Protein AF-A0A7S4MX42-F1 (afdb_monomer_lite)

Structure (mmCIF, N/CA/C/O backbone):
data_AF-A0A7S4MX42-F1
#
_entry.id   AF-A0A7S4MX42-F1
#
loop_
_atom_site.group_PDB
_atom_site.id
_atom_site.type_symbol
_atom_site.label_atom_id
_atom_site.label_alt_id
_atom_site.label_comp_id
_atom_site.label_asym_id
_atom_site.label_entity_id
_atom_site.label_seq_id
_atom_site.pdbx_PDB_ins_code
_atom_site.Cartn_x
_atom_site.Cartn_y
_atom_site.Cartn_z
_atom_site.occupancy
_atom_site.B_iso_or_equiv
_atom_site.auth_seq_id
_atom_site.auth_comp_id
_atom_site.auth_asym_id
_atom_site.auth_atom_id
_atom_site.pdbx_PDB_model_num
ATOM 1 N N . MET A 1 1 ? -13.483 -54.528 -21.824 1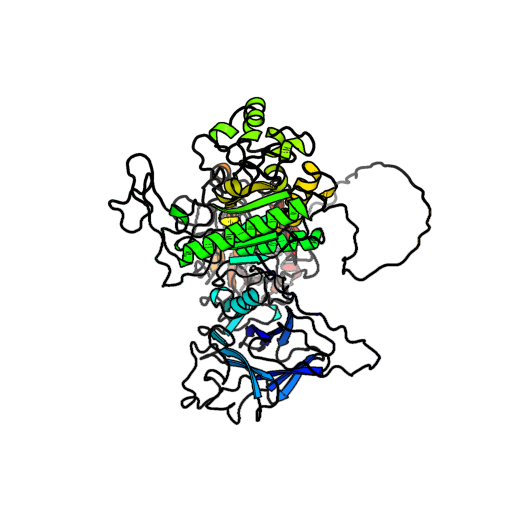.00 38.81 1 MET A N 1
ATOM 2 C CA . MET A 1 1 ? -12.741 -53.911 -20.704 1.00 38.81 1 MET A CA 1
ATOM 3 C C . MET A 1 1 ? -12.476 -52.499 -21.180 1.00 38.81 1 MET A C 1
ATOM 5 O O . MET A 1 1 ? -11.850 -52.378 -22.213 1.00 38.81 1 MET A O 1
ATOM 9 N N . THR A 1 2 ? -13.122 -51.457 -20.687 1.00 32.28 2 THR A N 1
ATOM 10 C CA . THR A 1 2 ? -13.238 -50.993 -19.300 1.00 32.28 2 THR A CA 1
ATOM 11 C C . THR A 1 2 ? -14.602 -50.321 -19.090 1.00 32.28 2 THR A C 1
ATOM 13 O O . THR A 1 2 ? -15.190 -49.778 -20.019 1.00 32.28 2 THR A O 1
ATOM 16 N N . LYS A 1 3 ? -15.151 -50.462 -17.880 1.00 28.30 3 LYS A N 1
ATOM 17 C CA . LYS A 1 3 ? -16.454 -49.929 -17.465 1.00 28.30 3 LYS A CA 1
ATOM 18 C C . LYS A 1 3 ? -16.252 -48.567 -16.792 1.00 28.30 3 LYS A C 1
ATOM 20 O O . LYS A 1 3 ? -15.428 -48.481 -15.888 1.00 28.30 3 LYS A O 1
ATOM 25 N N . SER A 1 4 ? -17.036 -47.569 -17.195 1.00 33.97 4 SER A N 1
ATOM 26 C CA . SER A 1 4 ? -17.308 -46.342 -16.432 1.00 33.97 4 SER A CA 1
ATOM 27 C C . SER A 1 4 ? -18.083 -46.629 -15.138 1.00 33.97 4 SER A C 1
ATOM 29 O O . SER A 1 4 ? -18.848 -47.600 -15.093 1.00 33.97 4 SER A O 1
ATOM 31 N N . PRO A 1 5 ? -17.982 -45.726 -14.150 1.00 36.84 5 PRO A N 1
ATOM 32 C CA . PRO A 1 5 ? -19.131 -45.338 -13.330 1.00 36.84 5 PRO A CA 1
ATOM 33 C C . PRO A 1 5 ? -19.310 -43.800 -13.325 1.00 36.84 5 PRO A C 1
ATOM 35 O O . PRO A 1 5 ? -18.338 -43.063 -13.246 1.00 36.84 5 PRO A O 1
ATOM 38 N N . THR A 1 6 ? -20.478 -43.267 -13.693 1.00 29.48 6 THR A N 1
ATOM 39 C CA . THR A 1 6 ? -21.685 -43.012 -12.870 1.00 29.48 6 THR A CA 1
ATOM 40 C C . THR A 1 6 ? -21.624 -41.662 -12.140 1.00 29.48 6 THR A C 1
ATOM 42 O O . THR A 1 6 ? -21.134 -41.575 -11.021 1.00 29.48 6 THR A O 1
ATOM 45 N N . LEU A 1 7 ? -22.191 -40.632 -12.780 1.00 28.59 7 LEU A N 1
ATOM 46 C CA . LEU A 1 7 ? -22.596 -39.357 -12.178 1.00 28.59 7 LEU A CA 1
ATOM 47 C C . LEU A 1 7 ? -24.053 -39.514 -11.702 1.00 28.59 7 LEU A C 1
ATOM 49 O O . LEU A 1 7 ? -24.910 -39.908 -12.499 1.00 28.59 7 LEU A O 1
ATOM 53 N N . LEU A 1 8 ? -24.338 -39.268 -10.419 1.00 29.67 8 LEU A N 1
ATOM 54 C CA . LEU A 1 8 ? -25.681 -39.390 -9.843 1.00 29.67 8 LEU A CA 1
ATOM 55 C C . LEU A 1 8 ? -26.348 -38.008 -9.712 1.00 29.67 8 LEU A C 1
ATOM 57 O O . LEU A 1 8 ? -25.989 -37.209 -8.861 1.00 29.67 8 LEU A O 1
ATOM 61 N N . LEU A 1 9 ? -27.320 -37.789 -10.597 1.00 29.81 9 LEU A N 1
ATOM 62 C CA . LEU A 1 9 ? -28.656 -37.217 -10.385 1.00 29.81 9 LEU A CA 1
ATOM 63 C C . LEU A 1 9 ? -28.816 -35.946 -9.519 1.00 29.81 9 LEU A C 1
ATOM 65 O O . LEU A 1 9 ? -28.980 -36.006 -8.304 1.00 29.81 9 LEU A O 1
ATOM 69 N N . ALA A 1 10 ? -28.965 -34.813 -10.211 1.00 32.00 10 ALA A N 1
ATOM 70 C CA . ALA A 1 10 ? -29.667 -33.633 -9.718 1.00 32.00 10 ALA A CA 1
ATOM 71 C C . ALA A 1 10 ? -31.174 -33.924 -9.575 1.00 32.00 10 ALA A C 1
ATOM 73 O O . ALA A 1 10 ? -31.817 -34.395 -10.518 1.00 32.00 10 ALA A O 1
ATOM 74 N N . ALA A 1 11 ? -31.742 -33.607 -8.412 1.00 29.81 11 ALA A N 1
ATOM 75 C CA . ALA A 1 11 ? -33.181 -33.515 -8.209 1.00 29.81 11 ALA A CA 1
ATOM 76 C C . ALA A 1 11 ? -33.554 -32.035 -8.073 1.00 29.81 11 ALA A C 1
ATOM 78 O O . ALA A 1 11 ? -33.274 -31.400 -7.061 1.00 29.81 11 ALA A O 1
ATOM 79 N N . ALA A 1 12 ? -34.174 -31.496 -9.121 1.00 36.00 12 ALA A N 1
ATOM 80 C CA . ALA A 1 12 ? -34.840 -30.205 -9.087 1.00 36.00 12 ALA A CA 1
ATOM 81 C C . ALA A 1 12 ? -36.085 -30.297 -8.191 1.00 36.00 12 ALA A C 1
ATOM 83 O O . ALA A 1 12 ? -36.926 -31.178 -8.394 1.00 36.00 12 ALA A O 1
ATOM 84 N N . LEU A 1 13 ? -36.220 -29.373 -7.238 1.00 31.33 13 LEU A N 1
ATOM 85 C CA . LEU A 1 13 ? -37.456 -29.165 -6.490 1.00 31.33 13 LEU A CA 1
ATOM 86 C C . LEU A 1 13 ? -38.009 -27.774 -6.811 1.00 31.33 13 LEU A C 1
ATOM 88 O O . LEU A 1 13 ? -37.309 -26.769 -6.744 1.00 31.33 13 LEU A O 1
ATOM 92 N N . ALA A 1 14 ? -39.267 -27.764 -7.239 1.00 33.66 14 ALA A N 1
ATOM 93 C CA . ALA A 1 14 ? -40.009 -26.605 -7.701 1.00 33.66 14 ALA A CA 1
ATOM 94 C C . ALA A 1 14 ? -40.277 -25.594 -6.573 1.00 33.66 14 ALA A C 1
ATOM 96 O O . ALA A 1 14 ? -40.770 -25.979 -5.514 1.00 33.66 14 ALA A O 1
ATOM 97 N N . LEU A 1 15 ? -40.048 -24.301 -6.830 1.00 35.56 15 LEU A N 1
ATOM 98 C CA . LEU A 1 15 ? -40.553 -23.222 -5.981 1.00 35.56 15 LEU A CA 1
ATOM 99 C C . LEU A 1 15 ? -42.000 -22.888 -6.356 1.00 35.56 15 LEU A C 1
ATOM 101 O O . LEU A 1 15 ? -42.282 -22.348 -7.425 1.00 35.56 15 LEU A O 1
ATOM 105 N N . ALA A 1 16 ? -42.911 -23.179 -5.431 1.00 35.62 16 ALA A N 1
ATOM 106 C CA . ALA A 1 16 ? -44.204 -22.524 -5.326 1.00 35.62 16 ALA A CA 1
ATOM 107 C C . ALA A 1 16 ? -44.269 -21.811 -3.966 1.00 35.62 16 ALA A C 1
ATOM 109 O O . ALA A 1 16 ? -44.184 -22.463 -2.933 1.00 35.62 16 ALA A O 1
ATOM 110 N N . GLY A 1 17 ? -44.404 -20.482 -4.024 1.00 41.00 17 GLY A N 1
ATOM 111 C CA . GLY A 1 17 ? -44.880 -19.529 -3.013 1.00 41.00 17 GLY A CA 1
ATOM 112 C C . GLY A 1 17 ? -44.714 -19.807 -1.514 1.00 41.00 17 GLY A C 1
ATOM 113 O O . GLY A 1 17 ? -45.458 -20.595 -0.945 1.00 41.00 17 GLY A O 1
ATOM 114 N N . SER A 1 18 ? -43.946 -18.942 -0.855 1.00 34.09 18 SER A N 1
ATOM 115 C CA . SER A 1 18 ? -44.390 -18.192 0.330 1.00 34.09 18 SER A CA 1
ATOM 116 C C . SER A 1 18 ? -43.370 -17.093 0.609 1.00 34.09 18 SER A C 1
ATOM 118 O O . SER A 1 18 ? -42.189 -17.392 0.714 1.00 34.09 18 SER A O 1
ATOM 120 N N . SER A 1 19 ? -43.811 -15.844 0.738 1.00 44.53 19 SER A N 1
ATOM 121 C CA . SER A 1 19 ? -43.034 -14.801 1.407 1.00 44.53 19 SER A CA 1
ATOM 122 C C . SER A 1 19 ? -42.882 -15.210 2.877 1.00 44.53 19 SER A C 1
ATOM 124 O O . SER A 1 19 ? -43.774 -14.938 3.687 1.00 44.53 19 SER A O 1
ATOM 126 N N . SER A 1 20 ? -41.827 -15.956 3.207 1.00 44.81 20 SER A N 1
ATOM 127 C CA . SER A 1 20 ? -41.344 -16.030 4.581 1.00 44.81 20 SER A CA 1
ATOM 128 C C . SER A 1 20 ? -40.844 -14.639 4.941 1.00 44.81 20 SER A C 1
ATOM 130 O O . SER A 1 20 ? -40.162 -14.005 4.147 1.00 44.81 20 SER A O 1
ATOM 132 N N . ALA A 1 21 ? -41.231 -14.133 6.108 1.00 45.75 21 ALA A N 1
ATOM 133 C CA . ALA A 1 21 ? -40.398 -13.131 6.750 1.00 45.75 21 ALA A CA 1
ATOM 134 C C . ALA A 1 21 ? -39.057 -13.831 6.999 1.00 45.75 21 ALA A C 1
ATOM 136 O O . ALA A 1 21 ? -39.061 -14.862 7.680 1.00 45.75 21 ALA A O 1
ATOM 137 N N . ASP A 1 22 ? -37.980 -13.374 6.364 1.00 54.91 22 ASP A N 1
ATOM 138 C CA . ASP A 1 22 ? -36.669 -13.976 6.575 1.00 54.91 22 ASP A CA 1
ATOM 139 C C . ASP A 1 22 ? -36.323 -13.862 8.063 1.00 54.91 22 ASP A C 1
ATOM 141 O O . ASP A 1 22 ? -36.532 -12.830 8.705 1.00 54.91 22 ASP A O 1
ATOM 145 N N . ALA A 1 23 ? -35.965 -14.999 8.657 1.00 79.50 23 ALA A N 1
ATOM 146 C CA . ALA A 1 23 ? -35.583 -15.055 10.057 1.00 79.50 23 ALA A CA 1
ATOM 147 C C . ALA A 1 23 ? -34.211 -14.388 10.214 1.00 79.50 23 ALA A C 1
ATOM 149 O O . ALA A 1 23 ? -33.374 -14.522 9.328 1.00 79.50 23 ALA A O 1
ATOM 150 N N . ALA A 1 24 ? -33.982 -13.717 11.346 1.00 90.81 24 ALA A N 1
ATOM 151 C CA . ALA A 1 24 ? -32.682 -13.139 11.680 1.00 90.81 24 ALA A CA 1
ATOM 152 C C . ALA A 1 24 ? -31.536 -14.150 11.466 1.00 90.81 24 ALA A C 1
ATOM 154 O O . ALA A 1 24 ? -31.672 -15.327 11.825 1.00 90.81 24 ALA A O 1
ATOM 155 N N . THR A 1 25 ? -30.417 -13.684 10.908 1.00 97.31 25 THR A N 1
ATOM 156 C CA . THR A 1 25 ? -29.229 -14.500 10.642 1.00 97.31 25 THR A CA 1
ATOM 157 C C . THR A 1 25 ? -28.686 -15.076 11.951 1.00 97.31 25 THR A C 1
ATOM 159 O O . THR A 1 25 ? -28.468 -14.356 12.927 1.00 97.31 25 THR A O 1
ATOM 162 N N . VAL A 1 26 ? -28.447 -16.389 11.971 1.00 97.44 26 VAL A N 1
ATOM 163 C CA . VAL A 1 26 ? -27.744 -17.066 13.071 1.00 97.44 26 VAL A CA 1
ATOM 164 C C . VAL A 1 26 ? -26.246 -16.958 12.822 1.00 97.44 26 VAL A C 1
ATOM 166 O O . VAL A 1 26 ? -25.765 -17.439 11.796 1.00 97.44 26 VAL A O 1
ATOM 169 N N . LEU A 1 27 ? -25.530 -16.338 13.756 1.00 97.94 27 LEU A N 1
ATOM 170 C CA . LEU A 1 27 ? -24.100 -16.064 13.628 1.00 97.94 27 LEU A CA 1
ATOM 171 C C . LEU A 1 27 ? -23.257 -17.182 14.248 1.00 97.94 27 LEU A C 1
ATOM 173 O O . LEU A 1 27 ? -23.635 -17.783 15.256 1.00 97.94 27 LEU A O 1
ATOM 177 N N . HIS A 1 28 ? -22.097 -17.434 13.651 1.00 97.25 28 HIS A N 1
ATOM 178 C CA . HIS A 1 28 ? -21.094 -18.393 14.107 1.00 97.25 28 HIS A CA 1
ATOM 179 C C . HIS A 1 28 ? -19.768 -17.683 14.411 1.00 97.25 28 HIS A C 1
ATOM 181 O O . HIS A 1 28 ? -19.558 -16.556 13.954 1.00 97.25 28 HIS A O 1
ATOM 187 N N . PRO A 1 29 ? -18.848 -18.325 15.159 1.00 97.69 29 PRO A N 1
ATOM 188 C CA . PRO A 1 29 ? -17.511 -17.790 15.364 1.00 97.69 29 PRO A CA 1
ATOM 189 C C . PRO A 1 29 ? -16.873 -17.306 14.062 1.00 97.69 29 PRO A C 1
ATOM 191 O O . PRO A 1 29 ? -16.876 -18.020 13.057 1.00 97.69 29 PRO A O 1
ATOM 194 N N . ASN A 1 30 ? -16.295 -16.107 14.112 1.00 95.25 30 ASN A N 1
ATOM 195 C CA . ASN A 1 30 ? -15.642 -15.427 12.998 1.00 95.25 30 ASN A CA 1
ATOM 196 C C . ASN A 1 30 ? -16.567 -14.871 11.895 1.00 95.25 30 ASN A C 1
ATOM 198 O O . ASN A 1 30 ? -16.089 -14.550 10.806 1.00 95.25 30 ASN A O 1
ATOM 202 N N . ASP A 1 31 ? -17.879 -14.765 12.123 1.00 97.94 31 ASP A N 1
ATOM 203 C CA . ASP A 1 31 ? -18.807 -14.101 11.186 1.00 97.94 31 ASP A CA 1
ATOM 204 C C . ASP A 1 31 ? -18.820 -12.569 11.326 1.00 97.94 31 ASP A C 1
ATOM 206 O O . ASP A 1 31 ? -19.287 -11.865 10.430 1.00 97.94 31 ASP A O 1
ATOM 210 N N . VAL A 1 32 ? -18.294 -12.045 12.433 1.00 97.81 32 VAL A N 1
ATOM 211 C CA . VAL A 1 32 ? -18.120 -10.614 12.714 1.00 97.81 32 VAL A CA 1
ATOM 212 C C . VAL A 1 32 ? -16.758 -10.424 13.372 1.00 97.81 32 VAL A C 1
ATOM 214 O O . VAL A 1 32 ? -16.403 -11.233 14.222 1.00 97.81 32 VAL A O 1
ATOM 217 N N . GLN A 1 33 ? -16.002 -9.387 13.009 1.00 96.56 33 GLN A N 1
ATOM 218 C CA . GLN A 1 33 ? -14.708 -9.064 13.627 1.00 96.56 33 GLN A CA 1
ATOM 219 C C . GLN A 1 33 ? -14.579 -7.559 13.887 1.00 96.56 33 GLN A C 1
ATOM 221 O O . GLN A 1 33 ? -15.224 -6.752 13.218 1.00 96.56 33 GLN A O 1
ATOM 226 N N . ILE A 1 34 ? -13.746 -7.185 14.859 1.00 92.88 34 ILE A N 1
ATOM 227 C CA . ILE A 1 34 ? -13.434 -5.784 15.170 1.00 92.88 34 ILE A CA 1
ATOM 228 C C . ILE A 1 34 ? -12.367 -5.271 14.197 1.00 92.88 34 ILE A C 1
ATOM 230 O O . ILE A 1 34 ? -11.359 -5.938 13.977 1.00 92.88 34 ILE A O 1
ATOM 234 N N . VAL A 1 35 ? -12.600 -4.090 13.619 1.00 88.75 35 VAL A N 1
ATOM 235 C CA . VAL A 1 35 ? -11.672 -3.418 12.688 1.00 88.75 35 VAL A CA 1
ATOM 236 C C . VAL A 1 35 ? -11.102 -2.121 13.253 1.00 88.75 35 VAL A C 1
ATOM 238 O O . VAL A 1 35 ? -10.080 -1.646 12.755 1.00 88.75 35 VAL A O 1
ATOM 241 N N . ALA A 1 36 ? -11.732 -1.568 14.292 1.00 85.62 36 ALA A N 1
ATOM 242 C CA . ALA A 1 36 ? -11.185 -0.474 15.080 1.00 85.62 36 ALA A CA 1
ATOM 243 C C . ALA A 1 36 ? -11.676 -0.521 16.534 1.00 85.62 36 ALA A C 1
ATOM 245 O O . ALA A 1 36 ? -12.778 -0.998 16.812 1.00 85.62 36 ALA A O 1
ATOM 246 N N . PHE A 1 37 ? -10.845 -0.007 17.431 1.00 83.06 37 PHE A N 1
ATOM 247 C CA . PHE A 1 37 ? -11.049 0.101 18.871 1.00 83.06 37 PHE A CA 1
ATOM 248 C C . PHE A 1 37 ? -10.440 1.425 19.337 1.00 83.06 37 PHE A C 1
ATOM 250 O O . PHE A 1 37 ? -9.316 1.735 18.941 1.00 83.06 37 PHE A O 1
ATOM 257 N N . ALA A 1 38 ? -11.138 2.167 20.191 1.00 83.31 38 ALA A N 1
ATOM 258 C CA . ALA A 1 38 ? -10.605 3.340 20.875 1.00 83.31 38 ALA A CA 1
ATOM 259 C C . ALA A 1 38 ? -11.128 3.386 22.310 1.00 83.31 38 ALA A C 1
ATOM 261 O O . ALA A 1 38 ? -12.342 3.348 22.508 1.00 83.31 38 ALA A O 1
ATOM 262 N N . SER A 1 39 ? -10.218 3.447 23.282 1.00 81.88 39 SER A N 1
ATOM 263 C CA . SER A 1 39 ? -10.528 3.507 24.716 1.00 81.88 39 SER A CA 1
ATOM 264 C C . SER A 1 39 ? -10.308 4.871 25.360 1.00 81.88 39 SER A C 1
ATOM 266 O O . SER A 1 39 ? -10.536 5.038 26.556 1.00 81.88 39 SER A O 1
ATOM 268 N N . ASP A 1 40 ? -9.841 5.853 24.592 1.00 75.62 40 ASP A N 1
ATOM 269 C CA . ASP A 1 40 ? -9.837 7.241 25.033 1.00 75.62 40 ASP A CA 1
ATOM 270 C C . ASP A 1 40 ? -11.149 7.910 24.643 1.00 75.62 40 ASP A C 1
ATOM 272 O O . ASP A 1 40 ? -11.629 7.767 23.522 1.00 75.62 40 ASP A O 1
ATOM 276 N N . ALA A 1 41 ? -11.731 8.669 25.571 1.00 71.00 41 ALA A N 1
ATOM 277 C CA . ALA A 1 41 ? -13.031 9.279 25.349 1.00 71.00 41 ALA A CA 1
ATOM 278 C C . ALA A 1 41 ? -13.013 10.246 24.135 1.00 71.00 41 ALA A C 1
ATOM 280 O O . ALA A 1 41 ? -12.242 11.214 24.135 1.00 71.00 41 ALA A O 1
ATOM 281 N N . PRO A 1 42 ? -13.934 10.093 23.164 1.00 75.88 42 PRO A N 1
ATOM 282 C CA . PRO A 1 42 ? -15.057 9.158 23.185 1.00 75.88 42 PRO A CA 1
ATOM 283 C C . PRO A 1 42 ? -14.660 7.716 22.830 1.00 75.88 42 PRO A C 1
ATOM 285 O O . PRO A 1 42 ? -14.074 7.468 21.780 1.00 75.88 42 PRO A O 1
ATOM 288 N N . ASP A 1 43 ? -15.071 6.767 23.677 1.00 82.81 43 ASP A N 1
ATOM 289 C CA . ASP A 1 43 ? -14.871 5.340 23.437 1.00 82.81 43 ASP A CA 1
ATOM 290 C C . ASP A 1 43 ? -15.592 4.881 22.176 1.00 82.81 43 ASP A C 1
ATOM 292 O O . ASP A 1 43 ? -16.734 5.280 21.913 1.00 82.81 43 ASP A O 1
ATOM 296 N N . ALA A 1 44 ? -14.963 3.987 21.421 1.00 85.12 44 ALA A N 1
ATOM 297 C CA . ALA A 1 44 ? -15.525 3.565 20.156 1.00 85.12 44 ALA A CA 1
ATOM 298 C C . ALA A 1 44 ? -15.067 2.210 19.652 1.00 85.12 44 ALA A C 1
ATOM 300 O O . ALA A 1 44 ? -13.989 1.706 19.967 1.00 85.12 44 ALA A O 1
ATOM 301 N N . ILE A 1 45 ? -15.910 1.655 18.784 1.00 88.19 45 ILE A N 1
ATOM 302 C CA . ILE A 1 45 ? -15.639 0.423 18.059 1.00 88.19 45 ILE A CA 1
ATOM 303 C C . ILE A 1 45 ? -16.096 0.545 16.611 1.00 88.19 45 ILE A C 1
ATOM 305 O O . ILE A 1 45 ? -17.115 1.164 16.304 1.00 88.19 45 ILE A O 1
ATOM 309 N N . ALA A 1 46 ? -15.376 -0.140 15.732 1.00 89.19 46 ALA A N 1
ATOM 310 C CA . ALA A 1 46 ? -15.847 -0.460 14.397 1.00 89.19 46 ALA A CA 1
ATOM 311 C C . ALA A 1 46 ? -15.794 -1.970 14.197 1.00 89.19 46 ALA A C 1
ATOM 313 O O . ALA A 1 46 ? -14.820 -2.623 14.583 1.00 89.19 46 ALA A O 1
ATOM 314 N N . PHE A 1 47 ? -16.816 -2.532 13.561 1.00 93.12 47 PHE A N 1
ATOM 315 C CA . PHE A 1 47 ? -16.847 -3.950 13.225 1.00 93.12 47 PHE A CA 1
ATOM 316 C C . PHE A 1 47 ? -17.174 -4.166 11.754 1.00 93.12 47 PHE A C 1
ATOM 318 O O . PHE A 1 47 ? -17.883 -3.376 11.136 1.00 93.12 47 PHE A O 1
ATOM 325 N N . VAL A 1 48 ? -16.697 -5.285 11.221 1.00 95.00 48 VAL A N 1
ATOM 326 C CA . VAL A 1 48 ? -17.043 -5.795 9.895 1.00 95.00 48 VAL A CA 1
ATOM 327 C C . VAL A 1 48 ? -17.840 -7.084 10.034 1.00 95.00 48 VAL A C 1
ATOM 329 O O . VAL A 1 48 ? -17.542 -7.917 10.893 1.00 95.00 48 VAL A O 1
ATOM 332 N N . THR A 1 49 ? -18.854 -7.265 9.191 1.00 97.00 49 THR A N 1
ATOM 333 C CA . THR A 1 49 ? -19.545 -8.553 9.060 1.00 97.00 49 THR A CA 1
ATOM 334 C C . THR A 1 49 ? -19.057 -9.313 7.834 1.00 97.00 49 THR A C 1
ATOM 336 O O . THR A 1 49 ? -18.895 -8.738 6.766 1.00 97.00 49 THR A O 1
ATOM 339 N N . TRP A 1 50 ? -18.831 -10.616 7.965 1.00 97.19 50 TRP A N 1
ATOM 340 C CA . TRP A 1 50 ? -18.341 -11.505 6.906 1.00 97.19 50 TRP A CA 1
ATOM 341 C C . TRP A 1 50 ? -19.422 -12.395 6.301 1.00 97.19 50 TRP A C 1
ATOM 343 O O . TRP A 1 50 ? -19.148 -13.205 5.414 1.00 97.19 50 TRP A O 1
ATOM 353 N N . VAL A 1 51 ? -20.651 -12.232 6.777 1.00 97.12 51 VAL A N 1
ATOM 354 C CA . VAL A 1 51 ? -21.849 -12.906 6.291 1.00 97.12 51 VAL A CA 1
ATOM 355 C C . VAL A 1 51 ? -22.927 -11.866 6.026 1.00 97.12 51 VAL A C 1
ATOM 357 O O . VAL A 1 51 ? -22.853 -10.736 6.499 1.00 97.12 51 VAL A O 1
ATOM 360 N N . GLU A 1 52 ? -23.929 -12.235 5.240 1.00 97.06 52 GLU A N 1
ATOM 361 C CA . GLU A 1 52 ? -25.097 -11.380 5.065 1.00 97.06 52 GLU A CA 1
ATOM 362 C C . GLU A 1 52 ? -25.935 -11.373 6.354 1.00 97.06 52 GLU A C 1
ATOM 364 O O . GLU A 1 52 ? -26.283 -12.431 6.893 1.00 97.06 52 GLU A O 1
ATOM 369 N N . LEU A 1 53 ? -26.258 -10.182 6.861 1.00 97.50 53 LEU A N 1
ATOM 370 C CA . LEU A 1 53 ? -27.155 -10.028 8.005 1.00 97.50 53 LEU A CA 1
ATOM 371 C C . LEU A 1 53 ? -28.546 -9.695 7.489 1.00 97.50 53 LEU A C 1
ATOM 373 O O . LEU A 1 53 ? -28.763 -8.615 6.948 1.00 97.50 53 LEU A O 1
ATOM 377 N N . GLU A 1 54 ? -29.503 -10.593 7.683 1.00 97.50 54 GLU A N 1
ATOM 378 C CA . GLU A 1 54 ? -30.896 -10.310 7.364 1.00 97.50 54 GLU A CA 1
ATOM 379 C C . GLU A 1 54 ? -31.459 -9.234 8.292 1.00 97.50 54 GLU A C 1
ATOM 381 O O . GLU A 1 54 ? -31.013 -9.072 9.436 1.00 97.50 54 GLU A O 1
ATOM 386 N N . ALA A 1 55 ? -32.473 -8.510 7.820 1.00 96.31 55 ALA A N 1
ATOM 387 C CA . ALA A 1 55 ? -33.155 -7.503 8.626 1.00 96.31 55 ALA A CA 1
ATOM 388 C C . ALA A 1 55 ? -33.626 -8.086 9.978 1.00 96.31 55 ALA A C 1
ATOM 390 O O . ALA A 1 55 ? -34.256 -9.141 10.040 1.00 96.31 55 ALA A O 1
ATOM 391 N N . GLY A 1 56 ? -33.341 -7.380 11.071 1.00 96.12 56 GLY A N 1
ATOM 392 C CA . GLY A 1 56 ? -33.633 -7.806 12.441 1.00 96.12 56 GLY A CA 1
ATOM 393 C C . GLY A 1 56 ? -32.561 -8.686 13.089 1.00 96.12 56 GLY A C 1
ATOM 394 O O . GLY A 1 56 ? -32.740 -9.086 14.238 1.00 96.12 56 GLY A O 1
ATOM 395 N N . THR A 1 57 ? -31.455 -8.983 12.400 1.00 98.38 57 THR A N 1
ATOM 396 C CA . THR A 1 57 ? -30.293 -9.637 13.019 1.00 98.38 57 THR A CA 1
ATOM 397 C C . THR A 1 57 ? -29.664 -8.723 14.063 1.00 98.38 57 THR A C 1
ATOM 399 O O . THR A 1 57 ? -29.301 -7.588 13.756 1.00 98.38 57 THR A O 1
ATOM 402 N N . GLU A 1 58 ? -29.524 -9.230 15.288 1.00 97.88 58 GLU A N 1
ATOM 403 C CA . GLU A 1 58 ? -28.828 -8.544 16.377 1.00 97.88 58 GLU A CA 1
ATOM 404 C C . GLU A 1 58 ? -27.382 -9.051 16.498 1.00 97.88 58 GLU A C 1
ATOM 406 O O . GLU A 1 58 ? -27.148 -10.265 16.551 1.00 97.88 58 GLU A O 1
ATOM 411 N N . VAL A 1 59 ? -26.439 -8.113 16.605 1.00 98.38 59 VAL A N 1
ATOM 412 C CA . VAL A 1 59 ? -25.042 -8.332 17.011 1.00 98.38 59 VAL A CA 1
ATOM 413 C C . VAL A 1 59 ? -24.816 -7.551 18.299 1.00 98.38 59 VAL A C 1
ATOM 415 O O . VAL A 1 59 ? -25.199 -6.383 18.382 1.00 98.38 59 VAL A O 1
ATOM 418 N N . ARG A 1 60 ? -24.239 -8.183 19.321 1.00 97.19 60 ARG A N 1
ATOM 419 C CA . ARG A 1 60 ? -24.019 -7.556 20.628 1.00 97.19 60 ARG A CA 1
ATOM 420 C C . ARG A 1 60 ? -22.543 -7.495 20.966 1.00 97.19 60 ARG A C 1
ATOM 422 O O . ARG A 1 60 ? -21.785 -8.388 20.595 1.00 97.19 60 ARG A O 1
ATOM 429 N N . PHE A 1 61 ? -22.172 -6.447 21.688 1.00 95.94 61 PHE A N 1
ATOM 430 C CA . PHE A 1 61 ? -20.806 -6.157 22.102 1.00 95.94 61 PHE A CA 1
ATOM 431 C C . PHE A 1 61 ? -20.807 -5.863 23.593 1.00 95.94 61 PHE A C 1
ATOM 433 O O . PHE A 1 61 ? -21.724 -5.218 24.112 1.00 95.94 61 PHE A O 1
ATOM 440 N N . THR A 1 62 ? -19.796 -6.355 24.289 1.00 93.56 62 THR A N 1
ATOM 441 C CA . THR A 1 62 ? -19.583 -6.044 25.696 1.00 93.56 62 THR A CA 1
ATOM 442 C C . THR A 1 62 ? -18.100 -6.039 25.994 1.00 93.56 62 THR A C 1
ATOM 444 O O . THR A 1 62 ? -17.345 -6.842 25.446 1.00 93.56 62 THR A O 1
ATOM 447 N N . ASP A 1 63 ? -17.732 -5.132 26.876 1.00 91.25 63 ASP A N 1
ATOM 448 C CA . ASP A 1 63 ? -16.460 -5.058 27.567 1.00 91.25 63 ASP A CA 1
ATOM 449 C C . ASP A 1 63 ? -16.374 -6.053 28.726 1.00 91.25 63 ASP A C 1
ATOM 451 O O . ASP A 1 63 ? -15.296 -6.304 29.218 1.00 91.25 63 ASP A O 1
ATOM 455 N N . ARG A 1 64 ? -17.454 -6.757 29.099 1.00 90.75 64 ARG A N 1
ATOM 456 C CA . ARG A 1 64 ? -17.422 -7.703 30.227 1.00 90.75 64 ARG A CA 1
ATOM 457 C C . ARG A 1 64 ? -16.425 -8.836 30.044 1.00 90.75 64 ARG A C 1
ATOM 459 O O . ARG A 1 64 ? -16.586 -9.667 29.150 1.00 90.75 64 ARG A O 1
ATOM 466 N N . GLY A 1 65 ? -15.534 -8.983 31.021 1.00 91.19 65 GLY A N 1
ATOM 467 C CA . GLY A 1 65 ? -14.629 -10.126 31.118 1.00 91.19 65 GLY A CA 1
ATOM 468 C C . GLY A 1 65 ? -15.356 -11.475 31.070 1.00 91.19 65 GLY A C 1
ATOM 469 O O . GLY A 1 65 ? -16.391 -11.687 31.719 1.00 91.19 65 GLY A O 1
ATOM 470 N N . TRP A 1 66 ? -14.808 -12.420 30.305 1.00 94.25 66 TRP A N 1
ATOM 471 C CA . TRP A 1 66 ? -15.283 -13.801 30.250 1.00 94.25 66 TRP A CA 1
ATOM 472 C C . TRP A 1 66 ? -14.562 -14.674 31.278 1.00 94.25 66 TRP A C 1
ATOM 474 O O . TRP A 1 66 ? -13.335 -14.734 31.303 1.00 94.25 66 TRP A O 1
ATOM 484 N N . ALA A 1 67 ? -15.318 -15.406 32.095 1.00 93.00 67 ALA A N 1
ATOM 485 C CA . ALA A 1 67 ? -14.814 -16.418 33.024 1.00 93.00 67 ALA A CA 1
ATOM 486 C C . ALA A 1 67 ? -15.278 -17.822 32.612 1.00 93.00 67 ALA A C 1
ATOM 488 O O . ALA A 1 67 ? -15.858 -18.015 31.548 1.00 93.00 67 ALA A O 1
ATOM 489 N N . CYS A 1 68 ? -15.023 -18.842 33.438 1.00 90.00 68 CYS A N 1
ATOM 490 C CA . CYS A 1 68 ? -15.364 -20.220 33.078 1.00 90.00 68 CYS A CA 1
ATOM 491 C C . CYS A 1 68 ? -16.879 -20.401 32.829 1.00 90.00 68 CYS A C 1
ATOM 493 O O . CYS A 1 68 ? -17.660 -20.551 33.774 1.00 90.00 68 CYS A O 1
ATOM 495 N N . GLY A 1 69 ? -17.275 -20.454 31.554 1.00 86.50 69 GLY A N 1
ATOM 496 C CA . GLY A 1 69 ? -18.645 -20.701 31.109 1.00 86.50 69 GLY A CA 1
ATOM 497 C C . GLY A 1 69 ? -19.537 -19.468 30.931 1.00 86.50 69 GLY A C 1
ATOM 498 O O . GLY A 1 69 ? -20.737 -19.657 30.729 1.00 86.50 69 GLY A O 1
ATOM 499 N N . GLY A 1 70 ? -19.015 -18.238 31.025 1.00 93.12 70 GLY A N 1
ATOM 500 C CA . GLY A 1 70 ? -19.818 -17.040 30.757 1.00 93.12 70 GLY A CA 1
ATOM 501 C C . GLY A 1 70 ? -19.215 -15.716 31.223 1.00 93.12 70 GLY A C 1
ATOM 502 O O . GLY A 1 70 ? -18.163 -15.675 31.859 1.00 93.12 70 GLY A O 1
ATOM 503 N N . PHE A 1 71 ? -19.930 -14.629 30.929 1.00 93.44 71 PHE A N 1
ATOM 504 C CA . PHE A 1 71 ? -19.573 -13.273 31.348 1.00 93.44 71 PHE A CA 1
ATOM 505 C C . PHE A 1 71 ? -19.616 -13.088 32.866 1.00 93.44 71 PHE A C 1
ATOM 507 O O . PHE A 1 71 ? -20.444 -13.686 33.565 1.00 93.44 71 PHE A O 1
ATOM 514 N N . GLN A 1 72 ? -18.782 -12.179 33.370 1.00 90.12 72 GLN A N 1
ATOM 515 C CA . GLN A 1 72 ? -18.886 -11.707 34.745 1.00 90.12 72 GLN A CA 1
ATOM 516 C C . GLN A 1 72 ? -20.293 -11.132 35.034 1.00 90.12 72 GLN A C 1
ATOM 518 O O . GLN A 1 72 ? -20.906 -10.455 34.198 1.00 90.12 72 GLN A O 1
ATOM 523 N N . PRO A 1 73 ? -20.849 -11.390 36.234 1.00 80.88 73 PRO A N 1
ATOM 524 C CA . PRO A 1 73 ? -22.261 -11.145 36.526 1.00 80.88 73 PRO A CA 1
ATOM 525 C C . PRO A 1 73 ? -22.643 -9.662 36.655 1.00 80.88 73 PRO A C 1
ATOM 527 O O . PRO A 1 73 ? -23.833 -9.342 36.681 1.00 80.88 73 PRO A O 1
ATOM 530 N N . SER A 1 74 ? -21.684 -8.742 36.761 1.00 75.38 74 SER A N 1
ATOM 531 C CA . SER A 1 74 ? -21.962 -7.310 36.892 1.00 75.38 74 SER A CA 1
ATOM 532 C C . SER A 1 74 ? -20.782 -6.453 36.466 1.00 75.38 74 SER A C 1
ATOM 534 O O . SER A 1 74 ? -19.644 -6.842 36.697 1.00 75.38 74 SER A O 1
ATOM 536 N N . GLY A 1 75 ? -21.067 -5.231 36.019 1.00 68.12 75 GLY A N 1
ATOM 537 C CA . GLY A 1 75 ? -20.116 -4.121 36.113 1.00 68.12 75 GLY A CA 1
ATOM 538 C C . GLY A 1 75 ? -19.981 -3.272 34.859 1.00 68.12 75 GLY A C 1
ATOM 539 O O . GLY A 1 75 ? -19.509 -2.155 34.993 1.00 68.12 75 GLY A O 1
ATOM 540 N N . GLU A 1 76 ? -20.456 -3.747 33.706 1.00 81.62 76 GLU A N 1
ATOM 541 C CA . GLU A 1 76 ? -20.086 -3.156 32.411 1.00 81.62 76 GLU A CA 1
ATOM 542 C C . GLU A 1 76 ? -21.184 -3.226 31.348 1.00 81.62 76 GLU A C 1
ATOM 544 O O . GLU A 1 76 ? -22.286 -3.748 31.597 1.00 81.62 76 GLU A O 1
ATOM 549 N N . THR A 1 77 ? -20.883 -2.655 30.188 1.00 82.50 77 THR A N 1
ATOM 550 C CA . THR A 1 77 ? -21.831 -2.195 29.182 1.00 82.50 77 THR A CA 1
ATOM 551 C C . THR A 1 77 ? -22.242 -3.291 28.212 1.00 82.50 77 THR A C 1
ATOM 553 O O . THR A 1 77 ? -21.563 -4.293 28.003 1.00 82.50 77 THR A O 1
ATOM 556 N N . GLU A 1 78 ? -23.425 -3.118 27.631 1.00 90.38 78 GLU A N 1
ATOM 557 C CA . GLU A 1 78 ? -23.907 -3.952 26.539 1.00 90.38 78 GLU A CA 1
ATOM 558 C C . GLU A 1 78 ? -24.396 -3.044 25.410 1.00 90.38 78 GLU A C 1
ATOM 560 O O . GLU A 1 78 ? -25.374 -2.306 25.568 1.00 90.38 78 GLU A O 1
ATOM 565 N N . LEU A 1 79 ? -23.699 -3.104 24.277 1.00 93.75 79 LEU A N 1
ATOM 566 C CA . LEU A 1 79 ? -24.095 -2.466 23.028 1.00 93.75 79 LEU A CA 1
ATOM 567 C C . LEU A 1 79 ? -24.796 -3.481 22.135 1.00 93.75 79 LEU A C 1
ATOM 569 O O . LEU A 1 79 ? -24.416 -4.654 22.079 1.00 93.75 79 LEU A O 1
ATOM 573 N N . ARG A 1 80 ? -25.789 -3.016 21.382 1.00 96.19 80 ARG A N 1
ATOM 574 C CA . ARG A 1 80 ? -26.458 -3.810 20.359 1.00 96.19 80 ARG A CA 1
ATOM 575 C C . ARG A 1 80 ? -26.524 -3.051 19.045 1.00 96.19 80 ARG A C 1
ATOM 577 O O . ARG A 1 80 ? -27.073 -1.957 18.988 1.00 96.19 80 ARG A O 1
ATOM 584 N N . PHE A 1 81 ? -26.078 -3.713 17.989 1.00 97.62 81 PHE A N 1
ATOM 585 C CA . PHE A 1 81 ? -26.388 -3.378 16.609 1.00 97.62 81 PHE A CA 1
ATOM 586 C C . PHE A 1 81 ? -27.562 -4.236 16.122 1.00 97.62 81 PHE A C 1
ATOM 588 O O . PHE A 1 81 ? -27.571 -5.452 16.327 1.00 97.62 81 PHE A O 1
ATOM 595 N N . THR A 1 82 ? -28.539 -3.623 15.454 1.00 98.12 82 THR A N 1
ATOM 596 C CA . THR A 1 82 ? -29.657 -4.316 14.798 1.00 98.12 82 THR A CA 1
ATOM 597 C C . THR A 1 82 ? -29.703 -3.952 13.321 1.00 98.12 82 THR A C 1
ATOM 599 O O . THR A 1 82 ? -29.969 -2.799 12.973 1.00 98.12 82 THR A O 1
ATOM 602 N N . ALA A 1 83 ? -29.529 -4.946 12.447 1.00 97.12 83 ALA A N 1
ATOM 603 C CA . ALA A 1 83 ? -29.628 -4.767 11.002 1.00 97.12 83 ALA A CA 1
ATOM 604 C C . ALA A 1 83 ? -31.024 -4.237 10.614 1.00 97.12 83 ALA A C 1
ATOM 606 O O . ALA A 1 83 ? -32.024 -4.948 10.718 1.00 97.12 83 ALA A O 1
ATOM 607 N N . GLN A 1 84 ? -31.114 -2.977 10.177 1.00 95.69 84 GLN A N 1
ATOM 608 C CA . GLN A 1 84 ? -32.394 -2.339 9.812 1.00 95.69 84 GLN A CA 1
ATOM 609 C C . GLN A 1 84 ? -32.942 -2.833 8.462 1.00 95.69 84 GLN A C 1
ATOM 611 O O . GLN A 1 84 ? -34.140 -2.752 8.185 1.00 95.69 84 GLN A O 1
ATOM 616 N N . SER A 1 85 ? -32.056 -3.362 7.626 1.00 94.25 85 SER A N 1
ATOM 617 C CA . SER A 1 85 ? -32.318 -4.015 6.346 1.00 94.25 85 SER A CA 1
ATOM 618 C C . SER A 1 85 ? -31.306 -5.142 6.160 1.00 94.25 85 SER A C 1
ATOM 620 O O . SER A 1 85 ? -30.401 -5.280 6.980 1.00 94.25 85 SER A O 1
ATOM 622 N N . THR A 1 86 ? -31.420 -5.918 5.082 1.00 95.38 86 THR A N 1
ATOM 623 C CA . THR A 1 86 ? -30.354 -6.849 4.695 1.00 95.38 86 THR A CA 1
ATOM 624 C C . THR A 1 86 ? -29.033 -6.084 4.534 1.00 95.38 86 THR A C 1
ATOM 626 O O . THR A 1 86 ? -28.987 -5.064 3.838 1.00 95.38 86 THR A O 1
ATOM 629 N N . VAL A 1 87 ? -27.987 -6.552 5.211 1.00 95.25 87 VAL A N 1
ATOM 630 C CA . VAL A 1 87 ? -26.634 -5.989 5.219 1.00 95.25 87 VAL A CA 1
ATOM 631 C C . VAL A 1 87 ? -25.705 -6.956 4.488 1.00 95.25 87 VAL A C 1
ATOM 633 O O . VAL A 1 87 ? -25.561 -8.094 4.937 1.00 95.25 87 VAL A O 1
ATOM 636 N N . PRO A 1 88 ? -25.046 -6.532 3.398 1.00 95.19 88 PRO A N 1
ATOM 637 C CA . PRO A 1 88 ? -24.089 -7.375 2.693 1.00 95.19 88 PRO A CA 1
ATOM 638 C C . PRO A 1 88 ? -22.861 -7.717 3.545 1.00 95.19 88 PRO A C 1
ATOM 640 O O . PRO A 1 88 ? -22.370 -6.886 4.313 1.00 95.19 88 PRO A O 1
ATOM 643 N N . ALA A 1 89 ? -22.303 -8.906 3.325 1.00 95.75 89 ALA A N 1
ATOM 644 C CA . ALA A 1 89 ? -20.983 -9.261 3.834 1.00 95.75 89 ALA A CA 1
ATOM 645 C C . ALA A 1 89 ? -19.909 -8.272 3.328 1.00 95.75 89 ALA A C 1
ATOM 647 O O . ALA A 1 89 ? -19.962 -7.814 2.188 1.00 95.75 89 ALA A O 1
ATOM 648 N N . GLY A 1 90 ? -18.937 -7.953 4.180 1.00 93.75 90 GLY A N 1
ATOM 649 C CA . GLY A 1 90 ? -17.913 -6.926 3.988 1.00 93.75 90 GLY A CA 1
ATOM 650 C C . GLY A 1 90 ? -18.303 -5.535 4.503 1.00 93.75 90 GLY A C 1
ATOM 651 O O . GLY A 1 90 ? -17.457 -4.643 4.533 1.00 93.75 90 GLY A O 1
ATOM 652 N N . SER A 1 91 ? -19.553 -5.324 4.931 1.00 92.56 91 SER A N 1
ATOM 653 C CA . SER A 1 91 ? -20.001 -4.026 5.460 1.00 92.56 91 SER A CA 1
ATOM 654 C C . SER A 1 91 ? -19.366 -3.717 6.818 1.00 92.56 91 SER A C 1
ATOM 656 O O . SER A 1 91 ? -19.271 -4.608 7.667 1.00 92.56 91 SER A O 1
ATOM 658 N N . VAL A 1 92 ? -18.978 -2.454 7.019 1.00 91.38 92 VAL A N 1
ATOM 659 C CA . VAL A 1 92 ? -18.405 -1.931 8.269 1.00 91.38 92 VAL A CA 1
ATOM 660 C C . VAL A 1 92 ? -19.411 -1.003 8.946 1.00 91.38 92 VAL A C 1
ATOM 662 O O . VAL A 1 92 ? -20.086 -0.228 8.268 1.00 91.38 92 VAL A O 1
ATOM 665 N N . PHE A 1 93 ? -19.511 -1.093 10.271 1.00 89.31 93 PHE A N 1
ATOM 666 C CA . PHE A 1 93 ? -20.343 -0.221 11.100 1.00 89.31 93 PHE A CA 1
ATOM 667 C C . PHE A 1 93 ? -19.553 0.290 12.292 1.00 89.31 93 PHE A C 1
ATOM 669 O O . PHE A 1 93 ? -18.730 -0.432 12.856 1.00 89.31 93 PHE A O 1
ATOM 676 N N . GLU A 1 94 ? -19.863 1.517 12.692 1.00 87.62 94 GLU A N 1
ATOM 677 C CA . GLU A 1 94 ? -19.139 2.259 13.717 1.00 87.62 94 GLU A CA 1
ATOM 678 C C . GLU A 1 94 ? -20.097 2.690 14.827 1.00 87.62 94 GLU A C 1
ATOM 680 O O . GLU A 1 94 ? -21.253 3.040 14.563 1.00 87.62 94 GLU A O 1
ATOM 685 N N . TYR A 1 95 ? -19.601 2.648 16.060 1.00 88.06 95 TYR A N 1
ATOM 686 C CA . TYR A 1 95 ? -20.243 3.195 17.247 1.00 88.06 95 TYR A CA 1
ATOM 687 C C . TYR A 1 95 ? -19.241 4.083 17.985 1.00 88.06 95 TYR A C 1
ATOM 689 O O . TYR A 1 95 ? -18.126 3.641 18.258 1.00 88.06 95 TYR A O 1
ATOM 697 N N . GLU A 1 96 ? -19.663 5.292 18.355 1.00 86.38 96 GLU A N 1
ATOM 698 C CA . GLU A 1 96 ? -18.902 6.221 19.201 1.00 86.38 96 GLU A CA 1
ATOM 699 C C . GLU A 1 96 ? -19.759 6.648 20.406 1.00 86.38 96 GLU A C 1
ATOM 701 O O . GLU A 1 96 ? -20.928 7.031 20.255 1.00 86.38 96 GLU A O 1
ATOM 706 N N . ASP A 1 97 ? -19.208 6.583 21.619 1.00 82.62 97 ASP A N 1
ATOM 707 C CA . ASP A 1 97 ? -19.914 7.015 22.823 1.00 82.62 97 ASP A CA 1
ATOM 708 C C . ASP A 1 97 ? -20.159 8.532 22.817 1.00 82.62 97 ASP A C 1
ATOM 710 O O . ASP A 1 97 ? -19.341 9.331 22.369 1.00 82.62 97 ASP A O 1
ATOM 714 N N . ASN A 1 98 ? -21.316 8.959 23.328 1.00 77.06 98 ASN A N 1
ATOM 715 C CA . ASN A 1 98 ? -21.782 10.358 23.304 1.00 77.06 98 ASN A CA 1
ATOM 716 C C . ASN A 1 98 ? -21.959 10.992 21.904 1.00 77.06 98 ASN A C 1
ATOM 718 O O . ASN A 1 98 ? -22.280 12.183 21.817 1.00 77.06 98 ASN A O 1
ATOM 722 N N . ALA A 1 99 ? -21.839 10.217 20.823 1.00 78.94 99 ALA A N 1
ATOM 723 C CA . ALA A 1 99 ? -22.133 10.654 19.464 1.00 78.94 99 ALA A CA 1
ATOM 724 C C . ALA A 1 99 ? -23.601 10.417 19.064 1.00 78.94 99 ALA A C 1
ATOM 726 O O . ALA A 1 99 ? -24.371 9.703 19.714 1.00 78.94 99 ALA A O 1
ATOM 727 N N . SER A 1 100 ? -24.012 11.026 17.948 1.00 82.62 100 SER A N 1
ATOM 728 C CA . SER A 1 100 ? -25.293 10.710 17.302 1.00 82.62 100 SER A CA 1
ATOM 729 C C . SER A 1 100 ? -25.133 9.486 16.398 1.00 82.62 100 SER A C 1
ATOM 731 O O . SER A 1 100 ? -24.938 9.631 15.195 1.00 82.62 100 SER A O 1
ATOM 733 N N . ASN A 1 101 ? -25.211 8.293 16.989 1.00 86.25 101 ASN A N 1
ATOM 734 C CA . ASN A 1 101 ? -25.140 7.023 16.261 1.00 86.25 101 ASN A CA 1
ATOM 735 C C . ASN A 1 101 ? -26.402 6.762 15.414 1.00 86.25 101 ASN A C 1
ATOM 737 O O . ASN A 1 101 ? -27.476 7.323 15.663 1.00 86.25 101 ASN A O 1
ATOM 741 N N . GLY A 1 102 ? -26.264 5.902 14.401 1.00 87.00 102 GLY A N 1
ATOM 742 C CA . GLY A 1 102 ? -27.367 5.489 13.532 1.00 87.00 102 GLY A CA 1
ATOM 743 C C . GLY A 1 102 ? -28.496 4.752 14.275 1.00 87.00 102 GLY A C 1
ATOM 744 O O . GLY A 1 102 ? -28.285 4.236 15.375 1.00 87.00 102 GLY A O 1
ATOM 745 N N . PRO A 1 103 ? -29.714 4.687 13.696 1.00 91.88 103 PRO A N 1
ATOM 746 C CA . PRO A 1 103 ? -30.878 4.026 14.305 1.00 91.88 103 PRO A CA 1
ATOM 747 C C . PRO A 1 103 ? -30.706 2.515 14.546 1.00 91.88 103 PRO A C 1
ATOM 749 O O . PRO A 1 103 ? -31.531 1.904 15.220 1.00 91.88 103 PRO A O 1
ATOM 752 N N . GLU A 1 104 ? -29.681 1.905 13.964 1.00 94.00 104 GLU A N 1
ATOM 753 C CA . GLU A 1 104 ? -29.247 0.529 14.189 1.00 94.00 104 GLU A CA 1
ATOM 754 C C . GLU A 1 104 ? -28.661 0.271 15.585 1.00 94.00 104 GLU A C 1
ATOM 756 O O . GLU A 1 104 ? -28.616 -0.889 15.997 1.00 94.00 104 GLU A O 1
ATOM 761 N N . TRP A 1 105 ? -28.215 1.306 16.303 1.00 94.69 105 TRP A N 1
ATOM 762 C CA . TRP A 1 105 ? -27.475 1.166 17.554 1.00 94.69 105 TRP A CA 1
ATOM 763 C C . TRP A 1 105 ? -28.339 1.435 18.785 1.00 94.69 105 TRP A C 1
ATOM 765 O O . TRP A 1 105 ? -28.976 2.480 18.909 1.00 94.69 105 TRP A O 1
ATOM 775 N N . ASP A 1 106 ? -28.281 0.514 19.746 1.00 93.19 106 ASP A N 1
ATOM 776 C CA . ASP A 1 106 ? -28.879 0.653 21.070 1.00 93.19 106 ASP A CA 1
ATOM 777 C C . ASP A 1 106 ? -27.836 0.405 22.168 1.00 93.19 106 ASP A C 1
ATOM 779 O O . ASP A 1 106 ? -27.210 -0.656 22.227 1.00 93.19 106 ASP A O 1
ATOM 783 N N . LEU A 1 107 ? -27.722 1.348 23.106 1.00 90.75 107 LEU A N 1
ATOM 784 C CA . LEU A 1 107 ? -27.017 1.155 24.374 1.00 90.75 107 LEU A CA 1
ATOM 785 C C . LEU A 1 107 ? -27.984 0.510 25.380 1.00 90.75 107 LEU A C 1
ATOM 787 O O . LEU A 1 107 ? -28.911 1.159 25.873 1.00 90.75 107 LEU A O 1
ATOM 791 N N . LEU A 1 108 ? -27.811 -0.784 25.658 1.00 87.75 108 LEU A N 1
ATOM 792 C CA . LEU A 1 108 ? -28.760 -1.563 26.464 1.00 87.75 108 LEU A CA 1
ATOM 793 C C . LEU A 1 108 ? -28.571 -1.363 27.971 1.00 87.75 108 LEU A C 1
ATOM 795 O O . LEU A 1 108 ? -29.527 -1.500 28.740 1.00 87.75 108 LEU A O 1
ATOM 799 N N . SER A 1 109 ? -27.354 -1.040 28.409 1.00 78.56 109 SER A N 1
ATOM 800 C CA . SER A 1 109 ? -27.050 -0.736 29.807 1.00 78.56 109 SER A CA 1
ATOM 801 C C . SER A 1 109 ? -25.769 0.087 29.942 1.00 78.56 109 SER A C 1
ATOM 803 O O . SER A 1 109 ? -24.920 0.031 29.063 1.00 78.56 109 SER A O 1
ATOM 805 N N . GLY A 1 110 ? -25.626 0.815 31.055 1.00 73.38 110 GLY A N 1
ATOM 806 C CA . GLY A 1 110 ? -24.382 1.508 31.407 1.00 73.38 110 GLY A CA 1
ATOM 807 C C . GLY A 1 110 ? -24.036 2.709 30.521 1.00 73.38 110 GLY A C 1
ATOM 808 O O . GLY A 1 110 ? -24.920 3.362 29.970 1.00 73.38 110 GLY A O 1
ATOM 809 N N . THR A 1 111 ? -22.739 2.994 30.460 1.00 73.69 111 THR A N 1
ATOM 810 C CA . THR A 1 111 ? -22.068 3.932 29.552 1.00 73.69 111 THR A CA 1
ATOM 811 C C . THR A 1 111 ? -20.936 3.137 28.927 1.00 73.69 111 THR A C 1
ATOM 813 O O . THR A 1 111 ? -20.222 2.456 29.664 1.00 73.69 111 THR A O 1
ATOM 816 N N . PHE A 1 112 ? -20.801 3.166 27.604 1.00 80.75 112 PHE A N 1
ATOM 817 C CA . PHE A 1 112 ? -19.716 2.447 26.946 1.00 80.75 112 PHE A CA 1
ATOM 818 C C . PHE A 1 112 ? -18.395 3.108 27.334 1.00 80.75 112 PHE A C 1
ATOM 820 O O . PHE A 1 112 ? -18.209 4.278 27.031 1.00 80.75 112 PHE A O 1
ATOM 827 N N . SER A 1 113 ? -17.567 2.399 28.099 1.00 81.69 113 SER A N 1
ATOM 828 C CA . SER A 1 113 ? -16.338 2.931 28.681 1.00 81.69 113 SER A CA 1
ATOM 829 C C . SER A 1 113 ? -15.300 1.833 28.629 1.00 81.69 113 SER A C 1
ATOM 831 O O . SER A 1 113 ? -15.414 0.864 29.369 1.00 81.69 113 SER A O 1
ATOM 833 N N . LEU A 1 114 ? -14.321 1.986 27.750 1.00 85.19 114 LEU A N 1
ATOM 834 C CA . LEU A 1 114 ? -13.228 1.044 27.614 1.00 85.19 114 LEU A CA 1
ATOM 835 C C . LEU A 1 114 ? -12.051 1.545 28.438 1.00 85.19 114 LEU A C 1
ATOM 837 O O . LEU A 1 114 ? -11.817 2.743 28.594 1.00 85.19 114 LEU A O 1
ATOM 841 N N . THR A 1 115 ? -11.314 0.615 29.024 1.00 79.56 115 THR A N 1
ATOM 842 C CA . THR A 1 115 ? -10.218 0.958 29.922 1.00 79.56 115 THR A CA 1
ATOM 843 C C . THR A 1 115 ? -8.899 1.079 29.163 1.00 79.56 115 THR A C 1
ATOM 845 O O . THR A 1 115 ? -8.386 0.104 28.621 1.00 79.56 115 THR A O 1
ATOM 848 N N . GLY A 1 116 ? -8.308 2.275 29.194 1.00 68.56 116 GLY A N 1
ATOM 849 C CA . GLY A 1 116 ? -6.994 2.554 28.605 1.00 68.56 116 GLY A CA 1
ATOM 850 C C . GLY A 1 116 ? -5.770 2.103 29.422 1.00 68.56 116 GLY A C 1
ATOM 851 O O . GLY A 1 116 ? -4.671 2.225 28.939 1.00 68.56 116 GLY A O 1
ATOM 852 N N . ASP A 1 117 ? -5.868 1.595 30.656 1.00 69.31 117 ASP A N 1
ATOM 853 C CA . ASP A 1 117 ? -4.724 0.970 31.373 1.00 69.31 117 ASP A CA 1
ATOM 854 C C . ASP A 1 117 ? -5.283 0.048 32.471 1.00 69.31 117 ASP A C 1
ATOM 856 O O . ASP A 1 117 ? -6.008 0.540 33.347 1.00 69.31 117 ASP A O 1
ATOM 860 N N . PRO A 1 118 ? -5.020 -1.277 32.458 1.00 71.19 118 PRO A N 1
ATOM 861 C CA . PRO A 1 118 ? -4.018 -2.022 31.672 1.00 71.19 118 PRO A CA 1
ATOM 862 C C . PRO A 1 118 ? -4.467 -2.502 30.279 1.00 71.19 118 PRO A C 1
ATOM 864 O O . PRO A 1 118 ? -3.810 -3.368 29.699 1.00 71.19 118 PRO A O 1
ATOM 867 N N . GLY A 1 119 ? -5.579 -1.979 29.764 1.00 81.00 119 GLY A N 1
ATOM 868 C CA . GLY A 1 119 ? -6.287 -2.486 28.590 1.00 81.00 119 GLY A CA 1
ATOM 869 C C . GLY A 1 119 ? -7.671 -3.015 28.955 1.00 81.00 119 GLY A C 1
ATOM 870 O O . GLY A 1 119 ? -8.082 -2.956 30.116 1.00 81.00 119 GLY A O 1
ATOM 871 N N . ASP A 1 120 ? -8.372 -3.520 27.946 1.00 86.94 120 ASP A N 1
ATOM 872 C CA . ASP A 1 120 ? -9.740 -4.022 28.031 1.00 86.94 120 ASP A CA 1
ATOM 873 C C . ASP A 1 120 ? -10.004 -5.057 26.924 1.00 86.94 120 ASP A C 1
ATOM 875 O O . ASP A 1 120 ? -9.153 -5.305 26.062 1.00 86.94 120 ASP A O 1
ATOM 879 N N . GLN A 1 121 ? -11.202 -5.628 26.899 1.00 91.38 121 GLN A N 1
ATOM 880 C CA . GLN A 1 121 ? -11.660 -6.503 25.827 1.00 91.38 121 GLN A CA 1
ATOM 881 C C . GLN A 1 121 ? -12.938 -5.990 25.169 1.00 91.38 121 GLN A C 1
ATOM 883 O O . GLN A 1 121 ? -13.726 -5.261 25.749 1.00 91.38 121 GLN A O 1
ATOM 888 N N . ILE A 1 122 ? -13.189 -6.455 23.950 1.00 93.81 122 ILE A N 1
ATOM 889 C CA . ILE A 1 122 ? -14.496 -6.428 23.306 1.00 93.81 122 ILE A CA 1
ATOM 890 C C . ILE A 1 122 ? -14.849 -7.850 22.918 1.00 93.81 122 ILE A C 1
ATOM 892 O O . ILE A 1 122 ? -14.194 -8.465 22.072 1.00 93.81 122 ILE A O 1
ATOM 896 N N . ILE A 1 123 ? -15.929 -8.361 23.494 1.00 95.69 123 ILE A N 1
ATOM 897 C CA . ILE A 1 123 ? -16.501 -9.646 23.115 1.00 95.69 123 ILE A CA 1
ATOM 898 C C . ILE A 1 123 ? -17.757 -9.395 22.292 1.00 95.69 123 ILE A C 1
ATOM 900 O O . ILE A 1 123 ? -18.735 -8.803 22.753 1.00 95.69 123 ILE A O 1
ATOM 904 N N . VAL A 1 124 ? -17.725 -9.895 21.060 1.00 98.19 124 VAL A N 1
ATOM 905 C CA . VAL A 1 124 ? -18.845 -9.914 20.126 1.00 98.19 124 VAL A CA 1
ATOM 906 C C . VAL A 1 124 ? -19.614 -11.212 20.315 1.00 98.19 124 VAL A C 1
ATOM 908 O O . VAL A 1 124 ? -19.033 -12.301 20.292 1.00 98.19 124 VAL A O 1
ATOM 911 N N . TYR A 1 125 ? -20.930 -11.126 20.474 1.00 98.06 125 TYR A N 1
ATOM 912 C CA . TYR A 1 125 ? -21.781 -12.292 20.684 1.00 98.06 125 TYR A CA 1
ATOM 913 C C . TYR A 1 125 ? -23.199 -12.096 20.135 1.00 98.06 125 TYR A C 1
ATOM 915 O O . TYR A 1 125 ? -23.648 -10.985 19.850 1.00 98.06 125 TYR A O 1
ATOM 923 N N . GLN A 1 126 ? -23.927 -13.204 20.006 1.00 97.25 126 GLN A N 1
ATOM 924 C CA . GLN A 1 126 ? -25.366 -13.226 19.736 1.00 97.25 126 GLN A CA 1
ATOM 925 C C . GLN A 1 126 ? -26.113 -13.855 20.926 1.00 97.25 126 GLN A C 1
ATOM 927 O O . GLN A 1 126 ? -25.581 -14.735 21.601 1.00 97.25 126 GLN A O 1
ATOM 932 N N . GLY A 1 127 ? -27.351 -13.427 21.201 1.00 95.19 127 GLY A N 1
ATOM 933 C CA . GLY A 1 127 ? -28.158 -13.925 22.327 1.00 95.19 127 GLY A CA 1
ATOM 934 C C . GLY A 1 127 ? -28.262 -12.922 23.478 1.00 95.19 127 GLY A C 1
ATOM 935 O O . GLY A 1 127 ? -28.403 -11.729 23.238 1.00 95.19 127 GLY A O 1
ATOM 936 N N . THR A 1 128 ? -28.244 -13.397 24.725 1.00 92.88 128 THR A N 1
ATOM 937 C CA . THR A 1 128 ? -28.234 -12.543 25.933 1.00 92.88 128 THR A CA 1
ATOM 938 C C . THR A 1 128 ? -27.023 -12.872 26.797 1.00 92.88 128 THR A C 1
ATOM 940 O O . THR A 1 128 ? -26.417 -13.925 26.616 1.00 92.88 128 THR A O 1
ATOM 943 N N . LEU A 1 129 ? -26.697 -12.022 27.773 1.00 90.94 129 LEU A N 1
ATOM 944 C CA . LEU A 1 129 ? -25.597 -12.263 28.716 1.00 90.94 129 LEU A CA 1
ATOM 945 C C . LEU A 1 129 ? -25.712 -13.601 29.477 1.00 90.94 129 LEU A C 1
ATOM 947 O O . LEU A 1 129 ? -24.696 -14.190 29.833 1.00 90.94 129 LEU A O 1
ATOM 951 N N . GLU A 1 130 ? -26.926 -14.113 29.716 1.00 91.69 130 GLU A N 1
ATOM 952 C CA . GLU A 1 130 ? -27.160 -15.401 30.392 1.00 91.69 130 GLU A CA 1
ATOM 953 C C . GLU A 1 130 ? -27.089 -16.619 29.462 1.00 91.69 130 GLU A C 1
ATOM 955 O O . GLU A 1 130 ? -27.005 -17.754 29.933 1.00 91.69 130 GLU A O 1
ATOM 960 N N . SER A 1 131 ? -27.184 -16.403 28.150 1.00 94.25 131 SER A N 1
ATOM 961 C CA . SER A 1 131 ? -27.110 -17.457 27.138 1.00 94.25 131 SER A CA 1
ATOM 962 C C . SER A 1 131 ? -26.411 -16.946 25.870 1.00 94.25 131 SER A C 1
ATOM 964 O O . SER A 1 131 ? -27.041 -16.909 24.804 1.00 94.25 131 SER A O 1
ATOM 966 N N . PRO A 1 132 ? -25.136 -16.527 25.968 1.00 95.94 132 PRO A N 1
ATOM 967 C CA . PRO A 1 132 ? -24.423 -15.936 24.849 1.00 95.94 132 PRO A CA 1
ATOM 968 C C . PRO A 1 132 ? -23.911 -17.010 23.889 1.00 95.94 132 PRO A C 1
ATOM 970 O O . PRO A 1 132 ? -23.546 -18.115 24.289 1.00 95.94 132 PRO A O 1
ATOM 973 N N . THR A 1 133 ? -23.852 -16.661 22.609 1.00 97.38 133 THR A N 1
ATOM 974 C CA . THR A 1 133 ? -23.097 -17.375 21.576 1.00 97.38 133 THR A CA 1
ATOM 975 C C . THR A 1 133 ? -21.929 -16.481 21.167 1.00 97.38 133 THR A C 1
ATOM 977 O O . THR A 1 133 ? -22.168 -15.505 20.453 1.00 97.38 133 THR A O 1
ATOM 980 N N . PRO A 1 134 ? -20.698 -16.744 21.646 1.00 97.94 134 PRO A N 1
ATOM 981 C CA . PRO A 1 134 ? -19.525 -15.961 21.269 1.00 97.94 134 PRO A CA 1
ATOM 982 C C . PRO A 1 134 ? -19.268 -16.024 19.761 1.00 97.94 134 PRO A C 1
ATOM 984 O O . PRO A 1 134 ? -19.327 -17.098 19.160 1.00 97.94 134 PRO A O 1
ATOM 987 N N . ILE A 1 135 ? -18.981 -14.869 19.164 1.00 98.56 135 ILE A N 1
ATOM 988 C CA . ILE A 1 135 ? -18.716 -14.704 17.730 1.00 98.56 135 ILE A CA 1
ATOM 989 C C . ILE A 1 135 ? -17.264 -14.288 17.497 1.00 98.56 135 ILE A C 1
ATOM 991 O O . ILE A 1 135 ? -16.596 -14.866 16.642 1.00 98.56 135 ILE A O 1
ATOM 995 N N . PHE A 1 136 ? -16.765 -13.317 18.260 1.00 98.50 136 PHE A N 1
ATOM 996 C CA . PHE A 1 136 ? -15.383 -12.850 18.176 1.00 98.50 136 PHE A CA 1
ATOM 997 C C . PHE A 1 136 ? -14.947 -12.199 19.486 1.00 98.50 136 PHE A C 1
ATOM 999 O O . PHE A 1 136 ? -15.796 -11.740 20.249 1.00 98.50 136 PHE A O 1
ATOM 1006 N N . ALA A 1 137 ? -13.643 -12.150 19.747 1.00 97.00 137 ALA A N 1
ATOM 1007 C CA . ALA A 1 137 ? -13.100 -11.441 20.898 1.00 97.00 137 ALA A CA 1
ATOM 1008 C C . ALA A 1 137 ? -11.809 -10.695 20.535 1.00 97.00 137 ALA A C 1
ATOM 1010 O O . ALA A 1 137 ? -10.924 -11.247 19.885 1.00 97.00 137 ALA A O 1
ATOM 1011 N N . PHE A 1 138 ? -11.710 -9.445 20.964 1.00 94.31 138 PHE A N 1
ATOM 1012 C CA . PHE A 1 138 ? -10.542 -8.588 20.789 1.00 94.31 138 PHE A CA 1
ATOM 1013 C C . PHE A 1 138 ? -10.087 -8.136 22.172 1.00 94.31 138 PHE A C 1
ATOM 1015 O O . PHE A 1 138 ? -10.896 -7.580 22.900 1.00 94.31 138 PHE A O 1
ATOM 1022 N N . ASP A 1 139 ? -8.842 -8.393 22.546 1.00 92.38 139 ASP A N 1
ATOM 1023 C CA . ASP A 1 139 ? -8.316 -8.098 23.885 1.00 92.38 139 ASP A CA 1
ATOM 1024 C C . ASP A 1 139 ? -7.043 -7.255 23.778 1.00 92.38 139 ASP A C 1
ATOM 1026 O O . ASP A 1 139 ? -6.182 -7.540 22.947 1.00 92.38 139 ASP A O 1
ATOM 1030 N N . THR A 1 140 ? -6.917 -6.208 24.590 1.00 88.69 140 THR A N 1
ATOM 1031 C CA . THR A 1 140 ? -5.767 -5.288 24.579 1.00 88.69 140 THR A CA 1
ATOM 1032 C C . THR A 1 140 ? -4.871 -5.445 25.806 1.00 88.69 140 THR A C 1
ATOM 1034 O O . THR A 1 140 ? -4.015 -4.602 26.052 1.00 88.69 140 THR A O 1
ATOM 1037 N N . THR A 1 141 ? -5.017 -6.532 26.568 1.00 86.31 141 THR A N 1
ATOM 1038 C CA . THR A 1 141 ? -4.259 -6.786 27.806 1.00 86.31 141 THR A CA 1
ATOM 1039 C C . THR A 1 141 ? -2.995 -7.632 27.593 1.00 86.31 141 THR A C 1
ATOM 1041 O O . THR A 1 141 ? -2.327 -8.021 28.552 1.00 86.31 141 THR A O 1
ATOM 1044 N N . ASP A 1 142 ? -2.627 -7.890 26.331 1.00 84.94 142 ASP A N 1
ATOM 1045 C CA . ASP A 1 142 ? -1.504 -8.741 25.905 1.00 84.94 142 ASP A CA 1
ATOM 1046 C C . ASP A 1 142 ? -1.596 -10.210 26.371 1.00 84.94 142 ASP A C 1
ATOM 1048 O O . ASP A 1 142 ? -0.590 -10.866 26.651 1.00 84.94 142 ASP A O 1
ATOM 1052 N N . GLY A 1 143 ? -2.808 -10.773 26.420 1.00 89.88 143 GLY A N 1
ATOM 1053 C CA . GLY A 1 143 ? -2.989 -12.211 26.622 1.00 89.88 143 GLY A CA 1
ATOM 1054 C C . GLY A 1 143 ? -4.293 -12.598 27.306 1.00 89.88 143 GLY A C 1
ATOM 1055 O O . GLY A 1 143 ? -4.778 -11.913 28.194 1.00 89.88 143 GLY A O 1
ATOM 1056 N N . TRP A 1 144 ? -4.819 -13.769 26.943 1.00 93.94 144 TRP A N 1
ATOM 1057 C CA . TRP A 1 144 ? -5.991 -14.340 27.601 1.00 93.94 144 TRP A CA 1
ATOM 1058 C C . TRP A 1 144 ? -5.642 -14.890 28.990 1.00 93.94 144 TRP A C 1
ATOM 1060 O O . TRP A 1 144 ? -4.699 -15.672 29.144 1.00 93.94 144 TRP A O 1
ATOM 1070 N N . GLU A 1 145 ? -6.447 -14.550 29.992 1.00 93.88 145 GLU A N 1
ATOM 1071 C CA . GLU A 1 145 ? -6.304 -15.071 31.353 1.00 93.88 145 GLU A CA 1
ATOM 1072 C C . GLU A 1 145 ? -6.796 -16.525 31.484 1.00 93.88 145 GLU A C 1
ATOM 1074 O O . GLU A 1 145 ? -7.620 -17.023 30.711 1.00 93.88 145 GLU A O 1
ATOM 1079 N N . ASP A 1 146 ? -6.335 -17.224 32.528 1.00 93.50 146 ASP A N 1
ATOM 1080 C CA . ASP A 1 146 ? -6.984 -18.469 32.959 1.00 93.50 146 ASP A CA 1
ATOM 1081 C C . ASP A 1 146 ? -8.425 -18.145 33.389 1.00 93.50 146 ASP A C 1
ATOM 1083 O O . ASP A 1 146 ? -8.641 -17.276 34.234 1.00 93.50 146 ASP A O 1
ATOM 1087 N N . CYS A 1 147 ? -9.426 -18.859 32.860 1.00 92.00 147 CYS A N 1
ATOM 1088 C CA . CYS A 1 147 ? -10.840 -18.578 33.145 1.00 92.00 147 CYS A CA 1
ATOM 1089 C C . CYS A 1 147 ? -11.195 -18.601 34.637 1.00 92.00 147 CYS A C 1
ATOM 1091 O O . CYS A 1 147 ? -12.183 -17.990 35.046 1.00 92.00 147 CYS A O 1
ATOM 1093 N N . SER A 1 148 ? -10.410 -19.308 35.455 1.00 92.00 148 SER A N 1
ATOM 1094 C CA . SER A 1 148 ? -10.586 -19.367 36.907 1.00 92.00 148 SER A CA 1
ATOM 1095 C C . SER A 1 148 ? -9.946 -18.193 37.658 1.00 92.00 148 SER A C 1
ATOM 1097 O O . SER A 1 148 ? -10.251 -17.989 38.835 1.00 92.00 148 SER A O 1
ATOM 1099 N N . ALA A 1 149 ? -9.075 -17.434 36.988 1.00 90.50 149 ALA A N 1
ATOM 1100 C CA . ALA A 1 149 ? -8.365 -16.271 37.508 1.00 90.50 149 ALA A CA 1
ATOM 1101 C C . ALA A 1 149 ? -9.040 -14.935 37.157 1.00 90.50 149 ALA A C 1
ATOM 1103 O O . ALA A 1 149 ? -8.692 -13.918 37.753 1.00 90.50 149 ALA A O 1
ATOM 1104 N N . VAL A 1 150 ? -10.025 -14.929 36.252 1.00 90.38 150 VAL A N 1
ATOM 1105 C CA . VAL A 1 150 ? -10.794 -13.725 35.902 1.00 90.38 150 VAL A CA 1
ATOM 1106 C C . VAL A 1 150 ? -11.691 -13.327 37.077 1.00 90.38 150 VAL A C 1
ATOM 1108 O O . VAL A 1 150 ? -12.693 -13.985 37.375 1.00 90.38 150 VAL A O 1
ATOM 1111 N N . THR A 1 151 ? -11.305 -12.261 37.780 1.00 84.25 151 THR A N 1
ATOM 1112 C CA . THR A 1 151 ? -12.001 -11.757 38.983 1.00 84.25 151 THR A CA 1
ATOM 1113 C C . THR A 1 151 ? -12.491 -10.319 38.872 1.00 84.25 151 THR A C 1
ATOM 1115 O O . THR A 1 151 ? -13.169 -9.834 39.779 1.00 84.25 151 THR A O 1
ATOM 1118 N N . ASP A 1 152 ? -12.124 -9.645 37.795 1.00 83.44 152 ASP A N 1
ATOM 1119 C CA . ASP A 1 152 ? -12.547 -8.299 37.445 1.00 83.44 152 ASP A CA 1
ATOM 1120 C C . ASP A 1 152 ? -13.010 -8.299 35.987 1.00 83.44 152 ASP A C 1
ATOM 1122 O O . ASP A 1 152 ? -13.109 -9.359 35.363 1.00 83.44 152 ASP A O 1
ATOM 1126 N N . ASN A 1 153 ? -13.361 -7.120 35.494 1.00 82.38 153 ASN A N 1
ATOM 1127 C CA . ASN A 1 153 ? -13.848 -6.955 34.143 1.00 82.38 153 ASN A CA 1
ATOM 1128 C C . ASN A 1 153 ? -12.817 -6.300 33.211 1.00 82.38 153 ASN A C 1
ATOM 1130 O O . ASN A 1 153 ? -13.099 -6.163 32.041 1.00 82.38 153 ASN A O 1
ATOM 1134 N N . TYR A 1 154 ? -11.610 -5.974 33.677 1.00 85.38 154 TYR A N 1
ATOM 1135 C CA . TYR A 1 154 ? -10.559 -5.404 32.818 1.00 85.38 154 TYR A CA 1
ATOM 1136 C C . TYR A 1 154 ? -9.776 -6.477 32.063 1.00 85.38 154 TYR A C 1
ATOM 1138 O O . TYR A 1 154 ? -8.795 -6.186 31.388 1.00 85.38 154 TYR A O 1
ATOM 1146 N N . LYS A 1 155 ? -10.121 -7.742 32.304 1.00 88.88 155 LYS A N 1
ATOM 1147 C CA . LYS A 1 155 ? -9.431 -8.911 31.790 1.00 88.88 155 LYS A CA 1
ATOM 1148 C C . LYS A 1 155 ? -10.437 -9.961 31.387 1.00 88.88 155 LYS A C 1
ATOM 1150 O O . LYS A 1 155 ? -11.464 -10.150 32.045 1.00 88.88 155 LYS A O 1
ATOM 1155 N N . SER A 1 156 ? -10.061 -10.755 30.397 1.00 93.56 156 SER A N 1
ATOM 1156 C CA . SER A 1 156 ? -10.882 -11.857 29.934 1.00 93.56 156 SER A CA 1
ATOM 1157 C C . SER A 1 156 ? -10.076 -13.133 29.741 1.00 93.56 156 SER A C 1
ATOM 1159 O O . SER A 1 156 ? -8.920 -13.127 29.324 1.00 93.56 156 SER A O 1
ATOM 1161 N N . ALA A 1 157 ? -10.717 -14.270 29.995 1.00 95.88 157 ALA A N 1
ATOM 1162 C CA . ALA A 1 157 ? -10.296 -15.519 29.385 1.00 95.88 157 ALA A CA 1
ATOM 1163 C C . ALA A 1 157 ? -10.823 -15.593 27.951 1.00 95.88 157 ALA A C 1
ATOM 1165 O O . ALA A 1 157 ? -11.769 -14.891 27.590 1.00 95.88 157 ALA A O 1
ATOM 1166 N N . LEU A 1 158 ? -10.240 -16.471 27.137 1.00 96.81 158 LEU A N 1
ATOM 1167 C CA . LEU A 1 158 ? -10.745 -16.739 25.794 1.00 96.81 158 LEU A CA 1
ATOM 1168 C C . LEU A 1 158 ? -12.169 -17.328 25.884 1.00 96.81 158 LEU A C 1
ATOM 1170 O O . LEU A 1 158 ? -12.333 -18.373 26.527 1.00 96.81 158 LEU A O 1
ATOM 1174 N N . PRO A 1 159 ? -13.193 -16.708 25.260 1.00 96.94 159 PRO A N 1
ATOM 1175 C CA . PRO A 1 159 ? -14.553 -17.229 25.307 1.00 96.94 159 PRO A CA 1
ATOM 1176 C C . PRO A 1 159 ? -14.692 -18.641 24.738 1.00 96.94 159 PRO A C 1
ATOM 1178 O O . PRO A 1 159 ? -14.041 -19.010 23.756 1.00 96.94 159 PRO A O 1
ATOM 1181 N N . ASP A 1 160 ? -15.581 -19.433 25.342 1.00 93.62 160 ASP A N 1
ATOM 1182 C CA . ASP A 1 160 ? -15.782 -20.828 24.949 1.00 93.62 160 ASP A CA 1
ATOM 1183 C C . ASP A 1 160 ? -16.195 -20.930 23.471 1.00 93.62 160 ASP A C 1
ATOM 1185 O O . ASP A 1 160 ? -17.182 -20.337 23.036 1.00 93.62 160 ASP A O 1
ATOM 1189 N N . GLY A 1 161 ? -15.453 -21.729 22.700 1.00 93.44 161 GLY A N 1
ATOM 1190 C CA . GLY A 1 161 ? -15.699 -21.941 21.270 1.00 93.44 161 GLY A CA 1
ATOM 1191 C C . GLY A 1 161 ? -14.940 -20.996 20.335 1.00 93.44 161 GLY A C 1
ATOM 1192 O O . GLY A 1 161 ? -14.922 -21.262 19.133 1.00 93.44 161 GLY A O 1
ATOM 1193 N N . LEU A 1 162 ? -14.277 -19.961 20.863 1.00 97.31 162 LEU A N 1
ATOM 1194 C CA . LEU A 1 162 ? -13.349 -19.130 20.096 1.00 97.31 162 LEU A CA 1
ATOM 1195 C C . LEU A 1 162 ? -11.931 -19.716 20.114 1.00 97.31 162 LEU A C 1
ATOM 1197 O O . LEU A 1 162 ? -11.572 -20.538 20.959 1.00 97.31 162 LEU A O 1
ATOM 1201 N N . VAL A 1 163 ? -11.125 -19.300 19.141 1.00 97.00 163 VAL A N 1
ATOM 1202 C CA . VAL A 1 163 ? -9.733 -19.725 18.946 1.00 97.00 163 VAL A CA 1
ATOM 1203 C C . VAL A 1 163 ? -8.882 -18.485 18.697 1.00 97.00 163 VAL A C 1
ATOM 1205 O O . VAL A 1 163 ? -9.137 -17.755 17.736 1.00 97.00 163 VAL A O 1
ATOM 1208 N N . ASP A 1 164 ? -7.883 -18.264 19.550 1.00 94.88 164 ASP A N 1
ATOM 1209 C CA . ASP A 1 164 ? -6.926 -17.161 19.420 1.00 94.88 164 ASP A CA 1
ATOM 1210 C C . ASP A 1 164 ? -6.134 -17.260 18.105 1.00 94.88 164 ASP A C 1
ATOM 1212 O O . ASP A 1 164 ? -5.714 -18.347 17.702 1.00 94.88 164 ASP A O 1
ATOM 1216 N N . GLY A 1 165 ? -5.993 -16.134 17.407 1.00 92.12 165 GLY A N 1
ATOM 1217 C CA . GLY A 1 165 ? -5.430 -16.054 16.058 1.00 92.12 165 GLY A CA 1
ATOM 1218 C C . GLY A 1 165 ? -6.361 -16.534 14.935 1.00 92.12 165 GLY A C 1
ATOM 1219 O O . GLY A 1 165 ? -5.912 -16.668 13.802 1.00 92.12 165 GLY A O 1
ATOM 1220 N N . VAL A 1 166 ? -7.639 -16.821 15.218 1.00 93.56 166 VAL A N 1
ATOM 1221 C CA . VAL A 1 166 ? -8.633 -17.214 14.195 1.00 93.56 166 VAL A CA 1
ATOM 1222 C C . VAL A 1 166 ? -9.950 -16.468 14.377 1.00 93.56 166 VAL A C 1
ATOM 1224 O O . VAL A 1 166 ? -10.425 -15.805 13.467 1.00 93.56 166 VAL A O 1
ATOM 1227 N N . SER A 1 167 ? -10.555 -16.599 15.555 1.00 96.38 167 SER A N 1
ATOM 1228 C CA . SER A 1 167 ? -11.836 -15.982 15.940 1.00 96.38 167 SER A CA 1
ATOM 1229 C C . SER A 1 167 ? -11.709 -15.173 17.231 1.00 96.38 167 SER A C 1
ATOM 1231 O O . SER A 1 167 ? -12.703 -14.793 17.840 1.00 96.38 167 SER A O 1
ATOM 1233 N N . ALA A 1 168 ? -10.474 -14.921 17.647 1.00 96.75 168 ALA A N 1
ATOM 1234 C CA . ALA A 1 168 ? -10.118 -14.001 18.701 1.00 96.75 168 ALA A CA 1
ATOM 1235 C C . ALA A 1 168 ? -8.690 -13.500 18.455 1.00 96.75 168 ALA A C 1
ATOM 1237 O O . ALA A 1 168 ? -7.923 -14.172 17.760 1.00 96.75 168 ALA A O 1
ATOM 1238 N N . VAL A 1 169 ? -8.334 -12.342 18.999 1.00 94.31 169 VAL A N 1
ATOM 1239 C CA . VAL A 1 169 ? -6.968 -11.812 18.941 1.00 94.31 169 VAL A CA 1
ATOM 1240 C C . VAL A 1 169 ? -6.663 -11.027 20.206 1.00 94.31 169 VAL A C 1
ATOM 1242 O O . VAL A 1 169 ? -7.499 -10.256 20.674 1.00 94.31 169 VAL A O 1
ATOM 1245 N N . THR A 1 170 ? -5.454 -11.204 20.735 1.00 91.62 170 THR A N 1
ATOM 1246 C CA . THR A 1 170 ? -4.893 -10.273 21.718 1.00 91.62 170 THR A CA 1
ATOM 1247 C C . THR A 1 170 ? -3.915 -9.318 21.054 1.00 91.62 170 THR A C 1
ATOM 1249 O O . THR A 1 170 ? -3.171 -9.706 20.148 1.00 91.62 170 THR A O 1
ATOM 1252 N N . MET A 1 171 ? -3.899 -8.079 21.516 1.00 85.81 171 MET A N 1
ATOM 1253 C CA . MET A 1 171 ? -2.977 -7.028 21.123 1.00 85.81 171 MET A CA 1
ATOM 1254 C C . MET A 1 171 ? -2.171 -6.592 22.345 1.00 85.81 171 MET A C 1
ATOM 1256 O O . MET A 1 171 ? -2.679 -6.590 23.467 1.00 85.81 171 MET A O 1
ATOM 1260 N N . ALA A 1 172 ? -0.917 -6.199 22.119 1.00 85.12 172 ALA A N 1
ATOM 1261 C CA . ALA A 1 172 ? -0.175 -5.475 23.140 1.00 85.12 172 ALA A CA 1
ATOM 1262 C C . ALA A 1 172 ? -0.882 -4.145 23.402 1.00 85.12 172 ALA A C 1
ATOM 1264 O O . ALA A 1 172 ? -1.308 -3.492 22.450 1.00 85.12 172 ALA A O 1
ATOM 1265 N N . HIS A 1 173 ? -0.996 -3.773 24.670 1.00 85.00 173 HIS A N 1
ATOM 1266 C CA . HIS A 1 173 ? -1.793 -2.636 25.099 1.00 85.00 173 HIS A CA 1
ATOM 1267 C C . HIS A 1 173 ? -1.458 -1.320 24.362 1.00 85.00 173 HIS A C 1
ATOM 1269 O O . HIS A 1 173 ? -0.291 -0.947 24.224 1.00 85.00 173 HIS A O 1
ATOM 1275 N N . SER A 1 174 ? -2.509 -0.634 23.907 1.00 82.75 174 SER A N 1
ATOM 1276 C CA . SER A 1 174 ? -2.521 0.704 23.308 1.00 82.75 174 SER A CA 1
ATOM 1277 C C . SER A 1 174 ? -3.924 1.291 23.500 1.00 82.75 174 SER A C 1
ATOM 1279 O O . SER A 1 174 ? -4.886 0.527 23.582 1.00 82.75 174 SER A O 1
ATOM 1281 N N . ASP A 1 175 ? -4.062 2.616 23.502 1.00 79.75 175 ASP A N 1
ATOM 1282 C CA . ASP A 1 175 ? -5.372 3.255 23.693 1.00 79.75 175 ASP A CA 1
ATOM 1283 C C . ASP A 1 175 ? -6.274 3.132 22.460 1.00 79.75 175 ASP A C 1
ATOM 1285 O O . ASP A 1 175 ? -7.498 3.195 22.545 1.00 79.75 175 ASP A O 1
ATOM 1289 N N . SER A 1 176 ? -5.700 2.977 21.267 1.00 80.88 176 SER A N 1
ATOM 1290 C CA . SER A 1 176 ? -6.489 2.793 20.047 1.00 80.88 176 SER A CA 1
ATOM 1291 C C . SER A 1 176 ? -5.809 1.894 19.028 1.00 80.88 176 SER A C 1
ATOM 1293 O O . SER A 1 176 ? -4.581 1.870 18.917 1.00 80.88 176 SER A O 1
ATOM 1295 N N . PHE A 1 177 ? -6.636 1.191 18.253 1.00 81.38 177 PHE A N 1
ATOM 1296 C CA . PHE A 1 177 ? -6.260 0.288 17.170 1.00 81.38 177 PHE A CA 1
ATOM 1297 C C . PHE A 1 177 ? -7.184 0.497 15.977 1.00 81.38 177 PHE A C 1
ATOM 1299 O O . PHE A 1 177 ? -8.395 0.598 16.146 1.00 81.38 177 PHE A O 1
ATOM 1306 N N . TRP A 1 178 ? -6.649 0.480 14.760 1.00 82.69 178 TRP A N 1
ATOM 1307 C CA . TRP A 1 178 ? -7.476 0.427 13.553 1.00 82.69 178 TRP A CA 1
ATOM 1308 C C . TRP A 1 178 ? -6.753 -0.258 12.405 1.00 82.69 178 TRP A C 1
ATOM 1310 O O . TRP A 1 178 ? -5.528 -0.169 12.271 1.00 82.69 178 TRP A O 1
ATOM 1320 N N . TYR A 1 179 ? -7.522 -0.943 11.563 1.00 81.62 179 TYR A N 1
ATOM 1321 C CA . TYR A 1 179 ? -7.013 -1.522 10.329 1.00 81.62 179 TYR A CA 1
ATOM 1322 C C . TYR A 1 179 ? -6.447 -0.422 9.427 1.00 81.62 179 TYR A C 1
ATOM 1324 O O . TYR A 1 179 ? -7.129 0.573 9.164 1.00 81.62 179 TYR A O 1
ATOM 1332 N N . ARG A 1 180 ? -5.202 -0.568 8.951 1.00 76.12 180 ARG A N 1
ATOM 1333 C CA . ARG A 1 180 ? -4.556 0.555 8.254 1.00 76.12 180 ARG A CA 1
ATOM 1334 C C . ARG A 1 180 ? -5.229 0.839 6.905 1.00 76.12 180 ARG A C 1
ATOM 1336 O O . ARG A 1 180 ? -5.423 -0.086 6.116 1.00 76.12 180 ARG A O 1
ATOM 1343 N N . PRO A 1 181 ? -5.492 2.113 6.579 1.00 65.12 181 PRO A N 1
ATOM 1344 C CA . PRO A 1 181 ? -6.203 2.505 5.359 1.00 65.12 181 PRO A CA 1
ATOM 1345 C C . PRO A 1 181 ? -5.430 2.188 4.069 1.00 65.12 181 PRO A C 1
ATOM 1347 O O . PRO A 1 181 ? -6.032 2.068 3.004 1.00 65.12 181 PRO A O 1
ATOM 1350 N N . TRP A 1 182 ? -4.110 2.000 4.156 1.00 68.75 182 TRP A N 1
ATOM 1351 C CA . TRP A 1 182 ? -3.258 1.669 3.014 1.00 68.75 182 TRP A CA 1
ATOM 1352 C C . TRP A 1 182 ? -3.065 0.182 2.740 1.00 68.75 182 TRP A C 1
ATOM 1354 O O . TRP A 1 182 ? -2.476 -0.164 1.714 1.00 68.75 182 TRP A O 1
ATOM 1364 N N . TYR A 1 183 ? -3.552 -0.696 3.615 1.00 81.88 183 TYR A N 1
ATOM 1365 C CA . TYR A 1 183 ? -3.633 -2.118 3.303 1.00 81.88 183 TYR A CA 1
ATOM 1366 C C . TYR A 1 183 ? -4.815 -2.394 2.371 1.00 81.88 183 TYR A C 1
ATOM 1368 O O . TYR A 1 183 ? -5.789 -1.640 2.321 1.00 81.88 183 TYR A O 1
ATOM 1376 N N . ALA A 1 184 ? -4.719 -3.464 1.583 1.00 86.00 184 ALA A N 1
ATOM 1377 C CA . ALA A 1 184 ? -5.796 -3.839 0.684 1.00 86.00 184 ALA A CA 1
ATOM 1378 C C . ALA A 1 184 ? -7.070 -4.191 1.462 1.00 86.00 184 ALA A C 1
ATOM 1380 O O . ALA A 1 184 ? -7.019 -4.801 2.524 1.00 86.00 184 ALA A O 1
ATOM 1381 N N . LYS A 1 185 ? -8.231 -3.865 0.890 1.00 88.88 185 LYS A N 1
ATOM 1382 C CA . LYS A 1 185 ? -9.544 -4.221 1.454 1.00 88.88 185 LYS A CA 1
ATOM 1383 C C . LYS A 1 185 ? -10.276 -5.270 0.618 1.00 88.88 185 LYS A C 1
ATOM 1385 O O . LYS A 1 185 ? -11.468 -5.498 0.818 1.00 88.88 185 LYS A O 1
ATOM 1390 N N . SER A 1 186 ? -9.577 -5.908 -0.322 1.00 92.12 186 SER A N 1
ATOM 1391 C CA . SER A 1 186 ? -10.132 -6.930 -1.204 1.00 92.12 186 SER A CA 1
ATOM 1392 C C . SER A 1 186 ? -9.271 -8.197 -1.233 1.00 92.12 186 SER A C 1
ATOM 1394 O O . SER A 1 186 ? -8.078 -8.181 -1.541 1.00 92.12 186 SER A O 1
ATOM 1396 N N . ALA A 1 187 ? -9.876 -9.331 -0.888 1.00 93.69 187 ALA A N 1
ATOM 1397 C CA . ALA A 1 187 ? -9.253 -10.654 -0.947 1.00 93.69 187 ALA A CA 1
ATOM 1398 C C . ALA A 1 187 ? -10.330 -11.744 -0.848 1.00 93.69 187 ALA A C 1
ATOM 1400 O O . ALA A 1 187 ? -11.524 -11.436 -0.796 1.00 93.69 187 ALA A O 1
ATOM 1401 N N . THR A 1 188 ? -9.935 -13.019 -0.825 1.00 93.00 188 THR A N 1
ATOM 1402 C CA . THR A 1 188 ? -10.864 -14.083 -0.419 1.00 93.00 188 THR A CA 1
ATOM 1403 C C . THR A 1 188 ? -11.303 -13.910 1.033 1.00 93.00 188 THR A C 1
ATOM 1405 O O . THR A 1 188 ? -10.620 -13.276 1.836 1.00 93.00 188 THR A O 1
ATOM 1408 N N . LEU A 1 189 ? -12.462 -14.481 1.370 1.00 93.06 189 LEU A N 1
ATOM 1409 C CA . LEU A 1 189 ? -13.038 -14.378 2.711 1.00 93.06 189 LEU A CA 1
ATOM 1410 C C . LEU A 1 189 ? -12.074 -14.852 3.806 1.00 93.06 189 LEU A C 1
ATOM 1412 O O . LEU A 1 189 ? -11.950 -14.190 4.831 1.00 93.06 189 LEU A O 1
ATOM 1416 N N . ASP A 1 190 ? -11.384 -15.968 3.574 1.00 91.75 190 ASP A N 1
ATOM 1417 C CA . ASP A 1 190 ? -10.440 -16.533 4.539 1.00 91.75 190 ASP A CA 1
ATOM 1418 C C . ASP A 1 190 ? -9.251 -15.586 4.758 1.00 91.75 190 ASP A C 1
ATOM 1420 O O . ASP A 1 190 ? -8.934 -15.257 5.898 1.00 91.75 190 ASP A O 1
ATOM 1424 N N . THR A 1 191 ? -8.671 -15.044 3.680 1.00 92.31 191 THR A N 1
ATOM 1425 C CA . THR A 1 191 ? -7.593 -14.045 3.761 1.00 92.31 191 THR A CA 1
ATOM 1426 C C . THR A 1 191 ? -8.030 -12.787 4.520 1.00 92.31 191 THR A C 1
ATOM 1428 O O . THR A 1 191 ? -7.291 -12.300 5.373 1.00 92.31 191 THR A O 1
ATOM 1431 N N . LEU A 1 192 ? -9.233 -12.264 4.246 1.00 93.50 192 LEU A N 1
ATOM 1432 C CA . LEU A 1 192 ? -9.762 -11.088 4.948 1.00 93.50 192 LEU A CA 1
ATOM 1433 C C . LEU A 1 192 ? -9.935 -11.357 6.449 1.00 93.50 192 LEU A C 1
ATOM 1435 O O . LEU A 1 192 ? -9.545 -10.523 7.265 1.00 93.50 192 LEU A O 1
ATOM 1439 N N . LYS A 1 193 ? -10.462 -12.532 6.814 1.00 93.88 193 LYS A N 1
ATOM 1440 C CA . LYS A 1 193 ? -10.628 -12.941 8.215 1.00 93.88 193 LYS A CA 1
ATOM 1441 C C . LYS A 1 193 ? -9.292 -13.100 8.943 1.00 93.88 193 LYS A C 1
ATOM 1443 O O . LYS A 1 193 ? -9.177 -12.702 10.101 1.00 93.88 193 LYS A O 1
ATOM 1448 N N . GLU A 1 194 ? -8.288 -13.652 8.262 1.00 92.06 194 GLU A N 1
ATOM 1449 C CA . GLU A 1 194 ? -6.919 -13.783 8.778 1.00 92.06 194 GLU A CA 1
ATOM 1450 C C . GLU A 1 194 ? -6.263 -12.414 9.015 1.00 92.06 194 GLU A C 1
ATOM 1452 O O . GLU A 1 194 ? -5.578 -12.221 10.015 1.00 92.06 194 GLU A O 1
ATOM 1457 N N . TRP A 1 195 ? -6.511 -11.424 8.156 1.00 91.25 195 TRP A N 1
ATOM 1458 C CA . TRP A 1 195 ? -5.968 -10.075 8.344 1.00 91.25 195 TRP A CA 1
ATOM 1459 C C . TRP A 1 195 ? -6.506 -9.352 9.577 1.00 91.25 195 TRP A C 1
ATOM 1461 O O . TRP A 1 195 ? -5.786 -8.548 10.161 1.00 91.25 195 TRP A O 1
ATOM 1471 N N . MET A 1 196 ? -7.745 -9.623 9.988 1.00 91.38 196 MET A N 1
ATOM 1472 C CA . MET A 1 196 ? -8.334 -8.994 11.181 1.00 91.38 196 MET A CA 1
ATOM 1473 C C . MET A 1 196 ? -7.754 -9.528 12.496 1.00 91.38 196 MET A C 1
ATOM 1475 O O . MET A 1 196 ? -8.004 -8.961 13.555 1.00 91.38 196 MET A O 1
ATOM 1479 N N . VAL A 1 197 ? -6.983 -10.615 12.441 1.00 91.38 197 VAL A N 1
ATOM 1480 C CA . VAL A 1 197 ? -6.267 -11.184 13.592 1.00 91.38 197 VAL A CA 1
ATOM 1481 C C . VAL A 1 197 ? -4.745 -11.062 13.446 1.00 91.38 197 VAL A C 1
ATOM 1483 O O . VAL A 1 197 ? -4.004 -11.483 14.333 1.00 91.38 197 VAL A O 1
ATOM 1486 N N . ASP A 1 198 ? -4.265 -10.440 12.364 1.00 87.56 198 ASP A N 1
ATOM 1487 C CA . ASP A 1 198 ? -2.859 -10.090 12.174 1.00 87.56 198 ASP A CA 1
ATOM 1488 C C . ASP A 1 198 ? -2.559 -8.716 12.783 1.00 87.56 198 ASP A C 1
ATOM 1490 O O . ASP A 1 198 ? -2.932 -7.666 12.254 1.00 87.56 198 ASP A O 1
ATOM 1494 N N . ARG A 1 199 ? -1.808 -8.729 13.886 1.00 85.12 199 ARG A N 1
ATOM 1495 C CA . ARG A 1 199 ? -1.417 -7.532 14.642 1.00 85.12 199 ARG A CA 1
ATOM 1496 C C . ARG A 1 199 ? -0.685 -6.494 13.785 1.00 85.12 199 ARG A C 1
ATOM 1498 O O . ARG A 1 199 ? -0.818 -5.299 14.035 1.00 85.12 199 ARG A O 1
ATOM 1505 N N . ASN A 1 200 ? 0.059 -6.917 12.760 1.00 82.19 200 ASN A N 1
ATOM 1506 C CA . ASN A 1 200 ? 0.845 -6.005 11.922 1.00 82.19 200 ASN A CA 1
ATOM 1507 C C . ASN A 1 200 ? -0.024 -5.156 10.982 1.00 82.19 200 ASN A C 1
ATOM 1509 O O . ASN A 1 200 ? 0.412 -4.096 10.522 1.00 82.19 200 ASN A O 1
ATOM 1513 N N . ARG A 1 201 ? -1.265 -5.588 10.725 1.00 83.00 201 ARG A N 1
ATOM 1514 C CA . ARG A 1 201 ? -2.230 -4.867 9.882 1.00 83.00 201 ARG A CA 1
ATOM 1515 C C . ARG A 1 201 ? -3.029 -3.805 10.626 1.00 83.00 201 ARG A C 1
ATOM 1517 O O . ARG A 1 201 ? -3.793 -3.071 9.999 1.00 83.00 201 ARG A O 1
ATOM 1524 N N . PHE A 1 202 ? -2.796 -3.658 11.927 1.00 80.81 202 PHE A N 1
ATOM 1525 C CA . PHE A 1 202 ? -3.341 -2.569 12.720 1.00 80.81 202 PHE A CA 1
ATOM 1526 C C . PHE A 1 202 ? -2.295 -1.461 12.911 1.00 80.81 202 PHE A C 1
ATOM 1528 O O . PHE A 1 202 ? -1.078 -1.685 12.937 1.00 80.81 202 PHE A O 1
ATOM 1535 N N . LYS A 1 203 ? -2.763 -0.217 12.964 1.00 78.69 203 LYS A N 1
ATOM 1536 C CA . LYS A 1 203 ? -2.013 0.914 13.512 1.00 78.69 203 LYS A CA 1
ATOM 1537 C C . LYS A 1 203 ? -2.480 1.114 14.949 1.00 78.69 203 LYS A C 1
ATOM 1539 O O . LYS A 1 203 ? -3.650 0.877 15.234 1.00 78.69 203 LYS A O 1
ATOM 1544 N N . THR A 1 204 ? -1.561 1.509 15.824 1.00 77.81 204 THR A N 1
ATOM 1545 C CA . THR A 1 204 ? -1.836 1.707 17.248 1.00 77.81 204 THR A CA 1
ATOM 1546 C C . THR A 1 204 ? -1.337 3.076 17.697 1.00 77.81 204 THR A C 1
ATOM 1548 O O . THR A 1 204 ? -0.392 3.617 17.114 1.00 77.81 204 THR A O 1
ATOM 1551 N N . THR A 1 205 ? -1.985 3.655 18.703 1.00 72.19 205 THR A N 1
ATOM 1552 C CA . THR A 1 205 ? -1.552 4.900 19.352 1.00 72.19 205 THR A CA 1
ATOM 1553 C C . THR A 1 205 ? -1.956 4.902 20.824 1.00 72.19 205 THR A C 1
ATOM 1555 O O . THR A 1 205 ? -2.913 4.223 21.198 1.00 72.19 205 THR A O 1
ATOM 1558 N N . SER A 1 206 ? -1.211 5.643 21.642 1.00 71.06 206 SER A N 1
ATOM 1559 C CA . SER A 1 206 ? -1.491 5.866 23.069 1.00 71.06 206 SER A CA 1
ATOM 1560 C C . SER A 1 206 ? -1.718 7.357 23.364 1.00 71.06 206 SER A C 1
ATOM 1562 O O . SER A 1 206 ? -1.212 7.904 24.345 1.00 71.06 206 SER A O 1
ATOM 1564 N N . ILE A 1 207 ? -2.314 8.073 22.403 1.00 59.00 207 ILE A N 1
ATOM 1565 C CA . ILE A 1 207 ? -2.510 9.526 22.473 1.00 59.00 207 ILE A CA 1
ATOM 1566 C C . ILE A 1 207 ? -3.950 9.814 22.902 1.00 59.00 207 ILE A C 1
ATOM 1568 O O . ILE A 1 207 ? -4.892 9.588 22.140 1.00 59.00 207 ILE A O 1
ATOM 1572 N N . THR A 1 208 ? -4.063 10.449 24.069 1.00 50.94 208 THR A N 1
ATOM 1573 C CA . THR A 1 208 ? -5.278 10.696 24.869 1.00 50.94 208 THR A CA 1
ATOM 1574 C C . THR A 1 208 ? -6.338 11.631 24.273 1.00 50.94 208 THR A C 1
ATOM 1576 O O . THR A 1 208 ? -7.288 11.999 24.965 1.00 50.94 208 THR A O 1
ATOM 1579 N N . SER A 1 209 ? -6.197 12.062 23.014 1.00 45.53 209 SER A N 1
ATOM 1580 C CA . SER A 1 209 ? -7.140 12.984 22.354 1.00 45.53 209 SER A CA 1
ATOM 1581 C C . SER A 1 209 ? -7.718 12.472 21.036 1.00 45.53 209 SER A C 1
ATOM 1583 O O . SER A 1 209 ? -8.341 13.260 20.324 1.00 45.53 209 SER A O 1
ATOM 1585 N N . THR A 1 210 ? -7.490 11.206 20.680 1.00 43.56 210 THR A N 1
ATOM 1586 C CA . THR A 1 210 ? -7.914 10.671 19.379 1.00 43.56 210 THR A CA 1
ATOM 1587 C C . THR A 1 210 ? -9.400 10.305 19.383 1.00 43.56 210 THR A C 1
ATOM 1589 O O . THR A 1 210 ? -9.841 9.461 20.153 1.00 43.56 210 THR A O 1
ATOM 1592 N N . ARG A 1 211 ? -10.198 10.970 18.537 1.00 44.31 211 ARG A N 1
ATOM 1593 C CA . ARG A 1 211 ? -11.609 10.627 18.277 1.00 44.31 211 ARG A CA 1
ATOM 1594 C C . ARG A 1 211 ? -11.719 9.591 17.166 1.00 44.31 211 ARG A C 1
ATOM 1596 O O . ARG A 1 211 ? -10.801 9.456 16.361 1.00 44.31 211 ARG A O 1
ATOM 1603 N N . VAL A 1 212 ? -12.893 8.970 17.006 1.00 43.41 212 VAL A N 1
ATOM 1604 C CA . VAL A 1 212 ? -13.146 8.074 15.860 1.00 43.41 212 VAL A CA 1
ATOM 1605 C C . VAL A 1 212 ? -12.946 8.769 14.528 1.00 43.41 212 VAL A C 1
ATOM 1607 O O . VAL A 1 212 ? -12.376 8.196 13.607 1.00 43.41 212 VAL A O 1
ATOM 1610 N N . ALA A 1 213 ? -13.369 10.030 14.458 1.00 40.06 213 ALA A N 1
ATOM 1611 C CA . ALA A 1 213 ? -13.202 10.886 13.292 1.00 40.06 213 ALA A CA 1
ATOM 1612 C C . ALA A 1 213 ? -11.733 11.233 12.969 1.00 40.06 213 ALA A C 1
ATOM 1614 O O . ALA A 1 213 ? -11.457 11.623 11.837 1.00 40.06 213 ALA A O 1
ATOM 1615 N N . ASP A 1 214 ? -10.812 11.083 13.929 1.00 44.97 214 ASP A N 1
ATOM 1616 C CA . ASP A 1 214 ? -9.369 11.281 13.724 1.00 44.97 214 ASP A CA 1
ATOM 1617 C C . ASP A 1 214 ? -8.686 9.980 13.260 1.00 44.97 214 ASP A C 1
ATOM 1619 O O . ASP A 1 214 ? -7.550 9.989 12.775 1.00 44.97 214 ASP A O 1
ATOM 1623 N N . PHE A 1 215 ? -9.378 8.840 13.374 1.00 50.69 215 PHE A N 1
ATOM 1624 C CA . PHE A 1 215 ? -8.976 7.618 12.701 1.00 50.69 215 PHE A CA 1
ATOM 1625 C C . PHE A 1 215 ? -9.424 7.701 11.243 1.00 50.69 215 PHE A C 1
ATOM 1627 O O . PHE A 1 215 ? -10.598 7.886 10.932 1.00 50.69 215 PHE A O 1
ATOM 1634 N N . GLU A 1 216 ? -8.515 7.409 10.316 1.00 47.62 216 GLU A N 1
ATOM 1635 C CA . GLU A 1 216 ? -8.902 6.865 9.012 1.00 47.62 216 GLU A CA 1
ATOM 1636 C C . GLU A 1 216 ? -9.443 5.433 9.207 1.00 47.62 216 GLU A C 1
ATOM 1638 O O . GLU A 1 216 ? -8.912 4.460 8.658 1.00 47.62 216 GLU A O 1
ATOM 1643 N N . ALA A 1 217 ? -10.465 5.274 10.056 1.00 45.53 217 ALA A N 1
ATOM 1644 C CA . ALA A 1 217 ? -11.194 4.031 10.186 1.00 45.53 217 ALA A CA 1
ATOM 1645 C C . ALA A 1 217 ? -11.690 3.631 8.788 1.00 45.53 217 ALA A C 1
ATOM 1647 O O . ALA A 1 217 ? -11.974 4.500 7.952 1.00 45.53 217 ALA A O 1
ATOM 1648 N N . PRO A 1 218 ? -11.773 2.328 8.475 1.00 52.09 218 PRO A N 1
ATOM 1649 C CA . PRO A 1 218 ? -12.385 1.854 7.245 1.00 52.09 218 PRO A CA 1
ATOM 1650 C C . PRO A 1 218 ? -13.881 2.213 7.157 1.00 52.09 218 PRO A C 1
ATOM 1652 O O . PRO A 1 218 ? -14.729 1.332 7.173 1.00 52.09 218 PRO A O 1
ATOM 1655 N N . THR A 1 219 ? -14.228 3.485 6.966 1.00 49.16 219 THR A N 1
ATOM 1656 C CA . THR A 1 219 ? -15.598 3.912 6.645 1.00 49.16 219 THR A CA 1
ATOM 1657 C C . THR A 1 219 ? -16.048 3.331 5.295 1.00 49.16 219 THR A C 1
ATOM 1659 O O . THR A 1 219 ? -17.240 3.242 5.003 1.00 49.16 219 THR A O 1
ATOM 1662 N N . SER A 1 220 ? -15.093 2.874 4.469 1.00 63.41 220 SER A N 1
ATOM 1663 C CA . SER A 1 220 ? -15.322 1.990 3.326 1.00 63.41 220 SER A CA 1
ATOM 1664 C C . SER A 1 220 ? -15.236 0.510 3.711 1.00 63.41 220 SER A C 1
ATOM 1666 O O . SER A 1 220 ? -14.248 0.061 4.299 1.00 63.41 220 SER A O 1
ATOM 1668 N N . GLY A 1 221 ? -16.267 -0.246 3.318 1.00 82.50 221 GLY A N 1
ATOM 1669 C CA . GLY A 1 221 ? -16.349 -1.692 3.520 1.00 82.50 221 GLY A CA 1
ATOM 1670 C C . GLY A 1 221 ? -15.290 -2.497 2.758 1.00 82.50 221 GLY A C 1
ATOM 1671 O O . GLY A 1 221 ? -14.570 -1.989 1.898 1.00 82.50 221 GLY A O 1
ATOM 1672 N N . PHE A 1 222 ? -15.221 -3.787 3.074 1.00 91.75 222 PHE A N 1
ATOM 1673 C CA . PHE A 1 222 ? -14.332 -4.764 2.455 1.00 91.75 222 PHE A CA 1
ATOM 1674 C C . PHE A 1 222 ? -15.006 -5.466 1.274 1.00 91.75 222 PHE A C 1
ATOM 1676 O O . PHE A 1 222 ? -16.202 -5.751 1.293 1.00 91.75 222 PHE A O 1
ATOM 1683 N N . THR A 1 223 ? -14.222 -5.802 0.252 1.00 93.00 223 THR A N 1
ATOM 1684 C CA . THR A 1 223 ? -14.701 -6.528 -0.929 1.00 93.00 223 THR A CA 1
ATOM 1685 C C . THR A 1 223 ? -14.279 -7.989 -0.860 1.00 93.00 223 THR A C 1
ATOM 1687 O O . THR A 1 223 ? -13.112 -8.330 -1.057 1.00 93.00 223 THR A O 1
ATOM 1690 N N . ILE A 1 224 ? -15.243 -8.876 -0.624 1.00 94.50 224 ILE A N 1
ATOM 1691 C CA . ILE A 1 224 ? -15.003 -10.321 -0.627 1.00 94.50 224 ILE A CA 1
ATOM 1692 C C . ILE A 1 224 ? -14.933 -10.808 -2.076 1.00 94.50 224 ILE A C 1
ATOM 1694 O O . ILE A 1 224 ? -15.905 -10.736 -2.829 1.00 94.50 224 ILE A O 1
ATOM 1698 N N . ARG A 1 225 ? -13.775 -11.335 -2.469 1.00 94.25 225 ARG A N 1
ATOM 1699 C CA . ARG A 1 225 ? -13.534 -11.917 -3.789 1.00 94.25 225 ARG A CA 1
ATOM 1700 C C . ARG A 1 225 ? -13.753 -13.426 -3.742 1.00 94.25 225 ARG A C 1
ATOM 1702 O O . ARG A 1 225 ? -13.269 -14.113 -2.844 1.00 94.25 225 ARG A O 1
ATOM 1709 N N . ALA A 1 226 ? -14.442 -13.968 -4.741 1.00 93.00 226 ALA A N 1
ATOM 1710 C CA . ALA A 1 226 ? -14.439 -15.410 -4.952 1.00 93.00 226 ALA A CA 1
ATOM 1711 C C . ALA A 1 226 ? -13.031 -15.851 -5.376 1.00 93.00 226 ALA A C 1
ATOM 1713 O O . ALA A 1 226 ? -12.415 -15.217 -6.231 1.00 93.00 226 ALA A O 1
ATOM 1714 N N . GLY A 1 227 ? -12.527 -16.941 -4.804 1.00 93.94 227 GLY A N 1
ATOM 1715 C CA . GLY A 1 227 ? -11.187 -17.421 -5.109 1.00 93.94 227 GLY A CA 1
ATOM 1716 C C . GLY A 1 227 ? -10.924 -18.828 -4.600 1.00 93.94 227 GLY A C 1
ATOM 1717 O O . GLY A 1 227 ? -11.811 -19.496 -4.067 1.00 93.94 227 GLY A O 1
ATOM 1718 N N . GLN A 1 228 ? -9.701 -19.286 -4.828 1.00 90.94 228 GLN A N 1
ATOM 1719 C CA . GLN A 1 228 ? -9.205 -20.594 -4.431 1.00 90.94 228 GLN A CA 1
ATOM 1720 C C . GLN A 1 228 ? -7.937 -20.416 -3.607 1.00 90.94 228 GLN A C 1
ATOM 1722 O O . GLN A 1 228 ? -7.091 -19.583 -3.931 1.00 90.94 228 GLN A O 1
ATOM 1727 N N . SER A 1 229 ? -7.807 -21.229 -2.567 1.00 91.88 229 SER A N 1
ATOM 1728 C CA . SER A 1 229 ? -6.588 -21.327 -1.780 1.00 91.88 229 SER A CA 1
ATOM 1729 C C . SER A 1 229 ? -5.816 -22.585 -2.174 1.00 91.88 229 SER A C 1
ATOM 1731 O O . SER A 1 229 ? -6.421 -23.606 -2.519 1.00 91.88 229 SER A O 1
ATOM 1733 N N . GLY A 1 230 ? -4.488 -22.501 -2.159 1.00 90.00 230 GLY A N 1
ATOM 1734 C CA . GLY A 1 230 ? -3.597 -23.641 -2.361 1.00 90.00 230 GLY A CA 1
ATOM 1735 C C . GLY A 1 230 ? -3.691 -24.655 -1.217 1.00 90.00 230 GLY A C 1
ATOM 1736 O O . GLY A 1 230 ? -4.306 -24.408 -0.179 1.00 90.00 230 GLY A O 1
ATOM 1737 N N . THR A 1 231 ? -3.029 -25.795 -1.385 1.00 83.06 231 THR A N 1
ATOM 1738 C CA . THR A 1 231 ? -3.086 -26.988 -0.524 1.00 83.06 231 THR A CA 1
ATOM 1739 C C . THR A 1 231 ? -2.856 -26.690 0.966 1.00 83.06 231 THR A C 1
ATOM 1741 O O . THR A 1 231 ? -3.452 -27.353 1.812 1.00 83.06 231 THR A O 1
ATOM 1744 N N . ASN A 1 232 ? -2.045 -25.675 1.288 1.00 86.56 232 ASN A N 1
ATOM 1745 C CA . ASN A 1 232 ? -1.695 -25.278 2.660 1.00 86.56 232 ASN A CA 1
ATOM 1746 C C . ASN A 1 232 ? -2.136 -23.851 3.034 1.00 86.56 232 ASN A C 1
ATOM 1748 O O . ASN A 1 232 ? -1.664 -23.308 4.026 1.00 86.56 232 ASN A O 1
ATOM 1752 N N . GLY A 1 233 ? -2.974 -23.194 2.228 1.00 90.69 233 GLY A N 1
ATOM 1753 C CA . GLY A 1 233 ? -3.336 -21.793 2.479 1.00 90.69 233 GLY A CA 1
ATOM 1754 C C . GLY A 1 233 ? -2.279 -20.763 2.056 1.00 90.69 233 GLY A C 1
ATOM 1755 O O . GLY A 1 233 ? -2.505 -19.561 2.173 1.00 90.69 233 GLY A O 1
ATOM 1756 N N . TYR A 1 234 ? -1.131 -21.224 1.549 1.00 94.69 234 TYR A N 1
ATOM 1757 C CA . TYR A 1 234 ? 0.042 -20.410 1.211 1.00 94.69 234 TYR A CA 1
ATOM 1758 C C . TYR A 1 234 ? 0.042 -19.820 -0.201 1.00 94.69 234 TYR A C 1
ATOM 1760 O O . TYR A 1 234 ? 0.991 -19.152 -0.612 1.00 94.69 234 TYR A O 1
ATOM 1768 N N . THR A 1 235 ? -1.014 -20.050 -0.966 1.00 95.44 235 THR A N 1
ATOM 1769 C CA . THR A 1 235 ? -1.204 -19.441 -2.280 1.00 95.44 235 THR A CA 1
ATOM 1770 C C . THR A 1 235 ? -2.669 -19.091 -2.433 1.00 95.44 235 THR A C 1
ATOM 1772 O O . THR A 1 235 ? -3.528 -19.864 -2.023 1.00 95.44 235 THR A O 1
ATOM 1775 N N . GLU A 1 236 ? -2.959 -17.949 -3.037 1.00 95.94 236 GLU A N 1
ATOM 1776 C CA . GLU A 1 236 ? -4.318 -17.508 -3.324 1.00 95.94 236 GLU A CA 1
ATOM 1777 C C . GLU A 1 236 ? -4.473 -17.242 -4.822 1.00 95.94 236 GLU A C 1
ATOM 1779 O O . GLU A 1 236 ? -3.582 -16.680 -5.461 1.00 95.94 236 GLU A O 1
ATOM 1784 N N . TYR A 1 237 ? -5.615 -17.640 -5.377 1.00 97.69 237 TYR A N 1
ATOM 1785 C CA . TYR A 1 237 ? -6.036 -17.302 -6.729 1.00 97.69 237 TYR A CA 1
ATOM 1786 C C . TYR A 1 237 ? -7.420 -16.672 -6.724 1.00 97.69 237 TYR A C 1
ATOM 1788 O O . TYR A 1 237 ? -8.399 -17.297 -6.320 1.00 97.69 237 TYR A O 1
ATOM 1796 N N . ILE A 1 238 ? -7.504 -15.452 -7.240 1.00 98.19 238 ILE A N 1
ATOM 1797 C CA . ILE A 1 238 ? -8.750 -14.725 -7.465 1.00 98.19 238 ILE A CA 1
ATOM 1798 C C . ILE A 1 238 ? -8.952 -14.618 -8.984 1.00 98.19 238 ILE A C 1
ATOM 1800 O O . ILE A 1 238 ? -8.164 -13.949 -9.661 1.00 98.19 238 ILE A O 1
ATOM 1804 N N . PRO A 1 239 ? -9.966 -15.291 -9.560 1.00 96.81 239 PRO A N 1
ATOM 1805 C CA . PRO A 1 239 ? -10.282 -15.164 -10.976 1.00 96.81 239 PRO A CA 1
ATOM 1806 C C . PRO A 1 239 ? -10.678 -13.732 -11.357 1.00 96.81 239 PRO A C 1
ATOM 1808 O O . PRO A 1 239 ? -11.402 -13.065 -10.620 1.00 96.81 239 PRO A O 1
ATOM 1811 N N . GLY A 1 240 ? -10.223 -13.288 -12.528 1.00 96.31 240 GLY A N 1
ATOM 1812 C CA . GLY A 1 240 ? -10.570 -12.005 -13.124 1.00 96.31 240 GLY A CA 1
ATOM 1813 C C . GLY A 1 240 ? -11.567 -12.145 -14.267 1.00 96.31 240 GLY A C 1
ATOM 1814 O O . GLY A 1 240 ? -11.900 -13.246 -14.701 1.00 96.31 240 GLY A O 1
ATOM 1815 N N . THR A 1 241 ? -12.040 -11.007 -14.761 1.00 95.62 241 THR A N 1
ATOM 1816 C CA . THR A 1 241 ? -12.930 -10.906 -15.926 1.00 95.62 241 THR A CA 1
ATOM 1817 C C . THR A 1 241 ? -12.280 -10.224 -17.128 1.00 95.62 241 THR A C 1
ATOM 1819 O O . THR A 1 241 ? -12.822 -10.319 -18.226 1.00 95.62 241 THR A O 1
ATOM 1822 N N . ALA A 1 242 ? -11.135 -9.560 -16.947 1.00 95.94 242 ALA A N 1
ATOM 1823 C CA . ALA A 1 242 ? -10.330 -8.981 -18.015 1.00 95.94 242 ALA A CA 1
ATOM 1824 C C . ALA A 1 242 ? -9.247 -9.952 -18.508 1.00 95.94 242 ALA A C 1
ATOM 1826 O O . ALA A 1 242 ? -8.829 -10.880 -17.819 1.00 95.94 242 ALA A O 1
ATOM 1827 N N . ALA A 1 243 ? -8.710 -9.670 -19.695 1.00 97.06 243 ALA A N 1
ATOM 1828 C CA . ALA A 1 243 ? -7.610 -10.415 -20.305 1.00 97.06 243 ALA A CA 1
ATOM 1829 C C . ALA A 1 243 ? -6.228 -10.120 -19.673 1.00 97.06 243 ALA A C 1
ATOM 1831 O O . ALA A 1 243 ? -5.220 -10.076 -20.383 1.00 97.06 243 ALA A O 1
ATOM 1832 N N . CYS A 1 244 ? -6.166 -9.898 -18.358 1.00 97.94 244 CYS A N 1
ATOM 1833 C CA . CYS A 1 244 ? -4.938 -9.637 -17.609 1.00 97.94 244 CYS A CA 1
ATOM 1834 C C . CYS A 1 244 ? -4.772 -10.570 -16.406 1.00 97.94 244 CYS A C 1
ATOM 1836 O O . CYS A 1 244 ? -5.746 -10.993 -15.785 1.00 97.94 244 CYS A O 1
ATOM 1838 N N . ILE A 1 245 ? -3.516 -10.860 -16.069 1.00 98.81 245 ILE A N 1
ATOM 1839 C CA . ILE A 1 245 ? -3.093 -11.649 -14.910 1.00 98.81 245 ILE A CA 1
ATOM 1840 C C . ILE A 1 245 ? -2.079 -10.812 -14.132 1.00 98.81 245 ILE A C 1
ATOM 1842 O O . ILE A 1 245 ? -1.127 -10.323 -14.729 1.00 98.81 245 ILE A O 1
ATOM 1846 N N . ILE A 1 246 ? -2.258 -10.665 -12.825 1.00 98.81 246 ILE A N 1
ATOM 1847 C CA . ILE A 1 246 ? -1.291 -10.068 -11.908 1.00 98.81 246 ILE A CA 1
ATOM 1848 C C . ILE A 1 246 ? -0.734 -11.183 -11.019 1.00 98.81 246 ILE A C 1
ATOM 1850 O O . ILE A 1 246 ? -1.495 -11.963 -10.442 1.00 98.81 246 ILE A O 1
ATOM 1854 N N . LEU A 1 247 ? 0.590 -11.272 -10.928 1.00 98.75 247 LEU A N 1
ATOM 1855 C CA . LEU A 1 247 ? 1.302 -12.185 -10.039 1.00 98.75 247 LEU A CA 1
ATOM 1856 C C . LEU A 1 247 ? 2.032 -11.393 -8.951 1.00 98.75 247 LEU A C 1
ATOM 1858 O O . LEU A 1 247 ? 2.602 -10.344 -9.241 1.00 98.75 247 LEU A O 1
ATOM 1862 N N . THR A 1 248 ? 2.064 -11.916 -7.726 1.00 97.94 248 THR A N 1
ATOM 1863 C CA . THR A 1 248 ? 2.931 -11.405 -6.649 1.00 97.94 248 THR A CA 1
ATOM 1864 C C . THR A 1 248 ? 3.648 -12.568 -5.975 1.00 97.94 248 THR A C 1
ATOM 1866 O O . THR A 1 248 ? 3.018 -13.402 -5.314 1.00 97.94 248 THR A O 1
ATOM 1869 N N . GLY A 1 249 ? 4.965 -12.648 -6.164 1.00 97.62 249 GLY A N 1
ATOM 1870 C CA . GLY A 1 249 ? 5.757 -13.803 -5.738 1.00 97.62 249 GLY A CA 1
ATOM 1871 C C . GLY A 1 249 ? 6.501 -13.646 -4.411 1.00 97.62 249 GLY A C 1
ATOM 1872 O O . GLY A 1 249 ? 6.822 -14.656 -3.791 1.00 97.62 249 GLY A O 1
ATOM 1873 N N . HIS A 1 250 ? 6.811 -12.420 -3.982 1.00 97.62 250 HIS A N 1
ATOM 1874 C CA . HIS A 1 250 ? 7.912 -12.174 -3.035 1.00 97.62 250 HIS A CA 1
ATOM 1875 C C . HIS A 1 250 ? 7.541 -11.417 -1.759 1.00 97.62 250 HIS A C 1
ATOM 1877 O O . HIS A 1 250 ? 8.431 -11.008 -1.026 1.00 97.62 250 HIS A O 1
ATOM 1883 N N . ASP A 1 251 ? 6.264 -11.216 -1.466 1.00 93.88 251 ASP A N 1
ATOM 1884 C CA . ASP A 1 251 ? 5.823 -10.376 -0.342 1.00 93.88 251 ASP A CA 1
ATOM 1885 C C . ASP A 1 251 ? 4.978 -11.159 0.660 1.00 93.88 251 ASP A C 1
ATOM 1887 O O . ASP A 1 251 ? 4.002 -10.671 1.204 1.00 93.88 251 ASP A O 1
ATOM 1891 N N . GLY A 1 252 ? 5.262 -12.452 0.811 1.00 91.69 252 GLY A N 1
ATOM 1892 C CA . GLY A 1 252 ? 4.531 -13.308 1.735 1.00 91.69 252 GLY A CA 1
ATOM 1893 C C . GLY A 1 252 ? 4.892 -13.067 3.197 1.00 91.69 252 GLY A C 1
ATOM 1894 O O . GLY A 1 252 ? 6.069 -12.968 3.540 1.00 91.69 252 GLY A O 1
ATOM 1895 N N . ASP A 1 253 ? 3.877 -13.053 4.057 1.00 88.56 253 ASP A N 1
ATOM 1896 C CA . ASP A 1 253 ? 4.028 -12.837 5.500 1.00 88.56 253 ASP A CA 1
ATOM 1897 C C . ASP A 1 253 ? 4.169 -14.150 6.295 1.00 88.56 253 ASP A C 1
ATOM 1899 O O . ASP A 1 253 ? 4.434 -14.132 7.496 1.00 88.56 253 ASP A O 1
ATOM 1903 N N . PHE A 1 254 ? 4.015 -15.316 5.651 1.00 89.88 254 PHE A N 1
ATOM 1904 C CA . PHE A 1 254 ? 4.112 -16.605 6.339 1.00 89.88 254 PHE A CA 1
ATOM 1905 C C . PHE A 1 254 ? 5.559 -17.100 6.451 1.00 89.88 254 PHE A C 1
ATOM 1907 O O . PHE A 1 254 ? 6.240 -17.337 5.447 1.00 89.88 254 PHE A O 1
ATOM 1914 N N . TYR A 1 255 ? 5.979 -17.358 7.694 1.00 92.75 255 TYR A N 1
ATOM 1915 C CA . TYR A 1 255 ? 7.272 -17.942 8.069 1.00 92.75 255 TYR A CA 1
ATOM 1916 C C . TYR A 1 255 ? 7.089 -19.250 8.855 1.00 92.75 255 TYR A C 1
ATOM 1918 O O . TYR A 1 255 ? 7.467 -19.319 10.023 1.00 92.75 255 TYR A O 1
ATOM 1926 N N . PRO A 1 256 ? 6.497 -20.301 8.267 1.00 89.75 256 PRO A N 1
ATOM 1927 C CA . PRO A 1 256 ? 6.266 -21.532 9.004 1.00 89.75 256 PRO A CA 1
ATOM 1928 C C . PRO A 1 256 ? 7.599 -22.229 9.337 1.00 89.75 256 PRO A C 1
ATOM 1930 O O . PRO A 1 256 ? 8.525 -22.268 8.520 1.00 89.75 256 PRO A O 1
ATOM 1933 N N . ASP A 1 257 ? 7.708 -22.746 10.563 1.00 91.31 257 ASP A N 1
ATOM 1934 C CA . ASP A 1 257 ? 8.941 -23.343 11.101 1.00 91.31 257 ASP A CA 1
ATOM 1935 C C . ASP A 1 257 ? 9.310 -24.681 10.440 1.00 91.31 257 ASP A C 1
ATOM 1937 O O . ASP A 1 257 ? 10.471 -25.095 10.463 1.00 91.31 257 ASP A O 1
ATOM 1941 N N . ASP A 1 258 ? 8.328 -25.380 9.868 1.00 90.50 258 ASP A N 1
ATOM 1942 C CA . ASP A 1 258 ? 8.510 -26.671 9.205 1.00 90.50 258 ASP A CA 1
ATOM 1943 C C . ASP A 1 258 ? 9.094 -26.544 7.790 1.00 90.50 258 ASP A C 1
ATOM 1945 O O . ASP A 1 258 ? 9.701 -27.501 7.307 1.00 90.50 258 ASP A O 1
ATOM 1949 N N . ILE A 1 259 ? 9.001 -25.363 7.171 1.00 93.25 259 ILE A N 1
ATOM 1950 C CA . ILE A 1 259 ? 9.721 -25.029 5.939 1.00 93.25 259 ILE A CA 1
ATOM 1951 C C . ILE A 1 259 ? 11.059 -24.405 6.321 1.00 93.25 259 ILE A C 1
ATOM 1953 O O . ILE A 1 259 ? 11.138 -23.269 6.797 1.00 93.25 259 ILE A O 1
ATOM 1957 N N . VAL A 1 260 ? 12.147 -25.136 6.094 1.00 91.69 260 VAL A N 1
ATOM 1958 C CA . VAL A 1 260 ? 13.491 -24.619 6.387 1.00 91.69 260 VAL A CA 1
ATOM 1959 C C . VAL A 1 260 ? 13.826 -23.487 5.414 1.00 91.69 260 VAL A C 1
ATOM 1961 O O . VAL A 1 260 ? 13.651 -23.653 4.208 1.00 91.69 260 VAL A O 1
ATOM 1964 N N . ASP A 1 261 ? 14.377 -22.385 5.920 1.00 94.19 261 ASP A N 1
ATOM 1965 C CA . ASP A 1 261 ? 14.811 -21.241 5.110 1.00 94.19 261 ASP A CA 1
ATOM 1966 C C . ASP A 1 261 ? 15.717 -21.660 3.943 1.00 94.19 261 ASP A C 1
ATOM 1968 O O . ASP A 1 261 ? 16.567 -22.553 4.067 1.00 94.19 261 ASP A O 1
ATOM 1972 N N . ARG A 1 262 ? 15.533 -21.002 2.797 1.00 94.00 262 ARG A N 1
ATOM 1973 C CA . ARG A 1 262 ? 16.400 -21.143 1.630 1.00 94.00 262 ARG A CA 1
ATOM 1974 C C . ARG A 1 262 ? 17.763 -20.526 1.907 1.00 94.00 262 ARG A C 1
ATOM 1976 O O . ARG A 1 262 ? 17.887 -19.544 2.637 1.00 94.00 262 ARG A O 1
ATOM 1983 N N . ASN A 1 263 ? 18.795 -21.084 1.287 1.00 92.31 263 ASN A N 1
ATOM 1984 C CA . ASN A 1 263 ? 20.161 -20.584 1.387 1.00 92.31 263 ASN A CA 1
ATOM 1985 C C . ASN A 1 263 ? 20.871 -20.588 0.024 1.00 92.31 263 ASN A C 1
ATOM 1987 O O . ASN A 1 263 ? 20.402 -21.205 -0.925 1.00 92.31 263 ASN A O 1
ATOM 1991 N N . SER A 1 264 ? 21.996 -19.886 -0.103 1.00 95.06 264 SER A N 1
ATOM 1992 C CA . SER A 1 264 ? 22.766 -19.887 -1.354 1.00 95.06 264 SER A CA 1
ATOM 1993 C C . SER A 1 264 ? 23.249 -21.306 -1.699 1.00 95.06 264 SER A C 1
ATOM 1995 O O . SER A 1 264 ? 23.618 -22.084 -0.815 1.00 95.06 264 SER A O 1
ATOM 1997 N N . GLY A 1 265 ? 23.242 -21.646 -2.986 1.00 94.88 265 GLY A N 1
ATOM 1998 C CA . GLY A 1 265 ? 23.651 -22.955 -3.491 1.00 94.88 265 GLY A CA 1
ATOM 1999 C C . GLY A 1 265 ? 25.167 -23.105 -3.608 1.00 94.88 265 GLY A C 1
ATOM 2000 O O . GLY A 1 265 ? 25.944 -22.214 -3.254 1.00 94.88 265 GLY A O 1
ATOM 2001 N N . CYS A 1 266 ? 25.601 -24.239 -4.149 1.00 95.56 266 CYS A N 1
ATOM 2002 C CA . CYS A 1 266 ? 27.009 -24.533 -4.400 1.00 95.56 266 CYS A CA 1
ATOM 2003 C C . CYS A 1 266 ? 27.287 -24.599 -5.892 1.00 95.56 266 CYS A C 1
ATOM 2005 O O . CYS A 1 266 ? 26.551 -25.233 -6.643 1.00 95.56 266 CYS A O 1
ATOM 2007 N N . TRP A 1 267 ? 28.381 -23.980 -6.319 1.00 96.12 267 TRP A N 1
ATOM 2008 C CA . TRP A 1 267 ? 28.769 -23.966 -7.721 1.00 96.12 267 TRP A CA 1
ATOM 2009 C C . TRP A 1 267 ? 29.623 -25.183 -8.076 1.00 96.12 267 TRP A C 1
ATOM 2011 O O . TRP A 1 267 ? 30.703 -25.378 -7.514 1.00 96.12 267 TRP A O 1
ATOM 2021 N N . ASP A 1 268 ? 29.174 -25.988 -9.042 1.00 91.56 268 ASP A N 1
ATOM 2022 C CA . ASP A 1 268 ? 29.924 -27.163 -9.513 1.00 91.56 268 ASP A CA 1
ATOM 2023 C C . ASP A 1 268 ? 30.882 -26.867 -10.687 1.00 91.56 268 ASP A C 1
ATOM 2025 O O . ASP A 1 268 ? 31.591 -27.756 -11.167 1.00 91.56 268 ASP A O 1
ATOM 2029 N N . GLY A 1 269 ? 30.933 -25.609 -11.138 1.00 91.81 269 GLY A N 1
ATOM 2030 C CA . GLY A 1 269 ? 31.653 -25.180 -12.340 1.00 91.81 269 GLY A CA 1
ATOM 2031 C C . GLY A 1 269 ? 30.760 -24.994 -13.571 1.00 91.81 269 GLY A C 1
ATOM 2032 O O . GLY A 1 269 ? 31.233 -24.455 -14.574 1.00 91.81 269 GLY A O 1
ATOM 2033 N N . SER A 1 270 ? 29.499 -25.424 -13.508 1.00 93.25 270 SER A N 1
ATOM 2034 C CA . SER A 1 270 ? 28.539 -25.362 -14.615 1.00 93.25 270 SER A CA 1
ATOM 2035 C C . SER A 1 270 ? 27.105 -25.035 -14.202 1.00 93.25 270 SER A C 1
ATOM 2037 O O . SER A 1 270 ? 26.411 -24.349 -14.951 1.00 93.25 270 SER A O 1
ATOM 2039 N N . ALA A 1 271 ? 26.667 -25.508 -13.039 1.00 92.62 271 ALA A N 1
ATOM 2040 C CA . ALA A 1 271 ? 25.340 -25.302 -12.495 1.00 92.62 271 ALA A CA 1
ATOM 2041 C C . ALA A 1 271 ? 25.404 -25.160 -10.970 1.00 92.62 271 ALA A C 1
ATOM 2043 O O . ALA A 1 271 ? 26.379 -25.543 -10.314 1.00 92.62 271 ALA A O 1
ATOM 2044 N N . CYS A 1 272 ? 24.334 -24.600 -10.418 1.00 94.44 272 CYS A N 1
ATOM 2045 C CA . CYS A 1 272 ? 24.132 -24.530 -8.984 1.00 94.44 272 CYS A CA 1
ATOM 2046 C C . CYS A 1 272 ? 23.489 -25.817 -8.472 1.00 94.44 272 CYS A C 1
ATOM 2048 O O . CYS A 1 272 ? 22.434 -26.231 -8.954 1.00 94.44 272 CYS A O 1
ATOM 2050 N N . ASP A 1 273 ? 24.115 -26.429 -7.472 1.00 94.12 273 ASP A N 1
ATOM 2051 C CA . ASP A 1 273 ? 23.468 -27.396 -6.595 1.00 94.12 273 ASP A CA 1
ATOM 2052 C C . ASP A 1 273 ? 22.736 -26.627 -5.492 1.00 94.12 273 ASP A C 1
ATOM 2054 O O . ASP A 1 273 ? 23.359 -26.061 -4.593 1.00 94.12 273 ASP A O 1
ATOM 2058 N N . TRP A 1 274 ? 21.408 -26.593 -5.584 1.00 94.31 274 TRP A N 1
ATOM 2059 C CA . TRP A 1 274 ? 20.523 -25.944 -4.612 1.00 94.31 274 TRP A CA 1
ATOM 2060 C C . TRP A 1 274 ? 20.150 -26.854 -3.434 1.00 94.31 274 TRP A C 1
ATOM 2062 O O . TRP A 1 274 ? 19.258 -26.537 -2.648 1.00 94.31 274 TRP A O 1
ATOM 2072 N N . SER A 1 275 ? 20.809 -28.008 -3.295 1.00 86.94 275 SER A N 1
ATOM 2073 C CA . SER A 1 275 ? 20.676 -28.844 -2.108 1.00 86.94 275 SER A CA 1
ATOM 2074 C C . SER A 1 275 ? 21.141 -28.094 -0.862 1.00 86.94 275 SER A C 1
ATOM 2076 O O . SER A 1 275 ? 22.292 -27.667 -0.774 1.00 86.94 275 SER A O 1
ATOM 2078 N N . LYS A 1 276 ? 20.296 -28.061 0.176 1.00 85.12 276 LYS A N 1
ATOM 2079 C CA . LYS A 1 276 ? 20.625 -27.443 1.475 1.00 85.12 276 LYS A CA 1
ATOM 2080 C C . LYS A 1 276 ? 21.873 -28.033 2.144 1.00 85.12 276 LYS A C 1
ATOM 2082 O O . LYS A 1 276 ? 22.420 -27.427 3.060 1.00 85.12 276 LYS A O 1
ATOM 2087 N N . THR A 1 277 ? 22.312 -29.226 1.730 1.00 86.88 277 THR A N 1
ATOM 2088 C CA . THR A 1 277 ? 23.500 -29.902 2.280 1.00 86.88 277 THR A CA 1
ATOM 2089 C C . THR A 1 277 ? 24.767 -29.690 1.460 1.00 86.88 277 THR A C 1
ATOM 2091 O O . THR A 1 277 ? 25.809 -30.253 1.807 1.00 86.88 277 THR A O 1
ATOM 2094 N N . CYS A 1 278 ? 24.692 -28.975 0.339 1.00 89.94 278 CYS A N 1
ATOM 2095 C CA . CYS A 1 278 ? 25.852 -28.752 -0.504 1.00 89.94 278 CYS A CA 1
ATOM 2096 C C . CYS A 1 278 ? 26.907 -27.917 0.259 1.00 89.94 278 CYS A C 1
ATOM 2098 O O . CYS A 1 278 ? 26.589 -27.123 1.147 1.00 89.94 278 CYS A O 1
ATOM 2100 N N . SER A 1 279 ? 28.196 -28.118 -0.041 1.00 89.94 279 SER A N 1
ATOM 2101 C CA . SER A 1 279 ? 29.275 -27.344 0.583 1.00 89.94 279 SER A CA 1
ATOM 2102 C C . SER A 1 279 ? 30.545 -27.326 -0.280 1.00 89.94 279 SER A C 1
ATOM 2104 O O . SER A 1 279 ? 30.916 -28.379 -0.810 1.00 89.94 279 SER A O 1
ATOM 2106 N N . PRO A 1 280 ? 31.267 -26.189 -0.374 1.00 92.12 280 PRO A N 1
ATOM 2107 C CA . PRO A 1 280 ? 30.930 -24.876 0.188 1.00 92.12 280 PRO A CA 1
ATOM 2108 C C . PRO A 1 280 ? 29.893 -24.127 -0.664 1.00 92.12 280 PRO A C 1
ATOM 2110 O O . PRO A 1 280 ? 29.870 -24.283 -1.882 1.00 92.12 280 PRO A O 1
ATOM 2113 N N . GLN A 1 281 ? 29.077 -23.289 -0.021 1.00 93.94 281 GLN A N 1
ATOM 2114 C CA . GLN A 1 281 ? 28.170 -22.375 -0.721 1.00 93.94 281 GLN A CA 1
ATOM 2115 C C . GLN A 1 281 ? 28.963 -21.332 -1.519 1.00 93.94 281 GLN A C 1
ATOM 2117 O O . GLN A 1 281 ? 30.032 -20.894 -1.084 1.00 93.94 281 GLN A O 1
ATOM 2122 N N . ASP A 1 282 ? 28.429 -20.927 -2.670 1.00 94.38 282 ASP A N 1
ATOM 2123 C CA . ASP A 1 282 ? 29.020 -19.929 -3.560 1.00 94.38 282 ASP A CA 1
ATOM 2124 C C . ASP A 1 282 ? 28.019 -18.800 -3.826 1.00 94.38 282 ASP A C 1
ATOM 2126 O O . ASP A 1 282 ? 27.205 -18.861 -4.745 1.00 94.38 282 ASP A O 1
ATOM 2130 N N . THR A 1 283 ? 28.111 -17.736 -3.030 1.00 93.12 283 THR A N 1
ATOM 2131 C CA . THR A 1 283 ? 27.249 -16.549 -3.132 1.00 93.12 283 THR A CA 1
ATOM 2132 C C . THR A 1 283 ? 27.555 -15.671 -4.348 1.00 93.12 283 THR A C 1
ATOM 2134 O O . THR A 1 283 ? 26.916 -14.643 -4.514 1.00 93.12 283 THR A O 1
ATOM 2137 N N . ASN A 1 284 ? 28.551 -16.001 -5.179 1.00 93.12 284 ASN A N 1
ATOM 2138 C CA . ASN A 1 284 ? 28.807 -15.244 -6.409 1.00 93.12 284 ASN A CA 1
ATOM 2139 C C . ASN A 1 284 ? 28.080 -15.856 -7.605 1.00 93.12 284 ASN A C 1
ATOM 2141 O O . ASN A 1 284 ? 27.637 -15.130 -8.489 1.00 93.12 284 ASN A O 1
ATOM 2145 N N . ASN A 1 285 ? 28.000 -17.189 -7.652 1.00 93.50 285 ASN A N 1
ATOM 2146 C CA . ASN A 1 285 ? 27.402 -17.912 -8.776 1.00 93.50 285 ASN A CA 1
ATOM 2147 C C . ASN A 1 285 ? 26.010 -18.472 -8.454 1.00 93.50 285 ASN A C 1
ATOM 2149 O O . ASN A 1 285 ? 25.214 -18.660 -9.368 1.00 93.50 285 ASN A O 1
ATOM 2153 N N . CYS A 1 286 ? 25.724 -18.736 -7.177 1.00 94.31 286 CYS A N 1
ATOM 2154 C CA . CYS A 1 286 ? 24.516 -19.408 -6.702 1.00 94.31 286 CYS A CA 1
ATOM 2155 C C . CYS A 1 286 ? 23.881 -18.643 -5.539 1.00 94.31 286 CYS A C 1
ATOM 2157 O O . CYS A 1 286 ? 23.543 -19.227 -4.507 1.00 94.31 286 CYS A O 1
ATOM 2159 N N . ASP A 1 287 ? 23.773 -17.322 -5.676 1.00 94.19 287 ASP A N 1
ATOM 2160 C CA . ASP A 1 287 ? 23.139 -16.504 -4.651 1.00 94.19 287 ASP A CA 1
ATOM 2161 C C . ASP A 1 287 ? 21.621 -16.694 -4.635 1.00 94.19 287 ASP A C 1
ATOM 2163 O O . ASP A 1 287 ? 20.977 -16.680 -5.681 1.00 94.19 287 ASP A O 1
ATOM 2167 N N . ALA A 1 288 ? 21.059 -16.846 -3.438 1.00 92.50 288 ALA A N 1
ATOM 2168 C CA . ALA A 1 288 ? 19.624 -16.938 -3.230 1.00 92.50 288 ALA A CA 1
ATOM 2169 C C . ALA A 1 288 ? 19.165 -15.685 -2.483 1.00 92.50 288 ALA A C 1
ATOM 2171 O O . ALA A 1 288 ? 19.399 -15.544 -1.284 1.00 92.50 288 ALA A O 1
ATOM 2172 N N . THR A 1 289 ? 18.483 -14.776 -3.180 1.00 91.06 289 THR A N 1
ATOM 2173 C CA . THR A 1 289 ? 17.873 -13.604 -2.543 1.00 91.06 289 THR A CA 1
ATOM 2174 C C . THR A 1 289 ? 16.721 -14.044 -1.645 1.00 91.06 289 THR A C 1
ATOM 2176 O O . THR A 1 289 ? 15.824 -14.754 -2.095 1.00 91.06 289 THR A O 1
ATOM 2179 N N . THR A 1 290 ? 16.733 -13.620 -0.382 1.00 92.25 290 THR A N 1
ATOM 2180 C CA . THR A 1 290 ? 15.756 -14.040 0.640 1.00 92.25 290 THR A CA 1
ATOM 2181 C C . THR A 1 290 ? 14.861 -12.912 1.148 1.00 92.25 290 THR A C 1
ATOM 2183 O O . THR A 1 290 ? 13.913 -13.177 1.883 1.00 92.25 290 THR A O 1
ATOM 2186 N N . TRP A 1 291 ? 15.143 -11.669 0.760 1.00 91.81 291 TRP A N 1
ATOM 2187 C CA . TRP A 1 291 ? 14.397 -10.488 1.189 1.00 91.81 291 TRP A CA 1
ATOM 2188 C C . TRP A 1 291 ? 13.076 -10.352 0.440 1.00 91.81 291 TRP A C 1
ATOM 2190 O O . TRP A 1 291 ? 13.035 -10.560 -0.772 1.00 91.81 291 TRP A O 1
ATOM 2200 N N . ASN A 1 292 ? 12.022 -9.979 1.165 1.00 91.25 292 ASN A N 1
ATOM 2201 C CA . ASN A 1 292 ? 10.709 -9.752 0.580 1.00 91.25 292 ASN A CA 1
ATOM 2202 C C . ASN A 1 292 ? 10.647 -8.444 -0.217 1.00 91.25 292 ASN A C 1
ATOM 2204 O O . ASN A 1 292 ? 11.248 -7.432 0.158 1.00 91.25 292 ASN A O 1
ATOM 2208 N N . ASP A 1 293 ? 9.803 -8.447 -1.243 1.00 93.88 293 ASP A N 1
ATOM 2209 C CA . ASP A 1 293 ? 9.459 -7.269 -2.032 1.00 93.88 293 ASP A CA 1
ATOM 2210 C C . ASP A 1 293 ? 8.293 -6.544 -1.341 1.00 93.88 293 ASP A C 1
ATOM 2212 O O . ASP A 1 293 ? 7.159 -6.560 -1.820 1.00 93.88 293 ASP A O 1
ATOM 2216 N N . ALA A 1 294 ? 8.587 -5.957 -0.174 1.00 89.38 294 ALA A N 1
ATOM 2217 C CA . ALA A 1 294 ? 7.595 -5.445 0.776 1.00 89.38 294 ALA A CA 1
ATOM 2218 C C . ALA A 1 294 ? 6.437 -4.667 0.114 1.00 89.38 294 ALA A C 1
ATOM 2220 O O . ALA A 1 294 ? 6.696 -3.759 -0.688 1.00 89.38 294 ALA A O 1
ATOM 2221 N N . ASN A 1 295 ? 5.205 -4.985 0.523 1.00 89.94 295 ASN A N 1
ATOM 2222 C CA . ASN A 1 295 ? 3.908 -4.413 0.131 1.00 89.94 295 ASN A CA 1
ATOM 2223 C C . ASN A 1 295 ? 3.417 -4.715 -1.298 1.00 89.94 295 ASN A C 1
ATOM 2225 O O . ASN A 1 295 ? 2.348 -4.228 -1.684 1.00 89.94 295 ASN A O 1
ATOM 2229 N N . THR A 1 296 ? 4.138 -5.498 -2.104 1.00 94.94 296 THR A N 1
ATOM 2230 C CA . THR A 1 296 ? 3.699 -5.817 -3.474 1.00 94.94 296 THR A CA 1
ATOM 2231 C C . THR A 1 296 ? 2.377 -6.595 -3.540 1.00 94.94 296 THR A C 1
ATOM 2233 O O . THR A 1 296 ? 1.633 -6.390 -4.502 1.00 94.94 296 THR A O 1
ATOM 2236 N N . GLN A 1 297 ? 1.999 -7.395 -2.528 1.00 94.62 297 GLN A N 1
ATOM 2237 C CA . GLN A 1 297 ? 0.674 -8.045 -2.495 1.00 94.62 297 GLN A CA 1
ATOM 2238 C C . GLN A 1 297 ? -0.455 -7.029 -2.358 1.00 94.62 297 GLN A C 1
ATOM 2240 O O . GLN A 1 297 ? -1.427 -7.048 -3.117 1.00 94.62 297 GLN A O 1
ATOM 2245 N N . ASP A 1 298 ? -0.331 -6.129 -1.383 1.00 91.88 298 ASP A N 1
ATOM 2246 C CA . ASP A 1 298 ? -1.328 -5.095 -1.127 1.00 91.88 298 ASP A CA 1
ATOM 2247 C C . ASP A 1 298 ? -1.389 -4.084 -2.276 1.00 91.88 298 ASP A C 1
ATOM 2249 O O . ASP A 1 298 ? -2.463 -3.586 -2.615 1.00 91.88 298 ASP A O 1
ATOM 2253 N N . MET A 1 299 ? -0.255 -3.789 -2.916 1.00 94.81 299 MET A N 1
ATOM 2254 C CA . MET A 1 299 ? -0.214 -2.985 -4.139 1.00 94.81 299 MET A CA 1
ATOM 2255 C C . MET A 1 299 ? -0.969 -3.654 -5.288 1.00 94.81 299 MET A C 1
ATOM 2257 O O . MET A 1 299 ? -1.794 -2.999 -5.915 1.00 94.81 299 MET A O 1
ATOM 2261 N N . ALA A 1 300 ? -0.744 -4.945 -5.547 1.00 96.69 300 ALA A N 1
ATOM 2262 C CA . ALA A 1 300 ? -1.423 -5.668 -6.622 1.00 96.69 300 ALA A CA 1
ATOM 2263 C C . ALA A 1 300 ? -2.946 -5.718 -6.433 1.00 96.69 300 ALA A C 1
ATOM 2265 O O . ALA A 1 300 ? -3.695 -5.520 -7.391 1.00 96.69 300 ALA A O 1
ATOM 2266 N N . ARG A 1 301 ? -3.415 -5.934 -5.198 1.00 96.19 301 ARG A N 1
ATOM 2267 C CA . ARG A 1 301 ? -4.850 -5.918 -4.870 1.00 96.19 301 ARG A CA 1
ATOM 2268 C C . ARG A 1 301 ? -5.462 -4.540 -5.092 1.00 96.19 301 ARG A C 1
ATOM 2270 O O . ARG A 1 301 ? -6.445 -4.430 -5.814 1.00 96.19 301 ARG A O 1
ATOM 2277 N N . ARG A 1 302 ? -4.832 -3.487 -4.561 1.00 94.12 302 ARG A N 1
ATOM 2278 C CA . ARG A 1 302 ? -5.306 -2.103 -4.729 1.00 94.12 302 ARG A CA 1
ATOM 2279 C C . ARG A 1 302 ? -5.271 -1.647 -6.186 1.00 94.12 302 ARG A C 1
ATOM 2281 O O . ARG A 1 302 ? -6.218 -1.026 -6.644 1.00 94.12 302 ARG A O 1
ATOM 2288 N N . ALA A 1 303 ? -4.230 -1.998 -6.938 1.00 95.12 303 ALA A N 1
ATOM 2289 C CA . ALA A 1 303 ? -4.173 -1.779 -8.383 1.00 95.12 303 ALA A CA 1
ATOM 2290 C C . ALA A 1 303 ? -5.359 -2.435 -9.110 1.00 95.12 303 ALA A C 1
ATOM 2292 O O . ALA A 1 303 ? -5.955 -1.823 -9.996 1.00 95.12 303 ALA A O 1
ATOM 2293 N N . ASN A 1 304 ? -5.716 -3.665 -8.727 1.00 96.00 304 ASN A N 1
ATOM 2294 C CA . ASN A 1 304 ? -6.864 -4.370 -9.291 1.00 96.00 304 ASN A CA 1
ATOM 2295 C C . ASN A 1 304 ? -8.200 -3.721 -8.883 1.00 96.00 304 ASN A C 1
ATOM 2297 O O . ASN A 1 304 ? -9.121 -3.670 -9.693 1.00 96.00 304 ASN A O 1
ATOM 2301 N N . ASP A 1 305 ? -8.293 -3.178 -7.665 1.00 93.88 305 ASP A N 1
ATOM 2302 C CA . ASP A 1 305 ? -9.466 -2.431 -7.196 1.00 93.88 305 ASP A CA 1
ATOM 2303 C C . ASP A 1 305 ? -9.640 -1.104 -7.955 1.00 93.88 305 ASP A C 1
ATOM 2305 O O . ASP A 1 305 ? -10.746 -0.806 -8.403 1.00 93.88 305 ASP A O 1
ATOM 2309 N N . TYR A 1 306 ? -8.564 -0.338 -8.182 1.00 93.56 306 TYR A N 1
ATOM 2310 C CA . TYR A 1 306 ? -8.607 0.864 -9.029 1.00 93.56 306 TYR A CA 1
ATOM 2311 C C . TYR A 1 306 ? -8.992 0.525 -10.474 1.00 93.56 306 TYR A C 1
ATOM 2313 O O . TYR A 1 306 ? -9.824 1.202 -11.081 1.00 93.56 306 TYR A O 1
ATOM 2321 N N . PHE A 1 307 ? -8.437 -0.561 -11.018 1.00 95.00 307 PHE A N 1
ATOM 2322 C CA . PHE A 1 307 ? -8.791 -1.052 -12.348 1.00 95.00 307 PHE A CA 1
ATOM 2323 C C . PHE A 1 307 ? -10.278 -1.429 -12.447 1.00 95.00 307 PHE A C 1
ATOM 2325 O O . PHE A 1 307 ? -10.942 -1.058 -13.420 1.00 95.00 307 PHE A O 1
ATOM 2332 N N . GLU A 1 308 ? -10.834 -2.103 -11.439 1.00 94.69 308 GLU A N 1
ATOM 2333 C CA . GLU A 1 308 ? -12.261 -2.437 -11.392 1.00 94.69 308 GLU A CA 1
ATOM 2334 C C . GLU A 1 308 ? -13.141 -1.204 -11.236 1.00 94.69 308 GLU A C 1
ATOM 2336 O O . GLU A 1 308 ? -14.118 -1.067 -11.972 1.00 94.69 308 GLU A O 1
ATOM 2341 N N . ALA A 1 309 ? -12.790 -0.287 -10.337 1.00 89.88 309 ALA A N 1
ATOM 2342 C CA . ALA A 1 309 ? -13.535 0.952 -10.148 1.00 89.88 309 ALA A CA 1
ATOM 2343 C C . ALA A 1 309 ? -13.626 1.763 -11.453 1.00 89.88 309 ALA A C 1
ATOM 2345 O O . ALA A 1 309 ? -14.661 2.366 -11.739 1.00 89.88 309 ALA A O 1
ATOM 2346 N N . HIS A 1 310 ? -12.569 1.732 -12.270 1.00 90.19 310 HIS A N 1
ATOM 2347 C CA . HIS A 1 310 ? -12.507 2.446 -13.542 1.00 90.19 310 HIS A CA 1
ATOM 2348 C C . HIS A 1 310 ? -13.195 1.720 -14.703 1.00 90.19 310 HIS A C 1
ATOM 2350 O O . HIS A 1 310 ? -13.837 2.354 -15.541 1.00 90.19 310 HIS A O 1
ATOM 2356 N N . THR A 1 311 ? -13.048 0.395 -14.788 1.00 91.69 311 THR A N 1
ATOM 2357 C CA . THR A 1 311 ? -13.431 -0.376 -15.986 1.00 91.69 311 THR A CA 1
ATOM 2358 C C . THR A 1 311 ? -14.639 -1.291 -15.787 1.00 91.69 311 THR A C 1
ATOM 2360 O O . THR A 1 311 ? -15.269 -1.695 -16.764 1.00 91.69 311 THR A O 1
ATOM 2363 N N . GLY A 1 312 ? -14.966 -1.645 -14.543 1.00 92.06 312 GLY A N 1
ATOM 2364 C CA . GLY A 1 312 ? -15.921 -2.700 -14.196 1.00 92.06 312 GLY A CA 1
ATOM 2365 C C . GLY A 1 312 ? -15.392 -4.128 -14.394 1.00 92.06 312 GLY A C 1
ATOM 2366 O O . GLY A 1 312 ? -16.162 -5.079 -14.251 1.00 92.06 312 GLY A O 1
ATOM 2367 N N . TYR A 1 313 ? -14.109 -4.297 -14.732 1.00 94.38 313 TYR A N 1
ATOM 2368 C CA . TYR A 1 313 ? -13.447 -5.593 -14.888 1.00 94.38 313 TYR A CA 1
ATOM 2369 C C . TYR A 1 313 ? -12.330 -5.779 -13.862 1.00 94.38 313 TYR A C 1
ATOM 2371 O O . TYR A 1 313 ? -11.794 -4.815 -13.337 1.00 94.38 313 TYR A O 1
ATOM 2379 N N . THR A 1 314 ? -11.915 -7.021 -13.631 1.00 96.06 314 THR A N 1
ATOM 2380 C CA . THR A 1 314 ? -10.777 -7.352 -12.760 1.00 96.06 314 THR A CA 1
ATOM 2381 C C . THR A 1 314 ? -9.744 -8.177 -13.513 1.00 96.06 314 THR A C 1
ATOM 2383 O O . THR A 1 314 ? -10.095 -9.031 -14.329 1.00 96.06 314 THR A O 1
ATOM 2386 N N . CYS A 1 315 ? -8.462 -7.969 -13.234 1.00 98.00 315 CYS A N 1
ATOM 2387 C CA . CYS A 1 315 ? -7.426 -8.922 -13.612 1.00 98.00 315 CYS A CA 1
ATOM 2388 C C . CYS A 1 315 ? -7.512 -10.172 -12.731 1.00 98.00 315 CYS A C 1
ATOM 2390 O O . CYS A 1 315 ? -7.894 -10.100 -11.559 1.00 98.00 315 CYS A O 1
ATOM 2392 N N . HIS A 1 316 ? -7.112 -11.320 -13.281 1.00 98.62 316 HIS A N 1
ATOM 2393 C CA . HIS A 1 316 ? -6.811 -12.491 -12.464 1.00 98.62 316 HIS A CA 1
ATOM 2394 C C . HIS A 1 316 ? -5.662 -12.140 -11.519 1.00 98.62 316 HIS A C 1
ATOM 2396 O O . HIS A 1 316 ? -4.709 -11.499 -11.949 1.00 98.62 316 HIS A O 1
ATOM 2402 N N . LEU A 1 317 ? -5.719 -12.572 -10.264 1.00 98.69 317 LEU A N 1
ATOM 2403 C CA . LEU A 1 317 ? -4.680 -12.301 -9.274 1.00 98.69 317 LEU A CA 1
ATOM 2404 C C . LEU A 1 317 ? -4.199 -13.617 -8.657 1.00 98.69 317 LEU A C 1
ATOM 2406 O O . LEU A 1 317 ? -5.013 -14.391 -8.156 1.00 98.69 317 LEU A O 1
ATOM 2410 N N . VAL A 1 318 ? -2.890 -13.870 -8.703 1.00 98.69 318 VAL A N 1
ATOM 2411 C CA . VAL A 1 318 ? -2.249 -15.045 -8.092 1.00 98.69 318 VAL A CA 1
ATOM 2412 C C . VAL A 1 318 ? -1.164 -14.583 -7.128 1.00 98.69 318 VAL A C 1
ATOM 2414 O O . VAL A 1 318 ? -0.251 -13.847 -7.502 1.00 98.69 318 VAL A O 1
ATOM 2417 N N . VAL A 1 319 ? -1.258 -15.034 -5.883 1.00 98.38 319 VAL A N 1
ATOM 2418 C CA . VAL A 1 319 ? -0.463 -14.516 -4.770 1.00 98.38 319 VAL A CA 1
ATOM 2419 C C . VAL A 1 319 ? 0.234 -15.663 -4.057 1.00 98.38 319 VAL A C 1
ATOM 2421 O O . VAL A 1 319 ? -0.430 -16.591 -3.600 1.00 98.38 319 VAL A O 1
ATOM 2424 N N . ASN A 1 320 ? 1.558 -15.593 -3.922 1.00 98.12 320 ASN A N 1
ATOM 2425 C CA . ASN A 1 320 ? 2.303 -16.425 -2.979 1.00 98.12 320 ASN A CA 1
ATOM 2426 C C . ASN A 1 320 ? 2.309 -15.751 -1.602 1.00 98.12 320 ASN A C 1
ATOM 2428 O O . ASN A 1 320 ? 2.728 -14.605 -1.485 1.00 98.12 320 ASN A O 1
ATOM 2432 N N . ARG A 1 321 ? 1.883 -16.470 -0.561 1.00 95.44 321 ARG A N 1
ATOM 2433 C CA . ARG A 1 321 ? 1.804 -15.959 0.815 1.00 95.44 321 ARG A CA 1
ATOM 2434 C C . ARG A 1 321 ? 2.990 -16.388 1.685 1.00 95.44 321 ARG A C 1
ATOM 2436 O O . ARG A 1 321 ? 3.146 -15.848 2.774 1.00 95.44 321 ARG A O 1
ATOM 2443 N N . LEU A 1 322 ? 3.850 -17.302 1.224 1.00 96.12 322 LEU A N 1
ATOM 2444 C CA . LEU A 1 322 ? 5.113 -17.603 1.909 1.00 96.12 322 LEU A CA 1
ATOM 2445 C C . LEU A 1 322 ? 6.125 -16.483 1.708 1.00 96.12 322 LEU A C 1
ATOM 2447 O O . LEU A 1 322 ? 6.306 -16.001 0.589 1.00 96.12 322 LEU A O 1
ATOM 2451 N N . ALA A 1 323 ? 6.838 -16.125 2.774 1.00 95.94 323 ALA A N 1
ATOM 2452 C CA . ALA A 1 323 ? 7.969 -15.218 2.666 1.00 95.94 323 ALA A CA 1
ATOM 2453 C C . ALA A 1 323 ? 8.989 -15.733 1.654 1.00 95.94 323 ALA A C 1
ATOM 2455 O O . ALA A 1 323 ? 9.218 -16.942 1.540 1.00 95.94 323 ALA A O 1
ATOM 2456 N N . ARG A 1 324 ? 9.658 -14.817 0.950 1.00 97.00 324 ARG A N 1
ATOM 2457 C CA . ARG A 1 324 ? 10.607 -15.166 -0.107 1.00 97.00 324 ARG A CA 1
ATOM 2458 C C . ARG A 1 324 ? 11.700 -16.091 0.411 1.00 97.00 324 ARG A C 1
ATOM 2460 O O . ARG A 1 324 ? 12.110 -17.016 -0.284 1.00 97.00 324 ARG A O 1
ATOM 2467 N N . VAL A 1 325 ? 12.160 -15.904 1.650 1.00 95.75 325 VAL A N 1
ATOM 2468 C CA . VAL A 1 325 ? 13.131 -16.801 2.301 1.00 95.75 325 VAL A CA 1
ATOM 2469 C C . VAL A 1 325 ? 12.653 -18.256 2.386 1.00 95.75 325 VAL A C 1
ATOM 2471 O O . VAL A 1 325 ? 13.484 -19.155 2.372 1.00 95.75 325 VAL A O 1
ATOM 2474 N N . LYS A 1 326 ? 11.343 -18.513 2.424 1.00 96.12 326 LYS A N 1
ATOM 2475 C CA . LYS A 1 326 ? 10.751 -19.858 2.445 1.00 96.12 326 LYS A CA 1
ATOM 2476 C C . LYS A 1 326 ? 10.538 -20.415 1.037 1.00 96.12 326 LYS A C 1
ATOM 2478 O O . LYS A 1 326 ? 10.814 -21.587 0.802 1.00 96.12 326 LYS A O 1
ATOM 2483 N N . LEU A 1 327 ? 10.085 -19.575 0.106 1.00 97.69 327 LEU A N 1
ATOM 2484 C CA . LEU A 1 327 ? 9.809 -19.937 -1.284 1.00 97.69 327 LEU A CA 1
ATOM 2485 C C . LEU A 1 327 ? 10.009 -18.720 -2.198 1.00 97.69 327 LEU A C 1
ATOM 2487 O O . LEU A 1 327 ? 9.411 -17.677 -1.964 1.00 97.69 327 LEU A O 1
ATOM 2491 N N . ASP A 1 328 ? 10.800 -18.863 -3.262 1.00 98.38 328 ASP A N 1
ATOM 2492 C CA . ASP A 1 328 ? 10.878 -17.871 -4.348 1.00 98.38 328 ASP A CA 1
ATOM 2493 C C . ASP A 1 328 ? 10.242 -18.470 -5.611 1.00 98.38 328 ASP A C 1
ATOM 2495 O O . ASP A 1 328 ? 10.918 -19.193 -6.345 1.00 98.38 328 ASP A O 1
ATOM 2499 N N . PRO A 1 329 ? 8.940 -18.234 -5.868 1.00 98.19 329 PRO A N 1
ATOM 2500 C CA . PRO A 1 329 ? 8.275 -18.797 -7.038 1.00 98.19 329 PRO A CA 1
ATOM 2501 C C . PRO A 1 329 ? 8.759 -18.154 -8.347 1.00 98.19 329 PRO A C 1
ATOM 2503 O O . PRO A 1 329 ? 8.546 -18.715 -9.415 1.00 98.19 329 PRO A O 1
ATOM 2506 N N . ASN A 1 330 ? 9.490 -17.033 -8.298 1.00 98.56 330 ASN A N 1
ATOM 2507 C CA . ASN A 1 330 ? 10.103 -16.423 -9.476 1.00 98.56 330 ASN A CA 1
ATOM 2508 C C . ASN A 1 330 ? 11.477 -17.050 -9.809 1.00 98.56 330 ASN A C 1
ATOM 2510 O O . ASN A 1 330 ? 12.367 -16.385 -10.361 1.00 98.56 330 ASN A O 1
ATOM 2514 N N . ARG A 1 331 ? 11.644 -18.346 -9.507 1.00 97.56 331 ARG A N 1
ATOM 2515 C CA . ARG A 1 331 ? 12.796 -19.199 -9.836 1.00 97.56 331 ARG A CA 1
ATOM 2516 C C . ARG A 1 331 ? 12.359 -20.578 -10.328 1.00 97.56 331 ARG A C 1
ATOM 2518 O O . ARG A 1 331 ? 11.221 -21.002 -10.149 1.00 97.56 331 ARG A O 1
ATOM 2525 N N . GLU A 1 332 ? 13.289 -21.302 -10.946 1.00 95.25 332 GLU A N 1
ATOM 2526 C CA . GLU A 1 332 ? 13.083 -22.723 -11.243 1.00 95.25 332 GLU A CA 1
ATOM 2527 C C . GLU A 1 332 ? 12.987 -23.516 -9.929 1.00 95.25 332 GLU A C 1
ATOM 2529 O O . GLU A 1 332 ? 13.643 -23.170 -8.943 1.00 95.25 332 GLU A O 1
ATOM 2534 N N . ILE A 1 333 ? 12.151 -24.560 -9.905 1.00 95.94 333 ILE A N 1
ATOM 2535 C CA . ILE A 1 333 ? 11.725 -25.255 -8.682 1.00 95.94 333 ILE A CA 1
ATOM 2536 C C . ILE A 1 333 ? 12.878 -25.696 -7.763 1.00 95.94 333 ILE A C 1
ATOM 2538 O O . ILE A 1 333 ? 12.735 -25.669 -6.537 1.00 95.94 333 ILE A O 1
ATOM 2542 N N . GLY A 1 334 ? 14.028 -26.079 -8.329 1.00 93.81 334 GLY A N 1
ATOM 2543 C CA . GLY A 1 334 ? 15.200 -26.494 -7.565 1.00 93.81 334 GLY A CA 1
ATOM 2544 C C . GLY A 1 334 ? 15.749 -25.378 -6.675 1.00 93.81 334 GLY A C 1
ATOM 2545 O O . GLY A 1 334 ? 16.032 -25.617 -5.502 1.00 93.81 334 GLY A O 1
ATOM 2546 N N . GLU A 1 335 ? 15.847 -24.158 -7.204 1.00 95.19 335 GLU A N 1
ATOM 2547 C CA . GLU A 1 335 ? 16.236 -22.959 -6.447 1.00 95.19 335 GLU A CA 1
ATOM 2548 C C . GLU A 1 335 ? 15.080 -22.444 -5.582 1.00 95.19 335 GLU A C 1
ATOM 2550 O O . GLU A 1 335 ? 15.284 -22.062 -4.427 1.00 95.19 335 GLU A O 1
ATOM 2555 N N . ALA A 1 336 ? 13.867 -22.459 -6.141 1.00 97.12 336 ALA A N 1
ATOM 2556 C CA . ALA A 1 336 ? 12.665 -21.914 -5.525 1.00 97.12 336 ALA A CA 1
ATOM 2557 C C . ALA A 1 336 ? 12.335 -22.586 -4.193 1.00 97.12 336 ALA A C 1
ATOM 2559 O O . ALA A 1 336 ? 12.012 -21.894 -3.235 1.00 97.12 336 ALA A O 1
ATOM 2560 N N . ALA A 1 337 ? 12.413 -23.919 -4.133 1.00 95.69 337 ALA A N 1
ATOM 2561 C CA . ALA A 1 337 ? 11.933 -24.714 -3.002 1.00 95.69 337 ALA A CA 1
ATOM 2562 C C . ALA A 1 337 ? 13.028 -25.548 -2.311 1.00 95.69 337 ALA A C 1
ATOM 2564 O O . ALA A 1 337 ? 12.811 -26.064 -1.215 1.00 95.69 337 ALA A O 1
ATOM 2565 N N . GLN A 1 338 ? 14.207 -25.710 -2.927 1.00 94.19 338 GLN A N 1
ATOM 2566 C CA . GLN A 1 338 ? 15.358 -26.432 -2.360 1.00 94.19 338 GLN A CA 1
ATOM 2567 C C . GLN A 1 338 ? 15.023 -27.820 -1.780 1.00 94.19 338 GLN A C 1
ATOM 2569 O O . GLN A 1 338 ? 15.504 -28.205 -0.710 1.00 94.19 338 GLN A O 1
ATOM 2574 N N . ASN A 1 339 ? 14.201 -28.579 -2.516 1.00 92.44 339 ASN A N 1
ATOM 2575 C CA . ASN A 1 339 ? 13.698 -29.917 -2.171 1.00 92.44 339 ASN A CA 1
ATOM 2576 C C . ASN A 1 339 ? 12.834 -30.006 -0.897 1.00 92.44 339 ASN A C 1
ATOM 2578 O O . ASN A 1 339 ? 12.612 -31.107 -0.390 1.00 92.44 339 ASN A O 1
ATOM 2582 N N . ASP A 1 340 ? 12.337 -28.884 -0.379 1.00 94.44 340 ASP A N 1
ATOM 2583 C CA . ASP A 1 340 ? 11.331 -28.882 0.681 1.00 94.44 340 ASP A CA 1
ATOM 2584 C C . ASP A 1 340 ? 9.946 -29.216 0.100 1.00 94.44 340 ASP A C 1
ATOM 2586 O O . ASP A 1 340 ? 9.500 -28.576 -0.850 1.00 94.44 340 ASP A O 1
ATOM 2590 N N . GLN A 1 341 ? 9.275 -30.247 0.627 1.00 95.06 341 GLN A N 1
ATOM 2591 C CA . GLN A 1 341 ? 8.037 -30.755 0.022 1.00 95.06 341 GLN A CA 1
ATOM 2592 C C . GLN A 1 341 ? 6.882 -29.751 0.130 1.00 95.06 341 GLN A C 1
ATOM 2594 O O . GLN A 1 341 ? 6.147 -29.576 -0.837 1.00 95.06 341 GLN A O 1
ATOM 2599 N N . THR A 1 342 ? 6.746 -29.061 1.263 1.00 96.00 342 THR A N 1
ATOM 2600 C CA . THR A 1 342 ? 5.680 -28.070 1.467 1.00 96.00 342 THR A CA 1
ATOM 2601 C C . THR A 1 342 ? 5.903 -26.854 0.566 1.00 96.00 342 THR A C 1
ATOM 2603 O O . THR A 1 342 ? 4.953 -26.338 -0.033 1.00 96.00 342 THR A O 1
ATOM 2606 N N . ALA A 1 343 ? 7.160 -26.426 0.398 1.00 96.00 343 ALA A N 1
ATOM 2607 C CA . ALA A 1 343 ? 7.509 -25.372 -0.553 1.00 96.00 343 ALA A CA 1
ATOM 2608 C C . ALA A 1 343 ? 7.297 -25.810 -2.015 1.00 96.00 343 ALA A C 1
ATOM 2610 O O . ALA A 1 343 ? 6.805 -25.017 -2.810 1.00 96.00 343 ALA A O 1
ATOM 2611 N N . ILE A 1 344 ? 7.596 -27.067 -2.371 1.00 96.88 344 ILE A N 1
ATOM 2612 C CA . ILE A 1 344 ? 7.300 -27.644 -3.698 1.00 96.88 344 ILE A CA 1
ATOM 2613 C C . ILE A 1 344 ? 5.795 -27.649 -3.974 1.00 96.88 344 ILE A C 1
ATOM 2615 O O . ILE A 1 344 ? 5.375 -27.288 -5.072 1.00 96.88 344 ILE A O 1
ATOM 2619 N N . ASP A 1 345 ? 4.976 -28.057 -3.006 1.00 96.12 345 ASP A N 1
ATOM 2620 C CA . ASP A 1 345 ? 3.523 -28.099 -3.178 1.00 96.12 345 ASP A CA 1
ATOM 2621 C C . ASP A 1 345 ? 2.970 -26.678 -3.374 1.00 96.12 345 ASP A C 1
ATOM 2623 O O . ASP A 1 345 ? 2.217 -26.435 -4.315 1.00 96.12 345 ASP A O 1
ATOM 2627 N N . THR A 1 346 ? 3.452 -25.716 -2.581 1.00 97.25 346 THR A N 1
ATOM 2628 C CA . THR A 1 346 ? 3.088 -24.292 -2.703 1.00 97.25 346 THR A CA 1
ATOM 2629 C C . THR A 1 346 ? 3.558 -23.686 -4.033 1.00 97.25 346 THR A C 1
ATOM 2631 O O . THR A 1 346 ? 2.812 -22.964 -4.691 1.00 97.25 346 THR A O 1
ATOM 2634 N N . TYR A 1 347 ? 4.772 -24.019 -4.481 1.00 98.38 347 TYR A N 1
ATOM 2635 C CA . TYR A 1 347 ? 5.286 -23.640 -5.799 1.00 98.38 347 TYR A CA 1
ATOM 2636 C C . TYR A 1 347 ? 4.366 -24.142 -6.915 1.00 98.38 347 TYR A C 1
ATOM 2638 O O . TYR A 1 347 ? 3.962 -23.384 -7.798 1.00 98.38 347 TYR A O 1
ATOM 2646 N N . ASN A 1 348 ? 4.002 -25.425 -6.866 1.00 97.62 348 ASN A N 1
ATOM 2647 C CA . ASN A 1 348 ? 3.123 -26.021 -7.861 1.00 97.62 348 ASN A CA 1
ATOM 2648 C C . ASN A 1 348 ? 1.745 -25.360 -7.847 1.00 97.62 348 ASN A C 1
ATOM 2650 O O . ASN A 1 348 ? 1.217 -25.083 -8.919 1.00 97.62 348 ASN A O 1
ATOM 2654 N N . ASP A 1 349 ? 1.179 -25.068 -6.675 1.00 97.69 349 ASP A N 1
ATOM 2655 C CA . ASP A 1 349 ? -0.097 -24.359 -6.561 1.00 97.69 349 ASP A CA 1
ATOM 2656 C C . ASP A 1 349 ? -0.027 -22.975 -7.226 1.00 97.69 349 ASP A C 1
ATOM 2658 O O . ASP A 1 349 ? -0.853 -22.676 -8.090 1.00 97.69 349 ASP A O 1
ATOM 2662 N N . PHE A 1 350 ? 1.007 -22.176 -6.933 1.00 98.62 350 PHE A N 1
ATOM 2663 C CA . PHE A 1 350 ? 1.225 -20.862 -7.553 1.00 98.62 350 PHE A CA 1
ATOM 2664 C C . PHE A 1 350 ? 1.316 -20.939 -9.084 1.00 98.62 350 PHE A C 1
ATOM 2666 O O . PHE A 1 350 ? 0.587 -20.239 -9.794 1.00 98.62 350 PHE A O 1
ATOM 2673 N N . HIS A 1 351 ? 2.158 -21.826 -9.623 1.00 98.38 351 HIS A N 1
ATOM 2674 C CA . HIS A 1 351 ? 2.303 -21.953 -11.076 1.00 98.38 351 HIS A CA 1
ATOM 2675 C C . HIS A 1 351 ? 1.070 -22.580 -11.745 1.00 98.38 351 HIS A C 1
ATOM 2677 O O . HIS A 1 351 ? 0.725 -22.183 -12.859 1.00 98.38 351 HIS A O 1
ATOM 2683 N N . ASN A 1 352 ? 0.362 -23.501 -11.085 1.00 97.62 352 ASN A N 1
ATOM 2684 C CA . ASN A 1 352 ? -0.891 -24.061 -11.596 1.00 97.62 352 ASN A CA 1
ATOM 2685 C C . ASN A 1 352 ? -2.003 -23.005 -11.638 1.00 97.62 352 ASN A C 1
ATOM 2687 O O . ASN A 1 352 ? -2.793 -22.985 -12.578 1.00 97.62 352 ASN A O 1
ATOM 2691 N N . PHE A 1 353 ? -2.066 -22.115 -10.648 1.00 98.44 353 PHE A N 1
ATOM 2692 C CA . PHE A 1 353 ? -3.019 -21.007 -10.611 1.00 98.44 353 PHE A CA 1
ATOM 2693 C C . PHE A 1 353 ? -2.757 -19.987 -11.724 1.00 98.44 353 PHE A C 1
ATOM 2695 O O . PHE A 1 353 ? -3.692 -19.595 -12.429 1.00 98.44 353 PHE A O 1
ATOM 2702 N N . ALA A 1 354 ? -1.490 -19.639 -11.966 1.00 97.56 354 ALA A N 1
ATOM 2703 C CA . ALA A 1 354 ? -1.105 -18.824 -13.118 1.00 97.56 354 ALA A CA 1
ATOM 2704 C C . ALA A 1 354 ? -1.485 -19.496 -14.453 1.00 97.56 354 ALA A C 1
ATOM 2706 O O . ALA A 1 354 ? -2.051 -18.846 -15.334 1.00 97.56 354 ALA A O 1
ATOM 2707 N N . GLU A 1 355 ? -1.276 -20.810 -14.581 1.00 96.81 355 GLU A N 1
ATOM 2708 C CA . GLU A 1 355 ? -1.674 -21.575 -15.769 1.00 96.81 355 GLU A CA 1
ATOM 2709 C C . GLU A 1 355 ? -3.202 -21.635 -15.943 1.00 96.81 355 GLU A C 1
ATOM 2711 O O . GLU A 1 355 ? -3.698 -21.526 -17.065 1.00 96.81 355 GLU A O 1
ATOM 2716 N N . MET A 1 356 ? -3.979 -21.751 -14.860 1.00 96.62 356 MET A N 1
ATOM 2717 C CA . MET A 1 356 ? -5.444 -21.683 -14.931 1.00 96.62 356 MET A CA 1
ATOM 2718 C C . MET A 1 356 ? -5.927 -20.328 -15.449 1.00 96.62 356 MET A C 1
ATOM 2720 O O . MET A 1 356 ? -6.774 -20.297 -16.342 1.00 96.62 356 MET A O 1
ATOM 2724 N N . ALA A 1 357 ? -5.367 -19.225 -14.948 1.00 97.75 357 ALA A N 1
ATOM 2725 C CA . ALA A 1 357 ? -5.678 -17.887 -15.447 1.00 97.75 357 ALA A CA 1
ATOM 2726 C C . ALA A 1 357 ? -5.311 -17.739 -16.935 1.00 97.75 357 ALA A C 1
ATOM 2728 O O . ALA A 1 357 ? -6.111 -17.249 -17.734 1.00 97.75 357 ALA A O 1
ATOM 2729 N N . ARG A 1 358 ? -4.139 -18.251 -17.335 1.00 96.75 358 ARG A N 1
ATOM 2730 C CA . ARG A 1 358 ? -3.692 -18.285 -18.736 1.00 96.75 358 ARG A CA 1
ATOM 2731 C C . ARG A 1 358 ? -4.696 -19.027 -19.623 1.00 96.75 358 ARG A C 1
ATOM 2733 O O . ARG A 1 358 ? -5.122 -18.509 -20.656 1.00 96.75 358 ARG A O 1
ATOM 2740 N N . MET A 1 359 ? -5.097 -20.232 -19.218 1.00 95.56 359 MET A N 1
ATOM 2741 C CA . MET A 1 359 ? -6.042 -21.064 -19.967 1.00 95.56 359 MET A CA 1
ATOM 2742 C C . MET A 1 359 ? -7.431 -20.433 -20.075 1.00 95.56 359 MET A C 1
ATOM 2744 O O . MET A 1 359 ? -8.053 -20.546 -21.136 1.00 95.56 359 MET A O 1
ATOM 2748 N N . ASP A 1 360 ? -7.911 -19.785 -19.013 1.00 95.69 360 ASP A N 1
ATOM 2749 C CA . ASP A 1 360 ? -9.211 -19.115 -19.012 1.00 95.69 360 ASP A CA 1
ATOM 2750 C C . ASP A 1 360 ? -9.249 -17.976 -20.039 1.00 95.69 360 ASP A C 1
ATOM 2752 O O . ASP A 1 360 ? -10.131 -17.946 -20.904 1.00 95.69 360 ASP A O 1
ATOM 2756 N N . ILE A 1 361 ? -8.216 -17.129 -20.062 1.00 96.31 361 ILE A N 1
ATOM 2757 C CA . ILE A 1 361 ? -8.095 -16.058 -21.058 1.00 96.31 361 ILE A CA 1
ATOM 2758 C C . ILE A 1 361 ? -8.009 -16.625 -22.484 1.00 96.31 361 ILE A C 1
ATOM 2760 O O . ILE A 1 361 ? -8.675 -16.146 -23.402 1.00 96.31 361 ILE A O 1
ATOM 2764 N N . GLU A 1 362 ? -7.192 -17.655 -22.703 1.00 94.62 362 GLU A N 1
ATOM 2765 C CA . GLU A 1 362 ? -6.949 -18.188 -24.049 1.00 94.62 362 GLU A CA 1
ATOM 2766 C C . GLU A 1 362 ? -8.130 -18.952 -24.650 1.00 94.62 362 GLU A C 1
ATOM 2768 O O . GLU A 1 362 ? -8.235 -19.042 -25.883 1.00 94.62 362 GLU A O 1
ATOM 2773 N N . THR A 1 363 ? -8.974 -19.529 -23.792 1.00 94.25 363 THR A N 1
ATOM 2774 C CA . THR A 1 363 ? -10.038 -20.460 -24.189 1.00 94.25 363 THR A CA 1
ATOM 2775 C C . THR A 1 363 ? -11.428 -19.854 -24.045 1.00 94.25 363 THR A C 1
ATOM 2777 O O . THR A 1 363 ? -12.269 -20.072 -24.919 1.00 94.25 363 THR A O 1
ATOM 2780 N N . ASN A 1 364 ? -11.673 -19.110 -22.966 1.00 92.56 364 ASN A N 1
ATOM 2781 C CA . ASN A 1 364 ? -13.007 -18.655 -22.579 1.00 92.56 364 ASN A CA 1
ATOM 2782 C C . ASN A 1 364 ? -13.194 -17.149 -22.783 1.00 92.56 364 ASN A C 1
ATOM 2784 O O . ASN A 1 364 ? -14.291 -16.721 -23.151 1.00 92.56 364 ASN A O 1
ATOM 2788 N N . HIS A 1 365 ? -12.145 -16.344 -22.592 1.00 93.75 365 HIS A N 1
ATOM 2789 C CA . HIS A 1 365 ? -12.250 -14.899 -22.761 1.00 93.75 365 HIS A CA 1
ATOM 2790 C C . HIS A 1 365 ? -12.313 -14.507 -24.257 1.00 93.75 365 HIS A C 1
ATOM 2792 O O . HIS A 1 365 ? -11.494 -14.975 -25.053 1.00 93.75 365 HIS A O 1
ATOM 2798 N N . PRO A 1 366 ? -13.221 -13.600 -24.683 1.00 90.88 366 PRO A N 1
ATOM 2799 C CA . PRO A 1 366 ? -13.372 -13.198 -26.090 1.00 90.88 366 PRO A CA 1
ATOM 2800 C C . PRO A 1 366 ? -12.104 -12.639 -26.750 1.00 90.88 366 PRO A C 1
ATOM 2802 O O . PRO A 1 366 ? -11.937 -12.754 -27.964 1.00 90.88 366 PRO A O 1
ATOM 2805 N N . CYS A 1 367 ? -11.213 -12.040 -25.956 1.00 91.25 367 CYS A N 1
ATOM 2806 C CA . CYS A 1 367 ? -9.893 -11.591 -26.403 1.00 91.25 367 CYS A CA 1
ATOM 2807 C C . CYS A 1 367 ? -9.034 -12.744 -26.952 1.00 91.25 367 CYS A C 1
ATOM 2809 O O . CYS A 1 367 ? -8.358 -12.578 -27.967 1.00 91.25 367 CYS A O 1
ATOM 2811 N N . GLY A 1 368 ? -9.054 -13.914 -26.295 1.00 92.12 368 GLY A N 1
ATOM 2812 C CA . GLY A 1 368 ? -8.265 -15.090 -26.670 1.00 92.12 368 GLY A CA 1
ATOM 2813 C C . GLY A 1 368 ? -6.741 -14.912 -26.608 1.00 92.12 368 GLY A C 1
ATOM 2814 O O . GLY A 1 368 ? -6.030 -15.782 -27.105 1.00 92.12 368 GLY A O 1
ATOM 2815 N N . ALA A 1 369 ? -6.259 -13.799 -26.056 1.00 93.56 369 ALA A N 1
ATOM 2816 C CA . ALA A 1 369 ? -4.874 -13.408 -25.781 1.00 93.56 369 ALA A CA 1
ATOM 2817 C C . ALA A 1 369 ? -4.895 -12.492 -24.542 1.00 93.56 369 ALA A C 1
ATOM 2819 O O . ALA A 1 369 ? -5.979 -12.140 -24.086 1.00 93.56 369 ALA A O 1
ATOM 2820 N N . GLY A 1 370 ? -3.754 -12.094 -23.986 1.00 95.62 370 GLY A N 1
ATOM 2821 C CA . GLY A 1 370 ? -3.768 -11.239 -22.796 1.00 95.62 370 GLY A CA 1
ATOM 2822 C C . GLY A 1 370 ? -2.390 -10.884 -22.264 1.00 95.62 370 GLY A C 1
ATOM 2823 O O . GLY A 1 370 ? -1.386 -11.251 -22.870 1.00 95.62 370 GLY A O 1
ATOM 2824 N N . MET A 1 371 ? -2.361 -10.184 -21.131 1.00 96.69 371 MET A N 1
ATOM 2825 C CA . MET A 1 371 ? -1.134 -9.697 -20.496 1.00 96.69 371 MET A CA 1
ATOM 2826 C C . MET A 1 371 ? -0.948 -10.296 -19.102 1.00 96.69 371 MET A C 1
ATOM 2828 O O . MET A 1 371 ? -1.876 -10.286 -18.302 1.00 96.69 371 MET A O 1
ATOM 2832 N N . LEU A 1 372 ? 0.252 -10.772 -18.790 1.00 98.56 372 LEU A N 1
ATOM 2833 C CA . LEU A 1 372 ? 0.666 -11.157 -17.445 1.00 98.56 372 LEU A CA 1
ATOM 2834 C C . LEU A 1 372 ? 1.615 -10.099 -16.896 1.00 98.56 372 LEU A C 1
ATOM 2836 O O . LEU A 1 372 ? 2.567 -9.724 -17.572 1.00 98.56 372 LEU A O 1
ATOM 2840 N N . ILE A 1 373 ? 1.360 -9.639 -15.678 1.00 98.69 373 ILE A N 1
ATOM 2841 C CA . ILE A 1 373 ? 2.101 -8.588 -14.993 1.00 98.69 373 ILE A CA 1
ATOM 2842 C C . ILE A 1 373 ? 2.602 -9.158 -13.669 1.00 98.69 373 ILE A C 1
ATOM 2844 O O . ILE A 1 373 ? 1.810 -9.497 -12.797 1.00 98.69 373 ILE A O 1
ATOM 2848 N N . ASP A 1 374 ? 3.910 -9.294 -13.523 1.00 98.75 374 ASP A N 1
ATOM 2849 C CA . ASP A 1 374 ? 4.545 -9.834 -12.324 1.00 98.75 374 ASP A CA 1
ATOM 2850 C C . ASP A 1 374 ? 5.086 -8.680 -11.471 1.00 98.75 374 ASP A C 1
ATOM 2852 O O . ASP A 1 374 ? 5.967 -7.946 -11.919 1.00 98.75 374 ASP A O 1
ATOM 2856 N N . PHE A 1 375 ? 4.513 -8.473 -10.284 1.00 98.44 375 PHE A N 1
ATOM 2857 C CA . PHE A 1 375 ? 4.827 -7.363 -9.379 1.00 98.44 375 PHE A CA 1
ATOM 2858 C C . PHE A 1 375 ? 6.011 -7.719 -8.476 1.00 98.44 375 PHE A C 1
ATOM 2860 O O . PHE A 1 375 ? 5.955 -8.699 -7.731 1.00 98.44 375 PHE A O 1
ATOM 2867 N N . HIS A 1 376 ? 7.047 -6.884 -8.518 1.00 98.50 376 HIS A N 1
ATOM 2868 C CA . HIS A 1 376 ? 8.282 -6.998 -7.738 1.00 98.50 376 HIS A CA 1
ATOM 2869 C C . HIS A 1 376 ? 8.698 -5.631 -7.188 1.00 98.50 376 HIS A C 1
ATOM 2871 O O . HIS A 1 376 ? 8.048 -4.605 -7.419 1.00 98.50 376 HIS A O 1
ATOM 2877 N N . GLY A 1 377 ? 9.779 -5.610 -6.419 1.00 95.81 377 GLY A N 1
ATOM 2878 C CA . GLY A 1 377 ? 10.330 -4.388 -5.864 1.00 95.81 377 GLY A CA 1
ATOM 2879 C C . GLY A 1 377 ? 11.848 -4.378 -5.838 1.00 95.81 377 GLY A C 1
ATOM 2880 O O . GLY A 1 377 ? 12.498 -5.392 -5.600 1.00 95.81 377 GLY A O 1
ATOM 2881 N N . HIS A 1 378 ? 12.418 -3.181 -5.958 1.00 94.12 378 HIS A N 1
ATOM 2882 C CA . HIS A 1 378 ? 13.862 -2.984 -5.897 1.00 94.12 378 HIS A CA 1
ATOM 2883 C C . HIS A 1 378 ? 14.258 -1.836 -4.958 1.00 94.12 378 HIS A C 1
ATOM 2885 O O . HIS A 1 378 ? 13.418 -1.118 -4.399 1.00 94.12 378 HIS A O 1
ATOM 2891 N N . ILE A 1 379 ? 15.570 -1.722 -4.748 1.00 88.19 379 ILE A N 1
ATOM 2892 C CA . ILE A 1 379 ? 16.247 -0.664 -3.982 1.00 88.19 379 ILE A CA 1
ATOM 2893 C C . ILE A 1 379 ? 17.408 -0.061 -4.794 1.00 88.19 379 ILE A C 1
ATOM 2895 O O . ILE A 1 379 ? 18.405 0.371 -4.216 1.00 88.19 379 ILE A O 1
ATOM 2899 N N . HIS A 1 380 ? 17.332 -0.120 -6.130 1.00 90.56 380 HIS A N 1
ATOM 2900 C CA . HIS A 1 380 ? 18.367 0.473 -6.982 1.00 90.56 380 HIS A CA 1
ATOM 2901 C C . HIS A 1 380 ? 18.365 1.999 -6.818 1.00 90.56 380 HIS A C 1
ATOM 2903 O O . HIS A 1 380 ? 17.281 2.575 -6.693 1.00 90.56 380 HIS A O 1
ATOM 2909 N N . PRO A 1 381 ? 19.549 2.637 -6.817 1.00 87.88 381 PRO A N 1
ATOM 2910 C CA . PRO A 1 381 ? 19.686 4.056 -6.500 1.00 87.88 381 PRO A CA 1
ATOM 2911 C C . PRO A 1 381 ? 18.951 4.962 -7.489 1.00 87.88 381 PRO A C 1
ATOM 2913 O O . PRO A 1 381 ? 18.465 6.011 -7.098 1.00 87.88 381 PRO A O 1
ATOM 2916 N N . GLU A 1 382 ? 18.781 4.538 -8.745 1.00 87.69 382 GLU A N 1
ATOM 2917 C CA . GLU A 1 382 ? 18.074 5.336 -9.747 1.00 87.69 382 GLU A CA 1
ATOM 2918 C C . GLU A 1 382 ? 16.588 5.544 -9.393 1.00 87.69 382 GLU A C 1
ATOM 2920 O O . GLU A 1 382 ? 15.977 6.484 -9.890 1.00 87.69 382 GLU A O 1
ATOM 2925 N N . ALA A 1 383 ? 16.009 4.685 -8.539 1.00 89.56 383 ALA A N 1
ATOM 2926 C CA . ALA A 1 383 ? 14.656 4.823 -7.991 1.00 89.56 383 ALA A CA 1
ATOM 2927 C C . ALA A 1 383 ? 13.544 5.024 -9.052 1.00 89.56 383 ALA A C 1
ATOM 2929 O O . ALA A 1 383 ? 12.614 5.813 -8.879 1.00 89.56 383 ALA A O 1
ATOM 2930 N N . ARG A 1 384 ? 13.610 4.264 -10.151 1.00 92.88 384 ARG A N 1
ATOM 2931 C CA . ARG A 1 384 ? 12.660 4.310 -11.281 1.00 92.88 384 ARG A CA 1
ATOM 2932 C C . ARG A 1 384 ? 11.817 3.050 -11.325 1.00 92.88 384 ARG A C 1
ATOM 2934 O O . ARG A 1 384 ? 12.298 2.004 -10.919 1.00 92.88 384 ARG A O 1
ATOM 2941 N N . ILE A 1 385 ? 10.615 3.106 -11.890 1.00 97.88 385 ILE A N 1
ATOM 2942 C CA . ILE A 1 385 ? 9.864 1.879 -12.185 1.00 97.88 385 ILE A CA 1
ATOM 2943 C C . ILE A 1 385 ? 10.597 1.116 -13.299 1.00 97.88 385 ILE A C 1
ATOM 2945 O O . ILE A 1 385 ? 10.787 1.642 -14.396 1.00 97.88 385 ILE A O 1
ATOM 2949 N N . GLU A 1 386 ? 11.019 -0.124 -13.051 1.00 98.62 386 GLU A N 1
ATOM 2950 C CA . GLU A 1 386 ? 11.723 -0.926 -14.061 1.00 98.62 386 GLU A CA 1
ATOM 2951 C C . GLU A 1 386 ? 10.797 -1.979 -14.668 1.00 98.62 386 GLU A C 1
ATOM 2953 O O . GLU A 1 386 ? 10.176 -2.766 -13.958 1.00 98.62 386 GLU A O 1
ATOM 2958 N N . MET A 1 387 ? 10.723 -2.037 -15.996 1.00 98.31 387 MET A N 1
ATOM 2959 C CA . MET A 1 387 ? 9.934 -3.040 -16.704 1.00 98.31 387 MET A CA 1
ATOM 2960 C C . MET A 1 387 ? 10.835 -4.086 -17.348 1.00 98.31 387 MET A C 1
ATOM 2962 O O . MET A 1 387 ? 11.549 -3.786 -18.305 1.00 98.31 387 MET A O 1
ATOM 2966 N N . GLY A 1 388 ? 10.761 -5.324 -16.870 1.00 98.12 388 GLY A N 1
ATOM 2967 C CA . GLY A 1 388 ? 11.481 -6.485 -17.380 1.00 98.12 388 GLY A CA 1
ATOM 2968 C C . GLY A 1 388 ? 10.736 -7.214 -18.504 1.00 98.12 388 GLY A C 1
ATOM 2969 O O . GLY A 1 388 ? 9.611 -7.679 -18.320 1.00 98.12 388 GLY A O 1
ATOM 2970 N N . TYR A 1 389 ? 11.396 -7.370 -19.658 1.00 97.56 389 TYR A N 1
ATOM 2971 C CA . TYR A 1 389 ? 10.852 -8.023 -20.867 1.00 97.56 389 TYR A CA 1
ATOM 2972 C C . TYR A 1 389 ? 11.657 -9.247 -21.340 1.00 97.56 389 TYR A C 1
ATOM 2974 O O . TYR A 1 389 ? 11.544 -9.666 -22.495 1.00 97.56 389 TYR A O 1
ATOM 2982 N N . LYS A 1 390 ? 12.544 -9.775 -20.493 1.00 97.19 390 LYS A N 1
ATOM 2983 C CA . LYS A 1 390 ? 13.603 -10.744 -20.838 1.00 97.19 390 LYS A CA 1
ATOM 2984 C C . LYS A 1 390 ? 14.610 -10.192 -21.853 1.00 97.19 390 LYS A C 1
ATOM 2986 O O . LYS A 1 390 ? 15.140 -10.921 -22.689 1.00 97.19 390 LYS A O 1
ATOM 2991 N N . LEU A 1 391 ? 14.888 -8.890 -21.755 1.00 97.31 391 LEU A N 1
ATOM 2992 C CA . LEU A 1 391 ? 15.913 -8.182 -22.523 1.00 97.31 391 LEU A CA 1
ATOM 2993 C C . LEU A 1 391 ? 16.930 -7.572 -21.564 1.00 97.31 391 LEU A C 1
ATOM 2995 O O . LEU A 1 391 ? 16.540 -6.874 -20.638 1.00 97.31 391 LEU A O 1
ATOM 2999 N N . SER A 1 392 ? 18.223 -7.775 -21.797 1.00 97.25 392 SER A N 1
ATOM 3000 C CA . SER A 1 392 ? 19.261 -7.140 -20.986 1.00 97.25 392 SER A CA 1
ATOM 3001 C C . SER A 1 392 ? 19.333 -5.632 -21.240 1.00 97.25 392 SER A C 1
ATOM 3003 O O . SER A 1 392 ? 19.011 -5.149 -22.330 1.00 97.25 392 SER A O 1
ATOM 3005 N N . GLY A 1 393 ? 19.888 -4.877 -20.286 1.00 97.12 393 GLY A N 1
ATOM 3006 C CA . GLY A 1 393 ? 20.176 -3.452 -20.487 1.00 97.12 393 GLY A CA 1
ATOM 3007 C C . GLY A 1 393 ? 21.048 -3.185 -21.723 1.00 97.12 393 GLY A C 1
ATOM 3008 O O . GLY A 1 393 ? 20.818 -2.234 -22.467 1.00 97.12 393 GLY A O 1
ATOM 3009 N N . SER A 1 394 ? 22.005 -4.074 -22.022 1.00 97.69 394 SER A N 1
ATOM 3010 C CA . SER A 1 394 ? 22.824 -3.978 -23.238 1.00 97.69 394 SER A CA 1
ATOM 3011 C C . SER A 1 394 ? 22.023 -4.174 -24.524 1.00 97.69 394 SER A C 1
ATOM 3013 O O . SER A 1 394 ? 22.284 -3.470 -25.492 1.00 97.69 394 SER A O 1
ATOM 3015 N N . GLN A 1 395 ? 21.041 -5.077 -24.537 1.00 98.12 395 GLN A N 1
ATOM 3016 C CA . GLN A 1 395 ? 20.138 -5.254 -25.673 1.00 98.12 395 GLN A CA 1
ATOM 3017 C C . GLN A 1 395 ? 19.202 -4.056 -25.840 1.00 98.12 395 GLN A C 1
ATOM 3019 O O . GLN A 1 395 ? 18.965 -3.628 -26.968 1.00 98.12 395 GLN A O 1
ATOM 3024 N N . LEU A 1 396 ? 18.701 -3.494 -24.736 1.00 97.88 396 LEU A N 1
ATOM 3025 C CA . LEU A 1 396 ? 17.856 -2.302 -24.763 1.00 97.88 396 LEU A CA 1
ATOM 3026 C C . LEU A 1 396 ? 18.616 -1.080 -25.295 1.00 97.88 396 LEU A C 1
ATOM 3028 O O . LEU A 1 396 ? 18.039 -0.291 -26.029 1.00 97.88 396 LEU A O 1
ATOM 3032 N N . ARG A 1 397 ? 19.916 -0.926 -25.020 1.00 97.88 397 ARG A N 1
ATOM 3033 C CA . ARG A 1 397 ? 20.718 0.199 -25.550 1.00 97.88 397 ARG A CA 1
ATOM 3034 C C . ARG A 1 397 ? 20.929 0.179 -27.067 1.00 97.88 397 ARG A C 1
ATOM 3036 O O . ARG A 1 397 ? 21.364 1.181 -27.634 1.00 97.88 397 ARG A O 1
ATOM 3043 N N . GLU A 1 398 ? 20.638 -0.932 -27.733 1.00 98.44 398 GLU A N 1
ATOM 3044 C CA . GLU A 1 398 ? 20.761 -1.031 -29.184 1.00 98.44 398 GLU A CA 1
ATOM 3045 C C . GLU A 1 398 ? 19.655 -0.251 -29.920 1.00 98.44 398 GLU A C 1
ATOM 3047 O O . GLU A 1 398 ? 18.644 0.188 -29.360 1.00 98.44 398 GLU A O 1
ATOM 3052 N N . ASN A 1 399 ? 19.846 -0.063 -31.227 1.00 97.56 399 ASN A N 1
ATOM 3053 C CA . ASN A 1 399 ? 18.871 0.639 -32.060 1.00 97.56 399 ASN A CA 1
ATOM 3054 C C . ASN A 1 399 ? 17.556 -0.147 -32.224 1.00 97.56 399 ASN A C 1
ATOM 3056 O O . ASN A 1 399 ? 17.497 -1.365 -32.059 1.00 97.56 399 ASN A O 1
ATOM 3060 N N . ASP A 1 400 ? 16.501 0.555 -32.637 1.00 97.75 400 ASP A N 1
ATOM 3061 C CA . ASP A 1 400 ? 15.168 -0.023 -32.823 1.00 97.75 400 ASP A CA 1
ATOM 3062 C C . ASP A 1 400 ? 15.138 -1.234 -33.756 1.00 97.75 400 ASP A C 1
ATOM 3064 O O . ASP A 1 400 ? 14.395 -2.175 -33.502 1.00 97.75 400 ASP A O 1
ATOM 3068 N N . ALA A 1 401 ? 15.935 -1.256 -34.827 1.00 97.88 401 ALA A N 1
ATOM 3069 C CA . ALA A 1 401 ? 15.958 -2.396 -35.742 1.00 97.88 401 ALA A CA 1
ATOM 3070 C C . ALA A 1 401 ? 16.490 -3.665 -35.057 1.00 97.88 401 ALA A C 1
ATOM 3072 O O . ALA A 1 401 ? 15.968 -4.752 -35.303 1.00 97.88 401 ALA A O 1
ATOM 3073 N N . TYR A 1 402 ? 17.487 -3.522 -34.181 1.00 98.12 402 TYR A N 1
ATOM 3074 C CA . TYR A 1 402 ? 17.994 -4.619 -33.365 1.00 98.12 402 TYR A CA 1
ATOM 3075 C C . TYR A 1 402 ? 16.961 -5.063 -32.328 1.00 98.12 402 TYR A C 1
ATOM 3077 O O . TYR A 1 402 ? 16.618 -6.243 -32.298 1.00 98.12 402 TYR A O 1
ATOM 3085 N N . VAL A 1 403 ? 16.403 -4.123 -31.551 1.00 97.88 403 VAL A N 1
ATOM 3086 C CA . VAL A 1 403 ? 15.368 -4.416 -30.543 1.00 97.88 403 VAL A CA 1
ATOM 3087 C C . VAL A 1 403 ? 14.176 -5.121 -31.189 1.00 97.88 403 VAL A C 1
ATOM 3089 O O . VAL A 1 403 ? 13.740 -6.154 -30.696 1.00 97.88 403 VAL A O 1
ATOM 3092 N N . ASN A 1 404 ? 13.720 -4.663 -32.357 1.00 97.38 404 ASN A N 1
ATOM 3093 C CA . ASN A 1 404 ? 12.652 -5.308 -33.124 1.00 97.38 404 ASN A CA 1
ATOM 3094 C C . ASN A 1 404 ? 12.942 -6.775 -33.476 1.00 97.38 404 ASN A C 1
ATOM 3096 O O . ASN A 1 404 ? 12.021 -7.590 -33.515 1.00 97.38 404 ASN A O 1
ATOM 3100 N N . GLY A 1 405 ? 14.210 -7.130 -33.699 1.00 97.06 405 GLY A N 1
ATOM 3101 C CA . GLY A 1 405 ? 14.636 -8.507 -33.947 1.00 97.06 405 GLY A CA 1
ATOM 3102 C C . GLY A 1 405 ? 14.557 -9.427 -32.723 1.00 97.06 405 GLY A C 1
ATOM 3103 O O . GLY A 1 405 ? 14.562 -10.645 -32.894 1.00 97.06 405 GLY A O 1
ATOM 3104 N N . LEU A 1 406 ? 14.451 -8.871 -31.510 1.00 96.94 406 LEU A N 1
ATOM 3105 C CA . LEU A 1 406 ? 14.418 -9.620 -30.248 1.00 96.94 406 LEU A CA 1
ATOM 3106 C C . LEU A 1 406 ? 13.010 -10.015 -29.792 1.00 96.94 406 LEU A C 1
ATOM 3108 O O . LEU A 1 406 ? 12.882 -10.713 -28.789 1.00 96.94 406 LEU A O 1
ATOM 3112 N N . ALA A 1 407 ? 11.955 -9.621 -30.515 1.00 95.06 407 ALA A N 1
ATOM 3113 C CA . ALA A 1 407 ? 10.575 -9.938 -30.137 1.00 95.06 407 ALA A CA 1
ATOM 3114 C C . ALA A 1 407 ? 10.368 -11.443 -29.881 1.00 95.06 407 ALA A C 1
ATOM 3116 O O . ALA A 1 407 ? 9.730 -11.833 -28.917 1.00 95.06 407 ALA A O 1
ATOM 3117 N N . PHE A 1 408 ? 10.964 -12.318 -30.697 1.00 91.25 408 PHE A N 1
ATOM 3118 C CA . PHE A 1 408 ? 10.788 -13.770 -30.562 1.00 91.25 408 PHE A CA 1
ATOM 3119 C C . PHE A 1 408 ? 11.476 -14.401 -29.347 1.00 91.25 408 PHE A C 1
ATOM 3121 O O . PHE A 1 408 ? 11.202 -15.564 -29.051 1.00 91.25 408 PHE A O 1
ATOM 3128 N N . THR A 1 409 ? 12.372 -13.671 -28.687 1.00 91.31 409 THR A N 1
ATOM 3129 C CA . THR A 1 409 ? 13.097 -14.120 -27.492 1.00 91.31 409 THR A CA 1
ATOM 3130 C C . THR A 1 409 ? 12.667 -13.376 -26.231 1.00 91.31 409 THR A C 1
ATOM 3132 O O . THR A 1 409 ? 13.201 -13.666 -25.169 1.00 91.31 409 THR A O 1
ATOM 3135 N N . SER A 1 410 ? 11.738 -12.422 -26.342 1.00 96.06 410 SER A N 1
ATOM 3136 C CA . SER A 1 410 ? 11.186 -11.695 -25.201 1.00 96.06 410 SER A CA 1
ATOM 3137 C C . SER A 1 410 ? 9.984 -12.428 -24.607 1.00 96.06 410 SER A C 1
ATOM 3139 O O . SER A 1 410 ? 9.382 -13.300 -25.240 1.00 96.06 410 SER A O 1
ATOM 3141 N N . SER A 1 411 ? 9.587 -12.018 -23.405 1.00 96.62 411 SER A N 1
ATOM 3142 C CA . SER A 1 411 ? 8.337 -12.447 -22.768 1.00 96.62 411 SER A CA 1
ATOM 3143 C C . SER A 1 411 ? 7.082 -11.819 -23.392 1.00 96.62 411 SER A C 1
ATOM 3145 O O . SER A 1 411 ? 5.979 -12.204 -23.024 1.00 96.62 411 SER A O 1
ATOM 3147 N N . MET A 1 412 ? 7.234 -10.911 -24.366 1.00 94.38 412 MET A N 1
ATOM 3148 C CA . MET A 1 412 ? 6.163 -10.155 -25.040 1.00 94.38 412 MET A CA 1
ATOM 3149 C C . MET A 1 412 ? 6.105 -10.443 -26.552 1.00 94.38 412 MET A C 1
ATOM 3151 O O . MET A 1 412 ? 5.820 -9.569 -27.376 1.00 94.38 412 MET A O 1
ATOM 3155 N N . LYS A 1 413 ? 6.447 -11.668 -26.941 1.00 95.19 413 LYS A N 1
ATOM 3156 C CA . LYS A 1 413 ? 6.606 -12.119 -28.325 1.00 95.19 413 LYS A CA 1
ATOM 3157 C C . LYS A 1 413 ? 5.384 -11.911 -29.213 1.00 95.19 413 LYS A C 1
ATOM 3159 O O . LYS A 1 413 ? 5.552 -11.663 -30.410 1.00 95.19 413 LYS A O 1
ATOM 3164 N N . ASN A 1 414 ? 4.173 -12.038 -28.678 1.00 93.62 414 ASN A N 1
ATOM 3165 C CA . ASN A 1 414 ? 2.954 -11.927 -29.475 1.00 93.62 414 ASN A CA 1
ATOM 3166 C C . ASN A 1 414 ? 2.482 -10.477 -29.604 1.00 93.62 414 ASN A C 1
ATOM 3168 O O . ASN A 1 414 ? 1.871 -10.143 -30.624 1.00 93.62 414 ASN A O 1
ATOM 3172 N N . MET A 1 415 ? 2.814 -9.611 -28.642 1.00 91.75 415 MET A N 1
ATOM 3173 C CA . MET A 1 415 ? 2.295 -8.245 -28.562 1.00 91.75 415 MET A CA 1
ATOM 3174 C C . MET A 1 415 ? 2.437 -7.428 -29.865 1.00 91.75 415 MET A C 1
ATOM 3176 O O . MET A 1 415 ? 1.443 -6.851 -30.313 1.00 91.75 415 MET A O 1
ATOM 3180 N N . PRO A 1 416 ? 3.591 -7.431 -30.568 1.00 90.69 416 PRO A N 1
ATOM 3181 C CA . PRO A 1 416 ? 3.743 -6.753 -31.863 1.00 90.69 416 PRO A CA 1
ATOM 3182 C C . PRO A 1 416 ? 2.756 -7.213 -32.948 1.00 90.69 416 PRO A C 1
ATOM 3184 O O . PRO A 1 416 ? 2.421 -6.458 -33.862 1.00 90.69 416 PRO A O 1
ATOM 3187 N N . THR A 1 417 ? 2.288 -8.463 -32.883 1.00 89.44 417 THR A N 1
ATOM 3188 C CA . THR A 1 417 ? 1.467 -9.082 -33.936 1.00 89.44 417 THR A CA 1
ATOM 3189 C C . THR A 1 417 ? -0.021 -8.762 -33.830 1.00 89.44 417 THR A C 1
ATOM 3191 O O . THR A 1 417 ? -0.725 -8.843 -34.836 1.00 89.44 417 THR A O 1
ATOM 3194 N N . HIS A 1 418 ? -0.493 -8.344 -32.654 1.00 87.75 418 HIS A N 1
ATOM 3195 C CA . HIS A 1 418 ? -1.907 -8.060 -32.392 1.00 87.75 418 HIS A CA 1
ATOM 3196 C C . HIS A 1 418 ? -2.431 -6.866 -33.204 1.00 87.75 418 HIS A C 1
ATOM 3198 O O . HIS A 1 418 ? -3.491 -6.952 -33.824 1.00 87.75 418 HIS A O 1
ATOM 3204 N N . LYS A 1 419 ? -1.671 -5.760 -33.230 1.00 89.19 419 LYS A N 1
ATOM 3205 C CA . LYS A 1 419 ? -1.998 -4.516 -33.962 1.00 89.19 419 LYS A CA 1
ATOM 3206 C C . LYS A 1 419 ? -0.921 -4.061 -34.957 1.00 89.19 419 LYS A C 1
ATOM 3208 O O . LYS A 1 419 ? -1.107 -3.055 -35.639 1.00 89.19 419 LYS A O 1
ATOM 3213 N N . GLY A 1 420 ? 0.172 -4.813 -35.096 1.00 87.81 420 GLY A N 1
ATOM 3214 C CA . GLY A 1 420 ? 1.252 -4.509 -36.041 1.00 87.81 420 GLY A CA 1
ATOM 3215 C C . GLY A 1 420 ? 2.250 -3.454 -35.552 1.00 87.81 420 GLY A C 1
ATOM 3216 O O . GLY A 1 420 ? 2.957 -2.869 -36.374 1.00 87.81 420 GLY A O 1
ATOM 3217 N N . SER A 1 421 ? 2.306 -3.195 -34.242 1.00 89.44 421 SER A N 1
ATOM 3218 C CA . SER A 1 421 ? 3.292 -2.303 -33.625 1.00 89.44 421 SER A CA 1
ATOM 3219 C C . SER A 1 421 ? 4.703 -2.878 -33.759 1.00 89.44 421 SER A C 1
ATOM 3221 O O . SER A 1 421 ? 4.910 -4.083 -33.629 1.00 89.44 421 SER A O 1
ATOM 3223 N N . ALA A 1 422 ? 5.703 -2.023 -33.979 1.00 94.38 422 ALA A N 1
ATOM 3224 C CA . ALA A 1 422 ? 7.099 -2.432 -33.831 1.00 94.38 422 ALA A CA 1
ATOM 3225 C C . ALA A 1 422 ? 7.368 -2.816 -32.363 1.00 94.38 422 ALA A C 1
ATOM 3227 O O . ALA A 1 422 ? 6.854 -2.169 -31.453 1.00 94.38 422 ALA A O 1
ATOM 3228 N N . PHE A 1 423 ? 8.188 -3.836 -32.111 1.00 96.94 423 PHE A N 1
ATOM 3229 C CA . PHE A 1 423 ? 8.486 -4.261 -30.741 1.00 96.94 423 PHE A CA 1
ATOM 3230 C C . PHE A 1 423 ? 9.249 -3.190 -29.943 1.00 96.94 423 PHE A C 1
ATOM 3232 O O . PHE A 1 423 ? 8.989 -3.022 -28.758 1.00 96.94 423 PHE A O 1
ATOM 3239 N N . SER A 1 424 ? 10.092 -2.375 -30.588 1.00 96.88 424 SER A N 1
ATOM 3240 C CA . SER A 1 424 ? 10.684 -1.188 -29.956 1.00 96.88 424 SER A CA 1
ATOM 3241 C C . SER A 1 424 ? 9.617 -0.198 -29.468 1.00 96.88 424 SER A C 1
ATOM 3243 O O . SER A 1 424 ? 9.766 0.381 -28.397 1.00 96.88 424 SER A O 1
ATOM 3245 N N . ALA A 1 425 ? 8.500 -0.053 -30.189 1.00 95.00 425 ALA A N 1
ATOM 3246 C CA . ALA A 1 425 ? 7.394 0.804 -29.764 1.00 95.00 425 ALA A CA 1
ATOM 3247 C C . ALA A 1 425 ? 6.611 0.222 -28.574 1.00 95.00 425 ALA A C 1
ATOM 3249 O O . ALA A 1 425 ? 6.104 0.983 -27.754 1.00 95.00 425 ALA A O 1
ATOM 3250 N N . VAL A 1 426 ? 6.545 -1.109 -28.466 1.00 95.12 426 VAL A N 1
ATOM 3251 C CA . VAL A 1 426 ? 5.955 -1.813 -27.316 1.00 95.12 426 VAL A CA 1
ATOM 3252 C C . VAL A 1 426 ? 6.783 -1.590 -26.052 1.00 95.12 426 VAL A C 1
ATOM 3254 O O . VAL A 1 426 ? 6.217 -1.264 -25.015 1.00 95.12 426 VAL A O 1
ATOM 3257 N N . VAL A 1 427 ? 8.110 -1.738 -26.129 1.00 97.00 427 VAL A N 1
ATOM 3258 C CA . VAL A 1 427 ? 8.963 -1.684 -24.928 1.00 97.00 427 VAL A CA 1
ATOM 3259 C C . VAL A 1 427 ? 9.339 -0.263 -24.510 1.00 97.00 427 VAL A C 1
ATOM 3261 O O . VAL A 1 427 ? 9.468 -0.015 -23.321 1.00 97.00 427 VAL A O 1
ATOM 3264 N N . ARG A 1 428 ? 9.492 0.684 -25.449 1.00 97.00 428 ARG A N 1
ATOM 3265 C CA . ARG A 1 428 ? 9.978 2.051 -25.149 1.00 97.00 428 ARG A CA 1
ATOM 3266 C C . ARG A 1 428 ? 9.373 3.173 -26.000 1.00 97.00 428 ARG A C 1
ATOM 3268 O O . ARG A 1 428 ? 9.860 4.296 -25.978 1.00 97.00 428 ARG A O 1
ATOM 3275 N N . GLY A 1 429 ? 8.365 2.875 -26.819 1.00 95.25 429 GLY A N 1
ATOM 3276 C CA . GLY A 1 429 ? 7.674 3.892 -27.615 1.00 95.25 429 GLY A CA 1
ATOM 3277 C C . GLY A 1 429 ? 6.670 4.692 -26.791 1.00 95.25 429 GLY A C 1
ATOM 3278 O O . GLY A 1 429 ? 6.420 4.390 -25.635 1.00 95.25 429 GLY A O 1
ATOM 3279 N N . SER A 1 430 ? 6.023 5.683 -27.402 1.00 94.06 430 SER A N 1
ATOM 3280 C CA . SER A 1 430 ? 5.046 6.563 -26.730 1.00 94.06 430 SER A CA 1
ATOM 3281 C C . SER A 1 430 ? 3.790 5.860 -26.197 1.00 94.06 430 SER A C 1
ATOM 3283 O O . SER A 1 430 ? 2.960 6.491 -25.559 1.00 94.06 430 SER A O 1
ATOM 3285 N N . SER A 1 431 ? 3.612 4.582 -26.523 1.00 90.38 431 SER A N 1
ATOM 3286 C CA . SER A 1 431 ? 2.543 3.716 -26.023 1.00 90.38 431 SER A CA 1
ATOM 3287 C C . SER A 1 431 ? 3.088 2.562 -25.176 1.00 90.38 431 SER A C 1
ATOM 3289 O O . SER A 1 431 ? 2.379 1.578 -24.986 1.00 90.38 431 SER A O 1
ATOM 3291 N N . SER A 1 432 ? 4.368 2.590 -24.790 1.00 96.62 432 SER A N 1
ATOM 3292 C CA . SER A 1 432 ? 4.927 1.584 -23.889 1.00 96.62 432 SER A CA 1
ATOM 3293 C C . SER A 1 432 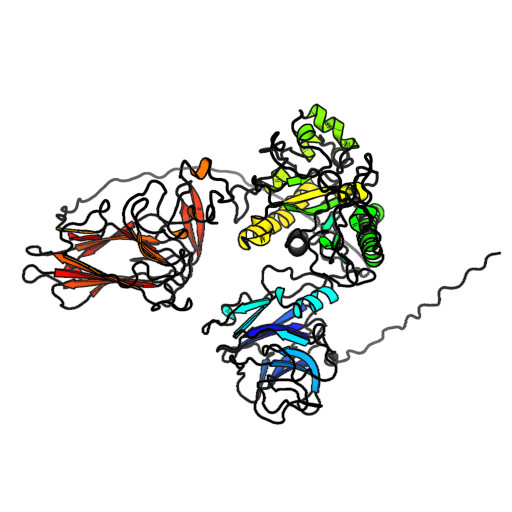? 4.386 1.782 -22.481 1.00 96.62 432 SER A C 1
ATOM 3295 O O . SER A 1 432 ? 3.933 2.869 -22.126 1.00 96.62 432 SER A O 1
ATOM 3297 N N . MET A 1 433 ? 4.482 0.742 -21.657 1.00 97.06 433 MET A N 1
ATOM 3298 C CA . MET A 1 433 ? 4.074 0.841 -20.259 1.00 97.06 433 MET A CA 1
ATOM 3299 C C . MET A 1 433 ? 4.827 1.957 -19.518 1.00 97.06 433 MET A C 1
ATOM 3301 O O . MET A 1 433 ? 4.208 2.721 -18.789 1.00 97.06 433 MET A O 1
ATOM 3305 N N . GLY A 1 434 ? 6.129 2.114 -19.782 1.00 97.12 434 GLY A N 1
ATOM 3306 C CA . GLY A 1 434 ? 6.930 3.196 -19.201 1.00 97.12 434 GLY A CA 1
ATOM 3307 C C . GLY A 1 434 ? 6.431 4.584 -19.594 1.00 97.12 434 GLY A C 1
ATOM 3308 O O . GLY A 1 434 ? 6.303 5.445 -18.737 1.00 97.12 434 GLY A O 1
ATOM 3309 N N . ALA A 1 435 ? 6.052 4.782 -20.862 1.00 95.94 435 ALA A N 1
ATOM 3310 C CA . ALA A 1 435 ? 5.468 6.049 -21.307 1.00 95.94 435 ALA A CA 1
ATOM 3311 C C . ALA A 1 435 ? 4.148 6.379 -20.591 1.00 95.94 435 ALA A C 1
ATOM 3313 O O . ALA A 1 435 ? 3.821 7.547 -20.408 1.00 95.94 435 ALA A O 1
ATOM 3314 N N . LEU A 1 436 ? 3.369 5.352 -20.237 1.00 95.56 436 LEU A N 1
ATOM 3315 C CA . LEU A 1 436 ? 2.085 5.515 -19.557 1.00 95.56 436 LEU A CA 1
ATOM 3316 C C . LEU A 1 436 ? 2.260 5.836 -18.069 1.00 95.56 436 LEU A C 1
ATOM 3318 O O . LEU A 1 436 ? 1.486 6.624 -17.539 1.00 95.56 436 LEU A O 1
ATOM 3322 N N . PHE A 1 437 ? 3.278 5.273 -17.415 1.00 95.31 437 PHE A N 1
ATOM 3323 C CA . PHE A 1 437 ? 3.652 5.653 -16.051 1.00 95.31 437 PHE A CA 1
ATOM 3324 C C . PHE A 1 437 ? 4.214 7.077 -15.967 1.00 95.31 437 PHE A C 1
ATOM 3326 O O . PHE A 1 437 ? 3.973 7.769 -14.986 1.00 95.31 437 PHE A O 1
ATOM 3333 N N . GLU A 1 438 ? 4.900 7.543 -17.010 1.00 92.31 438 GLU A N 1
ATOM 3334 C CA . GLU A 1 438 ? 5.414 8.916 -17.120 1.00 92.31 438 GLU A CA 1
ATOM 3335 C C . GLU A 1 438 ? 4.323 9.974 -17.364 1.00 92.31 438 GLU A C 1
ATOM 3337 O O . GLU A 1 438 ? 4.621 11.165 -17.463 1.00 92.31 438 GLU A O 1
ATOM 3342 N N . LEU A 1 439 ? 3.052 9.578 -17.478 1.00 83.56 439 LEU A N 1
ATOM 3343 C CA . LEU A 1 439 ? 1.956 10.538 -17.550 1.00 83.56 439 LEU A CA 1
ATOM 3344 C C . LEU A 1 439 ? 1.745 11.211 -16.191 1.00 83.56 439 LEU A C 1
ATOM 3346 O O . LEU A 1 439 ? 1.790 10.568 -15.146 1.00 83.56 439 LEU A O 1
ATOM 3350 N N . SER A 1 440 ? 1.460 12.512 -16.222 1.00 62.41 440 SER A N 1
ATOM 3351 C CA . SER A 1 440 ? 1.128 13.282 -15.025 1.00 62.41 440 SER A CA 1
ATOM 3352 C C . SER A 1 440 ? -0.155 12.771 -14.369 1.00 62.41 440 SER A C 1
ATOM 3354 O O . SER A 1 440 ? -1.157 12.558 -15.061 1.00 62.41 440 SER A O 1
ATOM 3356 N N . THR A 1 441 ? -0.159 12.695 -13.047 1.00 66.50 441 THR A N 1
ATOM 3357 C CA . THR A 1 441 ? -1.305 12.317 -12.210 1.00 66.50 441 THR A CA 1
ATOM 3358 C C . THR A 1 441 ? -1.722 13.476 -11.297 1.00 66.50 441 THR A C 1
ATOM 3360 O O . THR A 1 441 ? -1.209 14.592 -11.423 1.00 66.50 441 THR A O 1
ATOM 3363 N N . ALA A 1 442 ? -2.678 13.241 -10.390 1.00 54.94 442 ALA A N 1
ATOM 3364 C CA . ALA A 1 442 ? -3.147 14.265 -9.460 1.00 54.94 442 ALA A CA 1
ATOM 3365 C C . ALA A 1 442 ? -2.089 14.618 -8.401 1.00 54.94 442 ALA A C 1
ATOM 3367 O O . ALA A 1 442 ? -2.000 15.782 -8.006 1.00 54.94 442 ALA A O 1
ATOM 3368 N N . LEU A 1 443 ? -1.287 13.638 -7.961 1.00 57.97 443 LEU A N 1
ATOM 3369 C CA . LEU A 1 443 ? -0.226 13.845 -6.967 1.00 57.97 443 LEU A CA 1
ATOM 3370 C C . LEU A 1 443 ? 1.193 13.880 -7.557 1.00 57.97 443 LEU A C 1
ATOM 3372 O O . LEU A 1 443 ? 2.106 14.310 -6.857 1.00 57.97 443 LEU A O 1
ATOM 3376 N N . ASN A 1 444 ? 1.389 13.488 -8.822 1.00 61.22 444 ASN A N 1
ATOM 3377 C CA . ASN A 1 444 ? 2.693 13.480 -9.486 1.00 61.22 444 ASN A CA 1
ATOM 3378 C C . ASN A 1 444 ? 2.623 14.094 -10.899 1.00 61.22 444 ASN A C 1
ATOM 3380 O O . ASN A 1 444 ? 2.382 13.423 -11.903 1.00 61.22 444 ASN A O 1
ATOM 3384 N N . THR A 1 445 ? 2.885 15.399 -10.998 1.00 56.25 445 THR A N 1
ATOM 3385 C CA . THR A 1 445 ? 2.780 16.160 -12.257 1.00 56.25 445 THR A CA 1
ATOM 3386 C C . THR A 1 445 ? 3.901 15.879 -13.262 1.00 56.25 445 THR A C 1
ATOM 3388 O O . THR A 1 445 ? 3.749 16.200 -14.442 1.00 56.25 445 THR A O 1
ATOM 3391 N N . THR A 1 446 ? 4.999 15.255 -12.829 1.00 67.44 446 THR A N 1
ATOM 3392 C CA . THR A 1 446 ? 6.104 14.812 -13.694 1.00 67.44 446 THR A CA 1
ATOM 3393 C C . THR A 1 446 ? 5.935 13.379 -14.201 1.00 67.44 446 THR A C 1
ATOM 3395 O O . THR A 1 446 ? 6.688 12.965 -15.079 1.00 67.44 446 THR A O 1
ATOM 3398 N N . GLY A 1 447 ? 4.953 12.642 -13.668 1.00 79.56 447 GLY A N 1
ATOM 3399 C CA . GLY A 1 447 ? 4.804 11.207 -13.884 1.00 79.56 447 GLY A CA 1
ATOM 3400 C C . GLY A 1 447 ? 5.878 10.391 -13.162 1.00 79.56 447 GLY A C 1
ATOM 3401 O O . GLY A 1 447 ? 6.786 10.926 -12.519 1.00 79.56 447 GLY A O 1
ATOM 3402 N N . TYR A 1 448 ? 5.758 9.070 -13.222 1.00 87.75 448 TYR A N 1
ATOM 3403 C CA . TYR A 1 448 ? 6.696 8.148 -12.591 1.00 87.75 448 TYR A CA 1
ATOM 3404 C C . TYR A 1 448 ? 7.780 7.755 -13.589 1.00 87.75 448 TYR A C 1
ATOM 3406 O O . TYR A 1 448 ? 7.508 7.063 -14.576 1.00 87.75 448 TYR A O 1
ATOM 3414 N N . GLU A 1 449 ? 9.014 8.196 -13.333 1.00 93.12 449 GLU A N 1
ATOM 3415 C CA . GLU A 1 449 ? 10.151 7.842 -14.180 1.00 93.12 449 GLU A CA 1
ATOM 3416 C C . GLU A 1 449 ? 10.260 6.321 -14.291 1.00 93.12 449 GLU A C 1
ATOM 3418 O O . GLU A 1 449 ? 10.185 5.593 -13.295 1.00 93.12 449 GLU A O 1
ATOM 3423 N N . SER A 1 450 ? 10.396 5.845 -15.525 1.00 96.56 450 SER A N 1
ATOM 3424 C CA . SER A 1 450 ? 10.303 4.427 -15.834 1.00 96.56 450 SER A CA 1
ATOM 3425 C C . SER A 1 450 ? 11.362 4.008 -16.846 1.00 96.56 450 SER A C 1
ATOM 3427 O O . SER A 1 450 ? 11.735 4.781 -17.724 1.00 96.56 450 SER A O 1
ATOM 3429 N N . VAL A 1 451 ? 11.824 2.758 -16.780 1.00 98.12 451 VAL A N 1
ATOM 3430 C CA . VAL A 1 451 ? 12.820 2.215 -17.711 1.00 98.12 451 VAL A CA 1
ATOM 3431 C C . VAL A 1 451 ? 12.474 0.783 -18.137 1.00 98.12 451 VAL A C 1
ATOM 3433 O O . VAL A 1 451 ? 12.272 -0.083 -17.292 1.00 98.12 451 VAL A O 1
ATOM 3436 N N . PRO A 1 452 ? 12.437 0.464 -19.442 1.00 98.38 452 PRO A N 1
ATOM 3437 C CA . PRO A 1 452 ? 12.582 1.367 -20.579 1.00 98.38 452 PRO A CA 1
ATOM 3438 C C . PRO A 1 452 ? 11.314 2.196 -20.889 1.00 98.38 452 PRO A C 1
ATOM 3440 O O . PRO A 1 452 ? 10.184 1.717 -20.805 1.00 98.38 452 PRO A O 1
ATOM 3443 N N . SER A 1 453 ? 11.510 3.435 -21.329 1.00 97.62 453 SER A N 1
ATOM 3444 C CA . SER A 1 453 ? 10.474 4.396 -21.730 1.00 97.62 453 SER A CA 1
ATOM 3445 C C . SER A 1 453 ? 10.978 5.294 -22.877 1.00 97.62 453 SER A C 1
ATOM 3447 O O . SER A 1 453 ? 12.150 5.202 -23.253 1.00 97.62 453 SER A O 1
ATOM 3449 N N . PRO A 1 454 ? 10.145 6.182 -23.451 1.00 92.94 454 PRO A N 1
ATOM 3450 C CA . PRO A 1 454 ? 10.604 7.168 -24.427 1.00 92.94 454 PRO A CA 1
ATOM 3451 C C . PRO A 1 454 ? 11.655 8.136 -23.881 1.00 92.94 454 PRO A C 1
ATOM 3453 O O . PRO A 1 454 ? 12.494 8.612 -24.652 1.00 92.94 454 PRO A O 1
ATOM 3456 N N . THR A 1 455 ? 11.593 8.460 -22.584 1.00 91.44 455 THR A N 1
ATOM 3457 C CA . THR A 1 455 ? 12.547 9.378 -21.947 1.00 91.44 455 THR A CA 1
ATOM 3458 C C . THR A 1 455 ? 13.828 8.641 -21.546 1.00 91.44 455 THR A C 1
ATOM 3460 O O . THR A 1 455 ? 14.926 9.127 -21.826 1.00 91.44 455 THR A O 1
ATOM 3463 N N . VAL A 1 456 ? 13.698 7.413 -21.031 1.00 95.31 456 VAL A N 1
ATOM 3464 C CA . VAL A 1 456 ? 14.796 6.525 -20.636 1.00 95.31 456 VAL A CA 1
ATOM 3465 C C . VAL A 1 456 ? 14.708 5.217 -21.420 1.00 95.31 456 VAL A C 1
ATOM 3467 O O . VAL A 1 456 ? 14.213 4.192 -20.958 1.00 95.31 456 VAL A O 1
ATOM 3470 N N . ASN A 1 457 ? 15.236 5.224 -22.644 1.00 96.12 457 ASN A N 1
ATOM 3471 C CA . ASN A 1 457 ? 15.133 4.087 -23.572 1.00 96.12 457 ASN A CA 1
ATOM 3472 C C . ASN A 1 457 ? 15.738 2.764 -23.064 1.00 96.12 457 ASN A C 1
ATOM 3474 O O . ASN A 1 457 ? 15.406 1.704 -23.603 1.00 96.12 457 ASN A O 1
ATOM 3478 N N . ALA A 1 458 ? 16.686 2.830 -22.128 1.00 97.69 458 ALA A N 1
ATOM 3479 C CA . ALA A 1 458 ? 17.415 1.704 -21.554 1.00 97.69 458 ALA A CA 1
ATOM 3480 C C . ALA A 1 458 ? 18.185 2.165 -20.302 1.00 97.69 458 ALA A C 1
ATOM 3482 O O . ALA A 1 458 ? 18.580 3.333 -20.266 1.00 97.69 458 ALA A O 1
ATOM 3483 N N . PRO A 1 459 ? 18.496 1.265 -19.351 1.00 96.94 459 PRO A N 1
ATOM 3484 C CA . PRO A 1 459 ? 19.447 1.576 -18.286 1.00 96.94 459 PRO A CA 1
ATOM 3485 C C . PRO A 1 459 ? 20.839 1.862 -18.877 1.00 96.94 459 PRO A C 1
ATOM 3487 O O . PRO A 1 459 ? 21.225 1.303 -19.922 1.00 96.94 459 PRO A O 1
ATOM 3490 N N . ALA A 1 460 ? 21.619 2.711 -18.215 1.00 94.75 460 ALA A N 1
ATOM 3491 C CA . ALA A 1 460 ? 23.008 2.987 -18.553 1.00 94.75 460 ALA A CA 1
ATOM 3492 C C . ALA A 1 460 ? 23.899 1.747 -18.340 1.00 94.75 460 ALA A C 1
ATOM 3494 O O . ALA A 1 460 ? 23.448 0.654 -17.994 1.00 94.75 460 ALA A O 1
ATOM 3495 N N . VAL A 1 461 ? 25.182 1.853 -18.691 1.00 93.25 461 VAL A N 1
ATOM 3496 C CA . VAL A 1 461 ? 26.091 0.688 -18.735 1.00 93.25 461 VAL A CA 1
ATOM 3497 C C . VAL A 1 461 ? 26.357 0.102 -17.345 1.00 93.25 461 VAL A C 1
ATOM 3499 O O . VAL A 1 461 ? 26.595 -1.099 -17.241 1.00 93.25 461 VAL A O 1
ATOM 3502 N N . ASP A 1 462 ? 26.315 0.946 -16.327 1.00 90.81 462 ASP A N 1
ATOM 3503 C CA . ASP A 1 462 ? 26.643 0.701 -14.925 1.00 90.81 462 ASP A CA 1
ATOM 3504 C C . ASP A 1 462 ? 25.426 0.710 -13.989 1.00 90.81 462 ASP A C 1
ATOM 3506 O O . ASP A 1 462 ? 25.560 0.329 -12.828 1.00 90.81 462 ASP A O 1
ATOM 3510 N N . GLU A 1 463 ? 24.250 1.071 -14.497 1.00 93.31 463 GLU A N 1
ATOM 3511 C CA . GLU A 1 463 ? 22.997 1.034 -13.744 1.00 93.31 463 GLU A CA 1
ATOM 3512 C C . GLU A 1 463 ? 22.494 -0.408 -13.598 1.00 93.31 463 GLU A C 1
ATOM 3514 O O . GLU A 1 463 ? 22.565 -1.223 -14.532 1.00 93.31 463 GLU A O 1
ATOM 3519 N N . SER A 1 464 ? 21.967 -0.718 -12.413 1.00 93.94 464 SER A N 1
ATOM 3520 C CA . SER A 1 464 ? 21.289 -1.992 -12.176 1.00 93.94 464 SER A CA 1
ATOM 3521 C C . SER A 1 464 ? 19.936 -1.999 -12.885 1.00 93.94 464 SER A C 1
ATOM 3523 O O . SER A 1 464 ? 19.333 -0.955 -13.111 1.00 93.94 464 SER A O 1
ATOM 3525 N N . TYR A 1 465 ? 19.488 -3.180 -13.302 1.00 97.06 465 TYR A N 1
ATOM 3526 C CA . TYR A 1 465 ? 18.206 -3.338 -13.978 1.00 97.06 465 TYR A CA 1
ATOM 3527 C C . TYR A 1 465 ? 17.746 -4.788 -13.917 1.00 97.06 465 TYR A C 1
ATOM 3529 O O . TYR A 1 465 ? 18.487 -5.701 -14.312 1.00 97.06 465 TYR A O 1
ATOM 3537 N N . PHE A 1 466 ? 16.508 -5.008 -13.491 1.00 97.44 466 PHE A N 1
ATOM 3538 C CA . PHE A 1 466 ? 15.906 -6.331 -13.540 1.00 97.44 466 PHE A CA 1
ATOM 3539 C C . PHE A 1 466 ? 15.203 -6.568 -14.877 1.00 97.44 466 PHE A C 1
ATOM 3541 O O . PHE A 1 466 ? 14.095 -6.124 -15.155 1.00 97.44 466 PHE A O 1
ATOM 3548 N N . GLN A 1 467 ? 15.846 -7.376 -15.716 1.00 96.88 467 GLN A N 1
ATOM 3549 C CA . GLN A 1 467 ? 15.335 -7.744 -17.038 1.00 96.88 467 GLN A CA 1
ATOM 3550 C C . GLN A 1 467 ? 14.103 -8.667 -17.026 1.00 96.88 467 GLN A C 1
ATOM 3552 O O . GLN A 1 467 ? 13.587 -8.981 -18.097 1.00 96.88 467 GLN A O 1
ATOM 3557 N N . GLY A 1 468 ? 13.645 -9.127 -15.861 1.00 96.81 468 GLY A N 1
ATOM 3558 C CA . GLY A 1 468 ? 12.527 -10.057 -15.706 1.00 96.81 468 GLY A CA 1
ATOM 3559 C C . GLY A 1 468 ? 12.940 -11.499 -15.381 1.00 96.81 468 GLY A C 1
ATOM 3560 O O . GLY A 1 468 ? 13.921 -12.036 -15.913 1.00 96.81 468 GLY A O 1
ATOM 3561 N N . GLY A 1 469 ? 12.179 -12.113 -14.477 1.00 96.06 469 GLY A N 1
ATOM 3562 C CA . GLY A 1 469 ? 12.467 -13.395 -13.842 1.00 96.06 469 GLY A CA 1
ATOM 3563 C C . GLY A 1 469 ? 11.903 -14.620 -14.560 1.00 96.06 469 GLY A C 1
ATOM 3564 O O . GLY A 1 469 ? 11.750 -14.649 -15.787 1.00 96.06 469 GLY A O 1
ATOM 3565 N N . TYR A 1 470 ? 11.672 -15.671 -13.778 1.00 98.00 470 TYR A N 1
ATOM 3566 C CA . TYR A 1 470 ? 11.187 -16.971 -14.231 1.00 98.00 470 TYR A CA 1
ATOM 3567 C C . TYR A 1 470 ? 9.683 -16.972 -14.528 1.00 98.00 470 TYR A C 1
ATOM 3569 O O . TYR A 1 470 ? 9.262 -17.577 -15.506 1.00 98.00 470 TYR A O 1
ATOM 3577 N N . ASN A 1 471 ? 8.865 -16.262 -13.752 1.00 98.31 471 ASN A N 1
ATOM 3578 C CA . ASN A 1 471 ? 7.407 -16.249 -13.905 1.00 98.31 471 ASN A CA 1
ATOM 3579 C C . ASN A 1 471 ? 6.972 -15.798 -15.302 1.00 98.31 471 ASN A C 1
ATOM 3581 O O . ASN A 1 471 ? 6.198 -16.485 -15.968 1.00 98.31 471 ASN A O 1
ATOM 3585 N N . ILE A 1 472 ? 7.516 -14.676 -15.782 1.00 97.88 472 ILE A N 1
ATOM 3586 C CA . ILE A 1 472 ? 7.202 -14.143 -17.115 1.00 97.88 472 ILE A CA 1
ATOM 3587 C C . ILE A 1 472 ? 7.817 -14.979 -18.247 1.00 97.88 472 ILE A C 1
ATOM 3589 O O . ILE A 1 472 ? 7.371 -14.903 -19.389 1.00 97.88 472 ILE A O 1
ATOM 3593 N N . GLU A 1 473 ? 8.837 -15.785 -17.948 1.00 96.12 473 GLU A N 1
ATOM 3594 C CA . GLU A 1 473 ? 9.412 -16.753 -18.886 1.00 96.12 473 GLU A CA 1
ATOM 3595 C C . GLU A 1 473 ? 8.559 -18.027 -18.979 1.00 96.12 473 GLU A C 1
ATOM 3597 O O . GLU A 1 473 ? 8.372 -18.572 -20.071 1.00 96.12 473 GLU A O 1
ATOM 3602 N N . ALA A 1 474 ? 8.048 -18.500 -17.842 1.00 95.44 474 ALA A N 1
ATOM 3603 C CA . ALA A 1 474 ? 7.246 -19.710 -17.730 1.00 95.44 474 ALA A CA 1
ATOM 3604 C C . ALA A 1 474 ? 5.820 -19.505 -18.258 1.00 95.44 474 ALA A C 1
ATOM 3606 O O . ALA A 1 474 ? 5.304 -20.364 -18.972 1.00 95.44 474 ALA A O 1
ATOM 3607 N N . HIS A 1 475 ? 5.210 -18.361 -17.935 1.00 96.06 475 HIS A N 1
ATOM 3608 C CA . HIS A 1 475 ? 3.792 -18.082 -18.193 1.00 96.06 475 HIS A CA 1
ATOM 3609 C C . HIS A 1 475 ? 3.544 -16.989 -19.238 1.00 96.06 475 HIS A C 1
ATOM 3611 O O . HIS A 1 475 ? 2.411 -16.819 -19.691 1.00 96.06 475 HIS A O 1
ATOM 3617 N N . GLY A 1 476 ? 4.586 -16.251 -19.629 1.00 95.19 476 GLY A N 1
ATOM 3618 C CA . GLY A 1 476 ? 4.541 -15.322 -20.756 1.00 95.19 476 GLY A CA 1
ATOM 3619 C C . GLY A 1 476 ? 4.807 -16.006 -22.100 1.00 95.19 476 GLY A C 1
ATOM 3620 O O . GLY A 1 476 ? 5.003 -17.218 -22.201 1.00 95.19 476 GLY A O 1
ATOM 3621 N N . SER A 1 477 ? 4.862 -15.211 -23.169 1.00 95.75 477 SER A N 1
ATOM 3622 C CA . SER A 1 477 ? 4.789 -15.732 -24.537 1.00 95.75 477 SER A CA 1
ATOM 3623 C C . SER A 1 477 ? 6.114 -16.267 -25.086 1.00 95.75 477 SER A C 1
ATOM 3625 O O . SER A 1 477 ? 6.138 -16.859 -26.175 1.00 95.75 477 SER A O 1
ATOM 3627 N N . GLN A 1 478 ? 7.217 -16.093 -24.345 1.00 93.81 478 GLN A N 1
ATOM 3628 C CA . GLN A 1 478 ? 8.574 -16.466 -24.761 1.00 93.81 478 GLN A CA 1
ATOM 3629 C C . GLN A 1 478 ? 8.628 -17.923 -25.240 1.00 93.81 478 GLN A C 1
ATOM 3631 O O . GLN A 1 478 ? 9.067 -18.213 -26.360 1.00 93.81 478 GLN A O 1
ATOM 3636 N N . ASN A 1 479 ? 8.099 -18.833 -24.419 1.00 89.38 479 ASN A N 1
ATOM 3637 C CA . ASN A 1 479 ? 8.142 -20.276 -24.644 1.00 89.38 479 ASN A CA 1
ATOM 3638 C C . ASN A 1 479 ? 6.876 -20.839 -25.326 1.00 89.38 479 ASN A C 1
ATOM 3640 O O . ASN A 1 479 ? 6.789 -22.043 -25.568 1.00 89.38 479 ASN A O 1
ATOM 3644 N N . GLY A 1 480 ? 5.919 -19.988 -25.711 1.00 86.69 480 GLY A N 1
ATOM 3645 C CA . GLY A 1 480 ? 4.641 -20.389 -26.312 1.00 86.69 480 GLY A CA 1
ATOM 3646 C C . GLY A 1 480 ? 3.449 -19.695 -25.651 1.00 86.69 480 GLY A C 1
ATOM 3647 O O . GLY A 1 480 ? 3.630 -18.800 -24.844 1.00 86.69 480 GLY A O 1
ATOM 3648 N N . GLY A 1 481 ? 2.224 -20.086 -26.009 1.00 89.75 481 GLY A N 1
ATOM 3649 C CA . GLY A 1 481 ? 1.010 -19.448 -25.483 1.00 89.75 481 GLY A CA 1
ATOM 3650 C C . GLY A 1 481 ? 0.683 -18.105 -26.145 1.00 89.75 481 GLY A C 1
ATOM 3651 O O . GLY A 1 481 ? 1.331 -17.682 -27.108 1.00 89.75 481 GLY A O 1
ATOM 3652 N N . LYS A 1 482 ? -0.381 -17.465 -25.661 1.00 93.50 482 LYS A N 1
ATOM 3653 C CA . LYS A 1 482 ? -0.944 -16.209 -26.180 1.00 93.50 482 LYS A CA 1
ATOM 3654 C C . LYS A 1 482 ? -0.986 -15.094 -25.130 1.00 93.50 482 LYS A C 1
ATOM 3656 O O . LYS A 1 482 ? -1.580 -14.050 -25.393 1.00 93.50 482 LYS A O 1
ATOM 3661 N N . ILE A 1 483 ? -0.375 -15.321 -23.970 1.00 97.06 483 ILE A N 1
ATOM 3662 C CA . ILE A 1 483 ? -0.243 -14.325 -22.911 1.00 97.06 483 ILE A CA 1
ATOM 3663 C C . ILE A 1 483 ? 1.153 -13.715 -22.977 1.00 97.06 483 ILE A C 1
ATOM 3665 O O . ILE A 1 483 ? 2.140 -14.440 -22.946 1.00 97.06 483 ILE A O 1
ATOM 3669 N N . ASP A 1 484 ? 1.237 -12.399 -23.119 1.00 97.44 484 ASP A N 1
ATOM 3670 C CA . ASP A 1 484 ? 2.488 -11.643 -23.113 1.00 97.44 484 ASP A CA 1
ATOM 3671 C C . ASP A 1 484 ? 2.822 -11.219 -21.670 1.00 97.44 484 ASP A C 1
ATOM 3673 O O . ASP A 1 484 ? 1.967 -10.675 -20.980 1.00 97.44 484 ASP A O 1
ATOM 3677 N N . GLY A 1 485 ? 4.034 -11.506 -21.193 1.00 97.81 485 GLY A N 1
ATOM 3678 C CA . GLY A 1 485 ? 4.458 -11.321 -19.803 1.00 97.81 485 GLY A CA 1
ATOM 3679 C C . GLY A 1 485 ? 5.420 -10.151 -19.594 1.00 97.81 485 GLY A C 1
ATOM 3680 O O . GLY A 1 485 ? 6.408 -10.016 -20.317 1.00 97.81 485 GLY A O 1
ATOM 3681 N N . ILE A 1 486 ? 5.183 -9.350 -18.563 1.00 98.31 486 ILE A N 1
ATOM 3682 C CA . ILE A 1 486 ? 6.031 -8.235 -18.136 1.00 98.31 486 ILE A CA 1
ATOM 3683 C C . ILE A 1 486 ? 6.268 -8.316 -16.628 1.00 98.31 486 ILE A C 1
ATOM 3685 O O . ILE A 1 486 ? 5.348 -8.617 -15.873 1.00 98.31 486 ILE A O 1
ATOM 3689 N N . GLN A 1 487 ? 7.501 -8.076 -16.189 1.00 98.69 487 GLN A N 1
ATOM 3690 C CA . GLN A 1 487 ? 7.820 -7.888 -14.772 1.00 98.69 487 GLN A CA 1
ATOM 3691 C C . GLN A 1 487 ? 7.910 -6.393 -14.493 1.00 98.69 487 GLN A C 1
ATOM 3693 O O . GLN A 1 487 ? 8.516 -5.680 -15.289 1.00 98.69 487 GLN A O 1
ATOM 3698 N N . ILE A 1 488 ? 7.313 -5.924 -13.403 1.00 98.69 488 ILE A N 1
ATOM 3699 C CA . ILE A 1 488 ? 7.415 -4.532 -12.963 1.00 98.69 488 ILE A CA 1
ATOM 3700 C C . ILE A 1 488 ? 8.103 -4.509 -11.607 1.00 98.69 488 ILE A C 1
ATOM 3702 O O . ILE A 1 488 ? 7.640 -5.146 -10.666 1.00 98.69 488 ILE A O 1
ATOM 3706 N N . GLU A 1 489 ? 9.183 -3.750 -11.517 1.00 98.38 489 GLU A N 1
ATOM 3707 C CA . GLU A 1 489 ? 9.917 -3.487 -10.289 1.00 98.38 489 GLU A CA 1
ATOM 3708 C C . GLU A 1 489 ? 9.564 -2.100 -9.780 1.00 98.38 489 GLU A C 1
ATOM 3710 O O . GLU A 1 489 ? 9.862 -1.095 -10.428 1.00 98.38 489 GLU A O 1
ATOM 3715 N N . PHE A 1 490 ? 8.943 -2.035 -8.606 1.00 97.56 490 PHE A N 1
ATOM 3716 C CA . PHE A 1 490 ? 8.631 -0.760 -7.975 1.00 97.56 490 PHE A CA 1
ATOM 3717 C C . PHE A 1 490 ? 9.764 -0.323 -7.026 1.00 97.56 490 PHE A C 1
ATOM 3719 O O . PHE A 1 490 ? 10.191 -1.111 -6.163 1.00 97.56 490 PHE A O 1
ATOM 3726 N N . PRO A 1 491 ? 10.248 0.928 -7.124 1.00 94.50 491 PRO A N 1
ATOM 3727 C CA . PRO A 1 491 ? 11.256 1.455 -6.213 1.00 94.50 491 PRO A CA 1
ATOM 3728 C C . PRO A 1 491 ? 10.701 1.571 -4.791 1.00 94.50 491 PRO A C 1
ATOM 3730 O O . PRO A 1 491 ? 9.495 1.707 -4.577 1.00 94.50 491 PRO A O 1
ATOM 3733 N N . SER A 1 492 ? 11.586 1.509 -3.793 1.00 88.44 492 SER A N 1
ATOM 3734 C CA . SER A 1 492 ? 11.176 1.391 -2.385 1.00 88.44 492 SER A CA 1
ATOM 3735 C C . SER A 1 492 ? 10.247 2.507 -1.891 1.00 88.44 492 SER A C 1
ATOM 3737 O O . SER A 1 492 ? 9.310 2.216 -1.149 1.00 88.44 492 SER A O 1
ATOM 3739 N N . TYR A 1 493 ? 10.429 3.752 -2.343 1.00 83.69 493 TYR A N 1
ATOM 3740 C CA . TYR A 1 493 ? 9.578 4.872 -1.923 1.00 83.69 493 TYR A CA 1
ATOM 3741 C C . TYR A 1 493 ? 8.111 4.699 -2.363 1.00 83.69 493 TYR A C 1
ATOM 3743 O O . TYR A 1 493 ? 7.211 4.928 -1.555 1.00 83.69 493 TYR A O 1
ATOM 3751 N N . LEU A 1 494 ? 7.865 4.160 -3.569 1.00 88.38 494 LEU A N 1
ATOM 3752 C CA . LEU A 1 494 ? 6.518 3.826 -4.066 1.00 88.38 494 LEU A CA 1
ATOM 3753 C C . LEU A 1 494 ? 5.912 2.588 -3.394 1.00 88.38 494 LEU A C 1
ATOM 3755 O O . LEU A 1 494 ? 4.724 2.306 -3.567 1.00 88.38 494 LEU A O 1
ATOM 3759 N N . ARG A 1 495 ? 6.709 1.827 -2.637 1.00 88.19 495 ARG A N 1
ATOM 3760 C CA . ARG A 1 495 ? 6.254 0.633 -1.919 1.00 88.19 495 ARG A CA 1
ATOM 3761 C C . ARG A 1 495 ? 5.981 0.891 -0.442 1.00 88.19 495 ARG A C 1
ATOM 3763 O O . ARG A 1 495 ? 5.023 0.327 0.082 1.00 88.19 495 ARG A O 1
ATOM 3770 N N . THR A 1 496 ? 6.795 1.696 0.245 1.00 72.38 496 THR A N 1
ATOM 3771 C CA . THR A 1 496 ? 6.805 1.707 1.722 1.00 72.38 496 THR A CA 1
ATOM 3772 C C . THR A 1 496 ? 6.767 3.077 2.396 1.00 72.38 496 THR A C 1
ATOM 3774 O O . THR A 1 496 ? 6.567 3.098 3.606 1.00 72.38 496 THR A O 1
ATOM 3777 N N . GLN A 1 497 ? 6.998 4.194 1.694 1.00 52.69 497 GLN A N 1
ATOM 3778 C CA . GLN A 1 497 ? 7.294 5.475 2.367 1.00 52.69 497 GLN A CA 1
ATOM 3779 C C . GLN A 1 497 ? 6.209 6.547 2.212 1.00 52.69 497 GLN A C 1
ATOM 3781 O O . GLN A 1 497 ? 5.999 7.323 3.137 1.00 52.69 497 GLN A O 1
ATOM 3786 N N . GLU A 1 498 ? 5.484 6.575 1.093 1.00 57.53 498 GLU A N 1
ATOM 3787 C CA . GLU A 1 498 ? 4.568 7.679 0.782 1.00 57.53 498 GLU A CA 1
ATOM 3788 C C . GLU A 1 498 ? 3.201 7.151 0.352 1.00 57.53 498 GLU A C 1
ATOM 3790 O O . GLU A 1 498 ? 2.949 6.931 -0.833 1.00 57.53 498 GLU A O 1
ATOM 3795 N N . PHE A 1 499 ? 2.302 6.926 1.318 1.00 65.50 499 PHE A N 1
ATOM 3796 C CA . PHE A 1 499 ? 0.997 6.319 1.031 1.00 65.50 499 PHE A CA 1
ATOM 3797 C C . PHE A 1 499 ? 0.222 7.072 -0.058 1.00 65.50 499 PHE A C 1
ATOM 3799 O O . PHE A 1 499 ? -0.282 6.435 -0.980 1.00 65.50 499 PHE A O 1
ATOM 3806 N N . GLY A 1 500 ? 0.192 8.408 -0.002 1.00 68.25 500 GLY A N 1
ATOM 3807 C CA . GLY A 1 500 ? -0.455 9.226 -1.028 1.00 68.25 500 GLY A CA 1
ATOM 3808 C C . GLY A 1 500 ? 0.117 8.970 -2.425 1.00 68.25 500 GLY A C 1
ATOM 3809 O O . GLY A 1 500 ? -0.635 8.652 -3.343 1.00 68.25 500 GLY A O 1
ATOM 3810 N N . MET A 1 501 ? 1.446 9.018 -2.588 1.00 76.56 501 MET A N 1
ATOM 3811 C CA . MET A 1 501 ? 2.074 8.782 -3.897 1.00 76.56 501 MET A CA 1
ATOM 3812 C C . MET A 1 501 ? 1.920 7.340 -4.375 1.00 76.56 501 MET A C 1
ATOM 3814 O O . MET A 1 501 ? 1.760 7.110 -5.571 1.00 76.56 501 MET A O 1
ATOM 3818 N N . GLN A 1 502 ? 1.940 6.367 -3.463 1.00 84.62 502 GLN A N 1
ATOM 3819 C CA . GLN A 1 502 ? 1.651 4.978 -3.794 1.00 84.62 502 GLN A CA 1
ATOM 3820 C C . GLN A 1 502 ? 0.206 4.814 -4.273 1.00 84.62 502 GLN A C 1
ATOM 3822 O O . GLN A 1 502 ? -0.023 4.166 -5.288 1.00 84.62 502 GLN A O 1
ATOM 3827 N N . ALA A 1 503 ? -0.769 5.379 -3.559 1.00 82.81 503 ALA A N 1
ATOM 3828 C CA . ALA A 1 503 ? -2.175 5.298 -3.931 1.00 82.81 503 ALA A CA 1
ATOM 3829 C C . ALA A 1 503 ? -2.420 5.925 -5.311 1.00 82.81 503 ALA A C 1
ATOM 3831 O O . ALA A 1 503 ? -3.055 5.293 -6.150 1.00 82.81 503 ALA A O 1
ATOM 3832 N N . ASP A 1 504 ? -1.851 7.102 -5.571 1.00 84.56 504 ASP A N 1
ATOM 3833 C CA . ASP A 1 504 ? -1.934 7.784 -6.867 1.00 84.56 504 ASP A CA 1
ATOM 3834 C C . ASP A 1 504 ? -1.210 7.015 -7.987 1.00 84.56 504 ASP A C 1
ATOM 3836 O O . ASP A 1 504 ? -1.740 6.905 -9.091 1.00 84.56 504 ASP A O 1
ATOM 3840 N N . MET A 1 505 ? -0.079 6.362 -7.696 1.00 92.31 505 MET A N 1
ATOM 3841 C CA . MET A 1 505 ? 0.609 5.493 -8.658 1.00 92.31 505 MET A CA 1
ATOM 3842 C C . MET A 1 505 ? -0.235 4.268 -9.014 1.00 92.31 505 MET A C 1
ATOM 3844 O O . MET A 1 505 ? -0.355 3.913 -10.186 1.00 92.31 505 MET A O 1
ATOM 3848 N N . LEU A 1 506 ? -0.843 3.620 -8.016 1.00 93.50 506 LEU A N 1
ATOM 3849 C CA . LEU A 1 506 ? -1.699 2.451 -8.228 1.00 93.50 506 LEU A CA 1
ATOM 3850 C C . LEU A 1 506 ? -3.010 2.826 -8.928 1.00 93.50 506 LEU A C 1
ATOM 3852 O O . LEU A 1 506 ? -3.490 2.049 -9.755 1.00 93.50 506 LEU A O 1
ATOM 3856 N N . ALA A 1 507 ? -3.548 4.017 -8.649 1.00 87.88 507 ALA A N 1
ATOM 3857 C CA . ALA A 1 507 ? -4.659 4.590 -9.394 1.00 87.88 507 ALA A CA 1
ATOM 3858 C C . ALA A 1 507 ? -4.253 4.820 -10.853 1.00 87.88 507 ALA A C 1
ATOM 3860 O O . ALA A 1 507 ? -4.892 4.290 -11.753 1.00 87.88 507 ALA A O 1
ATOM 3861 N N . ALA A 1 508 ? -3.125 5.482 -11.122 1.00 89.12 508 ALA A N 1
ATOM 3862 C CA . ALA A 1 508 ? -2.618 5.648 -12.485 1.00 89.12 508 ALA A CA 1
ATOM 3863 C C . ALA A 1 508 ? -2.403 4.300 -13.192 1.00 89.12 508 ALA A C 1
ATOM 3865 O O . ALA A 1 508 ? -2.754 4.137 -14.363 1.00 89.12 508 ALA A O 1
ATOM 3866 N N . PHE A 1 509 ? -1.887 3.302 -12.477 1.00 95.44 509 PHE A N 1
ATOM 3867 C CA . PHE A 1 509 ? -1.696 1.962 -13.010 1.00 95.44 509 PHE A CA 1
ATOM 3868 C C . PHE A 1 509 ? -3.019 1.294 -13.427 1.00 95.44 509 PHE A C 1
ATOM 3870 O O . PHE A 1 509 ? -3.138 0.810 -14.559 1.00 95.44 509 PHE A O 1
ATOM 3877 N N . GLY A 1 510 ? -4.009 1.278 -12.530 1.00 93.38 510 GLY A N 1
ATOM 3878 C CA . GLY A 1 510 ? -5.308 0.646 -12.761 1.00 93.38 510 GLY A CA 1
ATOM 3879 C C . GLY A 1 510 ? -6.209 1.430 -13.719 1.00 93.38 510 GLY A C 1
ATOM 3880 O O . GLY A 1 510 ? -6.870 0.848 -14.570 1.00 93.38 510 GLY A O 1
ATOM 3881 N N . GLU A 1 511 ? -6.212 2.755 -13.642 1.00 89.00 511 GLU A N 1
ATOM 3882 C CA . GLU A 1 511 ? -7.111 3.609 -14.422 1.00 89.00 511 GLU A CA 1
ATOM 3883 C C . GLU A 1 511 ? -6.551 3.957 -15.806 1.00 89.00 511 GLU A C 1
ATOM 3885 O O . GLU A 1 511 ? -7.304 4.146 -16.762 1.00 89.00 511 GLU A O 1
ATOM 3890 N N . VAL A 1 512 ? -5.223 4.030 -15.946 1.00 89.69 512 VAL A N 1
ATOM 3891 C CA . VAL A 1 512 ? -4.574 4.505 -17.177 1.00 89.69 512 VAL A CA 1
ATOM 3892 C C . VAL A 1 512 ? -3.671 3.444 -17.785 1.00 89.69 512 VAL A C 1
ATOM 3894 O O . VAL A 1 512 ? -3.881 3.063 -18.937 1.00 89.69 512 VAL A O 1
ATOM 3897 N N . VAL A 1 513 ? -2.683 2.935 -17.048 1.00 95.44 513 VAL A N 1
ATOM 3898 C CA . VAL A 1 513 ? -1.620 2.100 -17.632 1.00 95.44 513 VAL A CA 1
ATOM 3899 C C . VAL A 1 513 ? -2.173 0.806 -18.232 1.00 95.44 513 VAL A C 1
ATOM 3901 O O . VAL A 1 513 ? -1.986 0.564 -19.427 1.00 95.44 513 VAL A O 1
ATOM 3904 N N . ILE A 1 514 ? -2.879 -0.022 -17.452 1.00 95.62 514 ILE A N 1
ATOM 3905 C CA . ILE A 1 514 ? -3.444 -1.277 -17.978 1.00 95.62 514 ILE A CA 1
ATOM 3906 C C . ILE A 1 514 ? -4.460 -1.003 -19.102 1.00 95.62 514 ILE A C 1
ATOM 3908 O O . ILE A 1 514 ? -4.306 -1.582 -20.187 1.00 95.62 514 ILE A O 1
ATOM 3912 N N . PRO A 1 515 ? -5.473 -0.131 -18.916 1.00 92.88 515 PRO A N 1
ATOM 3913 C CA . PRO A 1 515 ? -6.469 0.106 -19.956 1.00 92.88 515 PRO A CA 1
ATOM 3914 C C . PRO A 1 515 ? -5.869 0.627 -21.269 1.00 92.88 515 PRO A C 1
ATOM 3916 O O . PRO A 1 515 ? -6.225 0.145 -22.349 1.00 92.88 515 PRO A O 1
ATOM 3919 N N . GLN A 1 516 ? -4.903 1.551 -21.203 1.00 92.19 516 GLN A N 1
ATOM 3920 C CA . GLN A 1 516 ? -4.242 2.088 -22.396 1.00 92.19 516 GLN A CA 1
ATOM 3921 C C . GLN A 1 516 ? -3.317 1.066 -23.066 1.00 92.19 516 GLN A C 1
ATOM 3923 O O . GLN A 1 516 ? -3.231 1.054 -24.294 1.00 92.19 516 GLN A O 1
ATOM 3928 N N . MET A 1 517 ? -2.686 0.155 -22.318 1.00 93.38 517 MET A N 1
ATOM 3929 C CA . MET A 1 517 ? -1.936 -0.960 -22.911 1.00 93.38 517 MET A CA 1
ATOM 3930 C C . MET A 1 517 ? -2.841 -1.864 -23.761 1.00 93.38 517 MET A C 1
ATOM 3932 O O . MET A 1 517 ? -2.481 -2.207 -24.894 1.00 93.38 517 MET A O 1
ATOM 3936 N N . PHE A 1 518 ? -4.040 -2.202 -23.270 1.00 93.44 518 PHE A N 1
ATOM 3937 C CA . PHE A 1 518 ? -5.032 -2.948 -24.055 1.00 93.44 518 PHE A CA 1
ATOM 3938 C C . PHE A 1 518 ? -5.506 -2.160 -25.279 1.00 93.44 518 PHE A C 1
ATOM 3940 O O . PHE A 1 518 ? -5.473 -2.675 -26.404 1.00 93.44 518 PHE A O 1
ATOM 3947 N N . ALA A 1 519 ? -5.864 -0.889 -25.092 1.00 90.94 519 ALA A N 1
ATOM 3948 C CA . ALA A 1 519 ? -6.318 -0.023 -26.174 1.00 90.94 519 ALA A CA 1
ATOM 3949 C C . ALA A 1 519 ? -5.246 0.188 -27.260 1.00 90.94 519 ALA A C 1
ATOM 3951 O O . ALA A 1 519 ? -5.572 0.222 -28.452 1.00 90.94 519 ALA A O 1
ATOM 3952 N N . ALA A 1 520 ? -3.967 0.275 -26.894 1.00 90.00 520 ALA A N 1
ATOM 3953 C CA . ALA A 1 520 ? -2.872 0.503 -27.830 1.00 90.00 520 ALA A CA 1
ATOM 3954 C C . ALA A 1 520 ? -2.440 -0.773 -28.563 1.00 90.00 520 ALA A C 1
ATOM 3956 O O . ALA A 1 520 ? -2.253 -0.737 -29.782 1.00 90.00 520 ALA A O 1
ATOM 3957 N N . HIS A 1 521 ? -2.322 -1.904 -27.858 1.00 92.12 521 HIS A N 1
ATOM 3958 C CA . HIS A 1 521 ? -1.609 -3.073 -28.392 1.00 92.12 521 HIS A CA 1
ATOM 3959 C C . HIS A 1 521 ? -2.462 -4.314 -28.604 1.00 92.12 521 HIS A C 1
ATOM 3961 O O . HIS A 1 521 ? -2.091 -5.135 -29.434 1.00 92.12 521 HIS A O 1
ATOM 3967 N N . TYR A 1 522 ? -3.615 -4.452 -27.954 1.00 92.25 522 TYR A N 1
ATOM 3968 C CA . TYR A 1 522 ? -4.443 -5.655 -28.073 1.00 92.25 522 TYR A CA 1
ATOM 3969 C C . TYR A 1 522 ? -5.652 -5.468 -28.998 1.00 92.25 522 TYR A C 1
ATOM 3971 O O . TYR A 1 522 ? -6.070 -4.337 -29.261 1.00 92.25 522 TYR A O 1
ATOM 3979 N N . PRO A 1 523 ? -6.238 -6.557 -29.531 1.00 86.75 523 PRO A N 1
ATOM 3980 C CA . PRO A 1 523 ? -7.484 -6.488 -30.290 1.00 86.75 523 PRO A CA 1
ATOM 3981 C C . PRO A 1 523 ? -8.617 -5.801 -29.514 1.00 86.75 523 PRO A C 1
ATOM 3983 O O . PRO A 1 523 ? -8.668 -5.852 -28.293 1.00 86.75 523 PRO A O 1
ATOM 3986 N N . ILE A 1 524 ? -9.595 -5.231 -30.225 1.00 82.25 524 ILE A N 1
ATOM 3987 C CA . ILE A 1 524 ? -10.756 -4.566 -29.596 1.00 82.25 524 ILE A CA 1
ATOM 3988 C C . ILE A 1 524 ? -11.597 -5.505 -28.712 1.00 82.25 524 ILE A C 1
ATOM 3990 O O . ILE A 1 524 ? -12.301 -5.056 -27.822 1.00 82.25 524 ILE A O 1
ATOM 3994 N N . ALA A 1 525 ? -11.509 -6.821 -28.928 1.00 84.38 525 ALA A N 1
ATOM 3995 C CA . ALA A 1 525 ? -12.150 -7.825 -28.073 1.00 84.38 525 ALA A CA 1
ATOM 3996 C C . ALA A 1 525 ? -11.532 -7.917 -26.661 1.00 84.38 525 ALA A C 1
ATOM 3998 O O . ALA A 1 525 ? -12.054 -8.627 -25.807 1.00 84.38 525 ALA A O 1
ATOM 3999 N N . CYS A 1 526 ? -10.408 -7.238 -26.446 1.00 83.00 526 CYS A N 1
ATOM 4000 C CA . CYS A 1 526 ? -9.686 -7.114 -25.185 1.00 83.00 526 CYS A CA 1
ATOM 4001 C C . CYS A 1 526 ? -9.868 -5.723 -24.570 1.00 83.00 526 CYS A C 1
ATOM 4003 O O . CYS A 1 526 ? -9.250 -5.428 -23.554 1.00 83.00 526 CYS A O 1
ATOM 4005 N N . ASP A 1 527 ? -10.623 -4.847 -25.239 1.00 77.81 527 ASP A N 1
ATOM 4006 C CA . ASP A 1 527 ? -10.791 -3.467 -24.819 1.00 77.81 527 ASP A CA 1
ATOM 4007 C C . ASP A 1 527 ? -11.672 -3.402 -23.573 1.00 77.81 527 ASP A C 1
ATOM 4009 O O . ASP A 1 527 ? -12.785 -3.930 -23.540 1.00 77.81 527 ASP A O 1
ATOM 4013 N N . VAL A 1 528 ? -11.147 -2.730 -22.559 1.00 76.88 528 VAL A N 1
ATOM 4014 C CA . VAL A 1 528 ? -11.789 -2.516 -21.263 1.00 76.88 528 VAL A CA 1
ATOM 4015 C C . VAL A 1 528 ? -12.335 -1.089 -21.134 1.00 76.88 528 VAL A C 1
ATOM 4017 O O . VAL A 1 528 ? -13.083 -0.810 -20.206 1.00 76.88 528 VAL A O 1
ATOM 4020 N N . LEU A 1 529 ? -12.044 -0.200 -22.100 1.00 66.25 529 LEU A N 1
ATOM 4021 C CA . LEU A 1 529 ? -12.450 1.217 -22.122 1.00 66.25 529 LEU A CA 1
ATOM 4022 C C . LEU A 1 529 ? -13.699 1.500 -22.981 1.00 66.25 529 LEU A C 1
ATOM 4024 O O . LEU A 1 529 ? -14.016 2.652 -23.277 1.00 66.25 529 LEU A O 1
ATOM 4028 N N . GLY A 1 530 ? -14.425 0.460 -23.401 1.00 52.38 530 GLY A N 1
ATOM 4029 C CA . GLY A 1 530 ? -15.501 0.589 -24.393 1.00 52.38 530 GLY A CA 1
ATOM 4030 C C . GLY A 1 530 ? -16.753 -0.247 -24.147 1.00 52.38 530 GLY A C 1
ATOM 4031 O O . GLY A 1 530 ? -17.691 -0.186 -24.945 1.00 52.38 530 GLY A O 1
ATOM 4032 N N . ALA A 1 531 ? -16.823 -1.010 -23.059 1.00 41.00 531 ALA A N 1
ATOM 4033 C CA . ALA A 1 531 ? -18.007 -1.791 -22.738 1.00 41.00 531 ALA A CA 1
ATOM 4034 C C . ALA A 1 531 ? -18.899 -1.020 -21.760 1.00 41.00 531 ALA A C 1
ATOM 4036 O O . ALA A 1 531 ? -18.808 -1.174 -20.550 1.00 41.00 531 ALA A O 1
ATOM 4037 N N . THR A 1 532 ? -19.850 -0.250 -22.290 1.00 35.81 532 THR A N 1
ATOM 4038 C CA . THR A 1 532 ? -21.110 -0.012 -21.566 1.00 35.81 532 THR A CA 1
ATOM 4039 C C . THR A 1 532 ? -21.875 -1.337 -21.494 1.00 35.81 532 THR A C 1
ATOM 4041 O O . THR A 1 532 ? -22.866 -1.554 -22.187 1.00 35.81 532 THR A O 1
ATOM 4044 N N . ALA A 1 533 ? -21.377 -2.274 -20.695 1.00 32.66 533 ALA A N 1
ATOM 4045 C CA . ALA A 1 533 ? -22.070 -3.497 -20.352 1.00 32.66 533 ALA A CA 1
ATOM 4046 C C . ALA A 1 533 ? -22.430 -3.399 -18.873 1.00 32.66 533 ALA A C 1
ATOM 4048 O O . ALA A 1 533 ? -21.573 -3.447 -18.000 1.00 32.66 533 ALA A O 1
ATOM 4049 N N . ALA A 1 534 ? -23.726 -3.209 -18.620 1.00 28.53 534 ALA A N 1
ATOM 4050 C CA . ALA A 1 534 ? -24.344 -3.406 -17.316 1.00 28.53 534 ALA A CA 1
ATOM 4051 C C . ALA A 1 534 ? -23.813 -4.690 -16.644 1.00 28.53 534 ALA A C 1
ATOM 4053 O O . ALA A 1 534 ? -23.506 -5.642 -17.369 1.00 28.53 534 ALA A O 1
ATOM 4054 N N . PRO A 1 535 ? -23.760 -4.761 -15.299 1.00 30.16 535 PRO A N 1
ATOM 4055 C CA . PRO A 1 535 ? -23.266 -5.941 -14.599 1.00 30.16 535 PRO A CA 1
ATOM 4056 C C . PRO A 1 535 ? -24.028 -7.174 -15.087 1.00 30.16 535 PRO A C 1
ATOM 4058 O O . PRO A 1 535 ? -25.239 -7.304 -14.887 1.00 30.16 535 PRO A O 1
ATOM 4061 N N . SER A 1 536 ? -23.329 -8.073 -15.780 1.00 28.95 536 SER A N 1
ATOM 4062 C CA . SER A 1 536 ? -23.899 -9.327 -16.248 1.00 28.95 536 SER A CA 1
ATOM 4063 C C . SER A 1 536 ? -23.978 -10.299 -15.078 1.00 28.95 536 SER A C 1
ATOM 4065 O O . SER A 1 536 ? -23.147 -11.190 -14.928 1.00 28.95 536 SER A O 1
ATOM 4067 N N . THR A 1 537 ? -25.019 -10.154 -14.263 1.00 30.75 537 THR A N 1
ATOM 4068 C CA . THR A 1 537 ? -25.583 -11.308 -13.567 1.00 30.75 537 THR A CA 1
ATOM 4069 C C . THR A 1 537 ? -26.293 -12.156 -14.626 1.00 30.75 537 THR A C 1
ATOM 4071 O O . THR A 1 537 ? -27.248 -11.726 -15.274 1.00 30.75 537 THR A O 1
ATOM 4074 N N . LEU A 1 538 ? -25.783 -13.357 -14.896 1.00 28.50 538 LEU A N 1
ATOM 4075 C CA . LEU A 1 538 ? -26.447 -14.286 -15.808 1.00 28.50 538 LEU A CA 1
ATOM 4076 C C . LEU A 1 538 ? -27.725 -14.837 -15.157 1.00 28.50 538 LEU A C 1
ATOM 4078 O O . LEU A 1 538 ? -27.662 -15.703 -14.290 1.00 28.50 538 LEU A O 1
ATOM 4082 N N . ALA A 1 539 ? -28.885 -14.403 -15.655 1.00 25.78 539 ALA A N 1
ATOM 4083 C CA . ALA A 1 539 ? -30.132 -15.175 -15.683 1.00 25.78 539 ALA A CA 1
ATOM 4084 C C . ALA A 1 539 ? -30.961 -14.809 -16.952 1.00 25.78 539 ALA A C 1
ATOM 4086 O O . ALA A 1 539 ? -30.759 -13.739 -17.524 1.00 25.78 539 ALA A O 1
ATOM 4087 N N . PRO A 1 540 ? -31.831 -15.705 -17.473 1.00 30.47 540 PRO A N 1
ATOM 4088 C CA . PRO A 1 540 ? -32.072 -15.887 -18.913 1.00 30.47 540 PRO A CA 1
ATOM 4089 C C . PRO A 1 540 ? -33.118 -14.962 -19.584 1.00 30.47 540 PRO A C 1
ATOM 4091 O O . PRO A 1 540 ? -34.025 -14.415 -18.970 1.00 30.47 540 PRO A O 1
ATOM 4094 N N . THR A 1 541 ? -32.967 -14.880 -20.909 1.00 35.03 541 THR A N 1
ATOM 4095 C CA . THR A 1 541 ? -33.521 -14.006 -21.973 1.00 35.03 541 THR A CA 1
ATOM 4096 C C . THR A 1 541 ? -35.048 -13.912 -22.183 1.00 35.03 541 THR A C 1
ATOM 4098 O O . THR A 1 541 ? -35.734 -14.914 -21.998 1.00 35.03 541 THR A O 1
ATOM 4101 N N . ASN A 1 542 ? -35.542 -12.786 -22.765 1.00 28.80 542 ASN A N 1
ATOM 4102 C CA . ASN A 1 542 ? -36.306 -12.709 -24.053 1.00 28.80 542 ASN A CA 1
ATOM 4103 C C . ASN A 1 542 ? -36.820 -11.277 -24.452 1.00 28.80 542 ASN A C 1
ATOM 4105 O O . ASN A 1 542 ? -37.815 -10.828 -23.902 1.00 28.80 542 ASN A O 1
ATOM 4109 N N . SER A 1 543 ? -36.167 -10.649 -25.462 1.00 25.03 543 SER A N 1
ATOM 4110 C CA . SER A 1 543 ? -36.622 -9.804 -26.629 1.00 25.03 543 SER A CA 1
ATOM 4111 C C . SER A 1 543 ? -37.753 -8.723 -26.551 1.00 25.03 543 SER A C 1
ATOM 4113 O O . SER A 1 543 ? -38.638 -8.843 -25.716 1.00 25.03 543 SER A O 1
ATOM 4115 N N . PRO A 1 544 ? -37.943 -7.803 -27.554 1.00 34.72 544 PRO A N 1
ATOM 4116 C CA . PRO A 1 544 ? -37.029 -7.109 -28.500 1.00 34.72 544 PRO A CA 1
ATOM 4117 C C . PRO A 1 544 ? -37.290 -5.573 -28.754 1.00 34.72 544 PRO A C 1
ATOM 4119 O O . PRO A 1 544 ? -38.421 -5.117 -28.871 1.00 34.72 544 PRO A O 1
ATOM 4122 N N . VAL A 1 545 ? -36.189 -4.822 -28.934 1.00 27.58 545 VAL A N 1
ATOM 4123 C CA . VAL A 1 545 ? -35.809 -3.669 -29.821 1.00 27.58 545 VAL A CA 1
ATOM 4124 C C . VAL A 1 545 ? -36.844 -2.848 -30.649 1.00 27.58 545 VAL A C 1
ATOM 4126 O O . VAL A 1 545 ? -37.600 -3.422 -31.427 1.00 27.58 545 VAL A O 1
ATOM 4129 N N . THR A 1 546 ? -36.725 -1.493 -30.667 1.00 28.42 546 THR A N 1
ATOM 4130 C CA . THR A 1 546 ? -36.410 -0.617 -31.859 1.00 28.42 546 THR A CA 1
ATOM 4131 C C . THR A 1 546 ? -36.278 0.910 -31.539 1.00 28.42 546 THR A C 1
ATOM 4133 O O . THR A 1 546 ? -36.813 1.337 -30.521 1.00 28.42 546 THR A O 1
ATOM 4136 N N . PRO A 1 547 ? -35.545 1.728 -32.354 1.00 37.53 547 PRO A N 1
ATOM 4137 C CA . PRO A 1 547 ? -34.811 2.947 -31.924 1.00 37.53 547 PRO A CA 1
ATOM 4138 C C . PRO A 1 547 ? -35.100 4.261 -32.724 1.00 37.53 547 PRO A C 1
ATOM 4140 O O . PRO A 1 547 ? -35.994 4.265 -33.570 1.00 37.53 547 PRO A O 1
ATOM 4143 N N . ALA A 1 548 ? -34.239 5.295 -32.511 1.00 28.19 548 ALA A N 1
ATOM 4144 C CA . ALA A 1 548 ? -33.824 6.451 -33.375 1.00 28.19 548 ALA A CA 1
ATOM 4145 C C . ALA A 1 548 ? -34.240 7.876 -32.884 1.00 28.19 548 ALA A C 1
ATOM 4147 O O . ALA A 1 548 ? -35.232 7.954 -32.162 1.00 28.19 548 ALA A O 1
ATOM 4148 N N . PRO A 1 549 ? -33.659 9.023 -33.354 1.00 37.25 549 PRO A N 1
ATOM 4149 C CA . PRO A 1 549 ? -32.316 9.355 -33.902 1.00 37.25 549 PRO A CA 1
ATOM 4150 C C . PRO A 1 549 ? -31.702 10.748 -33.476 1.00 37.25 549 PRO A C 1
ATOM 4152 O O . PRO A 1 549 ? -32.313 11.537 -32.764 1.00 37.25 549 PRO A O 1
ATOM 4155 N N . THR A 1 550 ? -30.480 10.983 -33.991 1.00 31.48 550 THR A N 1
ATOM 4156 C CA . THR A 1 550 ? -29.560 12.147 -34.212 1.00 31.48 550 THR A CA 1
ATOM 4157 C C . THR A 1 550 ? -30.044 13.623 -34.276 1.00 31.48 550 THR A C 1
ATOM 4159 O O . THR A 1 550 ? -31.127 13.889 -34.782 1.00 31.48 550 THR A O 1
ATOM 4162 N N . ASP A 1 551 ? -29.202 14.618 -33.902 1.00 31.05 551 ASP A N 1
ATOM 4163 C CA . ASP A 1 551 ? -28.252 15.382 -34.774 1.00 31.05 551 ASP A CA 1
ATOM 4164 C C . ASP A 1 551 ? -27.600 16.629 -34.089 1.00 31.05 551 ASP A C 1
ATOM 4166 O O . ASP A 1 551 ? -28.070 17.113 -33.066 1.00 31.05 551 ASP A O 1
ATOM 4170 N N . ALA A 1 552 ? -26.487 17.102 -34.676 1.00 29.05 552 ALA A N 1
ATOM 4171 C CA . ALA A 1 552 ? -25.386 17.945 -34.153 1.00 29.05 552 ALA A CA 1
ATOM 4172 C C . ALA A 1 552 ? -25.558 19.508 -34.275 1.00 29.05 552 ALA A C 1
ATOM 4174 O O . ALA A 1 552 ? -26.685 19.987 -34.211 1.00 29.05 552 ALA A O 1
ATOM 4175 N N . PRO A 1 553 ? -24.537 20.337 -34.636 1.00 46.97 553 PRO A N 1
ATOM 4176 C CA . PRO A 1 553 ? -23.352 20.887 -33.909 1.00 46.97 553 PRO A CA 1
ATOM 4177 C C . PRO A 1 553 ? -23.234 22.448 -33.965 1.00 46.97 553 PRO A C 1
ATOM 4179 O O . PRO A 1 553 ? -23.839 23.030 -34.856 1.00 46.97 553 PRO A O 1
ATOM 4182 N N . VAL A 1 554 ? -22.371 23.144 -33.179 1.00 31.61 554 VAL A N 1
ATOM 4183 C CA . VAL A 1 554 ? -21.834 24.506 -33.534 1.00 31.61 554 VAL A CA 1
ATOM 4184 C C . VAL A 1 554 ? -20.458 24.849 -32.888 1.00 31.61 554 VAL A C 1
ATOM 4186 O O . VAL A 1 554 ? -20.172 24.482 -31.756 1.00 31.61 554 VAL A O 1
ATOM 4189 N N . THR A 1 555 ? -19.641 25.580 -33.659 1.00 30.48 555 THR A N 1
ATOM 4190 C CA . THR A 1 555 ? -18.213 26.000 -33.629 1.00 30.48 555 THR A CA 1
ATOM 4191 C C . THR A 1 555 ? -17.803 27.306 -32.881 1.00 30.48 555 THR A C 1
ATOM 4193 O O . THR A 1 555 ? -18.521 28.294 -32.949 1.00 30.48 555 THR A O 1
ATOM 4196 N N . LEU A 1 556 ? -16.575 27.290 -32.312 1.00 29.25 556 LEU A N 1
ATOM 4197 C CA . LEU A 1 556 ? -15.402 28.232 -32.249 1.00 29.25 556 LEU A CA 1
ATOM 4198 C C . LEU A 1 556 ? -15.476 29.794 -32.097 1.00 29.25 556 LEU A C 1
ATOM 4200 O O . LEU A 1 556 ? -15.904 30.464 -33.029 1.00 29.25 556 LEU A O 1
ATOM 4204 N N . ALA A 1 557 ? -14.832 30.293 -31.004 1.00 29.27 557 ALA A N 1
ATOM 4205 C CA . ALA A 1 557 ? -13.833 31.401 -30.760 1.00 29.27 557 ALA A CA 1
ATOM 4206 C C . ALA A 1 557 ? -13.988 32.838 -31.378 1.00 29.27 557 ALA A C 1
ATOM 4208 O O . ALA A 1 557 ? -14.801 32.973 -32.287 1.00 29.27 557 ALA A O 1
ATOM 4209 N N . PRO A 1 558 ? -13.201 33.916 -31.025 1.00 39.75 558 PRO A N 1
ATOM 4210 C CA . PRO A 1 558 ? -12.067 34.093 -30.066 1.00 39.75 558 PRO A CA 1
ATOM 4211 C C . PRO A 1 558 ? -11.957 35.454 -29.259 1.00 39.75 558 PRO A C 1
ATOM 4213 O O . PRO A 1 558 ? -12.690 36.402 -29.515 1.00 39.75 558 PRO A O 1
ATOM 4216 N N . THR A 1 559 ? -10.970 35.514 -28.332 1.00 32.34 559 THR A N 1
ATOM 4217 C CA . THR A 1 559 ? -10.063 36.619 -27.847 1.00 32.34 559 THR A CA 1
ATOM 4218 C C . THR A 1 559 ? -10.539 38.035 -27.444 1.00 32.34 559 THR A C 1
ATOM 4220 O O . THR A 1 559 ? -11.087 38.748 -28.273 1.00 32.34 559 THR A O 1
ATOM 4223 N N . ASP A 1 560 ? -10.101 38.509 -26.257 1.00 30.27 560 ASP A N 1
ATOM 4224 C CA . ASP A 1 560 ? -9.283 39.742 -26.095 1.00 30.27 560 ASP A CA 1
ATOM 4225 C C . ASP A 1 560 ? -8.668 39.895 -24.677 1.00 30.27 560 ASP A C 1
ATOM 4227 O O . ASP A 1 560 ? -9.284 39.553 -23.669 1.00 30.27 560 ASP A O 1
ATOM 4231 N N . SER A 1 561 ? -7.428 40.402 -24.625 1.00 28.97 561 SER A N 1
ATOM 4232 C CA . SER A 1 561 ? -6.589 40.619 -23.427 1.00 28.97 561 SER A CA 1
ATOM 4233 C C . SER A 1 561 ? -6.969 41.877 -22.611 1.00 28.97 561 SER A C 1
ATOM 4235 O O . SER A 1 561 ? -7.551 42.806 -23.173 1.00 28.97 561 SER A O 1
ATOM 4237 N N . PRO A 1 562 ? -6.579 41.998 -21.320 1.00 34.84 562 PRO A N 1
ATOM 4238 C CA . PRO A 1 562 ? -6.929 43.147 -20.481 1.00 34.84 562 PRO A CA 1
ATOM 4239 C C . PRO A 1 562 ? -5.915 44.304 -20.544 1.00 34.84 562 PRO A C 1
ATOM 4241 O O . PRO A 1 562 ? -4.707 44.107 -20.669 1.00 34.84 562 PRO A O 1
ATOM 4244 N N . VAL A 1 563 ? -6.437 45.525 -20.388 1.00 30.12 563 VAL A N 1
ATOM 4245 C CA . VAL A 1 563 ? -5.713 46.805 -20.307 1.00 30.12 563 VAL A CA 1
ATOM 4246 C C . VAL A 1 563 ? -5.540 47.229 -18.842 1.00 30.12 563 VAL A C 1
ATOM 4248 O O . VAL A 1 563 ? -6.492 47.216 -18.068 1.00 30.12 563 VAL A O 1
ATOM 4251 N N . THR A 1 564 ? -4.331 47.662 -18.487 1.00 32.34 564 THR A N 1
ATOM 4252 C CA . THR A 1 564 ? -3.945 48.269 -17.200 1.00 32.34 564 THR A CA 1
ATOM 4253 C C . THR A 1 564 ? -4.354 49.749 -17.111 1.00 32.34 564 THR A C 1
ATOM 4255 O O . THR A 1 564 ? -4.211 50.470 -18.102 1.00 32.34 564 THR A O 1
ATOM 4258 N N . PRO A 1 565 ? -4.709 50.268 -15.922 1.00 31.92 565 PRO A N 1
ATOM 4259 C CA . PRO A 1 565 ? -4.465 51.669 -15.584 1.00 31.92 565 PRO A CA 1
ATOM 4260 C C . PRO A 1 565 ? -3.506 51.840 -14.392 1.00 31.92 565 PRO A C 1
ATOM 4262 O O . PRO A 1 565 ? -3.467 51.038 -13.465 1.00 31.92 565 PRO A O 1
ATOM 4265 N N . ALA A 1 566 ? -2.726 52.918 -14.465 1.00 28.88 566 ALA A N 1
ATOM 4266 C CA . ALA A 1 566 ? -1.699 53.354 -13.518 1.00 28.88 566 ALA A CA 1
ATOM 4267 C C . ALA A 1 566 ? -2.250 54.441 -12.540 1.00 28.88 566 ALA A C 1
ATOM 4269 O O . ALA A 1 566 ? -3.455 54.691 -12.552 1.00 28.88 566 ALA A O 1
ATOM 4270 N N . PRO A 1 567 ? -1.432 55.080 -11.676 1.00 38.72 567 PRO A N 1
ATOM 4271 C CA . PRO A 1 567 ? -1.548 55.014 -10.219 1.00 38.72 567 PRO A CA 1
ATOM 4272 C C . PRO A 1 567 ? -2.068 56.314 -9.573 1.00 38.72 567 PRO A C 1
ATOM 4274 O O . PRO A 1 567 ? -1.964 57.398 -10.149 1.00 38.72 567 PRO A O 1
ATOM 4277 N N . THR A 1 568 ? -2.534 56.227 -8.325 1.00 31.58 568 THR A N 1
ATOM 4278 C CA . THR A 1 568 ? -2.823 57.401 -7.483 1.00 31.58 568 THR A CA 1
ATOM 4279 C C . THR A 1 568 ? -2.252 57.239 -6.077 1.00 31.58 568 THR A C 1
ATOM 4281 O O . THR A 1 568 ? -2.414 56.194 -5.459 1.00 31.58 568 THR A O 1
ATOM 4284 N N . ASP A 1 569 ? -1.620 58.332 -5.638 1.00 33.25 569 ASP A N 1
ATOM 4285 C CA . ASP A 1 569 ? -1.204 58.754 -4.294 1.00 33.25 569 ASP A CA 1
ATOM 4286 C C . ASP A 1 569 ? -0.130 57.952 -3.535 1.00 33.25 569 ASP A C 1
ATOM 4288 O O . ASP A 1 569 ? -0.360 56.899 -2.953 1.00 33.25 569 ASP A O 1
ATOM 4292 N N . ALA A 1 570 ? 1.071 58.543 -3.488 1.00 29.70 570 ALA A N 1
ATOM 4293 C CA . ALA A 1 570 ? 2.206 58.102 -2.683 1.00 29.70 570 ALA A CA 1
ATOM 4294 C C . ALA A 1 570 ? 2.028 58.492 -1.196 1.00 29.70 570 ALA A C 1
ATOM 4296 O O . ALA A 1 570 ? 1.880 59.685 -0.905 1.00 29.70 570 ALA A O 1
ATOM 4297 N N . PRO A 1 571 ? 2.108 57.540 -0.248 1.00 38.12 571 PRO A N 1
ATOM 4298 C CA . PRO A 1 571 ? 2.183 57.834 1.179 1.00 38.12 571 PRO A CA 1
ATOM 4299 C C . PRO A 1 571 ? 3.570 58.359 1.580 1.00 38.12 571 PRO A C 1
ATOM 4301 O O . PRO A 1 571 ? 4.597 57.986 1.012 1.00 38.12 571 PRO A O 1
ATOM 4304 N N . VAL A 1 572 ? 3.582 59.221 2.597 1.00 39.25 572 VAL A N 1
ATOM 4305 C CA . VAL A 1 572 ? 4.765 59.671 3.345 1.00 39.25 572 VAL A CA 1
ATOM 4306 C C . VAL A 1 572 ? 5.544 58.448 3.829 1.00 39.25 572 VAL A C 1
ATOM 4308 O O . VAL A 1 572 ? 4.961 57.607 4.500 1.00 39.25 572 VAL A O 1
ATOM 4311 N N . VAL A 1 573 ? 6.836 58.348 3.497 1.00 41.28 573 VAL A N 1
ATOM 4312 C CA . VAL A 1 573 ? 7.706 57.243 3.939 1.00 41.28 573 VAL A CA 1
ATOM 4313 C C . VAL A 1 573 ? 7.935 57.366 5.451 1.00 41.28 573 VAL A C 1
ATOM 4315 O O . VAL A 1 573 ? 8.574 58.337 5.870 1.00 41.28 573 VAL A O 1
ATOM 4318 N N . PRO A 1 574 ? 7.440 56.429 6.275 1.00 57.44 574 PRO A N 1
ATOM 4319 C CA . PRO A 1 574 ? 7.781 56.369 7.690 1.00 57.44 574 PRO A CA 1
ATOM 4320 C C . PRO A 1 574 ? 9.275 56.039 7.847 1.00 57.44 574 PRO A C 1
ATOM 4322 O O . PRO A 1 574 ? 9.816 55.221 7.100 1.00 57.44 574 PRO A O 1
ATOM 4325 N N . GLY A 1 575 ? 9.970 56.698 8.775 1.00 78.62 575 GLY A N 1
ATOM 4326 C CA . GLY A 1 575 ? 11.386 56.424 9.029 1.00 78.62 575 GLY A CA 1
ATOM 4327 C C . GLY A 1 575 ? 11.539 55.164 9.877 1.00 78.62 575 GLY A C 1
ATOM 4328 O O . GLY A 1 575 ? 10.982 55.108 10.957 1.00 78.62 575 GLY A O 1
ATOM 4329 N N . LEU A 1 576 ? 12.299 54.171 9.415 1.00 88.00 576 LEU A N 1
ATOM 4330 C CA . LEU A 1 576 ? 12.549 52.933 10.164 1.00 88.00 576 LEU A CA 1
ATOM 4331 C C . LEU A 1 576 ? 13.232 53.230 11.518 1.00 88.00 576 LEU A C 1
ATOM 4333 O O . LEU A 1 576 ? 14.353 53.742 11.543 1.00 88.00 576 LEU A O 1
ATOM 4337 N N . VAL A 1 577 ? 12.558 52.899 12.619 1.00 90.81 577 VAL A N 1
ATOM 4338 C CA . VAL A 1 577 ? 12.954 53.164 14.013 1.00 90.81 577 VAL A CA 1
ATOM 4339 C C . VAL A 1 577 ? 13.811 52.030 14.575 1.00 90.81 577 VAL A C 1
ATOM 4341 O O . VAL A 1 577 ? 14.935 52.243 15.033 1.00 90.81 577 VAL A O 1
ATOM 4344 N N . ALA A 1 578 ? 13.289 50.809 14.516 1.00 94.69 578 ALA A N 1
ATOM 4345 C CA . ALA A 1 578 ? 13.907 49.610 15.067 1.00 94.69 578 ALA A CA 1
ATOM 4346 C C . ALA A 1 578 ? 13.506 48.394 14.228 1.00 94.69 578 ALA A C 1
ATOM 4348 O O . ALA A 1 578 ? 12.514 48.445 13.502 1.00 94.69 578 ALA A O 1
ATOM 4349 N N . TYR A 1 579 ? 14.284 47.320 14.284 1.00 97.19 579 TYR A N 1
ATOM 4350 C CA . TYR A 1 579 ? 13.971 46.097 13.558 1.00 97.19 579 TYR A CA 1
ATOM 4351 C C . TYR A 1 579 ? 14.708 44.872 14.091 1.00 97.19 579 TYR A C 1
ATOM 4353 O O . TYR A 1 579 ? 15.733 44.989 14.767 1.00 97.19 579 TYR A O 1
ATOM 4361 N N . ASP A 1 580 ? 14.197 43.703 13.724 1.00 97.94 580 ASP A N 1
ATOM 4362 C CA . ASP A 1 580 ? 14.812 42.393 13.906 1.00 97.94 580 ASP A CA 1
ATOM 4363 C C . ASP A 1 580 ? 14.571 41.523 12.661 1.00 97.94 580 ASP A C 1
ATOM 4365 O O . ASP A 1 580 ? 13.588 41.727 11.946 1.00 97.94 580 ASP A O 1
ATOM 4369 N N . MET A 1 581 ? 15.469 40.571 12.386 1.00 96.06 581 MET A N 1
ATOM 4370 C CA . MET A 1 581 ? 15.406 39.700 11.198 1.00 96.06 581 MET A CA 1
ATOM 4371 C C . MET A 1 581 ? 15.335 40.468 9.863 1.00 96.06 581 MET A C 1
ATOM 4373 O O . MET A 1 581 ? 14.690 40.017 8.919 1.00 96.06 581 MET A O 1
ATOM 4377 N N . VAL A 1 582 ? 15.975 41.642 9.762 1.00 93.88 582 VAL A N 1
ATOM 4378 C CA . VAL A 1 582 ? 16.058 42.406 8.501 1.00 93.88 582 VAL A CA 1
ATOM 4379 C C . VAL A 1 582 ? 17.441 42.234 7.910 1.00 93.88 582 VAL A C 1
ATOM 4381 O O . VAL A 1 582 ? 18.413 42.744 8.470 1.00 93.88 582 VAL A O 1
ATOM 4384 N N . ASN A 1 583 ? 17.547 41.519 6.787 1.00 89.81 583 ASN A N 1
ATOM 4385 C CA . ASN A 1 583 ? 18.832 41.047 6.258 1.00 89.81 583 ASN A CA 1
ATOM 4386 C C . ASN A 1 583 ? 19.662 40.319 7.339 1.00 89.81 583 ASN A C 1
ATOM 4388 O O . ASN A 1 583 ? 20.881 40.486 7.413 1.00 89.81 583 ASN A O 1
ATOM 4392 N N . SER A 1 584 ? 18.999 39.556 8.217 1.00 92.06 584 SER A N 1
ATOM 4393 C CA . SER A 1 584 ? 19.614 38.881 9.379 1.00 92.06 584 SER A CA 1
ATOM 4394 C C . SER A 1 584 ? 20.318 39.818 10.373 1.00 92.06 584 SER A C 1
ATOM 4396 O O . SER A 1 584 ? 21.278 39.431 11.040 1.00 92.06 584 SER A O 1
ATOM 4398 N N . ALA A 1 585 ? 19.876 41.073 10.455 1.00 93.56 585 ALA A N 1
ATOM 4399 C CA . ALA A 1 585 ? 20.364 42.050 11.416 1.00 93.56 585 ALA A CA 1
ATOM 4400 C C . ALA A 1 585 ? 19.219 42.610 12.263 1.00 93.56 585 ALA A C 1
ATOM 4402 O O . ALA A 1 585 ? 18.048 42.590 11.869 1.00 93.56 585 ALA A O 1
ATOM 4403 N N . SER A 1 586 ? 19.597 43.188 13.401 1.00 95.56 586 SER A N 1
ATOM 4404 C CA . SER A 1 586 ? 18.686 43.877 14.313 1.00 95.56 586 SER A CA 1
ATOM 4405 C C . SER A 1 586 ? 19.222 45.277 14.630 1.00 95.56 586 SER A C 1
ATOM 4407 O O . SER A 1 586 ? 20.432 45.492 14.745 1.00 95.56 586 SER A O 1
ATOM 4409 N N . HIS A 1 587 ? 18.324 46.243 14.803 1.00 94.69 587 HIS A N 1
ATOM 4410 C CA . HIS A 1 587 ? 18.636 47.606 15.235 1.00 94.69 587 HIS A CA 1
ATOM 4411 C C . HIS A 1 587 ? 17.608 48.051 16.263 1.00 94.69 587 HIS A C 1
ATOM 4413 O O . HIS A 1 587 ? 16.410 47.900 16.048 1.00 94.69 587 HIS A O 1
ATOM 4419 N N . GLY A 1 588 ? 18.064 48.607 17.382 1.00 93.25 588 GLY A N 1
ATOM 4420 C CA . GLY A 1 588 ? 17.165 49.004 18.464 1.00 93.25 588 GLY A CA 1
ATOM 4421 C C . GLY A 1 588 ? 16.487 47.827 19.176 1.00 93.25 588 GLY A C 1
ATOM 4422 O O . GLY A 1 588 ? 15.608 48.068 19.988 1.00 93.25 588 GLY A O 1
ATOM 4423 N N . LEU A 1 589 ? 16.872 46.570 18.917 1.00 96.81 589 LEU A N 1
ATOM 4424 C CA . LEU A 1 589 ? 16.416 45.413 19.694 1.00 96.81 589 LEU A CA 1
ATOM 4425 C C . LEU A 1 589 ? 17.115 45.414 21.064 1.00 96.81 589 LEU A C 1
ATOM 4427 O O . LEU A 1 589 ? 18.336 45.289 21.147 1.00 96.81 589 LEU A O 1
ATOM 4431 N N . ILE A 1 590 ? 16.339 45.579 22.133 1.00 96.81 590 ILE A N 1
ATOM 4432 C CA . ILE A 1 590 ? 16.786 45.518 23.530 1.00 96.81 590 ILE A CA 1
ATOM 4433 C C . ILE A 1 590 ? 16.951 44.059 23.958 1.00 96.81 590 ILE A C 1
ATOM 4435 O O . ILE A 1 590 ? 17.970 43.702 24.551 1.00 96.81 590 ILE A O 1
ATOM 4439 N N . SER A 1 591 ? 15.946 43.223 23.687 1.00 97.06 591 SER A N 1
ATOM 4440 C CA . SER A 1 591 ? 15.953 41.806 24.048 1.00 97.06 591 SER A CA 1
ATOM 4441 C C . SER A 1 591 ? 15.055 40.980 23.124 1.00 97.06 591 SER A C 1
ATOM 4443 O O . SER A 1 591 ? 14.076 41.482 22.573 1.00 97.06 591 SER A O 1
ATOM 4445 N N . TYR A 1 592 ? 15.408 39.707 22.971 1.00 97.19 592 TYR A N 1
ATOM 4446 C CA . TYR A 1 592 ? 14.564 38.652 22.420 1.00 97.19 592 TYR A CA 1
ATOM 4447 C C . TYR A 1 592 ? 14.623 37.475 23.395 1.00 97.19 592 TYR A C 1
ATOM 4449 O O . TYR A 1 592 ? 15.715 37.075 23.807 1.00 97.19 592 TYR A O 1
ATOM 4457 N N . THR A 1 593 ? 13.464 36.956 23.790 1.00 96.50 593 THR A N 1
ATOM 4458 C CA . THR A 1 593 ? 13.345 35.806 24.691 1.00 96.50 593 THR A CA 1
ATOM 4459 C C . THR A 1 593 ? 12.399 34.781 24.090 1.00 96.50 593 THR A C 1
ATOM 4461 O O . THR A 1 593 ? 11.277 35.120 23.711 1.00 96.50 593 THR A O 1
ATOM 4464 N N . ASN A 1 594 ? 12.854 33.534 24.028 1.00 93.44 594 ASN A N 1
ATOM 4465 C CA . ASN A 1 594 ? 12.093 32.399 23.533 1.00 93.44 594 ASN A CA 1
ATOM 4466 C C . ASN A 1 594 ? 12.523 31.144 24.293 1.00 93.44 594 ASN A C 1
ATOM 4468 O O . ASN A 1 594 ? 13.645 30.662 24.104 1.00 93.44 594 ASN A O 1
ATOM 4472 N N . ASP A 1 595 ? 11.627 30.623 25.124 1.00 86.75 595 ASP A N 1
ATOM 4473 C CA . ASP A 1 595 ? 11.892 29.444 25.951 1.00 86.75 595 ASP A CA 1
ATOM 4474 C C . ASP A 1 595 ? 11.906 28.143 25.128 1.00 86.75 595 ASP A C 1
ATOM 4476 O O . ASP A 1 595 ? 12.375 27.119 25.614 1.00 86.75 595 ASP A O 1
ATOM 4480 N N . PHE A 1 596 ? 11.472 28.196 23.863 1.00 86.31 596 PHE A N 1
ATOM 4481 C CA . PHE A 1 596 ? 11.399 27.045 22.960 1.00 86.31 596 PHE A CA 1
ATOM 4482 C C . PHE A 1 596 ? 12.612 26.908 22.030 1.00 86.31 596 PHE A C 1
ATOM 4484 O O . PHE A 1 596 ? 12.606 26.099 21.102 1.00 86.31 596 PHE A O 1
ATOM 4491 N N . THR A 1 597 ? 13.668 27.690 22.267 1.00 87.81 597 THR A N 1
ATOM 4492 C CA . THR A 1 597 ? 14.905 27.580 21.486 1.00 87.81 597 THR A CA 1
ATOM 4493 C C . THR A 1 597 ? 15.558 26.217 21.727 1.00 87.81 597 THR A C 1
ATOM 4495 O O . THR A 1 597 ? 15.943 25.901 22.851 1.00 87.81 597 THR A O 1
ATOM 4498 N N . ASP A 1 598 ? 15.680 25.436 20.657 1.00 83.50 598 ASP A N 1
ATOM 4499 C CA . ASP A 1 598 ? 16.131 24.045 20.586 1.00 83.50 598 ASP A CA 1
ATOM 4500 C C . ASP A 1 598 ? 15.396 23.129 21.577 1.00 83.50 598 ASP A C 1
ATOM 4502 O O . ASP A 1 598 ? 15.969 22.195 22.140 1.00 83.50 598 ASP A O 1
ATOM 4506 N N . ALA A 1 599 ? 14.121 23.432 21.830 1.00 80.94 599 ALA A N 1
ATOM 4507 C CA . ALA A 1 599 ? 13.348 22.788 22.885 1.00 80.94 599 ALA A CA 1
ATOM 4508 C C . ALA A 1 599 ? 12.571 21.548 22.419 1.00 80.94 599 ALA A C 1
ATOM 4510 O O . ALA A 1 599 ? 11.989 20.848 23.247 1.00 80.94 599 ALA A O 1
ATOM 4511 N N . PHE A 1 600 ? 12.573 21.270 21.114 1.00 78.38 600 PHE A N 1
ATOM 4512 C CA . PHE A 1 600 ? 11.920 20.109 20.521 1.00 78.38 600 PHE A CA 1
ATOM 4513 C C . PHE A 1 600 ? 12.936 19.003 20.240 1.00 78.38 600 PHE A C 1
ATOM 4515 O O . PHE A 1 600 ? 14.052 19.252 19.783 1.00 78.38 600 PHE A O 1
ATOM 4522 N N . SER A 1 601 ? 12.549 17.764 20.548 1.00 73.12 601 SER A N 1
ATOM 4523 C CA . SER A 1 601 ? 13.417 16.592 20.367 1.00 73.12 601 SER A CA 1
ATOM 4524 C C . SER A 1 601 ? 13.388 16.037 18.941 1.00 73.12 601 SER A C 1
ATOM 4526 O O . SER A 1 601 ? 14.370 15.442 18.490 1.00 73.12 601 SER A O 1
ATOM 4528 N N . SER A 1 602 ? 12.281 16.259 18.230 1.00 76.19 602 SER A N 1
ATOM 4529 C CA . SER A 1 602 ? 12.151 15.997 16.803 1.00 76.19 602 SER A CA 1
ATOM 4530 C C . SER A 1 602 ? 12.795 17.131 16.013 1.00 76.19 602 SER A C 1
ATOM 4532 O O . SER A 1 602 ? 12.616 18.310 16.304 1.00 76.19 602 SER A O 1
ATOM 4534 N N . SER A 1 603 ? 13.542 16.771 14.973 1.00 75.88 603 SER A N 1
ATOM 4535 C CA . SER A 1 603 ? 14.127 17.733 14.038 1.00 75.88 603 SER A CA 1
ATOM 4536 C C . SER A 1 603 ? 13.108 18.326 13.055 1.00 75.88 603 SER A C 1
ATOM 4538 O O . SER A 1 603 ? 13.486 19.139 12.214 1.00 75.88 603 SER A O 1
ATOM 4540 N N . TRP A 1 604 ? 11.857 17.869 13.101 1.00 76.50 604 TRP A N 1
ATOM 4541 C CA . TRP A 1 604 ? 10.750 18.320 12.253 1.00 76.50 604 TRP A CA 1
ATOM 4542 C C . TRP A 1 604 ? 9.892 19.397 12.911 1.00 76.50 604 TRP A C 1
ATOM 4544 O O . TRP A 1 604 ? 9.116 20.056 12.227 1.00 76.50 604 TRP A O 1
ATOM 4554 N N . ASP A 1 605 ? 10.128 19.625 14.197 1.00 85.06 605 ASP A N 1
ATOM 4555 C CA . ASP A 1 605 ? 9.315 20.453 15.068 1.00 85.06 605 ASP A CA 1
ATOM 4556 C C . ASP A 1 605 ? 10.113 21.719 15.402 1.00 85.06 605 ASP A C 1
ATOM 4558 O O . ASP A 1 605 ? 11.355 21.736 15.370 1.00 85.06 605 ASP A O 1
ATOM 4562 N N . GLY A 1 606 ? 9.424 22.814 15.707 1.00 87.75 606 GLY A N 1
ATOM 4563 C CA . GLY A 1 606 ? 10.115 24.084 15.813 1.00 87.75 606 GLY A CA 1
ATOM 4564 C C . GLY A 1 606 ? 9.292 25.269 16.270 1.00 87.75 606 GLY A C 1
ATOM 4565 O O . GLY A 1 606 ? 8.235 25.569 15.729 1.00 87.75 606 GLY A O 1
ATOM 4566 N N . PHE A 1 607 ? 9.861 26.036 17.198 1.00 93.25 607 PHE A N 1
ATOM 4567 C CA . PHE A 1 607 ? 9.378 27.365 17.565 1.00 93.25 607 PHE A CA 1
ATOM 4568 C C . PHE A 1 607 ? 10.575 28.259 17.894 1.00 93.25 607 PHE A C 1
ATOM 4570 O O . PHE A 1 607 ? 10.929 28.456 19.056 1.00 93.25 607 PHE A O 1
ATOM 4577 N N . GLN A 1 608 ? 11.286 28.741 16.873 1.00 94.19 608 GLN A N 1
ATOM 4578 C CA . GLN A 1 608 ? 12.524 29.509 17.063 1.00 94.19 608 GLN A CA 1
ATOM 4579 C C . GLN A 1 608 ? 12.974 30.254 15.808 1.00 94.19 608 GLN A C 1
ATOM 4581 O O . GLN A 1 608 ? 12.391 30.134 14.734 1.00 94.19 608 GLN A O 1
ATOM 4586 N N . LYS A 1 609 ? 14.062 31.019 15.947 1.00 95.75 609 LYS A N 1
ATOM 4587 C CA . LYS A 1 609 ? 14.776 31.604 14.813 1.00 95.75 609 LYS A CA 1
ATOM 4588 C C . LYS A 1 609 ? 15.630 30.561 14.093 1.00 95.75 609 LYS A C 1
ATOM 4590 O O . LYS A 1 609 ? 16.409 29.845 14.719 1.00 95.75 609 LYS A O 1
ATOM 4595 N N . TYR A 1 610 ? 15.532 30.553 12.773 1.00 94.00 610 TYR A N 1
ATOM 4596 C CA . TYR A 1 610 ? 16.289 29.725 11.850 1.00 94.00 610 TYR A CA 1
ATOM 4597 C C . TYR A 1 610 ? 17.016 30.608 10.837 1.00 94.00 610 TYR A C 1
ATOM 4599 O O . TYR A 1 610 ? 16.506 31.642 10.409 1.00 94.00 610 TYR A O 1
ATOM 4607 N N . GLN A 1 611 ? 18.205 30.181 10.421 1.00 91.69 611 GLN A N 1
ATOM 4608 C CA . GLN A 1 611 ? 18.932 30.813 9.328 1.00 91.69 611 GLN A CA 1
ATOM 4609 C C . GLN A 1 611 ? 19.748 29.767 8.569 1.00 91.69 611 GLN A C 1
ATOM 4611 O O . GLN A 1 611 ? 20.524 29.002 9.152 1.00 91.69 611 GLN A O 1
ATOM 4616 N N . ARG A 1 612 ? 19.602 29.745 7.240 1.00 80.44 612 ARG A N 1
ATOM 4617 C CA . ARG A 1 612 ? 20.368 28.835 6.384 1.00 80.44 612 ARG A CA 1
ATOM 4618 C C . ARG A 1 612 ? 21.863 29.156 6.487 1.00 80.44 612 ARG A C 1
ATOM 4620 O O . ARG A 1 612 ? 22.279 30.307 6.385 1.00 80.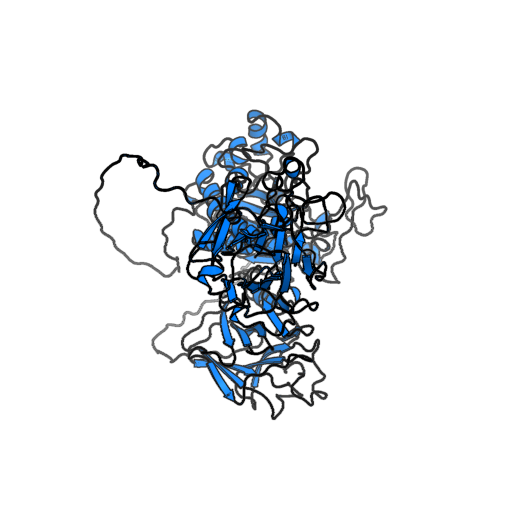44 612 ARG A O 1
ATOM 4627 N N . GLY A 1 613 ? 22.679 28.129 6.725 1.00 70.88 613 GLY A N 1
ATOM 4628 C CA . GLY A 1 613 ? 24.139 28.255 6.825 1.00 70.88 613 GLY A CA 1
ATOM 4629 C C . GLY A 1 613 ? 24.666 28.904 8.113 1.00 70.88 613 GLY A C 1
ATOM 4630 O O . GLY A 1 613 ? 25.882 29.044 8.251 1.00 70.88 613 GLY A O 1
ATOM 4631 N N . ASN A 1 614 ? 23.796 29.276 9.057 1.00 69.25 614 ASN A N 1
ATOM 4632 C CA . ASN A 1 614 ? 24.182 29.905 10.319 1.00 69.25 614 ASN A CA 1
ATOM 4633 C C . ASN A 1 614 ? 23.207 29.521 11.449 1.00 69.25 614 ASN A C 1
ATOM 4635 O O . ASN A 1 614 ? 22.330 30.298 11.804 1.00 69.25 614 ASN A O 1
ATOM 4639 N N . GLY A 1 615 ? 23.336 28.314 12.010 1.00 60.62 615 GLY A N 1
ATOM 4640 C CA . GLY A 1 615 ? 22.459 27.851 13.093 1.00 60.62 615 GLY A CA 1
ATOM 4641 C C . GLY A 1 615 ? 22.270 26.333 13.139 1.00 60.62 615 GLY A C 1
ATOM 4642 O O . GLY A 1 615 ? 22.999 25.593 12.476 1.00 60.62 615 GLY A O 1
ATOM 4643 N N . GLY A 1 616 ? 21.309 25.893 13.960 1.00 60.06 616 GLY A N 1
ATOM 4644 C CA . GLY A 1 616 ? 20.865 24.501 14.082 1.00 60.06 616 GLY A CA 1
ATOM 4645 C C . GLY A 1 616 ? 20.091 23.990 12.859 1.00 60.06 616 GLY A C 1
ATOM 4646 O O . GLY A 1 616 ? 19.941 24.684 11.853 1.00 60.06 616 GLY A O 1
ATOM 4647 N N . PHE A 1 617 ? 19.622 22.744 12.931 1.00 74.75 617 PHE A N 1
ATOM 4648 C CA . PHE A 1 617 ? 18.859 22.104 11.857 1.00 74.75 617 PHE A CA 1
ATOM 4649 C C . PHE A 1 617 ? 17.536 22.849 11.610 1.00 74.75 617 PHE A C 1
ATOM 4651 O O . PHE A 1 617 ? 16.774 23.076 12.543 1.00 74.75 617 PHE A O 1
ATOM 4658 N N . ILE A 1 618 ? 17.274 23.236 10.356 1.00 83.19 618 ILE A N 1
ATOM 4659 C CA . ILE A 1 618 ? 15.988 23.825 9.950 1.00 83.19 618 ILE A CA 1
ATOM 4660 C C . ILE A 1 618 ? 15.023 22.681 9.618 1.00 83.19 618 ILE A C 1
ATOM 4662 O O . ILE A 1 618 ? 15.390 21.873 8.746 1.00 83.19 618 ILE A O 1
ATOM 4666 N N . PRO A 1 619 ? 13.824 22.635 10.235 1.00 84.19 619 PRO A N 1
ATOM 4667 C CA . PRO A 1 619 ? 12.817 21.633 9.925 1.00 84.19 619 PRO A CA 1
ATOM 4668 C C . PRO A 1 619 ? 12.526 21.534 8.423 1.00 84.19 619 PRO A C 1
ATOM 4670 O O . PRO A 1 619 ? 12.529 22.561 7.734 1.00 84.19 619 PRO A O 1
ATOM 4673 N N . PRO A 1 620 ? 12.318 20.322 7.878 1.00 74.56 620 PRO A N 1
ATOM 4674 C CA . PRO A 1 620 ? 12.340 20.119 6.433 1.00 74.56 620 PRO A CA 1
ATOM 4675 C C . PRO A 1 620 ? 11.277 20.916 5.674 1.00 74.56 620 PRO A C 1
ATOM 4677 O O . PRO A 1 620 ? 11.629 21.538 4.677 1.00 74.56 620 PRO A O 1
ATOM 4680 N N . TYR A 1 621 ? 10.050 21.008 6.201 1.00 77.94 621 TYR A N 1
ATOM 4681 C CA . TYR A 1 621 ? 8.935 21.713 5.553 1.00 77.94 621 TYR A CA 1
ATOM 4682 C C . TYR A 1 621 ? 9.049 23.241 5.571 1.00 77.94 621 TYR A C 1
ATOM 4684 O O . TYR A 1 621 ? 8.279 23.931 4.916 1.00 77.94 621 TYR A O 1
ATOM 4692 N N . PHE A 1 622 ? 10.057 23.821 6.227 1.00 88.25 622 PHE A N 1
ATOM 4693 C CA . PHE A 1 622 ? 10.373 25.224 5.960 1.00 88.25 622 PHE A CA 1
ATOM 4694 C C . PHE A 1 622 ? 11.103 25.425 4.637 1.00 88.25 622 PHE A C 1
ATOM 4696 O O . PHE A 1 622 ? 11.108 26.552 4.152 1.00 88.25 622 PHE A O 1
ATOM 4703 N N . LYS A 1 623 ? 11.735 24.400 4.056 1.00 85.75 623 LYS A N 1
ATOM 4704 C CA . LYS A 1 623 ? 12.621 24.562 2.898 1.00 85.75 623 LYS A CA 1
ATOM 4705 C C . LYS A 1 623 ? 11.873 24.343 1.586 1.00 85.75 623 LYS A C 1
ATOM 4707 O O . LYS A 1 623 ? 11.174 23.352 1.411 1.00 85.75 623 LYS A O 1
ATOM 4712 N N . ASP A 1 624 ? 12.076 25.277 0.665 1.00 85.50 624 ASP A N 1
ATOM 4713 C CA . ASP A 1 624 ? 11.646 25.214 -0.732 1.00 85.50 624 ASP A CA 1
ATOM 4714 C C . ASP A 1 624 ? 12.894 25.190 -1.637 1.00 85.50 624 ASP A C 1
ATOM 4716 O O . ASP A 1 624 ? 13.251 26.132 -2.343 1.00 85.50 624 ASP A O 1
ATOM 4720 N N . ASP A 1 625 ? 13.642 24.100 -1.550 1.00 79.50 625 ASP A N 1
ATOM 4721 C CA . ASP A 1 625 ? 14.914 23.874 -2.233 1.00 79.50 625 ASP A CA 1
ATOM 4722 C C . ASP A 1 625 ? 14.726 23.326 -3.657 1.00 79.50 625 ASP A C 1
ATOM 4724 O O . ASP A 1 625 ? 15.671 22.791 -4.239 1.00 79.50 625 ASP A O 1
ATOM 4728 N N . GLY A 1 626 ? 13.535 23.483 -4.254 1.00 69.94 626 GLY A N 1
ATOM 4729 C CA . GLY A 1 626 ? 13.247 23.064 -5.633 1.00 69.94 626 GLY A CA 1
ATOM 4730 C C . GLY A 1 626 ? 14.242 23.635 -6.654 1.00 69.94 626 GLY A C 1
ATOM 4731 O O . GLY A 1 626 ? 14.636 22.952 -7.599 1.00 69.94 626 GLY A O 1
ATOM 4732 N N . ASN A 1 627 ? 14.735 24.852 -6.408 1.00 74.94 627 ASN A N 1
ATOM 4733 C CA . ASN A 1 627 ? 15.751 25.525 -7.224 1.00 74.94 627 ASN A CA 1
ATOM 4734 C C . ASN A 1 627 ? 17.213 25.338 -6.761 1.00 74.94 627 ASN A C 1
ATOM 4736 O O . ASN A 1 627 ? 18.098 26.013 -7.300 1.00 74.94 627 ASN A O 1
ATOM 4740 N N . ASP A 1 628 ? 17.516 24.485 -5.773 1.00 73.81 628 ASP A N 1
ATOM 4741 C CA . ASP A 1 628 ? 18.906 24.249 -5.349 1.00 73.81 628 ASP A CA 1
ATOM 4742 C C . ASP A 1 628 ? 19.723 23.627 -6.505 1.00 73.81 628 ASP A C 1
ATOM 4744 O O . ASP A 1 628 ? 19.436 22.514 -6.953 1.00 73.81 628 ASP A O 1
ATOM 4748 N N . PRO A 1 629 ? 20.788 24.289 -7.000 1.00 61.25 629 PRO A N 1
ATOM 4749 C CA . PRO A 1 629 ? 21.613 23.756 -8.082 1.00 61.25 629 PRO A CA 1
ATOM 4750 C C . PRO A 1 629 ? 22.361 22.472 -7.697 1.00 61.25 629 PRO A C 1
ATOM 4752 O O . PRO A 1 629 ? 22.808 21.750 -8.586 1.00 61.25 629 PRO A O 1
ATOM 4755 N N . ASN A 1 630 ? 22.514 22.183 -6.402 1.00 54.84 630 ASN A N 1
ATOM 4756 C CA . ASN A 1 630 ? 23.101 20.939 -5.919 1.00 54.84 630 ASN A CA 1
ATOM 4757 C C . ASN A 1 630 ? 22.055 19.827 -5.806 1.00 54.84 630 ASN A C 1
ATOM 4759 O O . ASN A 1 630 ? 22.438 18.677 -6.002 1.00 54.84 630 ASN A O 1
ATOM 4763 N N . MET A 1 631 ? 20.760 20.140 -5.622 1.00 52.59 631 MET A N 1
ATOM 4764 C CA . MET A 1 631 ? 19.646 19.175 -5.747 1.00 52.59 631 MET A CA 1
ATOM 4765 C C . MET A 1 631 ? 19.542 18.579 -7.155 1.00 52.59 631 MET A C 1
ATOM 4767 O O . MET A 1 631 ? 19.029 17.479 -7.304 1.00 52.59 631 MET A O 1
ATOM 4771 N N . ALA A 1 632 ? 20.100 19.231 -8.183 1.00 38.91 632 ALA A N 1
ATOM 4772 C CA . ALA A 1 632 ? 20.242 18.646 -9.522 1.00 38.91 632 ALA A CA 1
ATOM 4773 C C . ALA A 1 632 ? 21.272 17.492 -9.590 1.00 38.91 632 ALA A C 1
ATOM 4775 O O . ALA A 1 632 ? 21.390 16.828 -10.619 1.00 38.91 632 ALA A O 1
ATOM 4776 N N . SER A 1 633 ? 22.037 17.274 -8.514 1.00 36.31 633 SER A N 1
ATOM 4777 C CA . SER A 1 633 ? 23.016 16.190 -8.347 1.00 36.31 633 SER A CA 1
ATOM 4778 C C . SER A 1 633 ? 22.858 15.416 -7.035 1.00 36.31 633 SER A C 1
ATOM 4780 O O . SER A 1 633 ? 23.623 14.484 -6.789 1.00 36.31 633 SER A O 1
ATOM 4782 N N . VAL A 1 634 ? 21.896 15.803 -6.192 1.00 34.56 634 VAL A N 1
ATOM 4783 C CA . VAL A 1 634 ? 21.530 15.033 -5.009 1.00 34.56 634 VAL A CA 1
ATOM 4784 C C . VAL A 1 634 ? 20.469 14.049 -5.464 1.00 34.56 634 VAL A C 1
ATOM 4786 O O . VAL A 1 634 ? 19.364 14.433 -5.836 1.00 34.56 634 VAL A O 1
ATOM 4789 N N . ASP A 1 635 ? 20.884 12.791 -5.487 1.00 30.95 635 ASP A N 1
ATOM 4790 C CA . ASP A 1 635 ? 20.051 11.606 -5.608 1.00 30.95 635 ASP A CA 1
ATOM 4791 C C . ASP A 1 635 ? 18.694 11.830 -4.927 1.00 30.95 635 ASP A C 1
ATOM 4793 O O . ASP A 1 635 ? 18.645 12.266 -3.768 1.00 30.95 635 ASP A O 1
ATOM 4797 N N . LEU A 1 636 ? 17.599 11.501 -5.614 1.00 35.47 636 LEU A N 1
ATOM 4798 C CA . LEU A 1 636 ? 16.271 11.466 -4.994 1.00 35.47 636 LEU A CA 1
ATOM 4799 C C . LEU A 1 636 ? 16.292 10.567 -3.735 1.00 35.47 636 LEU A C 1
ATOM 4801 O O . LEU A 1 636 ? 15.534 10.778 -2.802 1.00 35.47 636 LEU A O 1
ATOM 4805 N N . ASP A 1 637 ? 17.263 9.661 -3.619 1.00 33.94 637 ASP A N 1
ATOM 4806 C CA . ASP A 1 637 ? 17.466 8.767 -2.481 1.00 33.94 637 ASP A CA 1
ATOM 4807 C C . ASP A 1 637 ? 18.131 9.374 -1.219 1.00 33.94 637 ASP A C 1
ATOM 4809 O O . ASP A 1 637 ? 18.364 8.648 -0.250 1.00 33.94 637 ASP A O 1
ATOM 4813 N N . GLY A 1 638 ? 18.455 10.674 -1.163 1.00 28.55 638 GLY A N 1
ATOM 4814 C CA . GLY A 1 638 ? 18.879 11.329 0.087 1.00 28.55 638 GLY A CA 1
ATOM 4815 C C . GLY A 1 638 ? 20.038 10.644 0.834 1.00 28.55 638 GLY A C 1
ATOM 4816 O O . GLY A 1 638 ? 20.070 10.658 2.066 1.00 28.55 638 GLY A O 1
ATOM 4817 N N . ARG A 1 639 ? 21.000 10.030 0.133 1.00 31.47 639 ARG A N 1
ATOM 4818 C CA . ARG A 1 639 ? 22.170 9.406 0.770 1.00 31.47 639 ARG A CA 1
ATOM 4819 C C . ARG A 1 639 ? 23.486 10.046 0.351 1.00 31.47 639 ARG A C 1
ATOM 4821 O O . ARG A 1 639 ? 24.223 9.511 -0.464 1.00 31.47 639 ARG A O 1
ATOM 4828 N N . GLU A 1 640 ? 23.885 11.067 1.103 1.00 31.30 640 GLU A N 1
ATOM 4829 C CA . GLU A 1 640 ? 25.264 11.111 1.591 1.00 31.30 640 GLU A CA 1
ATOM 4830 C C . GLU A 1 640 ? 25.264 11.129 3.124 1.00 31.30 640 GLU A C 1
ATOM 4832 O O . GLU A 1 640 ? 24.788 12.058 3.765 1.00 31.30 640 GLU A O 1
ATOM 4837 N N . ASN A 1 641 ? 25.818 10.064 3.711 1.00 34.12 641 ASN A N 1
ATOM 4838 C CA . ASN A 1 641 ? 26.137 9.929 5.134 1.00 34.12 641 ASN A CA 1
ATOM 4839 C C . ASN A 1 641 ? 24.980 10.178 6.128 1.00 34.12 641 ASN A C 1
ATOM 4841 O O . ASN A 1 641 ? 25.033 11.084 6.952 1.00 34.12 641 ASN A O 1
ATOM 4845 N N . GLY A 1 642 ? 24.002 9.269 6.153 1.00 34.47 642 GLY A N 1
ATOM 4846 C CA . GLY A 1 642 ? 23.270 8.963 7.390 1.00 34.47 642 GLY A CA 1
ATOM 4847 C C . GLY A 1 642 ? 22.191 9.950 7.853 1.00 34.47 642 GLY A C 1
ATOM 4848 O O . GLY A 1 642 ? 21.990 10.060 9.058 1.00 34.47 642 GLY A O 1
ATOM 4849 N N . SER A 1 643 ? 21.465 10.616 6.949 1.00 35.91 643 SER A N 1
ATOM 4850 C CA . SER A 1 643 ? 20.199 11.290 7.288 1.00 35.91 643 SER A CA 1
ATOM 4851 C C . SER A 1 643 ? 19.240 11.281 6.088 1.00 35.91 643 SER A C 1
ATOM 4853 O O . SER A 1 643 ? 19.662 11.547 4.972 1.00 35.91 643 SER A O 1
ATOM 4855 N N . CYS A 1 644 ? 17.975 10.917 6.301 1.00 36.81 644 CYS A N 1
ATOM 4856 C CA . CYS A 1 644 ? 17.041 10.330 5.325 1.00 36.81 644 CYS A CA 1
ATOM 4857 C C . CYS A 1 644 ? 16.079 11.311 4.610 1.00 36.81 644 CYS A C 1
ATOM 4859 O O . CYS A 1 644 ? 14.953 10.939 4.305 1.00 36.81 644 CYS A O 1
ATOM 4861 N N . CYS A 1 645 ? 16.464 12.565 4.347 1.00 43.97 645 CYS A N 1
ATOM 4862 C CA . CYS A 1 645 ? 15.455 13.625 4.154 1.00 43.97 645 CYS A CA 1
ATOM 4863 C C . CYS A 1 645 ? 15.528 14.441 2.841 1.00 43.97 645 CYS A C 1
ATOM 4865 O O . CYS A 1 645 ? 15.073 15.579 2.835 1.00 43.97 645 CYS A O 1
ATOM 4867 N N . GLY A 1 646 ? 16.076 13.923 1.735 1.00 40.16 646 GLY A N 1
ATOM 4868 C CA . GLY A 1 646 ? 16.254 14.698 0.486 1.00 40.16 646 GLY A CA 1
ATOM 4869 C C . GLY A 1 646 ? 14.963 15.208 -0.188 1.00 40.16 646 GLY A C 1
ATOM 4870 O O . GLY A 1 646 ? 14.969 16.285 -0.776 1.00 40.16 646 GLY A O 1
ATOM 4871 N N . PHE A 1 647 ? 13.842 14.488 -0.068 1.00 39.59 647 PHE A N 1
ATOM 4872 C CA . PHE A 1 647 ? 12.567 14.843 -0.717 1.00 39.59 647 PHE A CA 1
ATOM 4873 C C . PHE A 1 647 ? 11.805 15.990 -0.038 1.00 39.59 647 PHE A C 1
ATOM 4875 O O . PHE A 1 647 ? 11.151 16.792 -0.703 1.00 39.59 647 PHE A O 1
ATOM 4882 N N . PHE A 1 648 ? 11.910 16.102 1.284 1.00 45.53 648 PHE A N 1
ATOM 4883 C CA . PHE A 1 648 ? 11.095 17.020 2.085 1.00 45.53 648 PHE A CA 1
ATOM 4884 C C . PHE A 1 648 ? 11.581 18.465 2.054 1.00 45.53 648 PHE A C 1
ATOM 4886 O O . PHE A 1 648 ? 10.890 19.357 2.526 1.00 45.53 648 PHE A O 1
ATOM 4893 N N . TYR A 1 649 ? 12.760 18.707 1.483 1.00 54.94 649 TYR A N 1
ATOM 4894 C CA . TYR A 1 649 ? 13.321 20.047 1.383 1.00 54.94 649 TYR A CA 1
ATOM 4895 C C . TYR A 1 649 ? 12.775 20.847 0.206 1.00 54.94 649 TYR A C 1
ATOM 4897 O O . TYR A 1 649 ? 13.242 21.957 0.018 1.00 54.94 649 TYR A O 1
ATOM 4905 N N . LYS A 1 650 ? 11.843 20.309 -0.593 1.00 66.38 650 LYS A N 1
ATOM 4906 C CA . LYS A 1 650 ? 11.233 21.010 -1.737 1.00 66.38 650 LYS A CA 1
ATOM 4907 C C . LYS A 1 650 ? 9.862 21.610 -1.423 1.00 66.38 650 LYS A C 1
ATOM 4909 O O . LYS A 1 650 ? 9.382 22.416 -2.204 1.00 66.38 650 LYS A O 1
ATOM 4914 N N . TYR A 1 651 ? 9.239 21.230 -0.309 1.00 69.62 651 TYR A N 1
ATOM 4915 C CA . TYR A 1 651 ? 7.883 21.635 0.060 1.00 69.62 651 TYR A CA 1
ATOM 4916 C C . TYR A 1 651 ? 7.933 22.574 1.259 1.00 69.62 651 TYR A C 1
ATOM 4918 O O . TYR A 1 651 ? 7.963 22.116 2.397 1.00 69.62 651 TYR A O 1
ATOM 4926 N N . GLY A 1 652 ? 7.942 23.883 1.013 1.00 85.56 652 GLY A N 1
ATOM 4927 C CA . GLY A 1 652 ? 8.055 24.833 2.108 1.00 85.56 652 GLY A CA 1
ATOM 4928 C C . GLY A 1 652 ? 7.996 26.292 1.701 1.00 85.56 652 GLY A C 1
ATOM 4929 O O . GLY A 1 652 ? 7.399 26.650 0.690 1.00 85.56 652 GLY A O 1
ATOM 4930 N N . ILE A 1 653 ? 8.597 27.139 2.535 1.00 93.81 653 ILE A N 1
ATOM 4931 C CA . ILE A 1 653 ? 8.491 28.602 2.459 1.00 93.81 653 ILE A CA 1
ATOM 4932 C C . ILE A 1 653 ? 9.805 29.256 2.004 1.00 93.81 653 ILE A C 1
ATOM 4934 O O . ILE A 1 653 ? 9.815 30.266 1.304 1.00 93.81 653 ILE A O 1
ATOM 4938 N N . VAL A 1 654 ? 10.935 28.734 2.475 1.00 91.88 654 VAL A N 1
ATOM 4939 C CA . VAL A 1 654 ? 12.245 29.381 2.397 1.00 91.88 654 VAL A CA 1
ATOM 4940 C C . VAL A 1 654 ? 13.048 28.751 1.276 1.00 91.88 654 VAL A C 1
ATOM 4942 O O . VAL A 1 654 ? 13.575 27.644 1.419 1.00 91.88 654 VAL A O 1
ATOM 4945 N N . GLU A 1 655 ? 13.159 29.487 0.173 1.00 89.81 655 GLU A N 1
ATOM 4946 C CA . GLU A 1 655 ? 13.878 29.039 -1.014 1.00 89.81 655 GLU A CA 1
ATOM 4947 C C . GLU A 1 655 ? 15.358 28.742 -0.729 1.00 89.81 655 GLU A C 1
ATOM 4949 O O . GLU A 1 655 ? 15.970 29.330 0.167 1.00 89.81 655 GLU A O 1
ATOM 4954 N N . TYR A 1 656 ? 15.985 27.893 -1.545 1.00 84.94 656 TYR A N 1
ATOM 4955 C CA . TYR A 1 656 ? 17.411 27.575 -1.399 1.00 84.94 656 TYR A CA 1
ATOM 4956 C C . TYR A 1 656 ? 18.325 28.811 -1.358 1.00 84.94 656 TYR A C 1
ATOM 4958 O O . TYR A 1 656 ? 19.275 28.880 -0.574 1.00 84.94 656 TYR A O 1
ATOM 4966 N N . SER A 1 657 ? 18.054 29.802 -2.214 1.00 85.12 657 SER A N 1
ATOM 4967 C CA . SER A 1 657 ? 18.840 31.040 -2.271 1.00 85.12 657 SER A CA 1
ATOM 4968 C C . SER A 1 657 ? 18.580 31.989 -1.102 1.00 85.12 657 SER A C 1
ATOM 4970 O O . SER A 1 657 ? 19.342 32.944 -0.912 1.00 85.12 657 SER A O 1
ATOM 4972 N N . ASP A 1 658 ? 17.526 31.743 -0.329 1.00 89.56 658 ASP A N 1
ATOM 4973 C CA . ASP A 1 658 ? 17.160 32.554 0.817 1.00 89.56 658 ASP A CA 1
ATOM 4974 C C . ASP A 1 658 ? 18.001 32.148 2.037 1.00 89.56 658 ASP A C 1
ATOM 4976 O O . ASP A 1 658 ? 17.898 31.048 2.584 1.00 89.56 658 ASP A O 1
ATOM 4980 N N . ASN A 1 659 ? 18.898 33.054 2.427 1.00 89.25 659 ASN A N 1
ATOM 4981 C CA . ASN A 1 659 ? 19.818 32.881 3.552 1.00 89.25 659 ASN A CA 1
ATOM 4982 C C . ASN A 1 659 ? 19.505 33.848 4.705 1.00 89.25 659 ASN A C 1
ATOM 4984 O O . ASN A 1 659 ? 20.348 34.062 5.584 1.00 89.25 659 ASN A O 1
ATOM 4988 N N . GLU A 1 660 ? 18.332 34.484 4.679 1.00 91.88 660 GLU A N 1
ATOM 4989 C CA . GLU A 1 660 ? 17.927 35.412 5.727 1.00 91.88 660 GLU A CA 1
ATOM 4990 C C . GLU A 1 660 ? 17.401 34.680 6.968 1.00 91.88 660 GLU A C 1
ATOM 4992 O O . GLU A 1 660 ? 16.823 33.598 6.884 1.00 91.88 660 GLU A O 1
ATOM 4997 N N . GLU A 1 661 ? 17.627 35.273 8.142 1.00 95.06 661 GLU A N 1
ATOM 4998 C CA . GLU A 1 661 ? 17.026 34.815 9.397 1.00 95.06 661 GLU A CA 1
ATOM 4999 C C . GLU A 1 661 ? 15.493 34.963 9.348 1.00 95.06 661 GLU A C 1
ATOM 5001 O O . GLU A 1 661 ? 14.972 36.007 8.945 1.00 95.06 661 GLU A O 1
ATOM 5006 N N . PHE A 1 662 ? 14.778 33.935 9.802 1.00 96.75 662 PHE A N 1
ATOM 5007 C CA . PHE A 1 662 ? 13.327 33.938 9.994 1.00 96.75 662 PHE A CA 1
ATOM 5008 C C . PHE A 1 662 ? 12.965 33.225 11.300 1.00 96.75 662 PHE A C 1
ATOM 5010 O O . PHE A 1 662 ? 13.713 32.383 11.784 1.00 96.75 662 PHE A O 1
ATOM 5017 N N . PHE A 1 663 ? 11.815 33.541 11.880 1.00 97.88 663 PHE A N 1
ATOM 5018 C CA . PHE A 1 663 ? 11.228 32.803 12.992 1.00 97.88 663 PHE A CA 1
ATOM 5019 C C . PHE A 1 663 ? 10.240 31.778 12.433 1.00 97.88 663 PHE A C 1
ATOM 5021 O O . PHE A 1 663 ? 9.307 32.168 11.734 1.00 97.88 663 PHE A O 1
ATOM 5028 N N . GLY A 1 664 ? 10.446 30.493 12.711 1.00 96.50 664 GLY A N 1
ATOM 5029 C CA . GLY A 1 664 ? 9.589 29.398 12.256 1.00 96.50 664 GLY A CA 1
ATOM 5030 C C . GLY A 1 664 ? 8.735 28.821 13.383 1.00 96.50 664 GLY A C 1
ATOM 5031 O O . GLY A 1 664 ? 9.205 28.712 14.517 1.00 96.50 664 GLY A O 1
ATOM 5032 N N . VAL A 1 665 ? 7.503 28.452 13.040 1.00 95.38 665 VAL A N 1
ATOM 5033 C CA . VAL A 1 665 ? 6.538 27.698 13.851 1.00 95.38 665 VAL A CA 1
ATOM 5034 C C . VAL A 1 665 ? 6.106 26.467 13.055 1.00 95.38 665 VAL A C 1
ATOM 5036 O O . VAL A 1 665 ? 5.633 26.619 11.930 1.00 95.38 665 VAL A O 1
ATOM 5039 N N . VAL A 1 666 ? 6.331 25.275 13.596 1.00 91.06 666 VAL A N 1
ATOM 5040 C CA . VAL A 1 666 ? 5.897 23.992 13.029 1.00 91.06 666 VAL A CA 1
ATOM 5041 C C . VAL A 1 666 ? 5.791 22.980 14.168 1.00 91.06 666 VAL A C 1
ATOM 5043 O O . VAL A 1 666 ? 6.661 22.968 15.036 1.00 91.06 666 VAL A O 1
ATOM 5046 N N . ASP A 1 667 ? 4.729 22.176 14.171 1.00 83.50 667 ASP A N 1
ATOM 5047 C CA . ASP A 1 667 ? 4.471 21.113 15.152 1.00 83.50 667 ASP A CA 1
ATOM 5048 C C . ASP A 1 667 ? 4.840 21.479 16.610 1.00 83.50 667 ASP A C 1
ATOM 5050 O O . ASP A 1 667 ? 5.839 21.030 17.174 1.00 83.50 667 ASP A O 1
ATOM 5054 N N . THR A 1 668 ? 4.075 22.387 17.223 1.00 79.94 668 THR A N 1
ATOM 5055 C CA . THR A 1 668 ? 4.312 22.830 18.610 1.00 79.94 668 THR A CA 1
ATOM 5056 C C . THR A 1 668 ? 3.484 22.046 19.630 1.00 79.94 668 THR A C 1
ATOM 5058 O O . THR A 1 668 ? 3.407 22.457 20.789 1.00 79.94 668 THR A O 1
ATOM 5061 N N . ASP A 1 669 ? 2.813 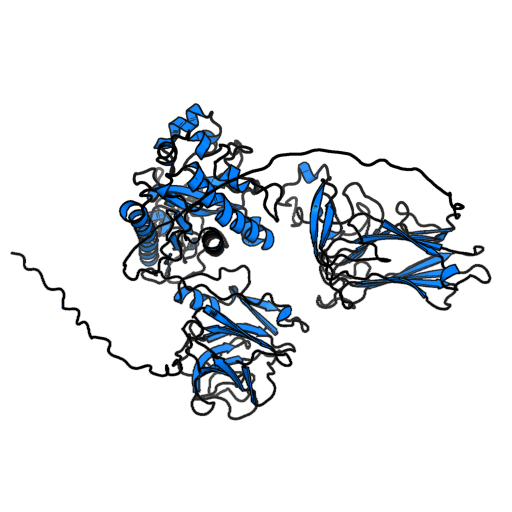20.977 19.199 1.00 67.94 669 ASP A N 1
ATOM 5062 C CA . ASP A 1 669 ? 1.875 20.197 20.004 1.00 67.94 669 ASP A CA 1
ATOM 5063 C C . ASP A 1 669 ? 2.595 19.395 21.107 1.00 67.94 669 ASP A C 1
ATOM 5065 O O . ASP A 1 669 ? 3.626 18.762 20.873 1.00 67.94 669 ASP A O 1
ATOM 5069 N N . ALA A 1 670 ? 2.062 19.416 22.336 1.00 55.97 670 ALA A N 1
ATOM 5070 C CA . ALA A 1 670 ? 2.671 18.759 23.493 1.00 55.97 670 ALA A CA 1
ATOM 5071 C C . ALA A 1 670 ? 2.483 17.234 23.526 1.00 55.97 670 ALA A C 1
ATOM 5073 O O . ALA A 1 670 ? 3.081 16.564 24.379 1.00 55.97 670 ALA A O 1
ATOM 5074 N N . SER A 1 671 ? 1.665 16.663 22.636 1.00 52.34 671 SER A N 1
ATOM 5075 C CA . SER A 1 671 ? 1.423 15.214 22.547 1.00 52.34 671 SER A CA 1
ATOM 5076 C C . SER A 1 671 ? 2.690 14.399 22.227 1.00 52.34 671 SER A C 1
ATOM 5078 O O . SER A 1 671 ? 2.726 13.195 22.480 1.00 52.34 671 SER A O 1
ATOM 5080 N N . ASN A 1 672 ? 3.783 15.055 21.810 1.00 50.59 672 ASN A N 1
ATOM 5081 C CA . ASN A 1 672 ? 5.130 14.484 21.658 1.00 50.59 672 ASN A CA 1
ATOM 5082 C C . ASN A 1 672 ? 5.988 14.482 22.957 1.00 50.59 672 ASN A C 1
ATOM 5084 O O . ASN A 1 672 ? 7.167 14.112 22.934 1.00 50.59 672 ASN A O 1
ATOM 5088 N N . SER A 1 673 ? 5.397 14.823 24.112 1.00 47.62 673 SER A N 1
ATOM 5089 C CA . SER A 1 673 ? 5.930 14.744 25.487 1.00 47.62 673 SER A CA 1
ATOM 5090 C C . SER A 1 673 ? 6.974 15.771 25.951 1.00 47.62 673 SER A C 1
ATOM 5092 O O . SER A 1 673 ? 7.540 15.557 27.029 1.00 47.62 673 SER A O 1
ATOM 5094 N N . GLN A 1 674 ? 7.248 16.880 25.240 1.00 51.50 674 GLN A N 1
ATOM 5095 C CA . GLN A 1 674 ? 8.358 17.757 25.669 1.00 51.50 674 GLN A CA 1
ATOM 5096 C C . GLN A 1 674 ? 8.148 19.261 25.885 1.00 51.50 674 GLN A C 1
ATOM 5098 O O . GLN A 1 674 ? 9.024 19.786 26.557 1.00 51.50 674 GLN A O 1
ATOM 5103 N N . ASN A 1 675 ? 7.059 19.955 25.512 1.00 51.94 675 ASN A N 1
ATOM 5104 C CA . ASN A 1 675 ? 6.777 21.339 25.983 1.00 51.94 675 ASN A CA 1
ATOM 5105 C C . ASN A 1 675 ? 5.301 21.747 25.786 1.00 51.94 675 ASN A C 1
ATOM 5107 O O . ASN A 1 675 ? 4.526 20.963 25.269 1.00 51.94 675 ASN A O 1
ATOM 5111 N N . THR A 1 676 ? 4.886 22.929 26.267 1.00 54.91 676 THR A N 1
ATOM 5112 C CA . THR A 1 676 ? 3.483 23.407 26.249 1.00 54.91 676 THR A CA 1
ATOM 5113 C C . THR A 1 676 ? 2.918 23.604 24.833 1.00 54.91 676 THR A C 1
ATOM 5115 O O . THR A 1 676 ? 3.611 24.196 24.015 1.00 54.91 676 THR A O 1
ATOM 5118 N N . ASP A 1 677 ? 1.636 23.264 24.614 1.00 69.50 677 ASP A N 1
ATOM 5119 C CA . ASP A 1 677 ? 0.911 23.304 23.318 1.00 69.50 677 ASP A CA 1
ATOM 5120 C C . ASP A 1 677 ? 0.995 24.620 22.522 1.00 69.50 677 ASP A C 1
ATOM 5122 O O . ASP A 1 677 ? 0.764 24.637 21.316 1.00 69.50 677 ASP A O 1
ATOM 5126 N N . VAL A 1 678 ? 1.262 25.747 23.188 1.00 86.62 678 VAL A N 1
ATOM 5127 C CA . VAL A 1 678 ? 1.323 27.076 22.565 1.00 86.62 678 VAL A CA 1
ATOM 5128 C C . VAL A 1 678 ? 2.707 27.667 22.794 1.00 86.62 678 VAL A C 1
ATOM 5130 O O . VAL A 1 678 ? 3.085 27.980 23.928 1.00 86.62 678 VAL A O 1
ATOM 5133 N N . GLY A 1 679 ? 3.453 27.849 21.706 1.00 88.81 679 GLY A N 1
ATOM 5134 C CA . GLY A 1 679 ? 4.750 28.509 21.721 1.00 88.81 679 GLY A CA 1
ATOM 5135 C C . GLY A 1 679 ? 4.602 30.004 21.993 1.00 88.81 679 GLY A C 1
ATOM 5136 O O . GLY A 1 679 ? 3.700 30.652 21.457 1.00 88.81 679 GLY A O 1
ATOM 5137 N N . THR A 1 680 ? 5.496 30.574 22.809 1.00 94.00 680 THR A N 1
ATOM 5138 C CA . THR A 1 680 ? 5.533 32.024 23.059 1.00 94.00 680 THR A CA 1
ATOM 5139 C C . THR A 1 680 ? 6.936 32.608 22.919 1.00 94.00 680 THR A C 1
ATOM 5141 O O . THR A 1 680 ? 7.910 32.072 23.447 1.00 94.00 680 THR A O 1
ATOM 5144 N N . ALA A 1 681 ? 7.054 33.722 22.193 1.00 97.00 681 ALA A N 1
ATOM 5145 C CA . ALA A 1 681 ? 8.309 34.453 22.013 1.00 97.00 681 ALA A CA 1
ATOM 5146 C C . ALA A 1 681 ? 8.077 35.957 22.158 1.00 97.00 681 ALA A C 1
ATOM 5148 O O . ALA A 1 681 ? 7.033 36.477 21.767 1.00 97.00 681 ALA A O 1
ATOM 5149 N N . THR A 1 682 ? 9.049 36.666 22.730 1.00 98.19 682 THR A N 1
ATOM 5150 C CA . THR A 1 682 ? 8.940 38.099 23.033 1.00 98.19 682 THR A CA 1
ATOM 5151 C C . THR A 1 682 ? 10.127 38.876 22.476 1.00 98.19 682 THR A C 1
ATOM 5153 O O . THR A 1 682 ? 11.275 38.471 22.643 1.00 98.19 682 THR A O 1
ATOM 5156 N N . TRP A 1 683 ? 9.850 40.031 21.872 1.00 98.50 683 TRP A N 1
ATOM 5157 C CA . TRP A 1 683 ? 10.827 41.010 21.400 1.00 98.50 683 TRP A CA 1
ATOM 5158 C C . TRP A 1 683 ? 10.602 42.342 22.098 1.00 98.50 683 TRP A C 1
ATOM 5160 O O . TRP A 1 683 ? 9.470 42.808 22.203 1.00 98.50 683 TRP A O 1
ATOM 5170 N N . GLN A 1 684 ? 11.677 42.995 22.525 1.00 97.81 684 GLN A N 1
ATOM 5171 C CA . GLN A 1 684 ? 11.633 44.337 23.094 1.00 97.81 684 GLN A CA 1
ATOM 5172 C C . GLN A 1 684 ? 12.483 45.286 22.263 1.00 97.81 684 GLN A C 1
ATOM 5174 O O . GLN A 1 684 ? 13.672 45.041 22.080 1.00 97.81 684 GLN A O 1
ATOM 5179 N N . PHE A 1 685 ? 11.898 46.386 21.798 1.00 96.25 685 PHE A N 1
ATOM 5180 C CA . PHE A 1 685 ? 12.571 47.403 20.995 1.00 96.25 685 PHE A CA 1
ATOM 5181 C C . PHE A 1 685 ? 12.649 48.744 21.722 1.00 96.25 685 PHE A C 1
ATOM 5183 O O . PHE A 1 685 ? 11.688 49.174 22.361 1.00 96.25 685 PHE A O 1
ATOM 5190 N N . ASP A 1 686 ? 13.781 49.427 21.573 1.00 92.19 686 ASP A N 1
ATOM 5191 C CA . ASP A 1 686 ? 13.953 50.822 21.956 1.00 92.19 686 ASP A CA 1
ATOM 5192 C C . ASP A 1 686 ? 13.280 51.713 20.912 1.00 92.19 686 ASP A C 1
ATOM 5194 O O . ASP A 1 686 ? 13.769 51.881 19.793 1.00 92.19 686 ASP A O 1
ATOM 5198 N N . VAL A 1 687 ? 12.138 52.280 21.291 1.00 89.88 687 VAL A N 1
ATOM 5199 C CA . VAL A 1 687 ? 11.401 53.257 20.484 1.00 89.88 687 VAL A CA 1
ATOM 5200 C C . VAL A 1 687 ? 11.421 54.631 21.160 1.00 89.88 687 VAL A C 1
ATOM 5202 O O . VAL A 1 687 ? 10.519 55.458 20.982 1.00 89.88 687 VAL A O 1
ATOM 5205 N N . ALA A 1 688 ? 12.461 54.905 21.958 1.00 85.94 688 ALA A N 1
ATOM 5206 C CA . ALA A 1 688 ? 12.587 56.153 22.683 1.00 85.94 688 ALA A CA 1
ATOM 5207 C C . ALA A 1 688 ? 12.682 57.368 21.749 1.00 85.94 688 ALA A C 1
ATOM 5209 O O . ALA A 1 688 ? 13.527 57.444 20.861 1.00 85.94 688 ALA A O 1
ATOM 5210 N N . GLY A 1 689 ? 11.826 58.366 21.987 1.00 79.81 689 GLY A N 1
ATOM 5211 C CA . GLY A 1 689 ? 11.801 59.609 21.212 1.00 79.81 689 GLY A CA 1
ATOM 5212 C C . GLY A 1 689 ? 10.959 59.563 19.934 1.00 79.81 689 GLY A C 1
ATOM 5213 O O . GLY A 1 689 ? 10.876 60.586 19.256 1.00 79.81 689 GLY A O 1
ATOM 5214 N N . TYR A 1 690 ? 10.302 58.437 19.645 1.00 83.12 690 TYR A N 1
ATOM 5215 C CA . TYR A 1 690 ? 9.403 58.270 18.501 1.00 83.12 690 TYR A CA 1
ATOM 5216 C C . TYR A 1 690 ? 7.926 58.247 18.941 1.00 83.12 690 TYR A C 1
ATOM 5218 O O . TYR A 1 690 ? 7.612 57.923 20.089 1.00 83.12 690 TYR A O 1
ATOM 5226 N N . THR A 1 691 ? 7.018 58.628 18.039 1.00 80.25 691 THR A N 1
ATOM 5227 C CA . THR A 1 691 ? 5.551 58.619 18.216 1.00 80.25 691 THR A CA 1
ATOM 5228 C C . THR A 1 691 ? 4.883 58.063 16.959 1.00 80.25 691 THR A C 1
ATOM 5230 O O . THR A 1 691 ? 5.549 57.910 15.943 1.00 80.25 691 THR A O 1
ATOM 5233 N N . ASP A 1 692 ? 3.577 57.776 17.021 1.00 81.62 692 ASP A N 1
ATOM 5234 C CA . ASP A 1 692 ? 2.780 57.313 15.868 1.00 81.62 692 ASP A CA 1
ATOM 5235 C C . ASP A 1 692 ? 3.300 56.021 15.213 1.00 81.62 692 ASP A C 1
ATOM 5237 O O . ASP A 1 692 ? 3.214 55.839 13.999 1.00 81.62 692 ASP A O 1
ATOM 5241 N N . LEU A 1 693 ? 3.814 55.118 16.051 1.00 88.06 693 LEU A N 1
ATOM 5242 C CA . LEU A 1 693 ? 4.512 53.913 15.620 1.00 88.06 693 LEU A CA 1
ATOM 5243 C C . LEU A 1 693 ? 3.631 52.973 14.787 1.00 88.06 693 LEU A C 1
ATOM 5245 O O . LEU A 1 693 ? 2.429 52.819 15.046 1.00 88.06 693 LEU A O 1
ATOM 5249 N N . ALA A 1 694 ? 4.255 52.264 13.851 1.00 91.69 694 ALA A N 1
ATOM 5250 C CA . ALA A 1 694 ? 3.658 51.123 13.162 1.00 91.69 694 ALA A CA 1
ATOM 5251 C C . ALA A 1 694 ? 4.572 49.895 13.219 1.00 91.69 694 ALA A C 1
ATOM 5253 O O . ALA A 1 694 ? 5.793 50.014 13.156 1.00 91.69 694 ALA A O 1
ATOM 5254 N N . VAL A 1 695 ? 3.968 48.711 13.320 1.00 95.44 695 VAL A N 1
ATOM 5255 C CA . VAL A 1 695 ? 4.662 47.419 13.279 1.00 95.44 695 VAL A CA 1
ATOM 5256 C C . VAL A 1 695 ? 4.397 46.781 11.926 1.00 95.44 695 VAL A C 1
ATOM 5258 O O . VAL A 1 695 ? 3.242 46.666 11.523 1.00 95.44 695 VAL A O 1
ATOM 5261 N N . SER A 1 696 ? 5.454 46.365 11.242 1.00 97.12 696 SER A N 1
ATOM 5262 C CA . SER A 1 696 ? 5.406 45.619 9.988 1.00 97.12 696 SER A CA 1
ATOM 5263 C C . SER A 1 696 ? 6.088 44.270 10.183 1.00 97.12 696 SER A C 1
ATOM 5265 O O . SER A 1 696 ? 7.183 44.229 10.740 1.00 97.12 696 SER A O 1
ATOM 5267 N N . ILE A 1 697 ? 5.457 43.186 9.735 1.00 98.25 697 ILE A N 1
ATOM 5268 C CA . ILE A 1 697 ? 5.997 41.820 9.793 1.00 98.25 697 ILE A CA 1
ATOM 5269 C C . ILE A 1 697 ? 5.726 41.145 8.450 1.00 98.25 697 ILE A C 1
ATOM 5271 O O . ILE A 1 697 ? 4.627 41.268 7.905 1.00 98.25 697 ILE A O 1
ATOM 5275 N N . ASP A 1 698 ? 6.722 40.442 7.923 1.00 98.38 698 ASP A N 1
ATOM 5276 C CA . ASP A 1 698 ? 6.533 39.566 6.775 1.00 98.38 698 ASP A CA 1
ATOM 5277 C C . ASP A 1 698 ? 6.110 38.182 7.268 1.00 98.38 698 ASP A C 1
ATOM 5279 O O . ASP A 1 698 ? 6.782 37.608 8.125 1.00 98.38 698 ASP A O 1
ATOM 5283 N N . VAL A 1 699 ? 5.019 37.651 6.718 1.00 98.44 699 VAL A N 1
ATOM 5284 C CA . VAL A 1 699 ? 4.415 36.372 7.114 1.00 98.44 699 VAL A CA 1
ATOM 5285 C C . VAL A 1 699 ? 4.279 35.465 5.896 1.00 98.44 699 VAL A C 1
ATOM 5287 O O . VAL A 1 699 ? 3.883 35.925 4.825 1.00 98.44 699 VAL A O 1
ATOM 5290 N N . ALA A 1 700 ? 4.585 34.185 6.063 1.00 98.00 700 ALA A N 1
ATOM 5291 C CA . ALA A 1 700 ? 4.315 33.129 5.095 1.00 98.00 700 ALA A CA 1
ATOM 5292 C C . ALA A 1 700 ? 3.776 31.889 5.812 1.00 98.00 700 ALA A C 1
ATOM 5294 O O . ALA A 1 700 ? 4.096 31.659 6.978 1.00 98.00 700 ALA A O 1
ATOM 5295 N N . ALA A 1 701 ? 2.972 31.102 5.108 1.00 97.38 701 ALA A N 1
ATOM 5296 C CA . ALA A 1 701 ? 2.407 29.854 5.602 1.00 97.38 701 ALA A CA 1
ATOM 5297 C C . ALA A 1 701 ? 2.236 28.875 4.433 1.00 97.38 701 ALA A C 1
ATOM 5299 O O . ALA A 1 701 ? 1.953 29.297 3.310 1.00 97.38 701 ALA A O 1
ATOM 5300 N N . PHE A 1 702 ? 2.416 27.583 4.680 1.00 94.62 702 PHE A N 1
ATOM 5301 C CA . PHE A 1 702 ? 2.248 26.526 3.683 1.00 94.62 702 PHE A CA 1
ATOM 5302 C C . PHE A 1 702 ? 1.699 25.293 4.389 1.00 94.62 702 PHE A C 1
ATOM 5304 O O . PHE A 1 702 ? 2.309 24.863 5.353 1.00 94.62 702 PHE A O 1
ATOM 5311 N N . GLY A 1 703 ? 0.570 24.747 3.948 1.00 90.12 703 GLY A N 1
ATOM 5312 C CA . GLY A 1 703 ? -0.024 23.578 4.598 1.00 90.12 703 GLY A CA 1
ATOM 5313 C C . GLY A 1 703 ? -1.541 23.547 4.491 1.00 90.12 703 GLY A C 1
ATOM 5314 O O . GLY A 1 703 ? -2.139 24.439 3.883 1.00 90.12 703 GLY A O 1
ATOM 5315 N N . ASN A 1 704 ? -2.117 22.501 5.075 1.00 87.75 704 ASN A N 1
ATOM 5316 C CA . ASN A 1 704 ? -3.547 22.325 5.298 1.00 87.75 704 ASN A CA 1
ATOM 5317 C C . ASN A 1 704 ? -3.803 22.579 6.780 1.00 87.75 704 ASN A C 1
ATOM 5319 O O . ASN A 1 704 ? -3.398 21.747 7.575 1.00 87.75 704 ASN A O 1
ATOM 5323 N N . PHE A 1 705 ? -4.377 23.724 7.140 1.00 92.69 705 PHE A N 1
ATOM 5324 C CA . PHE A 1 705 ? -4.440 24.143 8.541 1.00 92.69 705 PHE A CA 1
ATOM 5325 C C . PHE A 1 705 ? -5.784 23.797 9.180 1.00 92.69 705 PHE A C 1
ATOM 5327 O O . PHE A 1 705 ? -6.822 23.891 8.531 1.00 92.69 705 PHE A O 1
ATOM 5334 N N . GLU A 1 706 ? -5.817 23.523 10.484 1.00 89.25 706 GLU A N 1
ATOM 5335 C CA . GLU A 1 706 ? -7.068 23.273 11.202 1.00 89.25 706 GLU A CA 1
ATOM 5336 C C . GLU A 1 706 ? -7.614 24.508 11.936 1.00 89.25 706 GLU A C 1
ATOM 5338 O O . GLU A 1 706 ? -6.941 25.217 12.691 1.00 89.25 706 GLU A O 1
ATOM 5343 N N . GLY A 1 707 ? -8.920 24.742 11.771 1.00 83.88 707 GLY A N 1
ATOM 5344 C CA . GLY A 1 707 ? -9.647 25.785 12.491 1.00 83.88 707 GLY A CA 1
ATOM 5345 C C . GLY A 1 707 ? -9.822 25.518 13.998 1.00 83.88 707 GLY A C 1
ATOM 5346 O O . GLY A 1 707 ? -9.241 24.624 14.604 1.00 83.88 707 GLY A O 1
ATOM 5347 N N . SER A 1 708 ? -10.688 26.308 14.641 1.00 80.75 708 SER A N 1
ATOM 5348 C CA . SER A 1 708 ? -11.061 26.145 16.064 1.00 80.75 708 SER A CA 1
ATOM 5349 C C . SER A 1 708 ? -9.917 26.275 17.086 1.00 80.75 708 SER A C 1
ATOM 5351 O O . SER A 1 708 ? -10.061 25.834 18.225 1.00 80.75 708 SER A O 1
ATOM 5353 N N . GLY A 1 709 ? -8.823 26.950 16.721 1.00 77.50 709 GLY A N 1
ATOM 5354 C CA . GLY A 1 709 ? -7.693 27.208 17.620 1.00 77.50 709 GLY A CA 1
ATOM 5355 C C . GLY A 1 709 ? -6.668 26.075 17.691 1.00 77.50 709 GLY A C 1
ATOM 5356 O O . GLY A 1 709 ? -5.837 26.103 18.598 1.00 77.50 709 GLY A O 1
ATOM 5357 N N . GLN A 1 710 ? -6.735 25.114 16.764 1.00 83.06 710 GLN A N 1
ATOM 5358 C CA . GLN A 1 710 ? -5.691 24.109 16.577 1.00 83.06 710 GLN A CA 1
ATOM 5359 C C . GLN A 1 710 ? -4.467 24.748 15.925 1.00 83.06 710 GLN A C 1
ATOM 5361 O O . GLN A 1 710 ? -3.417 24.803 16.561 1.00 83.06 710 GLN A O 1
ATOM 5366 N N . ASP A 1 711 ? -4.654 25.384 14.765 1.00 92.44 711 ASP A N 1
ATOM 5367 C CA . ASP A 1 711 ? -3.590 26.135 14.111 1.00 92.44 711 ASP A CA 1
ATOM 5368 C C . ASP A 1 711 ? -3.855 27.628 14.162 1.00 92.44 711 ASP A C 1
ATOM 5370 O O . ASP A 1 711 ? -4.863 28.151 13.669 1.00 92.44 711 ASP A O 1
ATOM 5374 N N . PHE A 1 712 ? -2.931 28.355 14.777 1.00 95.25 712 PHE A N 1
ATOM 5375 C CA . PHE A 1 712 ? -3.025 29.801 14.830 1.00 95.25 712 PHE A CA 1
ATOM 5376 C C . PHE A 1 712 ? -1.685 30.459 15.111 1.00 95.25 712 PHE A C 1
ATOM 5378 O O . PHE A 1 712 ? -0.791 29.893 15.731 1.00 95.25 712 PHE A O 1
ATOM 5385 N N . PHE A 1 713 ? -1.597 31.736 14.760 1.00 97.50 713 PHE A N 1
ATOM 5386 C CA . PHE A 1 713 ? -0.647 32.644 15.374 1.00 97.50 713 PHE A CA 1
ATOM 5387 C C . PHE A 1 713 ? -1.329 33.945 15.772 1.00 97.50 713 PHE A C 1
ATOM 5389 O O . PHE A 1 713 ? -2.316 34.394 15.178 1.00 97.50 713 PHE A O 1
ATOM 5396 N N . LYS A 1 714 ? -0.754 34.587 16.779 1.00 97.75 714 LYS A N 1
ATOM 5397 C CA . LYS A 1 714 ? -1.218 35.844 17.330 1.00 97.75 714 LYS A CA 1
ATOM 5398 C C . LYS A 1 714 ? -0.032 36.693 17.759 1.00 97.75 714 LYS A C 1
ATOM 5400 O O . LYS A 1 714 ? 0.760 36.301 18.607 1.00 97.75 714 LYS A O 1
ATOM 5405 N N . TRP A 1 715 ? 0.049 37.891 17.200 1.00 98.31 715 TRP A N 1
ATOM 5406 C CA . TRP A 1 715 ? 0.985 38.923 17.613 1.00 98.31 715 TRP A CA 1
ATOM 5407 C C . TRP A 1 715 ? 0.275 39.971 18.451 1.00 98.31 715 TRP A C 1
ATOM 5409 O O . TRP A 1 715 ? -0.759 40.518 18.052 1.00 98.31 715 TRP A O 1
ATOM 5419 N N . THR A 1 716 ? 0.880 40.312 19.580 1.00 97.38 716 THR A N 1
ATOM 5420 C CA . THR A 1 716 ? 0.426 41.393 20.449 1.00 97.38 716 THR A CA 1
ATOM 5421 C C . THR A 1 716 ? 1.516 42.435 20.665 1.00 97.38 716 THR A C 1
ATOM 5423 O O . THR A 1 716 ? 2.702 42.157 20.485 1.00 97.38 716 THR A O 1
ATOM 5426 N N . ALA A 1 717 ? 1.115 43.652 21.028 1.00 95.31 717 ALA A N 1
ATOM 5427 C CA . ALA A 1 717 ? 2.010 44.764 21.310 1.00 95.31 717 ALA A CA 1
ATOM 5428 C C . ALA A 1 717 ? 1.645 45.462 22.625 1.00 95.31 717 ALA A C 1
ATOM 5430 O O . ALA A 1 717 ? 0.470 45.673 22.924 1.00 95.31 717 ALA A O 1
ATOM 5431 N N . SER A 1 718 ? 2.654 45.894 23.377 1.00 92.25 718 SER A N 1
ATOM 5432 C CA . SER A 1 718 ? 2.507 46.821 24.505 1.00 92.25 718 SER A CA 1
ATOM 5433 C C . SER A 1 718 ? 3.668 47.817 24.529 1.00 92.25 718 SER A C 1
ATOM 5435 O O . SER A 1 718 ? 4.777 47.507 24.099 1.00 92.25 718 SER A O 1
ATOM 5437 N N . ILE A 1 719 ? 3.429 49.031 25.026 1.00 88.94 719 ILE A N 1
ATOM 5438 C CA . ILE A 1 719 ? 4.482 50.033 25.251 1.00 88.94 719 ILE A CA 1
ATOM 5439 C C . ILE A 1 719 ? 4.655 50.212 26.758 1.00 88.94 719 ILE A C 1
ATOM 5441 O O . ILE A 1 719 ? 3.670 50.411 27.470 1.00 88.94 719 ILE A O 1
ATOM 5445 N N . ASP A 1 720 ? 5.897 50.128 27.237 1.00 87.31 720 ASP A N 1
ATOM 5446 C CA . ASP A 1 720 ? 6.287 50.357 28.638 1.00 87.31 720 ASP A CA 1
ATOM 5447 C C . ASP A 1 720 ? 5.545 49.484 29.667 1.00 87.31 720 ASP A C 1
ATOM 5449 O O . ASP A 1 720 ? 5.278 49.912 30.791 1.00 87.31 720 ASP A O 1
ATOM 5453 N N . GLY A 1 721 ? 5.184 48.253 29.286 1.00 83.31 721 GLY A N 1
ATOM 5454 C CA . GLY A 1 721 ? 4.407 47.343 30.138 1.00 83.31 721 GLY A CA 1
ATOM 5455 C C . GLY A 1 721 ? 2.966 47.807 30.388 1.00 83.31 721 GLY A C 1
ATOM 5456 O O . GLY A 1 721 ? 2.345 47.390 31.365 1.00 83.31 721 GLY A O 1
ATOM 5457 N N . GLY A 1 722 ? 2.450 48.707 29.541 1.00 83.56 722 GLY A N 1
ATOM 5458 C CA . GLY A 1 722 ? 1.050 49.119 29.520 1.00 83.56 722 GLY A CA 1
ATOM 5459 C C . GLY A 1 722 ? 0.118 48.041 28.956 1.00 83.56 722 GLY A C 1
ATOM 5460 O O . GLY A 1 722 ? 0.452 46.861 28.910 1.00 83.56 722 GLY A O 1
ATOM 5461 N N . ASN A 1 723 ? -1.074 48.449 28.517 1.00 84.38 723 ASN A N 1
ATOM 5462 C CA . ASN A 1 723 ? -2.064 47.515 27.979 1.00 84.38 723 ASN A CA 1
ATOM 5463 C C . ASN A 1 723 ? -1.537 46.800 26.726 1.00 84.38 723 ASN A C 1
ATOM 5465 O O . ASN A 1 723 ? -1.097 47.455 25.781 1.00 84.38 723 ASN A O 1
ATOM 5469 N N . THR A 1 724 ? -1.653 45.475 26.717 1.00 89.62 724 THR A N 1
ATOM 5470 C CA . THR A 1 724 ? -1.403 44.631 25.547 1.00 89.62 724 THR A CA 1
ATOM 5471 C C . THR A 1 724 ? -2.581 44.708 24.577 1.00 89.62 724 THR A C 1
ATOM 5473 O O . THR A 1 724 ? -3.735 44.625 25.001 1.00 89.62 724 THR A O 1
ATOM 5476 N N . VAL A 1 725 ? -2.301 44.864 23.282 1.00 90.31 725 VAL A N 1
ATOM 5477 C CA . VAL A 1 725 ? -3.302 44.809 22.202 1.00 90.31 725 VAL A CA 1
ATOM 5478 C C . VAL A 1 725 ? -2.888 43.831 21.119 1.00 90.31 725 VAL A C 1
ATOM 5480 O O . VAL A 1 725 ? -1.702 43.680 20.833 1.00 90.31 725 VAL A O 1
ATOM 5483 N N . ASP A 1 726 ? -3.879 43.237 20.471 1.00 93.12 726 ASP A N 1
ATOM 5484 C CA . ASP A 1 726 ? -3.685 42.350 19.329 1.00 93.12 726 ASP A CA 1
ATOM 5485 C C . ASP A 1 726 ? -3.373 43.187 18.081 1.00 93.12 726 ASP A C 1
ATOM 5487 O O . ASP A 1 726 ? -4.084 44.150 17.774 1.00 93.12 726 ASP A O 1
ATOM 5491 N N . ILE A 1 727 ? -2.298 42.841 17.371 1.00 94.56 727 ILE A N 1
ATOM 5492 C CA . ILE A 1 727 ? -1.878 43.540 16.146 1.00 94.56 727 ILE A CA 1
ATOM 5493 C C . ILE A 1 727 ? -2.083 42.687 14.892 1.00 94.56 727 ILE A C 1
ATOM 5495 O O . ILE A 1 727 ? -2.569 43.220 13.893 1.00 94.56 727 ILE A O 1
ATOM 5499 N N . PHE A 1 728 ? -1.802 41.383 14.969 1.00 97.12 728 PHE A N 1
ATOM 5500 C CA . PHE A 1 728 ? -2.057 40.400 13.913 1.00 97.12 728 PHE A CA 1
ATOM 5501 C C . PHE A 1 728 ? -2.592 39.116 14.542 1.00 97.12 728 PHE A C 1
ATOM 5503 O O . PHE A 1 728 ? -2.048 38.658 15.543 1.00 97.12 728 PHE A O 1
ATOM 5510 N N . GLN A 1 729 ? -3.636 38.535 13.965 1.00 96.50 729 GLN A N 1
ATOM 5511 C CA . GLN A 1 729 ? -4.190 37.259 14.404 1.00 96.50 729 GLN A CA 1
ATOM 5512 C C . GLN A 1 729 ? -4.646 36.488 13.173 1.00 96.50 729 GLN A C 1
ATOM 5514 O O . GLN A 1 729 ? -5.375 37.042 12.346 1.00 96.50 729 GLN A O 1
ATOM 5519 N N . SER A 1 730 ? -4.202 35.242 13.047 1.00 97.81 730 SER A N 1
ATOM 5520 C CA . SER A 1 730 ? -4.615 34.401 11.934 1.00 97.81 730 SER A CA 1
ATOM 5521 C C . SER A 1 730 ? -6.036 33.865 12.104 1.00 97.81 730 SER A C 1
ATOM 5523 O O . SER A 1 730 ? -6.609 33.831 13.196 1.00 97.81 730 SER A O 1
ATOM 5525 N N . THR A 1 731 ? -6.601 33.444 10.980 1.00 97.00 731 THR A N 1
ATOM 5526 C CA . THR A 1 731 ? -7.806 32.612 10.884 1.00 97.00 731 THR A CA 1
ATOM 5527 C C . THR A 1 731 ? -7.546 31.511 9.858 1.00 97.00 731 THR A C 1
ATOM 5529 O O . THR A 1 731 ? -6.566 31.595 9.123 1.00 97.00 731 THR A O 1
ATOM 5532 N N . VAL A 1 732 ? -8.401 30.496 9.796 1.00 95.81 732 VAL A N 1
ATOM 5533 C CA . VAL A 1 732 ? -8.318 29.407 8.811 1.00 95.81 732 VAL A CA 1
ATOM 5534 C C . VAL A 1 732 ? -9.610 29.404 7.999 1.00 95.81 732 VAL A C 1
ATOM 5536 O O . VAL A 1 732 ? -10.694 29.480 8.586 1.00 95.81 732 VAL A O 1
ATOM 5539 N N . ASP A 1 733 ? -9.512 29.363 6.669 1.00 94.88 733 ASP A N 1
ATOM 5540 C CA . ASP A 1 733 ? -10.683 29.246 5.792 1.00 94.88 733 ASP A CA 1
ATOM 5541 C C . ASP A 1 733 ? -11.019 27.775 5.532 1.00 94.88 733 ASP A C 1
ATOM 5543 O O . ASP A 1 733 ? -10.628 27.230 4.504 1.00 94.88 733 ASP A O 1
ATOM 5547 N N . THR A 1 734 ? -11.797 27.165 6.434 1.00 90.56 734 THR A N 1
ATOM 5548 C CA . THR A 1 734 ? -12.151 25.728 6.420 1.00 90.56 734 THR A CA 1
ATOM 5549 C C . THR A 1 734 ? -13.121 25.309 5.299 1.00 90.56 734 THR A C 1
ATOM 5551 O O . THR A 1 734 ? -13.960 24.420 5.470 1.00 90.56 734 THR A O 1
ATOM 5554 N N . SER A 1 735 ? -13.185 26.080 4.216 1.00 86.12 735 SER A N 1
ATOM 5555 C CA . SER A 1 735 ? -14.153 25.907 3.131 1.00 86.12 735 SER A CA 1
ATOM 5556 C C . SER A 1 735 ? -13.544 26.064 1.743 1.00 86.12 735 SER A C 1
ATOM 5558 O O . SER A 1 735 ? -14.261 25.967 0.741 1.00 86.12 735 SER A O 1
ATOM 5560 N N . SER A 1 736 ? -12.240 26.330 1.673 1.00 83.06 736 SER A N 1
ATOM 5561 C CA . SER A 1 736 ? -11.546 26.658 0.437 1.00 83.06 736 SER A CA 1
ATOM 5562 C C . SER A 1 736 ? -10.241 25.884 0.305 1.00 83.06 736 SER A C 1
ATOM 5564 O O . SER A 1 736 ? -9.661 25.447 1.288 1.00 83.06 736 SER A O 1
ATOM 5566 N N . THR A 1 737 ? -9.767 25.763 -0.931 1.00 84.50 737 THR A N 1
ATOM 5567 C CA . THR A 1 737 ? -8.469 25.175 -1.266 1.00 84.50 737 THR A CA 1
ATOM 5568 C C . THR A 1 737 ? -7.557 26.273 -1.805 1.00 84.50 737 THR A C 1
ATOM 5570 O O . THR A 1 737 ? -7.990 27.092 -2.627 1.00 84.50 737 THR A O 1
ATOM 5573 N N . HIS A 1 738 ? -6.283 26.278 -1.413 1.00 91.00 738 HIS A N 1
ATOM 5574 C CA . HIS A 1 738 ? -5.267 27.166 -1.976 1.00 91.00 738 HIS A CA 1
ATOM 5575 C C . HIS A 1 738 ? -4.201 26.411 -2.769 1.00 91.00 738 HIS A C 1
ATOM 5577 O O . HIS A 1 738 ? -3.675 25.392 -2.329 1.00 91.00 738 HIS A O 1
ATOM 5583 N N . THR A 1 739 ? -3.840 26.961 -3.931 1.00 88.94 739 THR A N 1
ATOM 5584 C CA . THR A 1 739 ? -2.722 26.486 -4.752 1.00 88.94 739 THR A CA 1
ATOM 5585 C C . THR A 1 739 ? -1.463 27.294 -4.445 1.00 88.94 739 THR A C 1
ATOM 5587 O O . THR A 1 739 ? -1.320 28.436 -4.886 1.00 88.94 739 THR A O 1
ATOM 5590 N N . TYR A 1 740 ? -0.526 26.678 -3.736 1.00 84.75 740 TYR A N 1
ATOM 5591 C CA . TYR A 1 740 ? 0.825 27.179 -3.502 1.00 84.75 740 TYR A CA 1
ATOM 5592 C C . TYR A 1 740 ? 1.702 26.937 -4.732 1.00 84.75 740 TYR A C 1
ATOM 5594 O O . TYR A 1 740 ? 1.534 25.928 -5.411 1.00 84.75 740 TYR A O 1
ATOM 5602 N N . THR A 1 741 ? 2.628 27.848 -5.038 1.00 86.31 741 THR A N 1
ATOM 5603 C CA . THR A 1 741 ? 3.614 27.685 -6.125 1.00 86.31 741 THR A CA 1
ATOM 5604 C C . THR A 1 741 ? 5.009 27.738 -5.520 1.00 86.31 741 THR A C 1
ATOM 5606 O O . THR A 1 741 ? 5.375 28.755 -4.935 1.00 86.31 741 THR A O 1
ATOM 5609 N N . LEU A 1 742 ? 5.749 26.642 -5.632 1.00 86.00 742 LEU A N 1
ATOM 5610 C CA . LEU A 1 742 ? 7.088 26.453 -5.081 1.00 86.00 742 LEU A CA 1
ATOM 5611 C C . LEU A 1 742 ? 8.152 27.044 -6.010 1.00 86.00 742 LEU A C 1
ATOM 5613 O O . LEU A 1 742 ? 7.866 27.442 -7.145 1.00 86.00 742 LEU A O 1
ATOM 5617 N N . SER A 1 743 ? 9.384 27.110 -5.518 1.00 81.75 743 SER A N 1
ATOM 5618 C CA . SER A 1 743 ? 10.504 27.787 -6.170 1.00 81.75 743 SER A CA 1
ATOM 5619 C C . SER A 1 743 ? 10.776 27.267 -7.587 1.00 81.75 743 SER A C 1
ATOM 5621 O O . SER A 1 743 ? 11.021 28.062 -8.498 1.00 81.75 743 SER A O 1
ATOM 5623 N N . ASP A 1 744 ? 10.659 25.961 -7.815 1.00 72.69 744 ASP A N 1
ATOM 5624 C CA . ASP A 1 744 ? 10.847 25.307 -9.119 1.00 72.69 744 ASP A CA 1
ATOM 5625 C C . ASP A 1 744 ? 9.641 25.430 -10.070 1.00 72.69 744 ASP A C 1
ATOM 5627 O O . ASP A 1 744 ? 9.678 24.952 -11.207 1.00 72.69 744 ASP A O 1
ATOM 5631 N N . GLY A 1 745 ? 8.578 26.113 -9.636 1.00 74.06 745 GLY A N 1
ATOM 5632 C CA . GLY A 1 745 ? 7.327 26.266 -10.370 1.00 74.06 745 GLY A CA 1
ATOM 5633 C C . GLY A 1 745 ? 6.327 25.132 -10.141 1.00 74.06 745 GLY A C 1
ATOM 5634 O O . GLY A 1 745 ? 5.239 25.182 -10.722 1.00 74.06 745 GLY A O 1
ATOM 5635 N N . TYR A 1 746 ? 6.647 24.139 -9.304 1.00 63.25 746 TYR A N 1
ATOM 5636 C CA . TYR A 1 746 ? 5.696 23.119 -8.873 1.00 63.25 746 TYR A CA 1
ATOM 5637 C C . TYR A 1 746 ? 4.541 23.754 -8.097 1.00 63.25 746 TYR A C 1
ATOM 5639 O O . TYR A 1 746 ? 4.737 24.661 -7.291 1.00 63.25 746 TYR A O 1
ATOM 5647 N N . THR A 1 747 ? 3.319 23.267 -8.308 1.00 70.56 747 THR A N 1
ATOM 5648 C CA . THR A 1 747 ? 2.144 23.752 -7.578 1.00 70.56 747 THR A CA 1
ATOM 5649 C C . THR A 1 747 ? 1.572 22.688 -6.654 1.00 70.56 747 THR A C 1
ATOM 5651 O O . THR A 1 747 ? 1.350 21.562 -7.094 1.00 70.56 747 THR A O 1
ATOM 5654 N N . LYS A 1 748 ? 1.261 23.052 -5.405 1.00 71.44 748 LYS A N 1
ATOM 5655 C CA . LYS A 1 748 ? 0.637 22.172 -4.407 1.00 71.44 748 LYS A CA 1
ATOM 5656 C C . LYS A 1 748 ? -0.697 22.752 -3.951 1.00 71.44 748 LYS A C 1
ATOM 5658 O O . LYS A 1 748 ? -0.756 23.918 -3.579 1.00 71.44 748 LYS A O 1
ATOM 5663 N N . ASN A 1 749 ? -1.741 21.931 -3.955 1.00 75.19 749 ASN A N 1
ATOM 5664 C CA . ASN A 1 749 ? -3.029 22.292 -3.375 1.00 75.19 749 ASN A CA 1
ATOM 5665 C C . ASN A 1 749 ? -3.102 21.788 -1.936 1.00 75.19 749 ASN A C 1
ATOM 5667 O O . ASN A 1 749 ? -2.798 20.617 -1.698 1.00 75.19 749 ASN A O 1
ATOM 5671 N N . TYR A 1 750 ? -3.530 22.653 -1.026 1.00 81.25 750 TYR A N 1
ATOM 5672 C CA . TYR A 1 750 ? -3.989 22.268 0.303 1.00 81.25 750 TYR A CA 1
ATOM 5673 C C . TYR A 1 750 ? -5.351 22.888 0.564 1.00 81.25 750 TYR A C 1
ATOM 5675 O O . TYR A 1 750 ? -5.620 24.007 0.111 1.00 81.25 750 TYR A O 1
ATOM 5683 N N . ASP A 1 751 ? -6.197 22.133 1.251 1.00 88.38 751 ASP A N 1
ATOM 5684 C CA . ASP A 1 751 ? -7.433 22.654 1.807 1.00 88.38 751 ASP A CA 1
ATOM 5685 C C . ASP A 1 751 ? -7.112 23.554 3.007 1.00 88.38 751 ASP A C 1
ATOM 5687 O O . ASP A 1 751 ? -5.964 23.672 3.435 1.00 88.38 751 ASP A O 1
ATOM 5691 N N . ASP A 1 752 ? -8.112 24.289 3.463 1.00 94.06 752 ASP A N 1
ATOM 5692 C CA . ASP A 1 752 ? -8.079 25.053 4.702 1.00 94.06 752 ASP A CA 1
ATOM 5693 C C . ASP A 1 752 ? -6.872 26.011 4.843 1.00 94.06 752 ASP A C 1
ATOM 5695 O O . ASP A 1 752 ? -6.104 25.955 5.807 1.00 94.06 752 ASP A O 1
ATOM 5699 N N . PRO A 1 753 ? -6.662 26.941 3.888 1.00 96.56 753 PRO A N 1
ATOM 5700 C CA . PRO A 1 753 ? -5.521 27.840 3.937 1.00 96.56 753 PRO A CA 1
ATOM 5701 C C . PRO A 1 753 ? -5.606 28.822 5.112 1.00 96.56 753 PRO A C 1
ATOM 5703 O O . PRO A 1 753 ? -6.663 29.386 5.424 1.00 96.56 753 PRO A O 1
ATOM 5706 N N . MET A 1 754 ? -4.450 29.115 5.714 1.00 97.69 754 MET A N 1
ATOM 5707 C CA . MET A 1 754 ? -4.348 30.150 6.740 1.00 97.69 754 MET A CA 1
ATOM 5708 C C . MET A 1 754 ? -4.501 31.555 6.140 1.00 97.69 754 MET A C 1
ATOM 5710 O O . MET A 1 754 ? -3.956 31.889 5.086 1.00 97.69 754 MET A O 1
ATOM 5714 N N . MET A 1 755 ? -5.210 32.411 6.867 1.00 97.38 755 MET A N 1
ATOM 5715 C CA . MET A 1 755 ? -5.589 33.764 6.485 1.00 97.38 755 MET A CA 1
ATOM 5716 C C . MET A 1 755 ? -5.090 34.785 7.514 1.00 97.38 755 MET A C 1
ATOM 5718 O O . MET A 1 755 ? -5.166 34.547 8.721 1.00 97.38 755 MET A O 1
ATOM 5722 N N . LEU A 1 756 ? -4.688 35.971 7.057 1.00 96.88 756 LEU A N 1
ATOM 5723 C CA . LEU A 1 756 ? -4.465 37.152 7.900 1.00 96.88 756 LEU A CA 1
ATOM 5724 C C . LEU A 1 756 ? -5.128 38.374 7.255 1.00 96.88 756 LEU A C 1
ATOM 5726 O O . LEU A 1 756 ? -4.898 38.648 6.081 1.00 96.88 756 LEU A O 1
ATOM 5730 N N . ASP A 1 757 ? -5.952 39.105 8.013 1.00 92.12 757 ASP A N 1
ATOM 5731 C CA . ASP A 1 757 ? -6.724 40.260 7.518 1.00 92.12 757 ASP A CA 1
ATOM 5732 C C . ASP A 1 757 ? -7.503 39.946 6.210 1.00 92.12 757 ASP A C 1
ATOM 5734 O O . ASP A 1 757 ? -7.477 40.721 5.256 1.00 92.12 757 ASP A O 1
ATOM 5738 N N . GLU A 1 758 ? -8.181 38.787 6.161 1.00 92.25 758 GLU A N 1
ATOM 5739 C CA . GLU A 1 758 ? -8.932 38.267 4.992 1.00 92.25 758 GLU A CA 1
ATOM 5740 C C . GLU A 1 758 ? -8.069 37.944 3.750 1.00 92.25 758 GLU A C 1
ATOM 5742 O O . GLU A 1 758 ? -8.596 37.684 2.667 1.00 92.25 758 GLU A O 1
ATOM 5747 N N . VAL A 1 759 ? -6.741 37.908 3.890 1.00 95.69 759 VAL A N 1
ATOM 5748 C CA . VAL A 1 759 ? -5.805 37.536 2.821 1.00 95.69 759 VAL A CA 1
ATOM 5749 C C . VAL A 1 759 ? -5.243 36.140 3.073 1.00 95.69 759 VAL A C 1
ATOM 5751 O O . VAL A 1 759 ? -4.685 35.893 4.140 1.00 95.69 759 VAL A O 1
ATOM 5754 N N . VAL A 1 760 ? -5.327 35.259 2.067 1.00 96.75 760 VAL A N 1
ATOM 5755 C CA . VAL A 1 760 ? -4.662 33.944 2.085 1.00 96.75 760 VAL A CA 1
ATOM 5756 C C . VAL A 1 760 ? -3.151 34.132 2.191 1.00 96.75 760 VAL A C 1
ATOM 5758 O O . VAL A 1 760 ? -2.551 34.853 1.381 1.00 96.75 760 VAL A O 1
ATOM 5761 N N . LEU A 1 761 ? -2.551 33.479 3.182 1.00 97.81 761 LEU A N 1
ATOM 5762 C CA . LEU A 1 761 ? -1.109 33.394 3.341 1.00 97.81 761 LEU A CA 1
ATOM 5763 C C . LEU A 1 761 ? -0.534 32.377 2.359 1.00 97.81 761 LEU A C 1
ATOM 5765 O O . LEU A 1 761 ? -1.029 31.260 2.214 1.00 97.81 761 LEU A O 1
ATOM 5769 N N . LYS A 1 762 ? 0.529 32.793 1.679 1.00 95.25 762 LYS A N 1
ATOM 5770 C CA . LYS A 1 762 ? 1.255 32.008 0.686 1.00 95.25 762 LYS A CA 1
ATOM 5771 C C . LYS A 1 762 ? 2.531 31.437 1.287 1.00 95.25 762 LYS A C 1
ATOM 5773 O O . LYS A 1 762 ? 3.048 31.942 2.283 1.00 95.25 762 LYS A O 1
ATOM 5778 N N . ASN A 1 763 ? 3.128 30.500 0.559 1.00 93.88 763 ASN A N 1
ATOM 5779 C CA . ASN A 1 763 ? 4.484 30.012 0.799 1.00 93.88 763 ASN A CA 1
ATOM 5780 C C . ASN A 1 763 ? 5.568 31.048 0.441 1.00 93.88 763 ASN A C 1
ATOM 5782 O O . ASN A 1 763 ? 6.753 30.771 0.532 1.00 93.88 763 ASN A O 1
ATOM 5786 N N . THR A 1 764 ? 5.171 32.262 0.059 1.00 94.25 764 THR A N 1
ATOM 5787 C CA . THR A 1 764 ? 6.051 33.415 -0.131 1.00 94.25 764 THR A CA 1
ATOM 5788 C C . THR A 1 764 ? 5.701 34.491 0.884 1.00 94.25 764 THR A C 1
ATOM 5790 O O . THR A 1 764 ? 4.528 34.831 1.037 1.00 94.25 764 THR A O 1
ATOM 5793 N N . PHE A 1 765 ? 6.713 35.092 1.501 1.00 96.56 765 PHE A N 1
ATOM 5794 C CA . PHE A 1 765 ? 6.533 36.147 2.496 1.00 96.56 765 PHE A CA 1
ATOM 5795 C C . PHE A 1 765 ? 5.716 37.344 1.983 1.00 96.56 765 PHE A C 1
ATOM 5797 O O . PHE A 1 765 ? 6.062 37.985 0.989 1.00 96.56 765 PHE A O 1
ATOM 5804 N N . GLN A 1 766 ? 4.647 37.667 2.710 1.00 97.69 766 GLN A N 1
ATOM 5805 C CA . GLN A 1 766 ? 3.762 38.809 2.493 1.00 97.69 766 GLN A CA 1
ATOM 5806 C C . GLN A 1 766 ? 3.896 39.799 3.653 1.00 97.69 766 GLN A C 1
ATOM 5808 O O . GLN A 1 766 ? 3.843 39.407 4.814 1.00 97.69 766 GLN A O 1
ATOM 5813 N N . THR A 1 767 ? 4.043 41.089 3.351 1.00 97.44 767 THR A N 1
ATOM 5814 C CA . THR A 1 767 ? 4.186 42.136 4.373 1.00 97.44 767 THR A CA 1
ATOM 5815 C C . THR A 1 767 ? 2.831 42.596 4.904 1.00 97.44 767 THR A C 1
ATOM 5817 O O . THR A 1 767 ? 1.996 43.086 4.140 1.00 97.44 767 THR A O 1
ATOM 5820 N N . PHE A 1 768 ? 2.658 42.544 6.223 1.00 96.88 768 PHE A N 1
ATOM 5821 C CA . PHE A 1 768 ? 1.503 43.093 6.931 1.00 96.88 768 PHE A CA 1
ATOM 5822 C C . PHE A 1 768 ? 1.945 44.206 7.879 1.00 96.88 768 PHE A C 1
ATOM 5824 O O . PHE A 1 768 ? 2.935 44.058 8.594 1.00 96.88 768 PHE A O 1
ATOM 5831 N N . THR A 1 769 ? 1.202 45.318 7.905 1.00 95.44 769 THR A N 1
ATOM 5832 C CA . THR A 1 769 ? 1.541 46.505 8.707 1.00 95.44 769 THR A CA 1
ATOM 5833 C C . THR A 1 769 ? 0.353 46.972 9.534 1.00 95.44 769 THR A C 1
ATOM 5835 O O . THR A 1 769 ? -0.723 47.233 8.997 1.00 95.44 769 THR A O 1
ATOM 5838 N N . LYS A 1 770 ? 0.568 47.174 10.837 1.00 93.56 770 LYS A N 1
ATOM 5839 C CA . LYS A 1 770 ? -0.429 47.698 11.773 1.00 93.56 770 LYS A CA 1
ATOM 5840 C C . LYS A 1 770 ? 0.055 48.991 12.419 1.00 93.56 770 LYS A C 1
ATOM 5842 O O . LYS A 1 770 ? 1.121 49.035 13.027 1.00 93.56 770 LYS A O 1
ATOM 5847 N N . SER A 1 771 ? -0.748 50.051 12.328 1.00 90.56 771 SER A N 1
ATOM 5848 C CA . SER A 1 771 ? -0.492 51.294 13.067 1.00 90.56 771 SER A CA 1
ATOM 5849 C C . SER A 1 771 ? -0.897 51.128 14.533 1.00 90.56 771 SER A C 1
ATOM 5851 O O . SER A 1 771 ? -2.061 50.843 14.819 1.00 90.56 771 SER A O 1
ATOM 5853 N N . LEU A 1 772 ? 0.020 51.370 15.472 1.00 86.12 772 LEU A N 1
ATOM 5854 C CA . LEU A 1 772 ? -0.272 51.302 16.909 1.00 86.12 772 LEU A CA 1
ATOM 5855 C C . LEU A 1 772 ? -1.146 52.477 17.373 1.00 86.12 772 LEU A C 1
ATOM 5857 O O . LEU A 1 772 ? -1.991 52.313 18.256 1.00 86.12 772 LEU A O 1
ATOM 5861 N N . ALA A 1 773 ? -1.043 53.628 16.698 1.00 76.56 773 ALA A N 1
ATOM 5862 C CA . ALA A 1 773 ? -1.931 54.768 16.924 1.00 76.56 773 ALA A CA 1
ATOM 5863 C C . ALA A 1 773 ? -3.406 54.409 16.666 1.00 76.56 773 ALA A C 1
ATOM 5865 O O . ALA A 1 773 ? -4.287 54.832 17.415 1.00 76.56 773 ALA A O 1
ATOM 5866 N N . SER A 1 774 ? -3.682 53.571 15.655 1.00 68.38 774 SER A N 1
ATOM 5867 C CA . SER A 1 774 ? -5.043 53.094 15.353 1.00 68.38 774 SER A CA 1
ATOM 5868 C C . SER A 1 774 ? -5.637 52.186 16.440 1.00 68.38 774 SER A C 1
ATOM 5870 O O . SER A 1 774 ? -6.853 52.023 16.510 1.00 68.38 774 SER A O 1
ATOM 5872 N N . LEU A 1 775 ? -4.789 51.652 17.325 1.00 67.44 775 LEU A N 1
ATOM 5873 C CA . LEU A 1 775 ? -5.153 50.771 18.435 1.00 67.44 775 LEU A CA 1
ATOM 5874 C C . LEU A 1 775 ? -5.157 51.502 19.790 1.00 67.44 775 LEU A C 1
ATOM 5876 O O . LEU A 1 775 ? -5.233 50.869 20.840 1.00 67.44 775 LEU A O 1
ATOM 5880 N N . ASN A 1 776 ? -5.100 52.841 19.778 1.00 68.56 776 ASN A N 1
ATOM 5881 C CA . ASN A 1 776 ? -5.026 53.706 20.962 1.00 68.56 776 ASN A CA 1
ATOM 5882 C C . ASN A 1 776 ? -3.830 53.420 21.890 1.00 68.56 776 ASN A C 1
ATOM 5884 O O . ASN A 1 776 ? -3.875 53.763 23.074 1.00 68.56 776 ASN A O 1
ATOM 5888 N N . ILE A 1 777 ? -2.745 52.847 21.361 1.00 69.62 777 ILE A N 1
ATOM 5889 C CA . ILE A 1 777 ? -1.463 52.774 22.059 1.00 69.62 777 ILE A CA 1
ATOM 5890 C C . ILE A 1 777 ? -0.539 53.831 21.458 1.00 69.62 777 ILE A C 1
ATOM 5892 O O . ILE A 1 777 ? -0.143 53.751 20.300 1.00 69.62 777 ILE A O 1
ATOM 5896 N N . SER A 1 778 ? -0.190 54.835 22.260 1.00 62.31 778 SER A N 1
ATOM 5897 C CA . SER A 1 778 ? 0.745 55.893 21.878 1.00 62.31 778 SER A CA 1
ATOM 5898 C C . SER A 1 778 ? 1.761 56.095 22.997 1.00 62.31 778 SER A C 1
ATOM 5900 O O . SER A 1 778 ? 1.353 56.201 24.159 1.00 62.31 778 SER A O 1
ATOM 5902 N N . PRO A 1 779 ? 3.066 56.204 22.694 1.00 57.75 779 PRO A N 1
ATOM 5903 C CA . PRO A 1 779 ? 4.04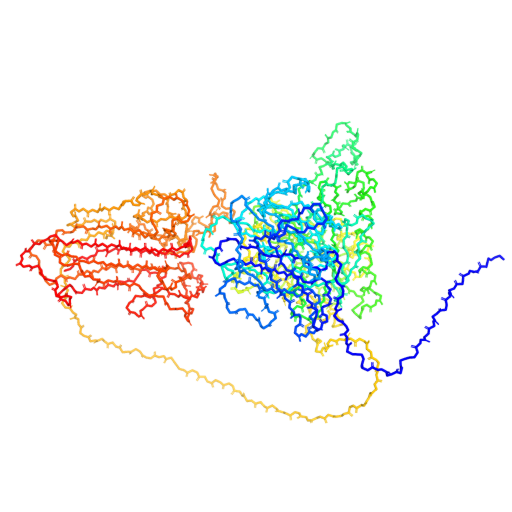7 56.555 23.710 1.00 57.75 779 PRO A CA 1
ATOM 5904 C C . PRO A 1 779 ? 3.753 57.974 24.220 1.00 57.75 779 PRO A C 1
ATOM 5906 O O . PRO A 1 779 ? 3.560 58.900 23.433 1.00 57.75 779 PRO A O 1
ATOM 5909 N N . SER A 1 780 ? 3.692 58.158 25.543 1.00 56.03 780 SER A N 1
ATOM 5910 C CA . SER A 1 780 ? 3.555 59.499 26.142 1.00 56.03 780 SER A CA 1
ATOM 5911 C C . SER A 1 780 ? 4.895 60.250 26.173 1.00 56.03 780 SER A C 1
ATOM 5913 O O . SER A 1 780 ? 4.913 61.476 26.096 1.00 56.03 780 SER A O 1
ATOM 5915 N N . THR A 1 781 ? 6.002 59.498 26.195 1.00 54.44 781 THR A N 1
ATOM 5916 C CA . THR A 1 781 ? 7.393 59.878 25.898 1.00 54.44 781 THR A CA 1
ATOM 5917 C C . THR A 1 781 ? 8.209 58.583 25.852 1.00 54.44 781 THR A C 1
ATOM 5919 O O . THR A 1 781 ? 8.304 57.940 26.886 1.00 54.44 781 THR A O 1
ATOM 5922 N N . GLY A 1 782 ? 8.764 58.234 24.684 1.00 60.66 782 GLY A N 1
ATOM 5923 C CA . GLY A 1 782 ? 9.823 57.244 24.439 1.00 60.66 782 GLY A CA 1
ATOM 5924 C C . GLY A 1 782 ? 9.958 56.035 25.374 1.00 60.66 782 GLY A C 1
ATOM 5925 O O . GLY A 1 782 ? 10.490 56.171 26.472 1.00 60.66 782 GLY A O 1
ATOM 5926 N N . GLY A 1 783 ? 9.576 54.862 24.875 1.00 79.69 783 GLY A N 1
ATOM 5927 C CA . GLY A 1 783 ? 9.446 53.659 25.686 1.00 79.69 783 GLY A CA 1
ATOM 5928 C C . GLY A 1 783 ? 10.002 52.389 25.055 1.00 79.69 783 GLY A C 1
ATOM 5929 O O . GLY A 1 783 ? 10.490 52.403 23.930 1.00 79.69 783 GLY A O 1
ATOM 5930 N N . THR A 1 784 ? 9.916 51.281 25.785 1.00 91.56 784 THR A N 1
ATOM 5931 C CA . THR A 1 784 ? 10.176 49.933 25.262 1.00 91.56 784 THR A CA 1
ATOM 5932 C C . THR A 1 784 ? 8.904 49.391 24.613 1.00 91.56 784 THR A C 1
ATOM 5934 O O . THR A 1 784 ? 7.898 49.204 25.300 1.00 91.56 784 THR A O 1
ATOM 5937 N N . LEU A 1 785 ? 8.936 49.126 23.306 1.00 93.75 785 LEU A N 1
ATOM 5938 C CA . LEU A 1 785 ? 7.877 48.391 22.611 1.00 93.75 785 LEU A CA 1
ATOM 5939 C C . LEU A 1 785 ? 8.115 46.896 22.813 1.00 93.75 785 LEU A C 1
ATOM 5941 O O . LEU A 1 785 ? 9.140 46.384 22.380 1.00 93.75 785 LEU A O 1
ATOM 5945 N N . THR A 1 786 ? 7.174 46.206 23.449 1.00 96.31 786 THR A N 1
ATOM 5946 C CA . THR A 1 786 ? 7.189 44.748 23.592 1.00 96.31 786 THR A CA 1
ATOM 5947 C C . THR A 1 786 ? 6.233 44.139 22.577 1.00 96.31 786 THR A C 1
ATOM 5949 O O . THR A 1 786 ? 5.043 44.453 22.609 1.00 96.31 786 THR A O 1
ATOM 5952 N N . LEU A 1 787 ? 6.748 43.285 21.694 1.00 98.06 787 LEU A N 1
ATOM 5953 C CA . LEU A 1 787 ? 5.961 42.423 20.819 1.00 98.06 787 LEU A CA 1
ATOM 5954 C C . LEU A 1 787 ? 6.000 40.997 21.357 1.00 98.06 787 LEU A C 1
ATOM 5956 O O . LEU A 1 787 ? 7.076 40.520 21.710 1.00 98.06 787 LEU A O 1
ATOM 5960 N N . GLN A 1 788 ? 4.859 40.318 21.388 1.00 98.19 788 GLN A N 1
ATOM 5961 C CA . GLN A 1 788 ? 4.775 38.914 21.783 1.00 98.19 788 GLN A CA 1
ATOM 5962 C C . GLN A 1 788 ? 4.052 38.115 20.700 1.00 98.19 788 GLN A C 1
ATOM 5964 O O . GLN A 1 788 ? 2.966 38.511 20.276 1.00 98.19 788 GLN A O 1
ATOM 5969 N N . LEU A 1 789 ? 4.664 37.012 20.274 1.00 98.25 789 LEU A N 1
ATOM 5970 C CA . LEU A 1 789 ? 4.065 35.980 19.435 1.00 98.25 789 LEU A CA 1
ATOM 5971 C C . LEU A 1 789 ? 3.549 34.859 20.334 1.00 98.25 789 LEU A C 1
ATOM 5973 O O . LEU A 1 789 ? 4.295 34.370 21.180 1.00 98.25 789 LEU A O 1
ATOM 5977 N N . GLU A 1 790 ? 2.312 34.444 20.107 1.00 95.94 790 GLU A N 1
ATOM 5978 C CA . GLU A 1 790 ? 1.744 33.176 20.560 1.00 95.94 790 GLU A CA 1
ATOM 5979 C C . GLU A 1 790 ? 1.345 32.388 19.313 1.00 95.94 790 GLU A C 1
ATOM 5981 O O . GLU A 1 790 ? 0.641 32.938 18.464 1.00 95.94 790 GLU A O 1
ATOM 5986 N N . ALA A 1 791 ? 1.797 31.148 19.152 1.00 95.56 791 ALA A N 1
ATOM 5987 C CA . ALA A 1 791 ? 1.370 30.338 18.014 1.00 95.56 791 ALA A CA 1
ATOM 5988 C C . ALA A 1 791 ? 1.335 28.847 18.333 1.00 95.56 791 ALA A C 1
ATOM 5990 O O . ALA A 1 791 ? 2.040 28.379 19.231 1.00 95.56 791 ALA A O 1
ATOM 5991 N N . ARG A 1 792 ? 0.513 28.139 17.562 1.00 90.62 792 ARG A N 1
ATOM 5992 C CA . ARG A 1 792 ? 0.415 26.689 17.545 1.00 90.62 792 ARG A CA 1
ATOM 5993 C C . ARG A 1 792 ? 0.196 26.184 16.126 1.00 90.62 792 ARG A C 1
ATOM 5995 O O . ARG A 1 792 ? -0.521 26.821 15.356 1.00 90.62 792 ARG A O 1
ATOM 6002 N N . THR A 1 793 ? 0.812 25.048 15.840 1.00 89.81 793 THR A N 1
ATOM 6003 C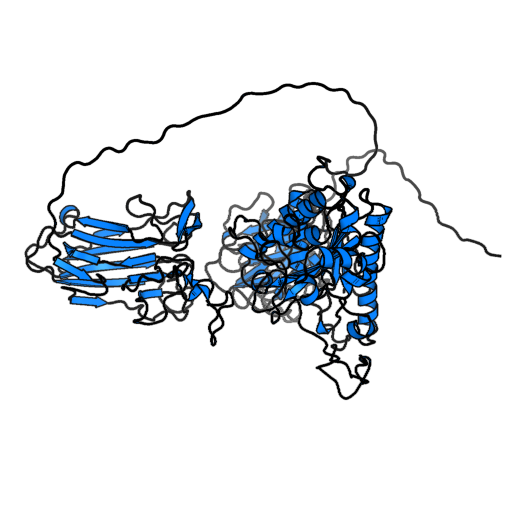 CA . THR A 1 793 ? 0.554 24.176 14.687 1.00 89.81 793 THR A CA 1
ATOM 6004 C C . THR A 1 793 ? 0.632 22.739 15.186 1.00 89.81 793 THR A C 1
ATOM 6006 O O . THR A 1 793 ? 1.486 22.471 16.038 1.00 89.81 793 THR A O 1
ATOM 6009 N N . ASN A 1 794 ? -0.226 21.838 14.715 1.00 80.81 794 ASN A N 1
ATOM 6010 C CA . ASN A 1 794 ? -0.286 20.466 15.238 1.00 80.81 794 ASN A CA 1
ATOM 6011 C C . ASN A 1 794 ? 0.379 19.407 14.342 1.00 80.81 794 ASN A C 1
ATOM 6013 O O . ASN A 1 794 ? 0.507 18.260 14.768 1.00 80.81 794 ASN A O 1
ATOM 6017 N N . SER A 1 795 ? 0.838 19.784 13.144 1.00 79.44 795 SER A N 1
ATOM 6018 C CA . SER A 1 795 ? 1.558 18.868 12.270 1.00 79.44 795 SER A CA 1
ATOM 6019 C C . SER A 1 795 ? 2.868 19.439 11.725 1.00 79.44 795 SER A C 1
ATOM 6021 O O . SER A 1 795 ? 3.069 20.643 11.522 1.00 79.44 795 SER A O 1
ATOM 6023 N N . SER A 1 796 ? 3.795 18.518 11.450 1.00 76.81 796 SER A N 1
ATOM 6024 C CA . SER A 1 796 ? 5.091 18.784 10.815 1.00 76.81 796 SER A CA 1
ATOM 6025 C C . SER A 1 796 ? 4.980 19.316 9.370 1.00 76.81 796 SER A C 1
ATOM 6027 O O . SER A 1 796 ? 5.998 19.629 8.747 1.00 76.81 796 SER A O 1
ATOM 6029 N N . TYR A 1 797 ? 3.759 19.412 8.830 1.00 80.88 797 TYR A N 1
ATOM 6030 C CA . TYR A 1 797 ? 3.438 19.800 7.454 1.00 80.88 797 TYR A CA 1
ATOM 6031 C C . TYR A 1 797 ? 2.737 21.164 7.332 1.00 80.88 797 TYR A C 1
ATOM 6033 O O . TYR A 1 797 ? 2.444 21.576 6.207 1.00 80.88 797 TYR A O 1
ATOM 6041 N N . GLU A 1 798 ? 2.525 21.877 8.446 1.00 89.50 798 GLU A N 1
ATOM 6042 C CA . GLU A 1 798 ? 1.923 23.222 8.505 1.00 89.50 798 GLU A CA 1
ATOM 6043 C C . GLU A 1 798 ? 2.918 24.321 8.944 1.00 89.50 798 GLU A C 1
ATOM 6045 O O . GLU A 1 798 ? 2.679 25.046 9.912 1.00 89.50 798 GLU A O 1
ATOM 6050 N N . PRO A 1 799 ? 4.074 24.505 8.286 1.00 94.88 799 PRO A N 1
ATOM 6051 C CA . PRO A 1 799 ? 4.995 25.580 8.634 1.00 94.88 799 PRO A CA 1
ATOM 6052 C C . PRO A 1 799 ? 4.354 26.974 8.518 1.00 94.88 799 PRO A C 1
ATOM 6054 O O . PRO A 1 799 ? 3.737 27.338 7.510 1.00 94.88 799 PRO A O 1
ATOM 6057 N N . ILE A 1 800 ? 4.632 27.814 9.516 1.00 98.00 800 ILE A N 1
ATOM 6058 C CA . ILE A 1 800 ? 4.384 29.260 9.505 1.00 98.00 800 ILE A CA 1
ATOM 6059 C C . ILE A 1 800 ? 5.711 29.972 9.766 1.00 98.00 800 ILE A C 1
ATOM 6061 O O . ILE A 1 800 ? 6.438 29.639 10.702 1.00 98.00 800 ILE A O 1
ATOM 6065 N N . ALA A 1 801 ? 6.043 30.973 8.955 1.00 97.88 801 ALA A N 1
ATOM 6066 C CA . ALA A 1 801 ? 7.292 31.712 9.079 1.00 97.88 801 ALA A CA 1
ATOM 6067 C C . ALA A 1 801 ? 7.069 33.225 9.167 1.00 97.88 801 ALA A C 1
ATOM 6069 O O . ALA A 1 801 ? 6.249 33.802 8.449 1.00 97.88 801 ALA A O 1
ATOM 6070 N N . PHE A 1 802 ? 7.874 33.878 10.005 1.00 98.50 802 PHE A N 1
ATOM 6071 C CA . PHE A 1 802 ? 7.890 35.325 10.203 1.00 98.50 802 PHE A CA 1
ATOM 6072 C C . PHE A 1 802 ? 9.287 35.884 9.966 1.00 98.50 802 PHE A C 1
ATOM 6074 O O . PHE A 1 802 ? 10.272 35.324 10.439 1.00 98.50 802 PHE A O 1
ATOM 6081 N N . ARG A 1 803 ? 9.404 37.034 9.306 1.00 97.06 803 ARG A N 1
ATOM 6082 C CA . ARG A 1 803 ? 10.675 37.773 9.229 1.00 97.06 803 ARG A CA 1
ATOM 6083 C C . ARG A 1 803 ? 10.446 39.267 9.086 1.00 97.06 803 ARG A C 1
ATOM 6085 O O . ARG A 1 803 ? 9.306 39.729 9.071 1.00 97.06 803 ARG A O 1
ATOM 6092 N N . ASN A 1 804 ? 11.533 40.030 8.973 1.00 96.19 804 ASN A N 1
ATOM 6093 C CA . ASN A 1 804 ? 11.472 41.464 8.706 1.00 96.19 804 ASN A CA 1
ATOM 6094 C C . ASN A 1 804 ? 10.578 42.236 9.696 1.00 96.19 804 ASN A C 1
ATOM 6096 O O . ASN A 1 804 ? 9.808 43.106 9.283 1.00 96.19 804 ASN A O 1
ATOM 6100 N N . ILE A 1 805 ? 10.698 41.953 10.999 1.00 97.88 805 ILE A N 1
ATOM 6101 C CA . ILE A 1 805 ? 9.988 42.714 12.034 1.00 97.88 805 ILE A CA 1
ATOM 6102 C C . ILE A 1 805 ? 10.549 44.137 12.020 1.00 97.88 805 ILE A C 1
ATOM 6104 O O . ILE A 1 805 ? 11.696 44.363 12.402 1.00 97.88 805 ILE A O 1
ATOM 6108 N N . LYS A 1 806 ? 9.756 45.101 11.556 1.00 97.38 806 LYS A N 1
ATOM 6109 C CA . LYS A 1 806 ? 10.153 46.500 11.356 1.00 97.38 806 LYS A CA 1
ATOM 6110 C C . LYS A 1 806 ? 9.216 47.424 12.111 1.00 97.38 806 LYS A C 1
ATOM 6112 O O . LYS A 1 806 ? 7.996 47.318 11.998 1.00 97.38 806 LYS A O 1
ATOM 6117 N N . ILE A 1 807 ? 9.804 48.353 12.851 1.00 95.12 807 ILE A N 1
ATOM 6118 C CA . ILE A 1 807 ? 9.099 49.402 13.574 1.00 95.12 807 ILE A CA 1
ATOM 6119 C C . ILE A 1 807 ? 9.351 50.715 12.853 1.00 95.12 807 ILE A C 1
ATOM 6121 O O . ILE A 1 807 ? 10.504 51.074 12.607 1.00 95.12 807 ILE A O 1
ATOM 6125 N N . TYR A 1 808 ? 8.278 51.412 12.518 1.00 90.19 808 TYR A N 1
ATOM 6126 C CA . TYR A 1 808 ? 8.279 52.677 11.792 1.00 90.19 808 TYR A CA 1
ATOM 6127 C C . TYR A 1 808 ? 7.755 53.824 12.639 1.00 90.19 808 TYR A C 1
ATOM 6129 O O . TYR A 1 808 ? 6.915 53.537 13.522 1.00 90.19 808 TYR A O 1
#

Radius of gyration: 32.63 Å; chains: 1; bounding box: 76×114×75 Å

Secondary structure (DSSP, 8-state):
---------------------PPPPPP-TTSEEEEEEE-SSSPEEEEEESS-B-TT-EEEEE-PPEETTEE-SSS--EEEEE-SS-B-TT-EEEEETTS---TTEEEEES------SS--EEEEEEEETTEEEEEEEEE-SSSPPPTTT--SSS--PPPTT--BTTTEEE----SEEEE-TTS--EE-HHHHHHHTT-GGGEEEE--TT--GGGS----SPPEEPP-EE-TTS-EEEE--SSSEEEEE-S---B--TTSPPP---EE-SSSEE--TT-SS--TTTS-------TTHHHHHHHHHHHHHHHHS---EEEEE-B-TTT--TTS-HHHHHTT-HHHHHHHHHHHHHHHHHHHHHHHTSTT--EEEEEEEEE--TT--EEEE-S--HHHHTS-HHHHHHTGGGSTTSSHHHHH---HHHHHHSTTSHHHHHTS--SS-TT---EESSSSS-S--SSS------SHHHHHSGGGSSSEEEEEEEEEHHHHHT-HHHHHHHHHHIIIIIHHHHHHHHS-GGG-SSS------------------------------PPPP-----PPP-PPP-EEEEETTEEESEEEEEETTTT--SSTT-EEEEE-TTSSSPPPGGGEEGGG-TTTTTS-TT--SSS---SSGGGSSSEETT----EEEEE---GGGSSS-SSEEEEEEEE-TT--S-EEEEEEEE-S---TTTTSEEEEEEEETT---EEEEEEEE-TT-EEEEE-TTS-EEEEES-EEETTEEPPSS-EEEEEESGGGT---SSS-EEEEEEEEE--STT--EEEEEEEE-

Sequence (808 aa):
MTKSPTLLLAAALALAGSSSADAATVLHPNDVQIVAFASDAPDAIAFVTWVELEAGTEVRFTDRGWACGGFQPSGETELRFTAQSTVPAGSVFEYEDNASNGPEWDLLSGTFSLTGDPGDQIIVYQGTLESPTPIFAFDTTDGWEDCSAVTDNYKSALPDGLVDGVSAVTMAHSDSFWYRPWYAKSATLDTLKEWMVDRNRFKTTSITSTRVADFEAPTSGFTIRAGQSGTNGYTEYIPGTAACIILTGHDGDFYPDDIVDRNSGCWDGSACDWSKTCSPQDTNNCDATTWNDANTQDMARRANDYFEAHTGYTCHLVVNRLARVKLDPNREIGEAAQNDQTAIDTYNDFHNFAEMARMDIETNHPCGAGMLIDFHGHIHPEARIEMGYKLSGSQLRENDAYVNGLAFTSSMKNMPTHKGSAFSAVVRGSSSMGALFELSTALNTTGYESVPSPTVNAPAVDESYFQGGYNIEAHGSQNGGKIDGIQIEFPSYLRTQEFGMQADMLAAFGEVVIPQMFAAHYPIACDVLGATAAPSTLAPTNSPVTPAPTDAPVTLAPTDSPVTPAPTDAPVVPGLVAYDMVNSASHGLISYTNDFTDAFSSSWDGFQKYQRGNGGFIPPYFKDDGNDPNMASVDLDGRENGSCCGFFYKYGIVEYSDNEEFFGVVDTDASNSQNTDVGTATWQFDVAGYTDLAVSIDVAAFGNFEGSGQDFFKWTASIDGGNTVDIFQSTVDTSSTHTYTLSDGYTKNYDDPMMLDEVVLKNTFQTFTKSLASLNISPSTGGTLTLQLEARTNSSYEPIAFRNIKIY

Organism: NCBI:txid265563

Foldseek 3Di:
DDDDDDDDDDDDDDDDDDPDQDDWDDAAALQKFWFKFAQFPQGKTKMFGQAKTAAQHKKKKWQFAAADPFGDPDDTWIKIFGRNHTDHGQDMAMDTWPDPGDPRIDTPDDGHHWDQPPGTKMWMWDDDRVDTRTHAMETQNQDADHRNPPPDSRHYHDDPPDDELQRYEYHHGARMKHQDPLFAQEDASRVNRNLSRDRVRIDGHRFNPDDPVNDPHCNDGGHHADWDAFPVNQKIKGAKQFQEEEEEFAAAPDDDPLQDFFAFFCDPPPDTQRAPPDPDGDCVHGNQDQQGQHQQLRLLNLLQVLLCVQQVIGHIYMYGNDHQRRAGLLADLCRGHNPRVVNSRSSCRRLVSLVVNQCCSLPPQLLNFHAYEYEGADAFLLQAKEKAFLADLVQLPDDLVSQLVCLLQTLQVCQCVAVVDRNLCQCANCLHLQVLQCPAWPVRHRGTHYPRYVVNSGDDPPGDHDNGTRSSVSNGPNVHGRYRYMYIYHYPCLRPPDSVNVSRSSSSSSNTRRQSSCVPGGPPSSHSNDDPDDPDPDDDDDDDDDDDDDDDDDDDDDDDDDDDDDDDDDDDDDDFQWWAQDQRDTDQWPDKDWPCVVQDPDLLFFFFKDFPPPDDRHHQQQAQALVPPCLVVQRPQNDDPDDGRSPSRNHHQAYPPRGTIKGKGAAQCCSSPTDDQKTKMKIKGFNFADKFKKKKKWKAKGAAADFPQQWKKWKWKDWAPPDIDTFKIKGWDQPDKDWAAGPNRDIDIYHTFIDIPNHGGHSYIDMDMGGVVVVVHIDPGITMMMMMMITHHNHSNIMMIMRTTTMD

pLDDT: mean 83.24, std 19.81, range [25.03, 98.81]